Protein AF-0000000073372221 (afdb_homodimer)

Structure (mmCIF, N/CA/C/O backbone):
data_AF-0000000073372221-model_v1
#
loop_
_entity.id
_entity.type
_entity.pdbx_description
1 polymer 'Polygalacturonase-like protein Glycoside hydrolase family 28'
#
loop_
_atom_site.group_PDB
_atom_site.id
_atom_site.type_symbol
_atom_site.label_atom_id
_atom_site.label_alt_id
_atom_site.label_comp_id
_atom_site.label_asym_id
_atom_site.label_entity_id
_atom_site.label_seq_id
_atom_site.pdbx_PDB_ins_code
_atom_site.Cartn_x
_atom_site.Cartn_y
_atom_site.Cartn_z
_atom_site.occupancy
_atom_site.B_iso_or_equiv
_atom_site.auth_seq_id
_atom_site.auth_comp_id
_atom_site.auth_asym_id
_atom_site.auth_atom_id
_atom_site.pdbx_PDB_model_num
ATOM 1 N N . MET A 1 1 ? -45.25 82.562 12.953 1 22.88 1 MET A N 1
ATOM 2 C CA . MET A 1 1 ? -43.906 82.562 13.57 1 22.88 1 MET A CA 1
ATOM 3 C C . MET A 1 1 ? -43.281 81.188 13.523 1 22.88 1 MET A C 1
ATOM 5 O O . MET A 1 1 ? -43.781 80.25 14.195 1 22.88 1 MET A O 1
ATOM 9 N N . LYS A 1 2 ? -42.906 80.938 12.188 1 36.53 2 LYS A N 1
ATOM 10 C CA . LYS A 1 2 ? -42.125 79.812 11.562 1 36.53 2 LYS A CA 1
ATOM 11 C C . LYS A 1 2 ? -40.812 79.625 12.289 1 36.53 2 LYS A C 1
ATOM 13 O O . LYS A 1 2 ? -39.906 80.438 12.164 1 36.53 2 LYS A O 1
ATOM 18 N N . ILE A 1 3 ? -40.812 79.125 13.609 1 31.11 3 ILE A N 1
ATOM 19 C CA . ILE A 1 3 ? -39.625 78.812 14.43 1 31.11 3 ILE A CA 1
ATOM 20 C C . ILE A 1 3 ? -38.688 77.875 13.695 1 31.11 3 ILE A C 1
ATOM 22 O O . ILE A 1 3 ? -39.062 76.75 13.375 1 31.11 3 ILE A O 1
ATOM 26 N N . ASN A 1 4 ? -37.719 78.375 12.992 1 34.91 4 ASN A N 1
ATOM 27 C CA . ASN A 1 4 ? -36.625 77.75 12.266 1 34.91 4 ASN A CA 1
ATOM 28 C C . ASN A 1 4 ? -35.625 77.125 13.219 1 34.91 4 ASN A C 1
ATOM 30 O O . ASN A 1 4 ? -34.969 77.812 14 1 34.91 4 ASN A O 1
ATOM 34 N N . PHE A 1 5 ? -35.875 76 13.758 1 31.81 5 PHE A N 1
ATOM 35 C CA . PHE A 1 5 ? -34.906 75.25 14.578 1 31.81 5 PHE A CA 1
ATOM 36 C C . PHE A 1 5 ? -33.656 74.938 13.781 1 31.81 5 PHE A C 1
ATOM 38 O O . PHE A 1 5 ? -33.719 74.188 12.797 1 31.81 5 PHE A O 1
ATOM 45 N N . LYS A 1 6 ? -32.75 75.75 13.633 1 37.62 6 LYS A N 1
ATOM 46 C CA . LYS A 1 6 ? -31.422 75.5 13.086 1 37.62 6 LYS A CA 1
ATOM 47 C C . LYS A 1 6 ? -30.703 74.438 13.891 1 37.62 6 LYS A C 1
ATOM 49 O O . LYS A 1 6 ? -30.469 74.625 15.094 1 37.62 6 LYS A O 1
ATOM 54 N N . ILE A 1 7 ? -30.828 73.188 13.57 1 36.28 7 ILE A N 1
ATOM 55 C CA . ILE A 1 7 ? -30.078 72.125 14.141 1 36.28 7 ILE A CA 1
ATOM 56 C C . ILE A 1 7 ? -28.578 72.312 13.867 1 36.28 7 ILE A C 1
ATOM 58 O O . ILE A 1 7 ? -28.172 72.438 12.719 1 36.28 7 ILE A O 1
ATOM 62 N N . VAL A 1 8 ? -27.797 72.938 14.75 1 39.16 8 VAL A N 1
ATOM 63 C CA . VAL A 1 8 ? -26.344 73 14.68 1 39.16 8 VAL A CA 1
ATOM 64 C C . VAL A 1 8 ? -25.75 71.625 14.781 1 39.16 8 VAL A C 1
ATOM 66 O O . VAL A 1 8 ? -25.984 70.938 15.766 1 39.16 8 VAL A O 1
ATOM 69 N N . LEU A 1 9 ? -25.438 71 13.695 1 36 9 LEU A N 1
ATOM 70 C CA . LEU A 1 9 ? -24.688 69.75 13.547 1 36 9 LEU A CA 1
ATOM 71 C C . LEU A 1 9 ? -23.281 69.875 14.117 1 36 9 LEU A C 1
ATOM 73 O O . LEU A 1 9 ? -22.484 70.688 13.586 1 36 9 LEU A O 1
ATOM 77 N N . LEU A 1 10 ? -23.047 69.875 15.398 1 38.25 10 LEU A N 1
ATOM 78 C CA . LEU A 1 10 ? -21.719 69.688 15.969 1 38.25 10 LEU A CA 1
ATOM 79 C C . LEU A 1 10 ? -21 68.5 15.383 1 38.25 10 LEU A C 1
ATOM 81 O O . LEU A 1 10 ? -21.406 67.375 15.594 1 38.25 10 LEU A O 1
ATOM 85 N N . ILE A 1 11 ? -20.312 68.688 14.289 1 37.31 11 ILE A N 1
ATOM 86 C CA . ILE A 1 11 ? -19.406 67.688 13.734 1 37.31 11 ILE A CA 1
ATOM 87 C C . ILE A 1 11 ? -18.281 67.375 14.727 1 37.31 11 ILE A C 1
ATOM 89 O O . ILE A 1 11 ? -17.484 68.25 15.039 1 37.31 11 ILE A O 1
ATOM 93 N N . PHE A 1 12 ? -18.469 66.562 15.703 1 38.06 12 PHE A N 1
ATOM 94 C CA . PHE A 1 12 ? -17.359 66 16.469 1 38.06 12 PHE A CA 1
ATOM 95 C C . PHE A 1 12 ? -16.328 65.375 15.539 1 38.06 12 PHE A C 1
ATOM 97 O O . PHE A 1 12 ? -16.625 64.375 14.875 1 38.06 12 PHE A O 1
ATOM 104 N N . CYS A 1 13 ? -15.344 66.062 15.078 1 36.94 13 CYS A N 1
ATOM 105 C CA . CYS A 1 13 ? -14.148 65.562 14.43 1 36.94 13 CYS A CA 1
ATOM 106 C C . CYS A 1 13 ? -13.422 64.562 15.344 1 36.94 13 CYS A C 1
ATOM 108 O O . CYS A 1 13 ? -12.805 64.938 16.328 1 36.94 13 CYS A O 1
ATOM 110 N N . ILE A 1 14 ? -13.906 63.375 15.57 1 37.94 14 ILE A N 1
ATOM 111 C CA . ILE A 1 14 ? -13.055 62.344 16.125 1 37.94 14 ILE A CA 1
ATOM 112 C C . ILE A 1 14 ? -11.758 62.25 15.336 1 37.94 14 ILE A C 1
ATOM 114 O O . ILE A 1 14 ? -11.766 61.938 14.141 1 37.94 14 ILE A O 1
ATOM 118 N N . SER A 1 15 ? -10.781 63.094 15.664 1 35.09 15 SER A N 1
ATOM 119 C CA . SER A 1 15 ? -9.43 62.844 15.172 1 35.09 15 SER A CA 1
ATOM 120 C C . SER A 1 15 ? -9.023 61.375 15.336 1 35.09 15 SER A C 1
ATOM 122 O O . SER A 1 15 ? -8.883 60.906 16.469 1 35.09 15 SER A O 1
ATOM 124 N N . LEU A 1 16 ? -9.43 60.531 14.523 1 38.31 16 LEU A N 1
ATOM 125 C CA . LEU A 1 16 ? -8.742 59.25 14.383 1 38.31 16 LEU A CA 1
ATOM 126 C C . LEU A 1 16 ? -7.234 59.469 14.273 1 38.31 16 LEU A C 1
ATOM 128 O O . LEU A 1 16 ? -6.742 59.938 13.258 1 38.31 16 LEU A O 1
ATOM 132 N N . SER A 1 17 ? -6.617 59.969 15.305 1 37.09 17 SER A N 1
ATOM 133 C CA . SER A 1 17 ? -5.164 59.844 15.297 1 37.09 17 SER A CA 1
ATOM 134 C C . SER A 1 17 ? -4.734 58.469 14.766 1 37.09 17 SER A C 1
ATOM 136 O O . SER A 1 17 ? -4.941 57.438 15.43 1 37.09 17 SER A O 1
ATOM 138 N N . VAL A 1 18 ? -4.863 58.281 13.539 1 42.62 18 VAL A N 1
ATOM 139 C CA . VAL A 1 18 ? -4.133 57.156 12.93 1 42.62 18 VAL A CA 1
ATOM 140 C C . VAL A 1 18 ? -2.674 57.188 13.383 1 42.62 18 VAL A C 1
ATOM 142 O O . VAL A 1 18 ? -1.914 58.094 12.977 1 42.62 18 VAL A O 1
ATOM 145 N N . SER A 1 19 ? -2.426 57.125 14.625 1 46.94 19 SER A N 1
ATOM 146 C CA . SER A 1 19 ? -1.034 56.969 15.039 1 46.94 19 SER A CA 1
ATOM 147 C C . SER A 1 19 ? -0.268 56.062 14.086 1 46.94 19 SER A C 1
ATOM 149 O O . SER A 1 19 ? -0.694 54.938 13.812 1 46.94 19 SER A O 1
ATOM 151 N N . ALA A 1 20 ? 0.435 56.625 13.133 1 59.56 20 ALA A N 1
ATOM 152 C CA . ALA A 1 20 ? 1.305 55.906 12.203 1 59.56 20 ALA A CA 1
ATOM 153 C C . ALA A 1 20 ? 2.104 54.812 12.93 1 59.56 20 ALA A C 1
ATOM 155 O O . ALA A 1 20 ? 2.846 55.125 13.875 1 59.56 20 ALA A O 1
ATOM 156 N N . GLN A 1 21 ? 1.766 53.625 12.711 1 78.38 21 GLN A N 1
ATOM 157 C CA . GLN A 1 21 ? 2.49 52.5 13.32 1 78.38 21 GLN A CA 1
ATOM 158 C C . GLN A 1 21 ? 3.994 52.656 13.102 1 78.38 21 GLN A C 1
ATOM 160 O O . GLN A 1 21 ? 4.445 52.875 11.977 1 78.38 21 GLN A O 1
ATOM 165 N N . LYS A 1 22 ? 4.82 52.719 14.18 1 94.31 22 LYS A N 1
ATOM 166 C CA . LYS A 1 22 ? 6.277 52.75 14.094 1 94.31 22 LYS A CA 1
ATOM 167 C C . LYS A 1 22 ? 6.832 51.531 13.359 1 94.31 22 LYS A C 1
ATOM 169 O O . LYS A 1 22 ? 6.324 50.438 13.516 1 94.31 22 LYS A O 1
ATOM 174 N N . VAL A 1 23 ? 7.727 51.875 12.445 1 98.06 23 VAL A N 1
ATOM 175 C CA . VAL A 1 23 ? 8.312 50.812 11.633 1 98.06 23 VAL A CA 1
ATOM 176 C C . VAL A 1 23 ? 9.711 50.5 12.141 1 98.06 23 VAL A C 1
ATOM 178 O O . VAL A 1 23 ? 10.523 51.406 12.375 1 98.06 23 VAL A O 1
ATOM 181 N N . PHE A 1 24 ? 9.945 49.188 12.336 1 98.5 24 PHE A N 1
ATOM 182 C CA . PHE A 1 24 ? 11.227 48.656 12.766 1 98.5 24 PHE A CA 1
ATOM 183 C C . PHE A 1 24 ? 11.812 47.719 11.711 1 98.5 24 PHE A C 1
ATOM 185 O O . PHE A 1 24 ? 11.539 46.531 11.711 1 98.5 24 PHE A O 1
ATOM 192 N N . ASP A 1 25 ? 12.656 48.375 10.867 1 98.44 25 ASP A N 1
ATOM 193 C CA . ASP A 1 25 ? 13.297 47.594 9.797 1 98.44 25 ASP A CA 1
ATOM 194 C C . ASP A 1 25 ? 14.414 46.719 10.352 1 98.44 25 ASP A C 1
ATOM 196 O O . ASP A 1 25 ? 15.367 47.219 10.953 1 98.44 25 ASP A O 1
ATOM 200 N N . ILE A 1 26 ? 14.344 45.438 10.016 1 98.75 26 ILE A N 1
ATOM 201 C CA . ILE A 1 26 ? 15.297 44.531 10.609 1 98.75 26 ILE A CA 1
ATOM 202 C C . ILE A 1 26 ? 16.703 44.844 10.133 1 98.75 26 ILE A C 1
ATOM 204 O O . ILE A 1 26 ? 17.688 44.594 10.828 1 98.75 26 ILE A O 1
ATOM 208 N N . LYS A 1 27 ? 16.797 45.406 8.977 1 98.44 27 LYS A N 1
ATOM 209 C CA . LYS A 1 27 ? 18.109 45.781 8.453 1 98.44 27 LYS A CA 1
ATOM 210 C C . LYS A 1 27 ? 18.75 46.875 9.297 1 98.44 27 LYS A C 1
ATOM 212 O O . LYS A 1 27 ? 19.969 46.938 9.414 1 98.44 27 LYS A O 1
ATOM 217 N N . LYS A 1 28 ? 17.984 47.719 9.859 1 98.25 28 LYS A N 1
ATOM 218 C CA . LYS A 1 28 ? 18.484 48.75 10.742 1 98.25 28 LYS A CA 1
ATOM 219 C C . LYS A 1 28 ? 18.969 48.188 12.07 1 98.25 28 LYS A C 1
ATOM 221 O O . LYS A 1 28 ? 19.641 48.875 12.844 1 98.25 28 LYS A O 1
ATOM 226 N N . TYR A 1 29 ? 18.672 46.938 12.234 1 98.5 29 TYR A N 1
ATOM 227 C CA . TYR A 1 29 ? 19.094 46.281 13.461 1 98.5 29 TYR A CA 1
ATOM 228 C C . TYR A 1 29 ? 20.188 45.25 13.18 1 98.5 29 TYR A C 1
ATOM 230 O O . TYR A 1 29 ? 20.516 44.438 14.039 1 98.5 29 TYR A O 1
ATOM 238 N N . GLY A 1 30 ? 20.672 45.188 11.984 1 98.31 30 GLY A N 1
ATOM 239 C CA . GLY A 1 30 ? 21.859 44.406 11.672 1 98.31 30 GLY A CA 1
ATOM 240 C C . GLY A 1 30 ? 21.562 43.188 10.82 1 98.31 30 GLY A C 1
ATOM 241 O O . GLY A 1 30 ? 22.469 42.438 10.477 1 98.31 30 GLY A O 1
ATOM 242 N N . ALA A 1 31 ? 20.328 43 10.367 1 98.69 31 ALA A N 1
ATOM 243 C CA . ALA A 1 31 ? 20 41.844 9.547 1 98.69 31 ALA A CA 1
ATOM 244 C C . ALA A 1 31 ? 20.578 41.969 8.148 1 98.69 31 ALA A C 1
ATOM 246 O O . ALA A 1 31 ? 20.578 43.062 7.562 1 98.69 31 ALA A O 1
ATOM 247 N N . VAL A 1 32 ? 21.094 40.812 7.664 1 98.69 32 VAL A N 1
ATOM 248 C CA . VAL A 1 32 ? 21.688 40.75 6.328 1 98.69 32 VAL A CA 1
ATOM 249 C C . VAL A 1 32 ? 20.875 39.781 5.461 1 98.69 32 VAL A C 1
ATOM 251 O O . VAL A 1 32 ? 20.656 38.625 5.844 1 98.69 32 VAL A O 1
ATOM 254 N N . GLY A 1 33 ? 20.438 40.25 4.293 1 98.44 33 GLY A N 1
ATOM 255 C CA . GLY A 1 33 ? 19.516 39.5 3.438 1 98.44 33 GLY A CA 1
ATOM 256 C C . GLY A 1 33 ? 20.234 38.656 2.4 1 98.44 33 GLY A C 1
ATOM 257 O O . GLY A 1 33 ? 19.859 38.656 1.226 1 98.44 33 GLY A O 1
ATOM 258 N N . ASP A 1 34 ? 21.328 37.875 2.814 1 98.38 34 ASP A N 1
ATOM 259 C CA . ASP A 1 34 ? 22.156 37.156 1.85 1 98.38 34 ASP A CA 1
ATOM 260 C C . ASP A 1 34 ? 21.828 35.656 1.864 1 98.38 34 ASP A C 1
ATOM 262 O O . ASP A 1 34 ? 22.391 34.906 1.079 1 98.38 34 ASP A O 1
ATOM 266 N N . GLY A 1 35 ? 20.984 35.312 2.713 1 98.19 35 GLY A N 1
ATOM 267 C CA . GLY A 1 35 ? 20.594 33.906 2.785 1 98.19 35 GLY A CA 1
ATOM 268 C C . GLY A 1 35 ? 21.609 33.031 3.514 1 98.19 35 GLY A C 1
ATOM 269 O O . GLY A 1 35 ? 21.438 31.828 3.613 1 98.19 35 GLY A O 1
ATOM 270 N N . LYS A 1 36 ? 22.594 33.656 4.086 1 97.94 36 LYS A N 1
ATOM 271 C CA . LYS A 1 36 ? 23.688 32.906 4.719 1 97.94 36 LYS A CA 1
ATOM 272 C C . LYS A 1 36 ? 23.906 33.375 6.156 1 97.94 36 LYS A C 1
ATOM 274 O O . LYS A 1 36 ? 24.109 32.562 7.055 1 97.94 36 LYS A O 1
ATOM 279 N N . THR A 1 37 ? 23.844 34.688 6.379 1 98.19 37 THR A N 1
ATOM 280 C CA . THR A 1 37 ? 24.047 35.281 7.699 1 98.19 37 THR A CA 1
ATOM 281 C C . THR A 1 37 ? 22.891 34.938 8.625 1 98.19 37 THR A C 1
ATOM 283 O O . THR A 1 37 ? 21.734 35.094 8.258 1 98.19 37 THR A O 1
ATOM 286 N N . LEU A 1 38 ? 23.25 34.312 9.766 1 98.62 38 LEU A N 1
ATOM 287 C CA . LEU A 1 38 ? 22.219 34.062 10.75 1 98.62 38 LEU A CA 1
ATOM 288 C C . LEU A 1 38 ? 21.719 35.344 11.391 1 98.62 38 LEU A C 1
ATOM 290 O O . LEU A 1 38 ? 22.469 36.031 12.07 1 98.62 38 LEU A O 1
ATOM 294 N N . ASN A 1 39 ? 20.453 35.562 11.273 1 98.88 39 ASN A N 1
ATOM 295 C CA . ASN A 1 39 ? 19.922 36.875 11.625 1 98.88 39 ASN A CA 1
ATOM 296 C C . ASN A 1 39 ? 19.062 36.844 12.883 1 98.88 39 ASN A C 1
ATOM 298 O O . ASN A 1 39 ? 18.359 37.781 13.203 1 98.88 39 ASN A O 1
ATOM 302 N N . THR A 1 40 ? 19.094 35.75 13.586 1 98.88 40 THR A N 1
ATOM 303 C CA . THR A 1 40 ? 18.172 35.531 14.703 1 98.88 40 THR A CA 1
ATOM 304 C C . THR A 1 40 ? 18.219 36.688 15.68 1 98.88 40 THR A C 1
ATOM 306 O O . THR A 1 40 ? 17.188 37.25 16.062 1 98.88 40 THR A O 1
ATOM 309 N N . LYS A 1 41 ? 19.406 37.125 16.047 1 98.69 41 LYS A N 1
ATOM 310 C CA . LYS A 1 41 ? 19.562 38.156 17.031 1 98.69 41 LYS A CA 1
ATOM 311 C C . LYS A 1 41 ? 19.078 39.5 16.5 1 98.69 41 LYS A C 1
ATOM 313 O O . LYS A 1 41 ? 18.391 40.25 17.203 1 98.69 41 LYS A O 1
ATOM 318 N N . ALA A 1 42 ? 19.422 39.75 15.297 1 98.81 42 ALA A N 1
ATOM 319 C CA . ALA A 1 42 ? 19.031 41.031 14.688 1 98.81 42 ALA A CA 1
ATOM 320 C C . ALA A 1 42 ? 17.5 41.125 14.586 1 98.81 42 ALA A C 1
ATOM 322 O O . ALA A 1 42 ? 16.938 42.188 14.898 1 98.81 42 ALA A O 1
ATOM 323 N N . ILE A 1 43 ? 16.906 40.062 14.188 1 98.94 43 ILE A N 1
ATOM 324 C CA . ILE A 1 43 ? 15.461 40.062 14.031 1 98.94 43 ILE A CA 1
ATOM 325 C C . ILE A 1 43 ? 14.789 40.219 15.398 1 98.94 43 ILE A C 1
ATOM 327 O O . ILE A 1 43 ? 13.867 41 15.57 1 98.94 43 ILE A O 1
ATOM 331 N N . GLN A 1 44 ? 15.336 39.438 16.344 1 98.88 44 GLN A N 1
ATOM 332 C CA . GLN A 1 44 ? 14.742 39.5 17.688 1 98.88 44 GLN A CA 1
ATOM 333 C C . GLN A 1 44 ? 14.875 40.875 18.281 1 98.88 44 GLN A C 1
ATOM 335 O O . GLN A 1 44 ? 13.969 41.375 18.969 1 98.88 44 GLN A O 1
ATOM 340 N N . LYS A 1 45 ? 15.984 41.562 18.047 1 98.81 45 LYS A N 1
ATOM 341 C CA . LYS A 1 45 ? 16.188 42.906 18.516 1 98.81 45 LYS A CA 1
ATOM 342 C C . LYS A 1 45 ? 15.117 43.844 17.969 1 98.81 45 LYS A C 1
ATOM 344 O O . LYS A 1 45 ? 14.617 44.719 18.688 1 98.81 45 LYS A O 1
ATOM 349 N N . ALA A 1 46 ? 14.828 43.688 16.75 1 98.88 46 ALA A N 1
ATOM 350 C CA . ALA A 1 46 ? 13.805 44.5 16.125 1 98.88 46 ALA A CA 1
ATOM 351 C C . ALA A 1 46 ? 12.43 44.25 16.75 1 98.88 46 ALA A C 1
ATOM 353 O O . ALA A 1 46 ? 11.672 45.188 17 1 98.88 46 ALA A O 1
ATOM 354 N N . ILE A 1 47 ? 12.094 43.031 16.984 1 98.88 47 ILE A N 1
ATOM 355 C CA . ILE A 1 47 ? 10.82 42.656 17.609 1 98.88 47 ILE A CA 1
ATOM 356 C C . ILE A 1 47 ? 10.742 43.25 19 1 98.88 47 ILE A C 1
ATOM 358 O O . ILE A 1 47 ? 9.727 43.875 19.375 1 98.88 47 ILE A O 1
ATOM 362 N N . ASP A 1 48 ? 11.852 43.125 19.734 1 98.75 48 ASP A N 1
ATOM 363 C CA . ASP A 1 48 ? 11.906 43.656 21.094 1 98.75 48 ASP A CA 1
ATOM 364 C C . ASP A 1 48 ? 11.727 45.188 21.094 1 98.75 48 ASP A C 1
ATOM 366 O O . ASP A 1 48 ? 11.047 45.719 21.969 1 98.75 48 ASP A O 1
ATOM 370 N N . ALA A 1 49 ? 12.359 45.75 20.188 1 98.69 49 ALA A N 1
ATOM 371 C CA . ALA A 1 49 ? 12.258 47.219 20.094 1 98.69 49 ALA A CA 1
ATOM 372 C C . ALA A 1 49 ? 10.82 47.656 19.812 1 98.69 49 ALA A C 1
ATOM 374 O O . ALA A 1 49 ? 10.328 48.625 20.391 1 98.69 49 ALA A O 1
ATOM 375 N N . ALA A 1 50 ? 10.211 46.938 18.953 1 98.69 50 ALA A N 1
ATOM 376 C CA . ALA A 1 50 ? 8.82 47.25 18.625 1 98.69 50 ALA A CA 1
ATOM 377 C C . ALA A 1 50 ? 7.922 47.031 19.844 1 98.69 50 ALA A C 1
ATOM 379 O O . ALA A 1 50 ? 7.059 47.875 20.141 1 98.69 50 ALA A O 1
ATOM 380 N N . ASN A 1 51 ? 8.086 45.938 20.516 1 98.5 51 ASN A N 1
ATOM 381 C CA . ASN A 1 51 ? 7.309 45.688 21.719 1 98.5 51 ASN A CA 1
ATOM 382 C C . ASN A 1 51 ? 7.516 46.75 22.781 1 98.5 51 ASN A C 1
ATOM 384 O O . ASN A 1 51 ? 6.559 47.188 23.406 1 98.5 51 ASN A O 1
ATOM 388 N N . LYS A 1 52 ? 8.766 47.125 22.984 1 97.88 52 LYS A N 1
ATOM 389 C CA . LYS A 1 52 ? 9.109 48.156 23.969 1 97.88 52 LYS A CA 1
ATOM 390 C C . LYS A 1 52 ? 8.445 49.5 23.641 1 97.88 52 LYS A C 1
ATOM 392 O O . LYS A 1 52 ? 8.109 50.25 24.547 1 97.88 52 LYS A O 1
ATOM 397 N N . SER A 1 53 ? 8.219 49.656 22.453 1 97.56 53 SER A N 1
ATOM 398 C CA . SER A 1 53 ? 7.609 50.875 22 1 97.56 53 SER A CA 1
ATOM 399 C C . SER A 1 53 ? 6.086 50.812 22.047 1 97.56 53 SER A C 1
ATOM 401 O O . SER A 1 53 ? 5.395 51.625 21.453 1 97.56 53 SER A O 1
ATOM 403 N N . LYS A 1 54 ? 5.586 49.75 22.656 1 95.12 54 LYS A N 1
ATOM 404 C CA . LYS A 1 54 ? 4.16 49.5 22.828 1 95.12 54 LYS A CA 1
ATOM 405 C C . LYS A 1 54 ? 3.488 49.188 21.5 1 95.12 54 LYS A C 1
ATOM 407 O O . LYS A 1 54 ? 2.355 49.594 21.25 1 95.12 54 LYS A O 1
ATOM 412 N N . GLY A 1 55 ? 4.352 48.625 20.656 1 94.38 55 GLY A N 1
ATOM 413 C CA . GLY A 1 55 ? 3.818 48.125 19.391 1 94.38 55 GLY A CA 1
ATOM 414 C C . GLY A 1 55 ? 4.547 48.688 18.188 1 94.38 55 GLY A C 1
ATOM 415 O O . GLY A 1 55 ? 5.312 49.656 18.297 1 94.38 55 GLY A O 1
ATOM 416 N N . GLY A 1 56 ? 4.383 47.938 17.062 1 96.56 56 GLY A N 1
ATOM 417 C CA . GLY A 1 56 ? 4.984 48.406 15.828 1 96.56 56 GLY A CA 1
ATOM 418 C C . GLY A 1 56 ? 5.09 47.312 14.781 1 96.56 56 GLY A C 1
ATOM 419 O O . GLY A 1 56 ? 4.738 46.156 15.047 1 96.56 56 GLY A O 1
ATOM 420 N N . LYS A 1 57 ? 5.465 47.844 13.633 1 98.38 57 LYS A N 1
ATOM 421 C CA . LYS A 1 57 ? 5.656 46.969 12.484 1 98.38 57 LYS A CA 1
ATOM 422 C C . LYS A 1 57 ? 7.129 46.625 12.289 1 98.38 57 LYS A C 1
ATOM 424 O O . LYS A 1 57 ? 7.953 47.531 12.086 1 98.38 57 LYS A O 1
ATOM 429 N N . VAL A 1 58 ? 7.43 45.344 12.492 1 98.81 58 VAL A N 1
ATOM 430 C CA . VAL A 1 58 ? 8.758 44.844 12.141 1 98.81 58 VAL A CA 1
ATOM 431 C C . VAL A 1 58 ? 8.805 44.5 10.656 1 98.81 58 VAL A C 1
ATOM 433 O O . VAL A 1 58 ? 8.156 43.531 10.219 1 98.81 58 VAL A O 1
ATOM 436 N N . LEU A 1 59 ? 9.617 45.188 9.945 1 98.75 59 LEU A N 1
ATOM 437 C CA . LEU A 1 59 ? 9.578 45.125 8.484 1 98.75 59 LEU A CA 1
ATOM 438 C C . LEU A 1 59 ? 10.688 44.25 7.934 1 98.75 59 LEU A C 1
ATOM 440 O O . LEU A 1 59 ? 11.859 44.438 8.281 1 98.75 59 LEU A O 1
ATOM 444 N N . PHE A 1 60 ? 10.305 43.25 7.113 1 98.81 60 PHE A N 1
ATOM 445 C CA . PHE A 1 60 ? 11.203 42.469 6.266 1 98.81 60 PHE A CA 1
ATOM 446 C C . PHE A 1 60 ? 11.133 42.938 4.82 1 98.81 60 PHE A C 1
ATOM 448 O O . PHE A 1 60 ? 10.164 42.656 4.113 1 98.81 60 PHE A O 1
ATOM 455 N N . SER A 1 61 ? 12.117 43.656 4.375 1 97.94 61 SER A N 1
ATOM 456 C CA . SER A 1 61 ? 12.195 44.094 2.98 1 97.94 61 SER A CA 1
ATOM 457 C C . SER A 1 61 ? 12.836 43.03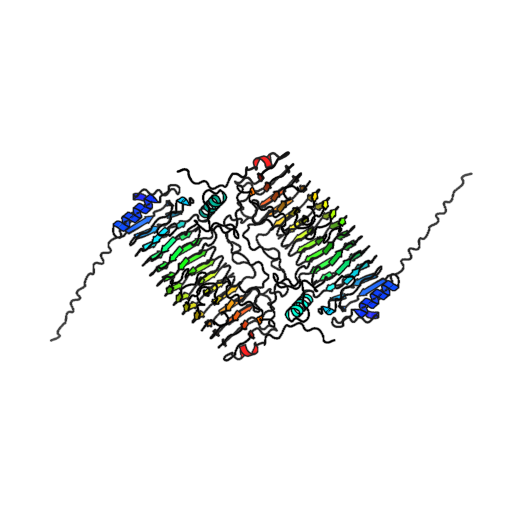1 2.111 1 97.94 61 SER A C 1
ATOM 459 O O . SER A 1 61 ? 13.164 41.938 2.596 1 97.94 61 SER A O 1
ATOM 461 N N . LYS A 1 62 ? 12.961 43.312 0.844 1 98.06 62 LYS A N 1
ATOM 462 C CA . LYS A 1 62 ? 13.484 42.344 -0.097 1 98.06 62 LYS A CA 1
ATOM 463 C C . LYS A 1 62 ? 14.805 41.75 0.39 1 98.06 62 LYS A C 1
ATOM 465 O O . LYS A 1 62 ? 15.672 42.5 0.864 1 98.06 62 LYS A O 1
ATOM 470 N N . GLY A 1 63 ? 14.938 40.469 0.386 1 98.62 63 GLY A N 1
ATOM 471 C CA . GLY A 1 63 ? 16.109 39.719 0.846 1 98.62 63 GLY A CA 1
ATOM 472 C C . GLY A 1 63 ? 15.773 38.375 1.444 1 98.62 63 GLY A C 1
ATOM 473 O O . GLY A 1 63 ? 14.594 38.062 1.656 1 98.62 63 GLY A O 1
ATOM 474 N N . THR A 1 64 ? 16.812 37.562 1.485 1 98.88 64 THR A N 1
ATOM 475 C CA . THR A 1 64 ? 16.672 36.25 2.16 1 98.88 64 THR A CA 1
ATOM 476 C C . THR A 1 64 ? 17.375 36.281 3.518 1 98.88 64 THR A C 1
ATOM 478 O O . THR A 1 64 ? 18.594 36.438 3.594 1 98.88 64 THR A O 1
ATOM 481 N N . PHE A 1 65 ? 16.609 36.156 4.57 1 98.94 65 PHE A N 1
ATOM 482 C CA . PHE A 1 65 ? 17.109 36.281 5.926 1 98.94 65 PHE A CA 1
ATOM 483 C C . PHE A 1 65 ? 17.094 34.969 6.668 1 98.94 65 PHE A C 1
ATOM 485 O O . PHE A 1 65 ? 16.031 34.531 7.133 1 98.94 65 PHE A O 1
ATOM 492 N N . LEU A 1 66 ? 18.281 34.344 6.738 1 98.88 66 LEU A N 1
ATOM 493 C CA . LEU A 1 66 ? 18.422 33.094 7.492 1 98.88 66 LEU A CA 1
ATOM 494 C C . LEU A 1 66 ? 18.25 33.344 8.984 1 98.88 66 LEU A C 1
ATOM 496 O O . LEU A 1 66 ? 18.766 34.344 9.523 1 98.88 66 LEU A O 1
ATOM 500 N N . SER A 1 67 ? 17.484 32.469 9.664 1 98.88 67 SER A N 1
ATOM 501 C CA . SER A 1 67 ? 17.266 32.656 11.086 1 98.88 67 SER A CA 1
ATOM 502 C C . SER A 1 67 ? 16.891 31.359 11.773 1 98.88 67 SER A C 1
ATOM 504 O O . SER A 1 67 ? 16.547 30.375 11.109 1 98.88 67 SER A O 1
ATOM 506 N N . GLY A 1 68 ? 17.125 31.203 13.102 1 98.56 68 GLY A N 1
ATOM 507 C CA . GLY A 1 68 ? 16.453 30.25 13.969 1 98.56 68 GLY A CA 1
ATOM 508 C C . GLY A 1 68 ? 15.164 30.797 14.562 1 98.56 68 GLY A C 1
ATOM 509 O O . GLY A 1 68 ? 14.5 31.641 13.969 1 98.56 68 GLY A O 1
ATOM 510 N N . SER A 1 69 ? 14.875 30.312 15.734 1 98.75 69 SER A N 1
ATOM 511 C CA . SER A 1 69 ? 13.602 30.672 16.359 1 98.75 69 SER A CA 1
ATOM 512 C C . SER A 1 69 ? 13.562 32.156 16.703 1 98.75 69 SER A C 1
ATOM 514 O O . SER A 1 69 ? 14.531 32.719 17.234 1 98.75 69 SER A O 1
ATOM 516 N N . ILE A 1 70 ? 12.5 32.719 16.375 1 98.88 70 ILE A N 1
ATOM 517 C CA . ILE A 1 70 ? 12.227 34.062 16.844 1 98.88 70 ILE A CA 1
ATOM 518 C C . ILE A 1 70 ? 10.93 34.094 17.656 1 98.88 70 ILE A C 1
ATOM 520 O O . ILE A 1 70 ? 10.031 33.281 17.406 1 98.88 70 ILE A O 1
ATOM 524 N N . VAL A 1 71 ? 10.867 35 18.578 1 98.88 71 VAL A N 1
ATOM 525 C CA . VAL A 1 71 ? 9.727 35.062 19.484 1 98.88 71 VAL A CA 1
ATOM 526 C C . VAL A 1 71 ? 8.961 36.375 19.234 1 98.88 71 VAL A C 1
ATOM 528 O O . VAL A 1 71 ? 9.469 37.469 19.516 1 98.88 71 VAL A O 1
ATOM 531 N N . LEU A 1 72 ? 7.789 36.219 18.688 1 98.88 72 LEU A N 1
ATOM 532 C CA . LEU A 1 72 ? 6.887 37.344 18.484 1 98.88 72 LEU A CA 1
ATOM 533 C C . LEU A 1 72 ? 6.266 37.812 19.797 1 98.88 72 LEU A C 1
ATOM 535 O O . LEU A 1 72 ? 5.926 36.969 20.641 1 98.88 72 LEU A O 1
ATOM 539 N N . LYS A 1 73 ? 6.027 39.125 19.953 1 98.69 73 LYS A N 1
ATOM 540 C CA . LYS A 1 73 ? 5.543 39.688 21.203 1 98.69 73 LYS A CA 1
ATOM 541 C C . LYS A 1 73 ? 4.301 40.562 20.969 1 98.69 73 LYS A C 1
ATOM 543 O O . LYS A 1 73 ? 3.996 40.906 19.844 1 98.69 73 LYS A O 1
ATOM 548 N N . SER A 1 74 ? 3.605 40.844 22.172 1 98.69 74 SER A N 1
ATOM 549 C CA . SER A 1 74 ? 2.342 41.562 22.109 1 98.69 74 SER A CA 1
ATOM 550 C C . SER A 1 74 ? 2.484 42.875 21.344 1 98.69 74 SER A C 1
ATOM 552 O O . SER A 1 74 ? 3.5 43.562 21.469 1 98.69 74 SER A O 1
ATOM 554 N N . ASP A 1 75 ? 1.488 43.188 20.5 1 98.56 75 ASP A N 1
ATOM 555 C CA . ASP A 1 75 ? 1.31 44.438 19.781 1 98.56 75 ASP A CA 1
ATOM 556 C C . ASP A 1 75 ? 2.328 44.562 18.641 1 98.56 75 ASP A C 1
ATOM 558 O O . ASP A 1 75 ? 2.527 45.656 18.109 1 98.56 75 ASP A O 1
ATOM 562 N N . VAL A 1 76 ? 2.967 43.5 18.281 1 98.75 76 VAL A N 1
ATOM 563 C CA . VAL A 1 76 ? 3.973 43.531 17.219 1 98.75 76 VAL A CA 1
ATOM 564 C C . VAL A 1 76 ? 3.447 42.812 15.984 1 98.75 76 VAL A C 1
ATOM 566 O O . VAL A 1 76 ? 2.848 41.719 16.094 1 98.75 76 VAL A O 1
ATOM 569 N N . GLU A 1 77 ? 3.594 43.438 14.859 1 98.75 77 GLU A N 1
ATOM 570 C CA . GLU A 1 77 ? 3.328 42.844 13.555 1 98.75 77 GLU A CA 1
ATOM 571 C C . GLU A 1 77 ? 4.629 42.531 12.82 1 98.75 77 GLU A C 1
ATOM 573 O O . GLU A 1 77 ? 5.5 43.375 12.688 1 98.75 77 GLU A O 1
ATOM 578 N N . LEU A 1 78 ? 4.82 41.25 12.383 1 98.88 78 LEU A N 1
ATOM 579 C CA . LEU A 1 78 ? 5.805 40.969 11.352 1 98.88 78 LEU A CA 1
ATOM 580 C C . LEU A 1 78 ? 5.23 41.219 9.961 1 98.88 78 LEU A C 1
ATOM 582 O O . LEU A 1 78 ? 4.215 40.625 9.594 1 98.88 78 LEU A O 1
ATOM 586 N N . PHE A 1 79 ? 5.859 42.062 9.227 1 98.81 79 PHE A N 1
ATOM 587 C CA . PHE A 1 79 ? 5.375 42.375 7.883 1 98.81 79 PHE A CA 1
ATOM 588 C C . PHE A 1 79 ? 6.434 42.062 6.836 1 98.81 79 PHE A C 1
ATOM 590 O O . PHE A 1 79 ? 7.527 42.625 6.855 1 98.81 79 PHE A O 1
ATOM 597 N N . PHE A 1 80 ? 6.094 41.219 5.875 1 98.81 80 PHE A N 1
ATOM 598 C CA . PHE A 1 80 ? 7.008 40.75 4.836 1 98.81 80 PHE A CA 1
ATOM 599 C C . PHE A 1 80 ? 6.645 41.344 3.484 1 98.81 80 PHE A C 1
ATOM 601 O O . PHE A 1 80 ? 5.609 41 2.906 1 98.81 80 PHE A O 1
ATOM 608 N N . GLU A 1 81 ? 7.523 42.156 2.992 1 98.31 81 GLU A N 1
ATOM 609 C CA . GLU A 1 81 ? 7.312 42.688 1.648 1 98.31 81 GLU A CA 1
ATOM 610 C C . GLU A 1 81 ? 7.504 41.594 0.591 1 98.31 81 GLU A C 1
ATOM 612 O O . GLU A 1 81 ? 8.133 40.562 0.854 1 98.31 81 GLU A O 1
ATOM 617 N N . GLU A 1 82 ? 6.906 41.938 -0.597 1 98 82 GLU A N 1
ATOM 618 C CA . GLU A 1 82 ? 7.156 41.031 -1.715 1 98 82 GLU A CA 1
ATOM 619 C C . GLU A 1 82 ? 8.656 40.844 -1.961 1 98 82 GLU A C 1
ATOM 621 O O . GLU A 1 82 ? 9.398 41.844 -2.006 1 98 82 GLU A O 1
ATOM 626 N N . GLY A 1 83 ? 9.062 39.625 -2.043 1 98.19 83 GLY A N 1
ATOM 627 C CA . GLY A 1 83 ? 10.477 39.375 -2.27 1 98.19 83 GLY A CA 1
ATOM 628 C C . GLY A 1 83 ? 11.242 39.094 -0.992 1 98.19 83 GLY A C 1
ATOM 629 O O . GLY A 1 83 ? 12.383 38.625 -1.034 1 98.19 83 GLY A O 1
ATOM 630 N N . ALA A 1 84 ? 10.641 39.375 0.184 1 98.81 84 ALA A N 1
ATOM 631 C CA . ALA A 1 84 ? 11.266 39.031 1.46 1 98.81 84 ALA A CA 1
ATOM 632 C C . ALA A 1 84 ? 11.094 37.531 1.781 1 98.81 84 ALA A C 1
ATOM 634 O O . ALA A 1 84 ? 9.992 37 1.666 1 98.81 84 ALA A O 1
ATOM 635 N N . ILE A 1 85 ? 12.203 36.875 2.072 1 98.94 85 ILE A N 1
ATOM 636 C CA . ILE A 1 85 ? 12.172 35.469 2.475 1 98.94 85 ILE A CA 1
ATOM 637 C C . ILE A 1 85 ? 12.781 35.312 3.865 1 98.94 85 ILE A C 1
ATOM 639 O O . ILE A 1 85 ? 13.922 35.719 4.094 1 98.94 85 ILE A O 1
ATOM 643 N N . LEU A 1 86 ? 12.031 34.906 4.832 1 98.94 86 LEU A N 1
ATOM 644 C CA . LEU A 1 86 ? 12.57 34.406 6.09 1 98.94 86 LEU A CA 1
ATOM 645 C C . LEU A 1 86 ? 12.883 32.906 5.973 1 98.94 86 LEU A C 1
ATOM 647 O O . LEU A 1 86 ? 11.984 32.094 5.797 1 98.94 86 LEU A O 1
ATOM 651 N N . LEU A 1 87 ? 14.125 32.594 6 1 98.94 87 LEU A N 1
ATOM 652 C CA . LEU A 1 87 ? 14.625 31.234 5.723 1 98.94 87 LEU A CA 1
ATOM 653 C C . LEU A 1 87 ? 15.078 30.547 7.008 1 98.94 87 LEU A C 1
ATOM 655 O O . LEU A 1 87 ? 15.93 31.078 7.73 1 98.94 87 LEU A O 1
ATOM 659 N N . GLY A 1 88 ? 14.492 29.375 7.293 1 98.75 88 GLY A N 1
ATOM 660 C CA . GLY A 1 88 ? 14.852 28.656 8.5 1 98.75 88 GLY A CA 1
ATOM 661 C C . GLY A 1 88 ? 16.234 28.031 8.43 1 98.75 88 GLY A C 1
ATOM 662 O O . GLY A 1 88 ? 16.609 27.469 7.398 1 98.75 88 GLY A O 1
ATOM 663 N N . SER A 1 89 ? 16.906 28.109 9.547 1 98.19 89 SER A N 1
ATOM 664 C CA . SER A 1 89 ? 18.188 27.422 9.703 1 98.19 89 SER A CA 1
ATOM 665 C C . SER A 1 89 ? 18.016 25.906 9.641 1 98.19 89 SER A C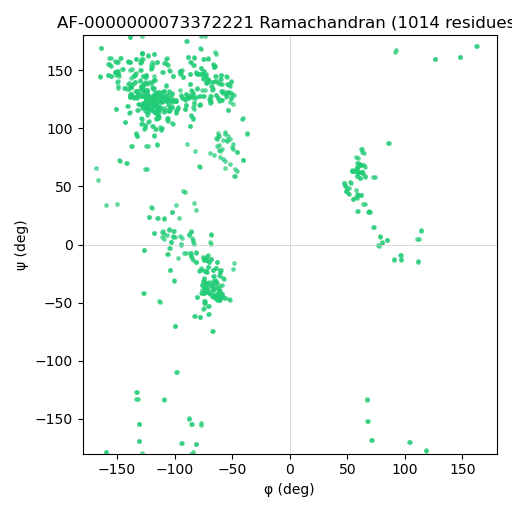 1
ATOM 667 O O . SER A 1 89 ? 17.016 25.375 10.109 1 98.19 89 SER A O 1
ATOM 669 N N . THR A 1 90 ? 18.984 25.234 9.078 1 96.81 90 THR A N 1
ATOM 670 C CA . THR A 1 90 ? 18.938 23.781 9.039 1 96.81 90 THR A CA 1
ATOM 671 C C . THR A 1 90 ? 19.688 23.172 10.219 1 96.81 90 THR A C 1
ATOM 673 O O . THR A 1 90 ? 19.844 21.953 10.305 1 96.81 90 THR A O 1
ATOM 676 N N . ASN A 1 91 ? 20.156 24.016 11.156 1 96.38 91 ASN A N 1
ATOM 677 C CA . ASN A 1 91 ? 20.797 23.594 12.406 1 96.38 91 ASN A CA 1
ATOM 678 C C . ASN A 1 91 ? 19.781 23.438 13.531 1 96.38 91 ASN A C 1
ATOM 680 O O . ASN A 1 91 ? 19.219 24.438 14.008 1 96.38 91 ASN A O 1
ATOM 684 N N . PRO A 1 92 ? 19.641 22.25 14.008 1 95.56 92 PRO A N 1
ATOM 685 C CA . PRO A 1 92 ? 18.641 22.031 15.055 1 95.56 92 PRO A CA 1
ATOM 686 C C . PRO A 1 92 ? 18.922 22.859 16.312 1 95.56 92 PRO A C 1
ATOM 688 O O . PRO A 1 92 ? 17.984 23.188 17.062 1 95.56 92 PRO A O 1
ATOM 691 N N . GLU A 1 93 ? 20.109 23.25 16.547 1 95.19 93 GLU A N 1
ATOM 692 C CA . GLU A 1 93 ? 20.484 24 17.75 1 95.19 93 GLU A CA 1
ATOM 693 C C . GLU A 1 93 ? 19.969 25.438 17.688 1 95.19 93 GLU A C 1
ATOM 695 O O . GLU A 1 93 ? 19.953 26.125 18.703 1 95.19 93 GLU A O 1
ATOM 700 N N . ASP A 1 94 ? 19.531 25.828 16.562 1 97.5 94 ASP A N 1
ATOM 701 C CA . ASP A 1 94 ? 19.047 27.188 16.391 1 97.5 94 ASP A CA 1
ATOM 702 C C . ASP A 1 94 ? 17.594 27.312 16.828 1 97.5 94 ASP A C 1
ATOM 704 O O . ASP A 1 94 ? 16.984 28.391 16.703 1 97.5 94 ASP A O 1
ATOM 708 N N . TYR A 1 95 ? 17.062 26.219 17.344 1 97.5 95 TYR A N 1
ATOM 709 C CA . TYR A 1 95 ? 15.648 26.219 17.703 1 97.5 95 TYR A CA 1
ATOM 710 C C . TYR A 1 95 ? 15.445 25.844 19.172 1 97.5 95 TYR A C 1
ATOM 712 O O . TYR A 1 95 ? 14.805 24.844 19.484 1 97.5 95 TYR A O 1
ATOM 720 N N . PRO A 1 96 ? 15.922 26.656 20.016 1 96.06 96 PRO A N 1
ATOM 721 C CA . PRO A 1 96 ? 15.641 26.391 21.438 1 96.06 96 PRO A CA 1
ATOM 722 C C . PRO A 1 96 ? 14.156 26.516 21.766 1 96.06 96 PRO A C 1
ATOM 724 O O . PRO A 1 96 ? 13.43 27.266 21.094 1 96.06 96 PRO A O 1
ATOM 727 N N . LYS A 1 97 ? 13.781 25.828 22.75 1 96.31 97 LYS A N 1
ATOM 728 C CA . LYS A 1 97 ? 12.406 25.984 23.219 1 96.31 97 LYS A CA 1
ATOM 729 C C . LYS A 1 97 ? 12.211 27.328 23.906 1 96.31 97 LYS A C 1
ATOM 731 O O . LYS A 1 97 ? 13.094 27.781 24.625 1 96.31 97 LYS A O 1
ATOM 736 N N . TYR A 1 98 ? 11.102 27.859 23.672 1 97.56 98 TYR A N 1
ATOM 737 C CA . TYR A 1 98 ? 10.602 29.016 24.391 1 97.56 98 TYR A CA 1
ATOM 738 C C . TYR A 1 98 ? 9.234 28.734 24.984 1 97.56 98 TYR A C 1
ATOM 740 O O . TYR A 1 98 ? 8.266 28.5 24.266 1 97.56 98 TYR A O 1
ATOM 748 N N . ASP A 1 99 ? 9.125 28.719 26.328 1 97.31 99 ASP A N 1
ATOM 749 C CA . ASP A 1 99 ? 7.895 28.375 27.031 1 97.31 99 ASP A CA 1
ATOM 750 C C . ASP A 1 99 ? 7.371 27.016 26.594 1 97.31 99 ASP A C 1
ATOM 752 O O . ASP A 1 99 ? 6.18 26.859 26.312 1 97.31 99 ASP A O 1
ATOM 756 N N . GLY A 1 100 ? 8.312 26.156 26.422 1 95.94 100 GLY A N 1
ATOM 757 C CA . GLY A 1 100 ? 7.973 24.781 26.078 1 95.94 100 GLY A CA 1
ATOM 758 C C . GLY A 1 100 ? 7.66 24.594 24.609 1 95.94 100 GLY A C 1
ATOM 759 O O . GLY A 1 100 ? 7.375 23.484 24.156 1 95.94 100 GLY A O 1
ATOM 760 N N . ILE A 1 101 ? 7.766 25.641 23.828 1 97.31 101 ILE A N 1
ATOM 761 C CA . ILE A 1 101 ? 7.398 25.594 22.422 1 97.31 101 ILE A CA 1
ATOM 762 C C . ILE A 1 101 ? 8.664 25.562 21.562 1 97.31 101 ILE A C 1
ATOM 764 O O . ILE A 1 101 ? 9.578 26.359 21.75 1 97.31 101 ILE A O 1
ATOM 768 N N . ARG A 1 102 ? 8.766 24.641 20.672 1 97.56 102 ARG A N 1
ATOM 769 C CA . ARG A 1 102 ? 9.805 24.641 19.656 1 97.56 102 ARG A CA 1
ATOM 770 C C . ARG A 1 102 ? 9.219 24.938 18.281 1 97.56 102 ARG A C 1
ATOM 772 O O . ARG A 1 102 ? 8.383 24.188 17.766 1 97.56 102 ARG A O 1
ATOM 779 N N . ALA A 1 103 ? 9.625 26.031 17.656 1 98.69 103 ALA A N 1
ATOM 780 C CA . ALA A 1 103 ? 9.148 26.469 16.344 1 98.69 103 ALA A CA 1
ATOM 781 C C . ALA A 1 103 ? 10.07 27.516 15.75 1 98.69 103 ALA A C 1
ATOM 783 O O . ALA A 1 103 ? 10.984 28 16.422 1 98.69 103 ALA A O 1
ATOM 784 N N . PHE A 1 104 ? 9.82 27.781 14.492 1 98.81 104 PHE A N 1
ATOM 785 C CA . PHE A 1 104 ? 10.555 28.844 13.805 1 98.81 104 PHE A CA 1
ATOM 786 C C . PHE A 1 104 ? 10.078 30.219 14.25 1 98.81 104 PHE A C 1
ATOM 788 O O . PHE A 1 104 ? 10.883 31.078 14.609 1 98.81 104 PHE A O 1
ATOM 795 N N . ILE A 1 105 ? 8.789 30.438 14.266 1 98.94 105 ILE A N 1
ATOM 796 C CA . ILE A 1 105 ? 8.172 31.625 14.836 1 98.94 105 ILE A CA 1
ATOM 797 C C . ILE A 1 105 ? 7.277 31.234 16 1 98.94 105 ILE A C 1
ATOM 799 O O . ILE A 1 105 ? 6.355 30.438 15.844 1 98.94 105 ILE A O 1
ATOM 803 N N . ILE A 1 106 ? 7.566 31.828 17.141 1 98.88 106 ILE A N 1
ATOM 804 C CA . ILE A 1 106 ? 6.887 31.469 18.375 1 98.88 106 ILE A CA 1
ATOM 805 C C . ILE A 1 106 ? 6.164 32.688 18.938 1 98.88 106 ILE A C 1
ATOM 807 O O . ILE A 1 106 ? 6.691 33.812 18.891 1 98.88 106 ILE A O 1
ATOM 811 N N . ALA A 1 107 ? 4.988 32.5 19.453 1 98.94 107 ALA A N 1
ATOM 812 C CA . ALA A 1 107 ? 4.355 33.438 20.375 1 98.94 107 ALA A CA 1
ATOM 813 C C . ALA A 1 107 ? 3.693 32.719 21.531 1 98.94 107 ALA A C 1
ATOM 815 O O . ALA A 1 107 ? 3.104 31.656 21.359 1 98.94 107 ALA A O 1
ATOM 816 N N . SER A 1 108 ? 3.842 33.219 22.641 1 98.81 108 SER A N 1
ATOM 817 C CA . SER A 1 108 ? 3.256 32.656 23.859 1 98.81 108 SER A CA 1
ATOM 818 C C . SER A 1 108 ? 2.623 33.75 24.719 1 98.81 108 SER A C 1
ATOM 820 O O . SER A 1 108 ? 3.279 34.719 25.062 1 98.81 108 SER A O 1
ATOM 822 N N . ASP A 1 109 ? 1.393 33.562 25.078 1 98.62 109 ASP A N 1
ATOM 823 C CA . ASP A 1 109 ? 0.681 34.5 25.953 1 98.62 109 ASP A CA 1
ATOM 824 C C . ASP A 1 109 ? 0.814 35.938 25.469 1 98.62 109 ASP A C 1
ATOM 826 O O . ASP A 1 109 ? 1.204 36.812 26.219 1 98.62 109 ASP A O 1
ATOM 830 N N . SER A 1 110 ? 0.564 36.125 24.219 1 98.75 110 SER A N 1
ATOM 831 C CA . SER A 1 110 ? 0.698 37.406 23.578 1 98.75 110 SER A CA 1
ATOM 832 C C . SER A 1 110 ? -0.633 37.906 23 1 98.75 110 SER A C 1
ATOM 834 O O . SER A 1 110 ? -1.543 37.094 22.797 1 98.75 110 SER A O 1
ATOM 836 N N . LYS A 1 111 ? -0.78 39.156 22.844 1 98.62 111 LYS A N 1
ATOM 837 C CA . LYS A 1 111 ? -2.014 39.75 22.328 1 98.62 111 LYS A CA 1
ATOM 838 C C . LYS A 1 111 ? -1.731 40.719 21.172 1 98.62 111 LYS A C 1
ATOM 840 O O . LYS A 1 111 ? -0.716 41.406 21.172 1 98.62 111 LYS A O 1
ATOM 845 N N . ASN A 1 112 ? -2.633 40.812 20.328 1 98.69 112 ASN A N 1
ATOM 846 C CA . ASN A 1 112 ? -2.553 41.719 19.188 1 98.69 112 ASN A CA 1
ATOM 847 C C . ASN A 1 112 ? -1.281 41.5 18.375 1 98.69 112 ASN A C 1
ATOM 849 O O . ASN A 1 112 ? -0.472 42.406 18.203 1 98.69 112 ASN A O 1
ATOM 853 N N . ILE A 1 113 ? -1.175 40.312 17.812 1 98.81 113 ILE A N 1
ATOM 854 C CA . ILE A 1 113 ? 0.011 39.969 17.031 1 98.81 113 ILE A CA 1
ATOM 855 C C . ILE A 1 113 ? -0.386 39.625 15.594 1 98.81 113 ILE A C 1
ATOM 857 O O . ILE A 1 113 ? -1.539 39.281 15.328 1 98.81 113 ILE A O 1
ATOM 861 N N . ALA A 1 114 ? 0.562 39.812 14.68 1 98.75 114 ALA A N 1
ATOM 862 C CA . ALA A 1 114 ? 0.246 39.594 13.266 1 98.75 114 ALA A CA 1
ATOM 863 C C . ALA A 1 114 ? 1.48 39.156 12.492 1 98.75 114 ALA A C 1
ATOM 865 O O . ALA A 1 114 ? 2.607 39.5 12.852 1 98.75 114 ALA A O 1
ATOM 866 N N . VAL A 1 115 ? 1.304 38.312 11.508 1 98.81 115 VAL A N 1
ATOM 867 C CA . VAL A 1 115 ? 2.266 37.938 10.484 1 98.81 115 VAL A CA 1
ATOM 868 C C . VAL A 1 115 ? 1.657 38.156 9.094 1 98.81 115 VAL A C 1
ATOM 870 O O . VAL A 1 115 ? 0.865 37.312 8.625 1 98.81 115 VAL A O 1
ATOM 873 N N . ASN A 1 116 ? 2.014 39.25 8.461 1 98.38 116 ASN A N 1
ATOM 874 C CA . ASN A 1 116 ? 1.336 39.688 7.246 1 98.38 116 ASN A CA 1
ATOM 875 C C . ASN A 1 116 ? 2.326 39.969 6.117 1 98.38 116 ASN A C 1
ATOM 877 O O . ASN A 1 116 ? 3.533 40.031 6.348 1 98.38 116 ASN A O 1
ATOM 881 N N . GLY A 1 117 ? 1.785 40.062 4.922 1 98 117 GLY A N 1
ATOM 882 C CA . GLY A 1 117 ? 2.545 40.5 3.766 1 98 117 GLY A CA 1
ATOM 883 C C . GLY A 1 117 ? 2.643 39.438 2.674 1 98 117 GLY A C 1
ATOM 884 O O . GLY A 1 117 ? 2.078 38.375 2.799 1 98 117 GLY A O 1
ATOM 885 N N . LYS A 1 118 ? 3.381 39.781 1.61 1 98.12 118 LYS A N 1
ATOM 886 C CA . LYS A 1 118 ? 3.43 38.969 0.403 1 98.12 118 LYS A CA 1
ATOM 887 C C . LYS A 1 118 ? 4.75 38.188 0.31 1 98.12 118 LYS A C 1
ATOM 889 O O . LYS A 1 118 ? 5.129 37.75 -0.768 1 98.12 118 LYS A O 1
ATOM 894 N N . GLY A 1 119 ? 5.465 38.188 1.454 1 98.62 119 GLY A N 1
ATOM 895 C CA . GLY A 1 119 ? 6.723 37.469 1.487 1 98.62 119 GLY A CA 1
ATOM 896 C C . GLY A 1 119 ? 6.539 35.969 1.721 1 98.62 119 GLY A C 1
ATOM 897 O O . GLY A 1 119 ? 5.434 35.438 1.565 1 98.62 119 GLY A O 1
ATOM 898 N N . ILE A 1 120 ? 7.723 35.281 1.937 1 98.88 120 ILE A N 1
ATOM 899 C CA . ILE A 1 120 ? 7.754 33.812 2.107 1 98.88 120 ILE A CA 1
ATOM 900 C C . ILE A 1 120 ? 8.43 33.469 3.432 1 98.88 120 ILE A C 1
ATOM 902 O O . ILE A 1 120 ? 9.461 34.062 3.783 1 98.88 120 ILE A O 1
ATOM 906 N N . ILE A 1 121 ? 7.855 32.625 4.211 1 98.94 121 ILE A N 1
ATOM 907 C CA . ILE A 1 121 ? 8.492 31.969 5.344 1 98.94 121 ILE A CA 1
ATOM 908 C C . ILE A 1 121 ? 8.773 30.516 4.992 1 98.94 121 ILE A C 1
ATOM 910 O O . ILE A 1 121 ? 7.844 29.719 4.809 1 98.94 121 ILE A O 1
ATOM 914 N N . ASP A 1 122 ? 10.016 30.188 4.809 1 98.94 122 ASP A N 1
ATOM 915 C CA . ASP A 1 122 ? 10.477 28.875 4.371 1 98.94 122 ASP A CA 1
ATOM 916 C C . ASP A 1 122 ? 11.266 28.172 5.473 1 98.94 122 ASP A C 1
ATOM 918 O O . ASP A 1 122 ? 12.359 28.609 5.832 1 98.94 122 ASP A O 1
ATOM 922 N N . GLY A 1 123 ? 10.758 27.031 5.922 1 98.75 123 GLY A N 1
ATOM 923 C CA . GLY A 1 123 ? 11.344 26.375 7.078 1 98.75 123 GLY A CA 1
ATOM 924 C C . GLY A 1 123 ? 12.523 25.484 6.727 1 98.75 123 GLY A C 1
ATOM 925 O O . GLY A 1 123 ? 13.25 25.031 7.613 1 98.75 123 GLY A O 1
ATOM 926 N N . GLN A 1 124 ? 12.703 25.234 5.453 1 98.25 124 GLN A N 1
ATOM 927 C CA . GLN A 1 124 ? 13.695 24.25 5.043 1 98.25 124 GLN A CA 1
ATOM 928 C C . GLN A 1 124 ? 13.539 22.953 5.836 1 98.25 124 GLN A C 1
ATOM 930 O O . GLN A 1 124 ? 14.523 22.391 6.301 1 98.25 124 GLN A O 1
ATOM 935 N N . GLY A 1 125 ? 12.312 22.578 5.906 1 97.75 125 GLY A N 1
ATOM 936 C CA . GLY A 1 125 ? 11.922 21.547 6.871 1 97.75 125 GLY A CA 1
ATOM 937 C C . GLY A 1 125 ? 12.523 20.188 6.574 1 97.75 125 GLY A C 1
ATOM 938 O O . GLY A 1 125 ? 12.828 19.438 7.496 1 97.75 125 GLY A O 1
ATOM 939 N N . ARG A 1 126 ? 12.609 19.844 5.309 1 96.62 126 ARG A N 1
ATOM 940 C CA . ARG A 1 126 ? 13.219 18.562 4.965 1 96.62 126 ARG A CA 1
ATOM 941 C C . ARG A 1 126 ? 14.672 18.5 5.43 1 96.62 126 ARG A C 1
ATOM 943 O O . ARG A 1 126 ? 15.086 17.531 6.074 1 96.62 126 ARG A O 1
ATOM 950 N N . GLU A 1 127 ? 15.445 19.594 5.125 1 96.5 127 GLU A N 1
ATOM 951 C CA . GLU A 1 127 ? 16.859 19.656 5.5 1 96.5 127 GLU A CA 1
ATOM 952 C C . GLU A 1 127 ? 17.031 19.609 7.016 1 96.5 127 GLU A C 1
ATOM 954 O O . GLU A 1 127 ? 17.906 18.922 7.523 1 96.5 127 GLU A O 1
ATOM 959 N N . LEU A 1 128 ? 16.203 20.328 7.68 1 97.06 128 LEU A N 1
ATOM 960 C CA . LEU A 1 128 ? 16.25 20.344 9.141 1 97.06 128 LEU A CA 1
ATOM 961 C C . LEU A 1 128 ? 15.945 18.953 9.703 1 97.06 128 LEU A C 1
ATOM 963 O O . LEU A 1 128 ? 16.656 18.469 10.586 1 97.06 128 LEU A O 1
ATOM 967 N N . ALA A 1 129 ? 14.914 18.344 9.219 1 96.19 129 ALA A N 1
ATOM 968 C CA . ALA A 1 129 ? 14.523 17.016 9.688 1 96.19 129 ALA A CA 1
ATOM 969 C C . ALA A 1 129 ? 15.641 16 9.438 1 96.19 129 ALA A C 1
ATOM 971 O O . ALA A 1 129 ? 15.922 15.156 10.289 1 96.19 129 ALA A O 1
ATOM 972 N N . LEU A 1 130 ? 16.219 16.078 8.289 1 95.12 130 LEU A N 1
ATOM 973 C CA . LEU A 1 130 ? 17.297 15.156 7.945 1 95.12 130 LEU A CA 1
ATOM 974 C C . LEU A 1 130 ? 18.531 15.398 8.82 1 95.12 130 LEU A C 1
ATOM 976 O O . LEU A 1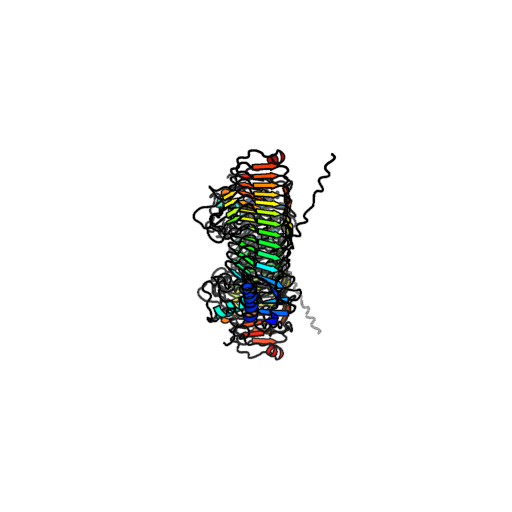 130 ? 19.25 14.453 9.148 1 95.12 130 LEU A O 1
ATOM 980 N N . ALA A 1 131 ? 18.781 16.656 9.148 1 95.56 131 ALA A N 1
ATOM 981 C CA . ALA A 1 131 ? 19.859 16.969 10.086 1 95.56 131 ALA A CA 1
ATOM 982 C C . ALA A 1 131 ? 19.609 16.328 11.445 1 95.56 131 ALA A C 1
ATOM 984 O O . ALA A 1 131 ? 20.516 15.719 12.031 1 95.56 131 ALA A O 1
ATOM 985 N N . ILE A 1 132 ? 18.438 16.391 11.898 1 95.69 132 ILE A N 1
ATOM 986 C CA . ILE A 1 132 ? 18.062 15.812 13.18 1 95.69 132 ILE A CA 1
ATOM 987 C C . ILE A 1 132 ? 18.188 14.297 13.109 1 95.69 132 ILE A C 1
ATOM 989 O O . ILE A 1 132 ? 18.703 13.664 14.039 1 95.69 132 ILE A O 1
ATOM 993 N N . ASP A 1 133 ? 17.703 13.758 12.047 1 95.06 133 ASP A N 1
ATOM 994 C CA . ASP A 1 133 ? 17.844 12.32 11.82 1 95.06 133 ASP A CA 1
ATOM 995 C C . ASP A 1 133 ? 19.297 11.891 11.859 1 95.06 133 ASP A C 1
ATOM 997 O O . ASP A 1 133 ? 19.641 10.898 12.508 1 95.06 133 ASP A O 1
ATOM 1001 N N . SER A 1 134 ? 20.109 12.633 11.203 1 94.38 134 SER A N 1
ATOM 1002 C CA . SER A 1 134 ? 21.547 12.352 11.164 1 94.38 134 SER A CA 1
ATOM 1003 C C . SER A 1 134 ? 22.156 12.391 12.562 1 94.38 134 SER A C 1
ATOM 1005 O O . SER A 1 134 ? 22.906 11.5 12.938 1 94.38 134 SER A O 1
ATOM 1007 N N . LEU A 1 135 ? 21.844 13.398 13.336 1 94.88 135 LEU A N 1
ATOM 1008 C CA . LEU A 1 135 ? 22.375 13.547 14.68 1 94.88 135 LEU A CA 1
ATOM 1009 C C . LEU A 1 135 ? 21.938 12.383 15.57 1 94.88 135 LEU A C 1
ATOM 1011 O O . LEU A 1 135 ? 22.719 11.914 16.406 1 94.88 135 LEU A O 1
ATOM 1015 N N . HIS A 1 136 ? 20.734 11.953 15.391 1 95.19 136 HIS A N 1
ATOM 1016 C CA . HIS A 1 136 ? 20.25 10.797 16.125 1 95.19 136 HIS A CA 1
ATOM 1017 C C . HIS A 1 136 ? 21.078 9.555 15.82 1 95.19 136 HIS A C 1
ATOM 1019 O O . HIS A 1 136 ? 21.562 8.883 16.734 1 95.19 136 HIS A O 1
ATOM 1025 N N . HIS A 1 137 ? 21.344 9.281 14.586 1 93.5 137 HIS A N 1
ATOM 1026 C CA . HIS A 1 137 ? 21.984 8.031 14.172 1 93.5 137 HIS A CA 1
ATOM 1027 C C . HIS A 1 137 ? 23.484 8.078 14.422 1 93.5 137 HIS A C 1
ATOM 1029 O O . HIS A 1 137 ? 24.125 7.027 14.547 1 93.5 137 HIS A O 1
ATOM 1035 N N . THR A 1 138 ? 24.062 9.273 14.508 1 92.38 138 THR A N 1
ATOM 1036 C CA . THR A 1 138 ? 25.484 9.398 14.836 1 92.38 138 THR A CA 1
ATOM 1037 C C . THR A 1 138 ? 25.688 9.406 16.344 1 92.38 138 THR A C 1
ATOM 1039 O O . THR A 1 138 ? 26.828 9.336 16.812 1 92.38 138 THR A O 1
ATOM 1042 N N . GLY A 1 139 ? 24.625 9.5 17.094 1 92.62 139 GLY A N 1
ATOM 1043 C CA . GLY A 1 139 ? 24.703 9.477 18.547 1 92.62 139 GLY A CA 1
ATOM 1044 C C . GLY A 1 139 ? 25 10.836 19.141 1 92.62 139 GLY A C 1
ATOM 1045 O O . GLY A 1 139 ? 25.125 10.969 20.359 1 92.62 139 GLY A O 1
ATOM 1046 N N . VAL A 1 140 ? 25.078 11.859 18.312 1 93.19 140 VAL A N 1
ATOM 1047 C CA . VAL A 1 140 ? 25.406 13.195 18.797 1 93.19 140 VAL A CA 1
ATOM 1048 C C . VAL A 1 140 ? 24.25 13.766 19.609 1 93.19 140 VAL A C 1
ATOM 1050 O O . VAL A 1 140 ? 24.453 14.398 20.641 1 93.19 140 VAL A O 1
ATOM 1053 N N . ARG A 1 141 ? 23.016 13.562 19.125 1 92.69 141 ARG A N 1
ATOM 1054 C CA . ARG A 1 141 ? 21.781 13.969 19.797 1 92.69 141 ARG A CA 1
ATOM 1055 C C . ARG A 1 141 ? 20.672 12.938 19.578 1 92.69 141 ARG A C 1
ATOM 1057 O O . ARG A 1 141 ? 20 12.938 18.547 1 92.69 141 ARG A O 1
ATOM 1064 N N . ILE A 1 142 ? 20.453 12.242 20.594 1 93.94 142 ILE A N 1
ATOM 1065 C CA . ILE A 1 142 ? 19.516 11.125 20.5 1 93.94 142 ILE A CA 1
ATOM 1066 C C . ILE A 1 142 ? 18.094 11.633 20.625 1 93.94 142 ILE A C 1
ATOM 1068 O O . ILE A 1 142 ? 17.781 12.445 21.5 1 93.94 142 ILE A O 1
ATOM 1072 N N . ASP A 1 143 ? 17.281 11.289 19.688 1 94.06 143 ASP A N 1
ATOM 1073 C CA . ASP A 1 143 ? 15.844 11.5 19.781 1 94.06 143 ASP A CA 1
ATOM 1074 C C . ASP A 1 143 ? 15.164 10.367 20.547 1 94.06 143 ASP A C 1
ATOM 1076 O O . ASP A 1 143 ? 15.047 9.25 20.031 1 94.06 143 ASP A O 1
ATOM 1080 N N . PRO A 1 144 ? 14.742 10.68 21.734 1 92.69 144 PRO A N 1
ATOM 1081 C CA . PRO A 1 144 ? 14.172 9.594 22.547 1 92.69 144 PRO A CA 1
ATOM 1082 C C . PRO A 1 144 ? 12.844 9.078 21.984 1 92.69 144 PRO A C 1
ATOM 1084 O O . PRO A 1 144 ? 12.375 8.016 22.391 1 92.69 144 PRO A O 1
ATOM 1087 N N . LYS A 1 145 ? 12.266 9.758 21.078 1 92.88 145 LYS A N 1
ATOM 1088 C CA . LYS A 1 145 ? 10.977 9.375 20.516 1 92.88 145 LYS A CA 1
ATOM 1089 C C . LYS A 1 145 ? 11.102 9.008 19.047 1 92.88 145 LYS A C 1
ATOM 1091 O O . LYS A 1 145 ? 10.133 9.109 18.297 1 92.88 145 LYS A O 1
ATOM 1096 N N . TYR A 1 146 ? 12.25 8.656 18.703 1 95.62 146 TYR A N 1
ATOM 1097 C CA . TYR A 1 146 ? 12.461 8.273 17.312 1 95.62 146 TYR A CA 1
ATOM 1098 C C . TYR A 1 146 ? 11.484 7.188 16.891 1 95.62 146 TYR A C 1
ATOM 1100 O O . TYR A 1 146 ? 11.297 6.191 17.594 1 95.62 146 TYR A O 1
ATOM 1108 N N . ASN A 1 147 ? 10.82 7.379 15.734 1 94.12 147 ASN A N 1
ATOM 1109 C CA . ASN A 1 147 ? 9.891 6.391 15.188 1 94.12 147 ASN A CA 1
ATOM 1110 C C . ASN A 1 147 ? 10.617 5.363 14.328 1 94.12 147 ASN A C 1
ATOM 1112 O O . ASN A 1 147 ? 10.812 5.574 13.133 1 94.12 147 ASN A O 1
ATOM 1116 N N . TYR A 1 148 ? 10.828 4.23 14.867 1 91.12 148 TYR A N 1
ATOM 1117 C CA . TYR A 1 148 ? 11.609 3.219 14.164 1 91.12 148 TYR A CA 1
ATOM 1118 C C . TYR A 1 148 ? 10.742 2.469 13.156 1 91.12 148 TYR A C 1
ATOM 1120 O O . TYR A 1 148 ? 11.258 1.812 12.25 1 91.12 148 TYR A O 1
ATOM 1128 N N . ARG A 1 149 ? 9.422 2.605 13.289 1 87.38 149 ARG A N 1
ATOM 1129 C CA . ARG A 1 149 ? 8.523 1.998 12.312 1 87.38 149 ARG A CA 1
ATOM 1130 C C . ARG A 1 149 ? 8.531 2.775 11 1 87.38 149 ARG A C 1
ATOM 1132 O O . ARG A 1 149 ? 8.539 2.182 9.922 1 87.38 149 ARG A O 1
ATOM 1139 N N . ARG A 1 150 ? 8.633 4.051 11.117 1 90.38 150 ARG A N 1
ATOM 1140 C CA . ARG A 1 150 ? 8.594 4.91 9.938 1 90.38 150 ARG A CA 1
ATOM 1141 C C . ARG A 1 150 ? 9.977 5.445 9.602 1 90.38 150 ARG A C 1
ATOM 1143 O O . ARG A 1 150 ? 10.18 6.059 8.555 1 90.38 150 ARG A O 1
ATOM 1150 N N . MET A 1 151 ? 10.906 5.215 10.469 1 90.62 151 MET A N 1
ATOM 1151 C CA . MET A 1 151 ? 12.297 5.641 10.305 1 90.62 151 MET A CA 1
ATOM 1152 C C . MET A 1 151 ? 12.391 7.156 10.195 1 90.62 151 MET A C 1
ATOM 1154 O O . MET A 1 151 ? 12.977 7.68 9.242 1 90.62 151 MET A O 1
ATOM 1158 N N . ARG A 1 152 ? 11.875 7.879 11.234 1 93.75 152 ARG A N 1
ATOM 1159 C CA . ARG A 1 152 ? 11.859 9.336 11.219 1 93.75 152 ARG A CA 1
ATOM 1160 C C . ARG A 1 152 ? 11.969 9.898 12.633 1 93.75 152 ARG A C 1
ATOM 1162 O O . ARG A 1 152 ? 11.422 9.328 13.578 1 93.75 152 ARG A O 1
ATOM 1169 N N . PRO A 1 153 ? 12.625 11.055 12.688 1 94.19 153 PRO A N 1
ATOM 1170 C CA . PRO A 1 153 ? 12.672 11.734 13.984 1 94.19 153 PRO A CA 1
ATOM 1171 C C . PRO A 1 153 ? 11.328 12.352 14.375 1 94.19 153 PRO A C 1
ATOM 1173 O O . PRO A 1 153 ? 10.539 12.727 13.5 1 94.19 153 PRO A O 1
ATOM 1176 N N . GLU A 1 154 ? 11.094 12.336 15.609 1 88.38 154 GLU A N 1
ATOM 1177 C CA . GLU A 1 154 ? 9.867 12.914 16.141 1 88.38 154 GLU A CA 1
ATOM 1178 C C . GLU A 1 154 ? 10.156 14.156 16.984 1 88.38 154 GLU A C 1
ATOM 1180 O O . GLU A 1 154 ? 9.555 15.211 16.766 1 88.38 154 GLU A O 1
ATOM 1185 N N . ASP A 1 155 ? 11.102 13.922 17.859 1 83.06 155 ASP A N 1
ATOM 1186 C CA . ASP A 1 155 ? 11.461 15.031 18.75 1 83.06 155 ASP A CA 1
ATOM 1187 C C . ASP A 1 155 ? 12.484 15.953 18.078 1 83.06 155 ASP A C 1
ATOM 1189 O O . ASP A 1 155 ? 13.359 15.492 17.359 1 83.06 155 ASP A O 1
ATOM 1193 N N . GLY A 1 156 ? 12.266 17.203 18.109 1 83 156 GLY A N 1
ATOM 1194 C CA . GLY A 1 156 ? 13.297 18.141 17.688 1 83 156 GLY A CA 1
ATOM 1195 C C . GLY A 1 156 ? 12.961 18.875 16.391 1 83 156 GLY A C 1
ATOM 1196 O O . GLY A 1 156 ? 13.578 19.875 16.062 1 83 156 GLY A O 1
ATOM 1197 N N . ARG A 1 157 ? 12 18.391 15.68 1 91.31 157 ARG A N 1
ATOM 1198 C CA . ARG A 1 157 ? 11.711 19.031 14.406 1 91.31 157 ARG A CA 1
ATOM 1199 C C . ARG A 1 157 ? 11.031 20.375 14.609 1 91.31 157 ARG A C 1
ATOM 1201 O O . ARG A 1 157 ? 11.367 21.359 13.938 1 91.31 157 ARG A O 1
ATOM 1208 N N . GLY A 1 158 ? 10.125 20.375 15.625 1 95.06 158 GLY A N 1
ATOM 1209 C CA . GLY A 1 158 ? 9.383 21.609 15.852 1 95.06 158 GLY A CA 1
ATOM 1210 C C . GLY A 1 158 ? 8.359 21.891 14.773 1 95.06 158 GLY A C 1
ATOM 1211 O O . GLY A 1 158 ? 7.98 20.984 14.016 1 95.06 158 GLY A O 1
ATOM 1212 N N . LYS A 1 159 ? 7.832 23.109 14.781 1 98.44 159 LYS A N 1
ATOM 1213 C CA . LYS A 1 159 ? 6.832 23.594 13.836 1 98.44 159 LYS A CA 1
ATOM 1214 C C . LYS A 1 159 ? 7.316 24.844 13.117 1 98.44 159 LYS A C 1
ATOM 1216 O O . LYS A 1 159 ? 8.352 25.422 13.484 1 98.44 159 LYS A O 1
ATOM 1221 N N . LEU A 1 160 ? 6.688 25.172 12.023 1 98.81 160 LEU A N 1
ATOM 1222 C CA . LEU A 1 160 ? 7.047 26.438 11.375 1 98.81 160 LEU A CA 1
ATOM 1223 C C . LEU A 1 160 ? 6.559 27.625 12.188 1 98.81 160 LEU A C 1
ATOM 1225 O O . LEU A 1 160 ? 7.344 28.516 12.523 1 98.81 160 LEU A O 1
ATOM 1229 N N . ILE A 1 161 ? 5.293 27.641 12.508 1 98.88 161 ILE A N 1
ATOM 1230 C CA . ILE A 1 161 ? 4.691 28.672 13.359 1 98.88 161 ILE A CA 1
ATOM 1231 C C . ILE A 1 161 ? 3.922 28 14.5 1 98.88 161 ILE A C 1
ATOM 1233 O O . ILE A 1 161 ? 3.189 27.031 14.273 1 98.88 161 ILE A O 1
ATOM 1237 N N . SER A 1 162 ? 4.145 28.453 15.711 1 98.88 162 SER A N 1
ATOM 1238 C CA . SER A 1 162 ? 3.387 27.953 16.859 1 98.88 162 SER A CA 1
ATOM 1239 C C . SER A 1 162 ? 3.008 29.094 17.812 1 98.88 162 SER A C 1
ATOM 1241 O O . SER A 1 162 ? 3.881 29.734 18.406 1 98.88 162 SER A O 1
ATOM 1243 N N . PHE A 1 163 ? 1.745 29.406 17.953 1 98.94 163 PHE A N 1
ATOM 1244 C CA . PHE A 1 163 ? 1.212 30.391 18.875 1 98.94 163 PHE A CA 1
ATOM 1245 C C . PHE A 1 163 ? 0.381 29.719 19.969 1 98.94 163 PHE A C 1
ATOM 1247 O O . PHE A 1 163 ? -0.521 28.938 19.672 1 98.94 163 PHE A O 1
ATOM 1254 N N . VAL A 1 164 ? 0.696 30 21.188 1 98.88 164 VAL A N 1
ATOM 1255 C CA . VAL A 1 164 ? 0.026 29.359 22.312 1 98.88 164 VAL A CA 1
ATOM 1256 C C . VAL A 1 164 ? -0.539 30.422 23.25 1 98.88 164 VAL A C 1
ATOM 1258 O O . VAL A 1 164 ? 0.17 31.359 23.641 1 98.88 164 VAL A O 1
ATOM 1261 N N . LYS A 1 165 ? -1.763 30.328 23.578 1 98.75 165 LYS A N 1
ATOM 1262 C CA . LYS A 1 165 ? -2.438 31.219 24.531 1 98.75 165 LYS A CA 1
ATOM 1263 C C . LYS A 1 165 ? -2.361 32.656 24.062 1 98.75 165 LYS A C 1
ATOM 1265 O O . LYS A 1 165 ? -2.072 33.562 24.859 1 98.75 165 LYS A O 1
ATOM 1270 N N . CYS A 1 166 ? -2.568 32.875 22.797 1 98.94 166 CYS A N 1
ATOM 1271 C CA . CYS A 1 166 ? -2.533 34.219 22.234 1 98.94 166 CYS A CA 1
ATOM 1272 C C . CYS A 1 166 ? -3.938 34.688 21.906 1 98.94 166 CYS A C 1
ATOM 1274 O O . CYS A 1 166 ? -4.867 33.906 21.781 1 98.94 166 CYS A O 1
ATOM 1276 N N . ASP A 1 167 ? -4.094 36 21.891 1 98.88 167 ASP A N 1
ATOM 1277 C CA . ASP A 1 167 ? -5.371 36.656 21.625 1 98.88 167 ASP A CA 1
ATOM 1278 C C . ASP A 1 167 ? -5.219 37.719 20.531 1 98.88 167 ASP A C 1
ATOM 1280 O O . ASP A 1 167 ? -4.273 38.5 20.562 1 98.88 167 ASP A O 1
ATOM 1284 N N . SER A 1 168 ? -6.18 37.75 19.594 1 98.88 168 SER A N 1
ATOM 1285 C CA . SER A 1 168 ? -6.176 38.688 18.5 1 98.88 168 SER A CA 1
ATOM 1286 C C . SER A 1 168 ? -4.977 38.5 17.594 1 98.88 168 SER A C 1
ATOM 1288 O O . SER A 1 168 ? -4.02 39.281 17.625 1 98.88 168 SER A O 1
ATOM 1290 N N . ILE A 1 169 ? -5.078 37.5 16.734 1 98.94 169 ILE A N 1
ATOM 1291 C CA . ILE A 1 169 ? -4.039 37.062 15.82 1 98.94 169 ILE A CA 1
ATOM 1292 C C . ILE A 1 169 ? -4.477 37.312 14.375 1 98.94 169 ILE A C 1
ATOM 1294 O O . ILE A 1 169 ? -5.605 36.969 14 1 98.94 169 ILE A O 1
ATOM 1298 N N . THR A 1 170 ? -3.652 37.969 13.602 1 98.81 170 THR A N 1
ATOM 1299 C CA . THR A 1 170 ? -3.932 38.125 12.18 1 98.81 170 THR A CA 1
ATOM 1300 C C . THR A 1 170 ? -2.783 37.594 11.336 1 98.81 170 THR A C 1
ATOM 1302 O O . THR A 1 170 ? -1.628 37.969 11.531 1 98.81 170 THR A O 1
ATOM 1305 N N . MET A 1 171 ? -3.031 36.688 10.461 1 98.38 171 MET A N 1
ATOM 1306 C CA . MET A 1 171 ? -2.119 36.188 9.445 1 98.38 171 MET A CA 1
ATOM 1307 C C . MET A 1 171 ? -2.709 36.344 8.047 1 98.38 171 MET A C 1
ATOM 1309 O O . MET A 1 171 ? -3.648 35.625 7.68 1 98.38 171 MET A O 1
ATOM 1313 N N . THR A 1 172 ? -2.123 37.188 7.219 1 98.12 172 THR A N 1
ATOM 1314 C CA . THR A 1 172 ? -2.754 37.438 5.926 1 98.12 172 THR A CA 1
ATOM 1315 C C . THR A 1 172 ? -1.706 37.562 4.824 1 98.12 172 THR A C 1
ATOM 1317 O O . THR A 1 172 ? -0.629 38.125 5.031 1 98.12 172 THR A O 1
ATOM 1320 N N . GLN A 1 173 ? -1.938 36.875 3.668 1 97.94 173 GLN A N 1
ATOM 1321 C CA . GLN A 1 173 ? -1.294 37.031 2.369 1 97.94 173 GLN A CA 1
ATOM 1322 C C . GLN A 1 173 ? 0.096 36.406 2.363 1 97.94 173 GLN A C 1
ATOM 1324 O O . GLN A 1 173 ? 0.775 36.375 1.334 1 97.94 173 GLN A O 1
ATOM 1329 N N . ILE A 1 174 ? 0.533 35.844 3.445 1 97.56 174 ILE A N 1
ATOM 1330 C CA . ILE A 1 174 ? 1.871 35.25 3.562 1 97.56 174 ILE A CA 1
ATOM 1331 C C . ILE A 1 174 ? 1.894 33.875 2.943 1 97.56 174 ILE A C 1
ATOM 1333 O O . ILE A 1 174 ? 0.863 33.188 2.879 1 97.56 174 ILE A O 1
ATOM 1337 N N . THR A 1 175 ? 3.061 33.469 2.326 1 98.75 175 THR A N 1
ATOM 1338 C CA . THR A 1 175 ? 3.295 32.094 1.873 1 98.75 175 THR A CA 1
ATOM 1339 C C . THR A 1 175 ? 4.141 31.328 2.887 1 98.75 175 THR A C 1
ATOM 1341 O O . THR A 1 175 ? 5.223 31.781 3.268 1 98.75 175 THR A O 1
ATOM 1344 N N . LEU A 1 176 ? 3.664 30.234 3.365 1 98.88 176 LEU A N 1
ATOM 1345 C CA . LEU A 1 176 ? 4.391 29.344 4.258 1 98.88 176 LEU A CA 1
ATOM 1346 C C . LEU A 1 176 ? 4.859 28.094 3.51 1 98.88 176 LEU A C 1
ATOM 1348 O O . LEU A 1 176 ? 4.086 27.469 2.781 1 98.88 176 LEU A O 1
ATOM 1352 N N . LYS A 1 177 ? 6.18 27.75 3.674 1 98.62 177 LYS A N 1
ATOM 1353 C CA . LYS A 1 177 ? 6.746 26.656 2.893 1 98.62 177 LYS A CA 1
ATOM 1354 C C . LYS A 1 177 ? 7.582 25.734 3.77 1 98.62 177 LYS A C 1
ATOM 1356 O O . LYS A 1 177 ? 8.281 26.188 4.68 1 98.62 177 LYS A O 1
ATOM 1361 N N . ASN A 1 178 ? 7.562 24.469 3.465 1 98.44 178 ASN A N 1
ATOM 1362 C CA . ASN A 1 178 ? 8.539 23.469 3.871 1 98.44 178 ASN A CA 1
ATOM 1363 C C . ASN A 1 178 ? 8.727 23.438 5.387 1 98.44 178 ASN A C 1
ATOM 1365 O O . ASN A 1 178 ? 9.836 23.625 5.883 1 98.44 178 ASN A O 1
ATOM 1369 N N . SER A 1 179 ? 7.672 23.094 6.047 1 98.38 179 SER A N 1
ATOM 1370 C CA . SER A 1 179 ? 7.723 22.953 7.496 1 98.38 179 SER A CA 1
ATOM 1371 C C . SER A 1 179 ? 8.422 21.672 7.91 1 98.38 179 SER A C 1
ATOM 1373 O O . SER A 1 179 ? 8.336 20.656 7.203 1 98.38 179 SER A O 1
ATOM 1375 N N . PRO A 1 180 ? 9.133 21.703 9.039 1 96.44 180 PRO A N 1
ATOM 1376 C CA . PRO A 1 180 ? 9.672 20.438 9.523 1 96.44 180 PRO A CA 1
ATOM 1377 C C . PRO A 1 180 ? 8.602 19.547 10.148 1 96.44 180 PRO A C 1
ATOM 1379 O O . PRO A 1 180 ? 8.773 18.312 10.195 1 96.44 180 PRO A O 1
ATOM 1382 N N . GLY A 1 181 ? 7.625 20.031 10.695 1 96.94 181 GLY A N 1
ATOM 1383 C CA . GLY A 1 181 ? 6.449 19.391 11.266 1 96.94 181 GLY A CA 1
ATOM 1384 C C . GLY A 1 181 ? 5.148 20.031 10.828 1 96.94 181 GLY A C 1
ATOM 1385 O O . GLY A 1 181 ? 4.922 20.25 9.633 1 96.94 181 GLY A O 1
ATOM 1386 N N . TRP A 1 182 ? 4.246 20.297 11.781 1 98.19 182 TRP A N 1
ATOM 1387 C CA . TRP A 1 182 ? 3.041 21.062 11.469 1 98.19 182 TRP A CA 1
ATOM 1388 C C . TRP A 1 182 ? 3.391 22.469 10.992 1 98.19 182 TRP A C 1
ATOM 1390 O O . TRP A 1 182 ? 4.324 23.094 11.5 1 98.19 182 TRP A O 1
ATOM 1400 N N . THR A 1 183 ? 2.697 22.953 9.984 1 98.75 183 THR A N 1
ATOM 1401 C CA . THR A 1 183 ? 3.09 24.219 9.359 1 98.75 183 THR A CA 1
ATOM 1402 C C . THR A 1 183 ? 2.719 25.406 10.242 1 98.75 183 THR A C 1
ATOM 1404 O O . THR A 1 183 ? 3.574 26.219 10.586 1 98.75 183 THR A O 1
ATOM 1407 N N . GLN A 1 184 ? 1.516 25.547 10.633 1 98.69 184 GLN A N 1
ATOM 1408 C CA . GLN A 1 184 ? 1.071 26.562 11.578 1 98.69 184 GLN A CA 1
ATOM 1409 C C . GLN A 1 184 ? 0.059 26 12.57 1 98.69 184 GLN A C 1
ATOM 1411 O O . GLN A 1 184 ? -0.904 25.344 12.172 1 98.69 184 GLN A O 1
ATOM 1416 N N . CYS A 1 185 ? 0.38 26.219 13.82 1 98.56 185 CYS A N 1
ATOM 1417 C CA . CYS A 1 185 ? -0.427 25.672 14.906 1 98.56 185 CYS A CA 1
ATOM 1418 C C . CYS A 1 185 ? -0.809 26.766 15.898 1 98.56 185 CYS A C 1
ATOM 1420 O O . CYS A 1 185 ? 0.052 27.5 16.375 1 98.56 185 CYS A O 1
ATOM 1422 N N . PHE A 1 186 ? -2.07 26.875 16.188 1 98.88 186 PHE A N 1
ATOM 1423 C CA . PHE A 1 186 ? -2.615 27.766 17.219 1 98.88 186 PHE A CA 1
ATOM 1424 C C . PHE A 1 186 ? -3.232 26.953 18.359 1 98.88 186 PHE A C 1
ATOM 1426 O O . PHE A 1 186 ? -4.18 26.188 18.141 1 98.88 186 PHE A O 1
ATOM 1433 N N . ARG A 1 187 ? -2.684 27.078 19.469 1 98.81 187 ARG A N 1
ATOM 1434 C CA . ARG A 1 187 ? -3.197 26.344 20.609 1 98.81 187 ARG A CA 1
ATOM 1435 C C . ARG A 1 187 ? -3.736 27.281 21.688 1 98.81 187 ARG A C 1
ATOM 1437 O O . ARG A 1 187 ? -3.057 28.234 22.078 1 98.81 187 ARG A O 1
ATOM 1444 N N . GLU A 1 188 ? -4.906 27.047 22.156 1 98.62 188 GLU A N 1
ATOM 1445 C CA . GLU A 1 188 ? -5.543 27.844 23.188 1 98.62 188 GLU A CA 1
ATOM 1446 C C . GLU A 1 188 ? -5.523 29.328 22.828 1 98.62 188 GLU A C 1
ATOM 1448 O O . GLU A 1 188 ? -5.191 30.172 23.672 1 98.62 188 GLU A O 1
ATOM 1453 N N . CYS A 1 189 ? -5.828 29.609 21.578 1 98.88 189 CYS A N 1
ATOM 1454 C CA . CYS A 1 189 ? -5.844 30.984 21.078 1 98.88 189 CYS A CA 1
ATOM 1455 C C . CYS A 1 189 ? -7.273 31.453 20.844 1 98.88 189 CYS A C 1
ATOM 1457 O O . CYS A 1 189 ? -8.195 30.641 20.75 1 98.88 189 CYS A O 1
ATOM 1459 N N . LYS A 1 190 ? -7.449 32.719 20.797 1 98.69 190 LYS A N 1
ATOM 1460 C CA . LYS A 1 190 ? -8.758 33.312 20.562 1 98.69 190 LYS A CA 1
ATOM 1461 C C . LYS A 1 190 ? -8.664 34.469 19.578 1 98.69 190 LYS A C 1
ATOM 1463 O O . LYS A 1 190 ? -7.656 35.188 19.547 1 98.69 190 LYS A O 1
ATOM 1468 N N . ASN A 1 191 ? -9.734 34.656 18.875 1 98.88 191 ASN A N 1
ATOM 1469 C CA . ASN A 1 191 ? -9.82 35.75 17.922 1 98.88 191 ASN A CA 1
ATOM 1470 C C . ASN A 1 191 ? -8.711 35.688 16.875 1 98.88 191 ASN A C 1
ATOM 1472 O O . ASN A 1 191 ? -7.785 36.5 16.891 1 98.88 191 ASN A O 1
ATOM 1476 N N . ILE A 1 192 ? -8.867 34.781 15.961 1 98.94 192 ILE A N 1
ATOM 1477 C CA . ILE A 1 192 ? -7.867 34.438 14.961 1 98.94 192 ILE A CA 1
ATOM 1478 C C . ILE A 1 192 ? -8.414 34.75 13.562 1 98.94 192 ILE A C 1
ATOM 1480 O O . ILE A 1 192 ? -9.531 34.344 13.234 1 98.94 192 ILE A O 1
ATOM 1484 N N . ILE A 1 193 ? -7.73 35.469 12.812 1 98.88 193 ILE A N 1
ATOM 1485 C CA . ILE A 1 193 ? -8.047 35.719 11.406 1 98.88 193 ILE A CA 1
ATOM 1486 C C . ILE A 1 193 ? -6.906 35.188 10.531 1 98.88 193 ILE A C 1
ATOM 1488 O O . ILE A 1 193 ? -5.789 35.719 10.594 1 98.88 193 ILE A O 1
ATOM 1492 N N . ILE A 1 194 ? -7.113 34.188 9.734 1 98.88 194 ILE A N 1
ATOM 1493 C CA . ILE A 1 194 ? -6.223 33.688 8.695 1 98.88 194 ILE A CA 1
ATOM 1494 C C . ILE A 1 194 ? -6.859 33.875 7.324 1 98.88 194 ILE A C 1
ATOM 1496 O O . ILE A 1 194 ? -7.918 33.312 7.035 1 98.88 194 ILE A O 1
ATOM 1500 N N . ASP A 1 195 ? -6.223 34.688 6.531 1 98.75 195 ASP A N 1
ATOM 1501 C CA . ASP A 1 195 ? -6.879 35.094 5.293 1 98.75 195 ASP A CA 1
ATOM 1502 C C . ASP A 1 195 ? -5.871 35.219 4.152 1 98.75 195 ASP A C 1
ATOM 1504 O O . ASP A 1 195 ? -4.773 35.75 4.336 1 98.75 195 ASP A O 1
ATOM 1508 N N . PHE A 1 196 ? -6.223 34.656 2.947 1 98.56 196 PHE A N 1
ATOM 1509 C CA . PHE A 1 196 ? -5.457 34.781 1.71 1 98.56 196 PHE A CA 1
ATOM 1510 C C . PHE A 1 196 ? -4.043 34.25 1.9 1 98.56 196 PHE A C 1
ATOM 1512 O O . PHE A 1 196 ? -3.078 34.844 1.42 1 98.56 196 PHE A O 1
ATOM 1519 N N . MET A 1 197 ? -3.961 33.156 2.615 1 97.94 197 MET A N 1
ATOM 1520 C CA . MET A 1 197 ? -2.664 32.531 2.838 1 97.94 197 MET A CA 1
ATOM 1521 C C . MET A 1 197 ? -2.41 31.422 1.812 1 97.94 197 MET A C 1
ATOM 1523 O O . MET A 1 197 ? -3.352 30.797 1.312 1 97.94 197 MET A O 1
ATOM 1527 N N . LYS A 1 198 ? -1.113 31.297 1.465 1 98.75 198 LYS A N 1
ATOM 1528 C CA . LYS A 1 198 ? -0.657 30.141 0.696 1 98.75 198 LYS A CA 1
ATOM 1529 C C . LYS A 1 198 ? 0.229 29.234 1.542 1 98.75 198 LYS A C 1
ATOM 1531 O O . LYS A 1 198 ? 1.207 29.688 2.139 1 98.75 198 LYS A O 1
ATOM 1536 N N . VAL A 1 199 ? -0.17 27.984 1.628 1 98.88 199 VAL A N 1
ATOM 1537 C CA . VAL A 1 199 ? 0.624 26.984 2.326 1 98.88 199 VAL A CA 1
ATOM 1538 C C . VAL A 1 199 ? 1.133 25.953 1.33 1 98.88 199 VAL A C 1
ATOM 1540 O O . VAL A 1 199 ? 0.342 25.312 0.623 1 98.88 199 VAL A O 1
ATOM 1543 N N . GLU A 1 200 ? 2.383 25.797 1.172 1 98.5 200 GLU A N 1
ATOM 1544 C CA . GLU A 1 200 ? 3.055 24.781 0.373 1 98.5 200 GLU A CA 1
ATOM 1545 C C . GLU A 1 200 ? 4.059 23.984 1.212 1 98.5 200 GLU A C 1
ATOM 1547 O O . GLU A 1 200 ? 5.258 24.281 1.185 1 98.5 200 GLU A O 1
ATOM 1552 N N . SER A 1 201 ? 3.545 23.016 1.857 1 98.25 201 SER A N 1
ATOM 1553 C CA . SER A 1 201 ? 4.41 22.266 2.76 1 98.25 201 SER A CA 1
ATOM 1554 C C . SER A 1 201 ? 4.246 20.766 2.562 1 98.25 201 SER A C 1
ATOM 1556 O O . SER A 1 201 ? 3.4 20.141 3.205 1 98.25 201 SER A O 1
ATOM 1558 N N . ARG A 1 202 ? 5.113 20.203 1.711 1 96.81 202 ARG A N 1
ATOM 1559 C CA . ARG A 1 202 ? 5.184 18.781 1.399 1 96.81 202 ARG A CA 1
ATOM 1560 C C . ARG A 1 202 ? 6.57 18.219 1.696 1 96.81 202 ARG A C 1
ATOM 1562 O O . ARG A 1 202 ? 6.996 17.25 1.08 1 96.81 202 ARG A O 1
ATOM 1569 N N . ALA A 1 203 ? 7.242 18.875 2.555 1 95.44 203 ALA A N 1
ATOM 1570 C CA . ALA A 1 203 ? 8.672 18.641 2.734 1 95.44 203 ALA A CA 1
ATOM 1571 C C . ALA A 1 203 ? 8.922 17.344 3.512 1 95.44 203 ALA A C 1
ATOM 1573 O O . ALA A 1 203 ? 9.914 16.656 3.281 1 95.44 203 ALA A O 1
ATOM 1574 N N . TYR A 1 204 ? 8.062 17.078 4.422 1 95.62 204 TYR A N 1
ATOM 1575 C CA . TYR A 1 204 ? 8.367 15.977 5.324 1 95.62 204 TYR A CA 1
ATOM 1576 C C . TYR A 1 204 ? 7.102 15.461 6 1 95.62 204 TYR A C 1
ATOM 1578 O O . TYR A 1 204 ? 5.992 15.906 5.68 1 95.62 204 TYR A O 1
ATOM 1586 N N . TRP A 1 205 ? 7.27 14.492 6.855 1 93.19 205 TRP A N 1
ATOM 1587 C CA . TRP A 1 205 ? 6.211 13.828 7.613 1 93.19 205 TRP A CA 1
ATOM 1588 C C . TRP A 1 205 ? 5.473 14.828 8.5 1 93.19 205 TRP A C 1
ATOM 1590 O O . TRP A 1 205 ? 6.082 15.734 9.062 1 93.19 205 TRP A O 1
ATOM 1600 N N . ASN A 1 206 ? 4.168 14.727 8.664 1 95.06 206 ASN A N 1
ATOM 1601 C CA . ASN A 1 206 ? 3.307 15.5 9.555 1 95.06 206 ASN A CA 1
ATOM 1602 C C . ASN A 1 206 ? 3.199 16.953 9.109 1 95.06 206 ASN A C 1
ATOM 1604 O O . ASN A 1 206 ? 3.045 17.859 9.938 1 95.06 206 ASN A O 1
ATOM 1608 N N . ASN A 1 207 ? 3.346 17.203 7.867 1 97.25 207 ASN A N 1
ATOM 1609 C CA . ASN A 1 207 ? 3.191 18.562 7.375 1 97.25 207 ASN A CA 1
ATOM 1610 C C . ASN A 1 207 ? 1.721 18.953 7.246 1 97.25 207 ASN A C 1
ATOM 1612 O O . ASN A 1 207 ? 1.251 19.266 6.152 1 97.25 207 ASN A O 1
ATOM 1616 N N . ASP A 1 208 ? 1.017 19.047 8.398 1 98.5 208 ASP A N 1
ATOM 1617 C CA . ASP A 1 208 ? -0.319 19.641 8.414 1 98.5 208 ASP A CA 1
ATOM 1618 C C . ASP A 1 208 ? -0.287 21.078 7.926 1 98.5 208 ASP A C 1
ATOM 1620 O O . ASP A 1 208 ? 0.671 21.812 8.188 1 98.5 208 ASP A O 1
ATOM 1624 N N . GLY A 1 209 ? -1.356 21.484 7.25 1 98.88 209 GLY A N 1
ATOM 1625 C CA . GLY A 1 209 ? -1.394 22.844 6.727 1 98.88 209 GLY A CA 1
ATOM 1626 C C . GLY A 1 209 ? -1.715 23.875 7.785 1 98.88 209 GLY A C 1
ATOM 1627 O O . GLY A 1 209 ? -0.905 24.766 8.055 1 98.88 209 GLY A O 1
ATOM 1628 N N . ILE A 1 210 ? -2.885 23.812 8.398 1 98.94 210 ILE A N 1
ATOM 1629 C CA . ILE A 1 210 ? -3.357 24.719 9.445 1 98.94 210 ILE A CA 1
ATOM 1630 C C . ILE A 1 210 ? -3.986 23.906 10.578 1 98.94 210 ILE A C 1
ATOM 1632 O O . ILE A 1 210 ? -4.906 23.125 10.352 1 98.94 210 ILE A O 1
ATOM 1636 N N . ASP A 1 211 ? -3.504 24.156 11.789 1 98.88 211 ASP A N 1
ATOM 1637 C CA . ASP A 1 211 ? -4.023 23.422 12.945 1 98.88 211 ASP A CA 1
ATOM 1638 C C . ASP A 1 211 ? -4.598 24.375 13.984 1 98.88 211 ASP A C 1
ATOM 1640 O O . ASP A 1 211 ? -3.898 25.281 14.469 1 98.88 211 ASP A O 1
ATOM 1644 N N . LEU A 1 212 ? -5.824 24.219 14.328 1 98.94 212 LEU A N 1
ATOM 1645 C CA . LEU A 1 212 ? -6.426 24.859 15.5 1 98.94 212 LEU A CA 1
ATOM 1646 C C . LEU A 1 212 ? -6.59 23.859 16.641 1 98.94 212 LEU A C 1
ATOM 1648 O O . LEU A 1 212 ? -7.309 22.859 16.5 1 98.94 212 LEU A O 1
ATOM 1652 N N . ASP A 1 213 ? -5.941 24.094 17.703 1 98.88 213 ASP A N 1
ATOM 1653 C CA . ASP A 1 213 ? -5.934 23.188 18.859 1 98.88 213 ASP A CA 1
ATOM 1654 C C . ASP A 1 213 ? -6.582 23.844 20.078 1 98.88 213 ASP A C 1
ATOM 1656 O O . ASP A 1 213 ? -5.887 24.375 20.953 1 98.88 213 ASP A O 1
ATOM 1660 N N . GLY A 1 214 ? -7.883 23.719 20.125 1 98.69 214 GLY A N 1
ATOM 1661 C CA . GLY A 1 214 ? -8.617 24.344 21.219 1 98.69 214 GLY A CA 1
ATOM 1662 C C . GLY A 1 214 ? -8.711 25.844 21.078 1 98.69 214 GLY A C 1
ATOM 1663 O O . GLY A 1 214 ? -8.336 26.578 22 1 98.69 214 GLY A O 1
ATOM 1664 N N . CYS A 1 215 ? -9.281 26.344 19.984 1 98.88 215 CYS A N 1
ATOM 1665 C CA . CYS A 1 215 ? -9.32 27.781 19.703 1 98.88 215 CYS A CA 1
ATOM 1666 C C . CYS A 1 215 ? -10.758 28.297 19.703 1 98.88 215 CYS A C 1
ATOM 1668 O O . CYS A 1 215 ? -11.695 27.516 19.531 1 98.88 215 CYS A O 1
ATOM 1670 N N . GLU A 1 216 ? -10.852 29.609 19.938 1 98.75 216 GLU A N 1
ATOM 1671 C CA . GLU A 1 216 ? -12.164 30.234 19.953 1 98.75 216 GLU A CA 1
ATOM 1672 C C . GLU A 1 216 ? -12.219 31.438 19.016 1 98.75 216 GLU A C 1
ATOM 1674 O O . GLU A 1 216 ? -11.281 32.219 18.969 1 98.75 216 GLU A O 1
ATOM 1679 N N . ASN A 1 217 ? -13.289 31.562 18.297 1 98.88 217 ASN A N 1
ATOM 1680 C CA . ASN A 1 217 ? -13.492 32.688 17.391 1 98.88 217 ASN A CA 1
ATOM 1681 C C . ASN A 1 217 ? -12.391 32.75 16.328 1 98.88 217 ASN A C 1
ATOM 1683 O O . ASN A 1 217 ? -11.641 33.75 16.297 1 98.88 217 ASN A O 1
ATOM 1687 N N . ALA A 1 218 ? -12.422 31.812 15.445 1 98.94 218 ALA A N 1
ATOM 1688 C CA . ALA A 1 218 ? -11.391 31.75 14.406 1 98.94 218 ALA A CA 1
ATOM 1689 C C . ALA A 1 218 ? -12.016 31.734 13.016 1 98.94 218 ALA A C 1
ATOM 1691 O O . ALA A 1 218 ? -13.062 31.109 12.805 1 98.94 218 ALA A O 1
ATOM 1692 N N . ARG A 1 219 ? -11.414 32.469 12.117 1 98.88 219 ARG A N 1
ATOM 1693 C CA . ARG A 1 219 ? -11.82 32.5 10.719 1 98.88 219 ARG A CA 1
ATOM 1694 C C . ARG A 1 219 ? -10.648 32.156 9.805 1 98.88 219 ARG A C 1
ATOM 1696 O O . ARG A 1 219 ? -9.586 32.781 9.891 1 98.88 219 ARG A O 1
ATOM 1703 N N . ILE A 1 220 ? -10.797 31.109 8.945 1 98.94 220 ILE A N 1
ATOM 1704 C CA . ILE A 1 220 ? -9.859 30.734 7.898 1 98.94 220 ILE A CA 1
ATOM 1705 C C . ILE A 1 220 ? -10.516 30.891 6.531 1 98.94 220 ILE A C 1
ATOM 1707 O O . ILE A 1 220 ? -11.414 30.109 6.176 1 98.94 220 ILE A O 1
ATOM 1711 N N . THR A 1 221 ? -10.078 31.906 5.758 1 98.94 221 THR A N 1
ATOM 1712 C CA . THR A 1 221 ? -10.812 32.188 4.531 1 98.94 221 THR A CA 1
ATOM 1713 C C . THR A 1 221 ? -9.852 32.469 3.377 1 98.94 221 THR A C 1
ATOM 1715 O O . THR A 1 221 ? -8.758 33 3.58 1 98.94 221 THR A O 1
ATOM 1718 N N . ASN A 1 222 ? -10.195 32.031 2.172 1 98.88 222 ASN A N 1
ATOM 1719 C CA . ASN A 1 222 ? -9.516 32.375 0.926 1 98.88 222 ASN A CA 1
ATOM 1720 C C . ASN A 1 222 ? -8.094 31.828 0.906 1 98.88 222 ASN A C 1
ATOM 1722 O O . ASN A 1 222 ? -7.18 32.469 0.39 1 98.88 222 ASN A O 1
ATOM 1726 N N . CYS A 1 223 ? -7.883 30.688 1.477 1 98.88 223 CYS A N 1
ATOM 1727 C CA . CYS A 1 223 ? -6.547 30.109 1.562 1 98.88 223 CYS A CA 1
ATOM 1728 C C . CYS A 1 223 ? -6.352 29.016 0.512 1 98.88 223 CYS A C 1
ATOM 1730 O O . CYS A 1 223 ? -7.316 28.375 0.093 1 98.88 223 CYS A O 1
ATOM 1732 N N . ASN A 1 224 ? -5.148 28.891 -0.037 1 98.88 224 ASN A N 1
ATOM 1733 C CA . ASN A 1 224 ? -4.676 27.766 -0.823 1 98.88 224 ASN A CA 1
ATOM 1734 C C . ASN A 1 224 ? -3.713 26.891 -0.025 1 98.88 224 ASN A C 1
ATOM 1736 O O . ASN A 1 224 ? -2.604 27.312 0.297 1 98.88 224 ASN A O 1
ATOM 1740 N N . VAL A 1 225 ? -4.129 25.641 0.236 1 98.94 225 VAL A N 1
ATOM 1741 C CA . VAL A 1 225 ? -3.355 24.781 1.128 1 98.94 225 VAL A CA 1
ATOM 1742 C C . VAL A 1 225 ? -2.91 23.531 0.38 1 98.94 225 VAL A C 1
ATOM 1744 O O . VAL A 1 225 ? -3.74 22.766 -0.125 1 98.94 225 VAL A O 1
ATOM 1747 N N . ASN A 1 226 ? -1.628 23.312 0.195 1 98.81 226 ASN A N 1
ATOM 1748 C CA . ASN A 1 226 ? -0.96 22.125 -0.331 1 98.81 226 ASN A CA 1
ATOM 1749 C C . ASN A 1 226 ? -0.065 21.469 0.719 1 98.81 226 ASN A C 1
ATOM 1751 O O . ASN A 1 226 ? 1.057 21.938 0.952 1 98.81 226 ASN A O 1
ATOM 1755 N N . ALA A 1 227 ? -0.594 20.391 1.354 1 98.5 227 ALA A N 1
ATOM 1756 C CA . ALA A 1 227 ? 0.051 19.844 2.549 1 98.5 227 ALA A CA 1
ATOM 1757 C C . ALA A 1 227 ? 0.302 18.344 2.406 1 98.5 227 ALA A C 1
ATOM 1759 O O . ALA A 1 227 ? -0.514 17.625 1.825 1 98.5 227 ALA A O 1
ATOM 1760 N N . ALA A 1 228 ? 1.412 17.844 2.963 1 97.94 228 ALA A N 1
ATOM 1761 C CA . ALA A 1 228 ? 1.72 16.422 2.91 1 97.94 228 ALA A CA 1
ATOM 1762 C C . ALA A 1 228 ? 0.959 15.648 3.988 1 97.94 228 ALA A C 1
ATOM 1764 O O . ALA A 1 228 ? 1.037 14.422 4.055 1 97.94 228 ALA A O 1
ATOM 1765 N N . ASP A 1 229 ? 0.314 16.297 4.828 1 97.88 229 ASP A N 1
ATOM 1766 C CA . ASP A 1 229 ? -0.607 15.734 5.816 1 97.88 229 ASP A CA 1
ATOM 1767 C C . ASP A 1 229 ? -1.939 16.484 5.805 1 97.88 229 ASP A C 1
ATOM 1769 O O . ASP A 1 229 ? -2.342 17.031 4.773 1 97.88 229 ASP A O 1
ATOM 1773 N N . ASP A 1 230 ? -2.727 16.531 6.883 1 98.75 230 ASP A N 1
ATOM 1774 C CA . ASP A 1 230 ? -4.066 17.109 6.848 1 98.75 230 ASP A CA 1
ATOM 1775 C C . ASP A 1 230 ? -4.016 18.578 6.422 1 98.75 230 ASP A C 1
ATOM 1777 O O . ASP A 1 230 ? -3.117 19.328 6.832 1 98.75 230 ASP A O 1
ATOM 1781 N N . GLY A 1 231 ? -4.949 19.031 5.566 1 98.88 231 GLY A N 1
ATOM 1782 C CA . GLY A 1 231 ? -4.984 20.406 5.086 1 98.88 231 GLY A CA 1
ATOM 1783 C C . GLY A 1 231 ? -5.32 21.406 6.172 1 98.88 231 GLY A C 1
ATOM 1784 O O . GLY A 1 231 ? -4.441 22.125 6.656 1 98.88 231 GLY A O 1
ATOM 1785 N N . ILE A 1 232 ? -6.562 21.438 6.555 1 98.94 232 ILE A N 1
ATOM 1786 C CA . ILE A 1 232 ? -7.031 22.219 7.695 1 98.94 232 ILE A CA 1
ATOM 1787 C C . ILE A 1 232 ? -7.574 21.281 8.773 1 98.94 232 ILE A C 1
ATOM 1789 O O . ILE A 1 232 ? -8.516 20.516 8.531 1 98.94 232 ILE A O 1
ATOM 1793 N N . CYS A 1 233 ? -6.973 21.391 9.961 1 98.88 233 CYS A N 1
ATOM 1794 C CA . CYS A 1 233 ? -7.246 20.375 10.977 1 98.88 233 CYS A CA 1
ATOM 1795 C C . CYS A 1 233 ? -7.586 21.016 12.312 1 98.88 233 CYS A C 1
ATOM 1797 O O . CYS A 1 233 ? -6.793 21.797 12.852 1 98.88 233 CYS A O 1
ATOM 1799 N N . LEU A 1 234 ? -8.727 20.75 12.828 1 98.88 234 LEU A N 1
ATOM 1800 C CA . LEU A 1 234 ? -9.094 21.109 14.195 1 98.88 234 LEU A CA 1
ATOM 1801 C C . LEU A 1 234 ? -8.719 19.984 15.164 1 98.88 234 LEU A C 1
ATOM 1803 O O . LEU A 1 234 ? -9.031 18.828 14.93 1 98.88 234 LEU A O 1
ATOM 1807 N N . LYS A 1 235 ? -8.047 20.406 16.172 1 98.5 235 LYS A N 1
ATOM 1808 C CA . LYS A 1 235 ? -7.574 19.438 17.172 1 98.5 235 LYS A CA 1
ATOM 1809 C C . LYS A 1 235 ? -7.953 19.875 18.578 1 98.5 235 LYS A C 1
ATOM 1811 O O . LYS A 1 235 ? -8.242 21.047 18.812 1 98.5 235 LYS A O 1
ATOM 1816 N N . SER A 1 236 ? -8.008 18.938 19.406 1 98.31 236 SER A N 1
ATOM 1817 C CA . SER A 1 236 ? -8.023 19.078 20.859 1 98.31 236 SER A CA 1
ATOM 1818 C C . SER A 1 236 ? -7.117 18.031 21.516 1 98.31 236 SER A C 1
ATOM 1820 O O . SER A 1 236 ? -7.598 17.016 22 1 98.31 236 SER A O 1
ATOM 1822 N N . GLU A 1 237 ? -5.84 18.359 21.594 1 96.62 237 GLU A N 1
ATOM 1823 C CA . GLU A 1 237 ? -4.781 17.391 21.828 1 96.62 237 GLU A CA 1
ATOM 1824 C C . GLU A 1 237 ? -4.754 16.953 23.297 1 96.62 237 GLU A C 1
ATOM 1826 O O . GLU A 1 237 ? -4.18 15.914 23.625 1 96.62 237 GLU A O 1
ATOM 1831 N N . VAL A 1 238 ? -5.305 17.766 24.141 1 94.81 238 VAL A N 1
ATOM 1832 C CA . VAL A 1 238 ? -5.375 17.422 25.562 1 94.81 238 VAL A CA 1
ATOM 1833 C C . VAL A 1 238 ? -6.738 17.812 26.109 1 94.81 238 VAL A C 1
ATOM 1835 O O . VAL A 1 238 ? -7.426 18.672 25.547 1 94.81 238 VAL A O 1
ATOM 1838 N N . PRO A 1 239 ? -7.07 17.125 27.219 1 94.81 239 PRO A N 1
ATOM 1839 C CA . PRO A 1 239 ? -8.344 17.5 27.844 1 94.81 239 PRO A CA 1
ATOM 1840 C C . PRO A 1 239 ? -8.406 19 28.172 1 94.81 239 PRO A C 1
ATOM 1842 O O . PRO A 1 239 ? -7.402 19.594 28.562 1 94.81 239 PRO A O 1
ATOM 1845 N N . GLY A 1 240 ? -9.508 19.547 28.047 1 94 240 GLY A N 1
ATOM 1846 C CA . GLY A 1 240 ? -9.695 20.938 28.422 1 94 240 GLY A CA 1
ATOM 1847 C C . GLY A 1 240 ? -9.57 21.891 27.266 1 94 240 GLY A C 1
ATOM 1848 O O . GLY A 1 240 ? -9.898 23.078 27.391 1 94 240 GLY A O 1
ATOM 1849 N N . LEU A 1 241 ? -9.148 21.406 26.156 1 95.69 241 LEU A N 1
ATOM 1850 C CA . LEU A 1 241 ? -9.07 22.234 24.969 1 95.69 241 LEU A CA 1
ATOM 1851 C C . LEU A 1 241 ? -10.383 22.219 24.203 1 95.69 241 LEU A C 1
ATOM 1853 O O . LEU A 1 241 ? -10.859 21.156 23.797 1 95.69 241 LEU A O 1
ATOM 1857 N N . HIS A 1 242 ? -10.945 23.422 23.922 1 97.62 242 HIS A N 1
ATOM 1858 C CA . HIS A 1 242 ? -12.266 23.531 23.312 1 97.62 242 HIS A CA 1
ATOM 1859 C C . HIS A 1 242 ? -12.227 24.438 22.078 1 97.62 242 HIS A C 1
ATOM 1861 O O . HIS A 1 242 ? -11.906 25.625 22.188 1 97.62 242 HIS A O 1
ATOM 1867 N N . ASN A 1 243 ? -12.531 23.859 20.969 1 98.88 243 ASN A N 1
ATOM 1868 C CA . ASN A 1 243 ? -12.781 24.656 19.781 1 98.88 243 ASN A CA 1
ATOM 1869 C C . ASN A 1 243 ? -14.219 25.156 19.734 1 98.88 243 ASN A C 1
ATOM 1871 O O . ASN A 1 243 ? -15.156 24.391 19.969 1 98.88 243 ASN A O 1
ATOM 1875 N N . ASN A 1 244 ? -14.375 26.422 19.516 1 98.81 244 ASN A N 1
ATOM 1876 C CA . ASN A 1 244 ? -15.719 27 19.469 1 98.81 244 ASN A CA 1
ATOM 1877 C C . ASN A 1 244 ? -15.781 28.188 18.516 1 98.81 244 ASN A C 1
ATOM 1879 O O . ASN A 1 244 ? -14.891 29.031 18.5 1 98.81 244 ASN A O 1
ATOM 1883 N N . ASN A 1 245 ? -16.812 28.203 17.719 1 98.88 245 ASN A N 1
ATOM 1884 C CA . ASN A 1 245 ? -17.062 29.312 16.797 1 98.88 245 ASN A CA 1
ATOM 1885 C C . ASN A 1 245 ? -15.953 29.453 15.766 1 98.88 245 ASN A C 1
ATOM 1887 O O . ASN A 1 245 ? -15.266 30.469 15.711 1 98.88 245 ASN A O 1
ATOM 1891 N N . ILE A 1 246 ? -15.914 28.453 14.906 1 98.94 246 ILE A N 1
ATOM 1892 C CA . ILE A 1 246 ? -14.891 28.375 13.867 1 98.94 246 ILE A CA 1
ATOM 1893 C C . ILE A 1 246 ? -15.547 28.469 12.492 1 98.94 246 ILE A C 1
ATOM 1895 O O . ILE A 1 246 ? -16.562 27.828 12.227 1 98.94 246 ILE A O 1
ATOM 1899 N N . TYR A 1 247 ? -14.992 29.344 11.688 1 98.94 247 TYR A N 1
ATOM 1900 C CA . TYR A 1 247 ? -15.461 29.484 10.312 1 98.94 247 TYR A CA 1
ATOM 1901 C C . TYR A 1 247 ? -14.344 29.188 9.32 1 98.94 247 TYR A C 1
ATOM 1903 O O . TYR A 1 247 ? -13.266 29.781 9.398 1 98.94 247 TYR A O 1
ATOM 1911 N N . ILE A 1 248 ? -14.578 28.266 8.367 1 98.94 248 ILE A N 1
ATOM 1912 C CA . ILE A 1 248 ? -13.672 27.922 7.277 1 98.94 248 ILE A CA 1
ATOM 1913 C C . ILE A 1 248 ? -14.391 28.094 5.938 1 98.94 248 ILE A C 1
ATOM 1915 O O . ILE A 1 248 ? -15.406 27.453 5.684 1 98.94 248 ILE A O 1
ATOM 1919 N N . GLY A 1 249 ? -13.875 29 5.094 1 98.88 249 GLY A N 1
ATOM 1920 C CA . GLY A 1 249 ? -14.617 29.234 3.865 1 98.88 249 GLY A CA 1
ATOM 1921 C C . GLY A 1 249 ? -13.742 29.688 2.711 1 98.88 249 GLY A C 1
ATOM 1922 O O . GLY A 1 249 ? -12.695 30.297 2.924 1 98.88 249 GLY A O 1
ATOM 1923 N N . ASN A 1 250 ? -14.141 29.312 1.528 1 98.88 250 ASN A N 1
ATOM 1924 C CA . ASN A 1 250 ? -13.531 29.766 0.284 1 98.88 250 ASN A CA 1
ATOM 1925 C C . ASN A 1 250 ? -12.07 29.344 0.187 1 98.88 250 ASN A C 1
ATOM 1927 O O . ASN A 1 250 ? -11.211 30.141 -0.186 1 98.88 250 ASN A O 1
ATOM 1931 N N . CYS A 1 251 ? -11.781 28.156 0.553 1 98.94 251 CYS A N 1
ATOM 1932 C CA . CYS A 1 251 ? -10.422 27.641 0.495 1 98.94 251 CYS A CA 1
ATOM 1933 C C . CYS A 1 251 ? -10.281 26.578 -0.588 1 98.94 251 CYS A C 1
ATOM 1935 O O . CYS A 1 251 ? -11.266 25.938 -0.975 1 98.94 251 CYS A O 1
ATOM 1937 N N . THR A 1 252 ? -9.133 26.438 -1.218 1 98.94 252 THR A N 1
ATOM 1938 C CA . THR A 1 252 ? -8.711 25.328 -2.07 1 98.94 252 THR A CA 1
ATOM 1939 C C . THR A 1 252 ? -7.664 24.484 -1.368 1 98.94 252 THR A C 1
ATOM 1941 O O . THR A 1 252 ? -6.645 24.984 -0.897 1 98.94 252 THR A O 1
ATOM 1944 N N . ILE A 1 253 ? -7.945 23.172 -1.35 1 98.94 253 ILE A N 1
ATOM 1945 C CA . ILE A 1 253 ? -7.105 22.312 -0.523 1 98.94 253 ILE A CA 1
ATOM 1946 C C . ILE A 1 253 ? -6.688 21.078 -1.318 1 98.94 253 ILE A C 1
ATOM 1948 O O . ILE A 1 253 ? -7.516 20.438 -1.978 1 98.94 253 ILE A O 1
ATOM 1952 N N . ARG A 1 254 ? -5.441 20.719 -1.351 1 98.44 254 ARG A N 1
ATOM 1953 C CA . ARG A 1 254 ? -4.93 19.391 -1.684 1 98.44 254 ARG A CA 1
ATOM 1954 C C . ARG A 1 254 ? -4.039 18.859 -0.571 1 98.44 254 ARG A C 1
ATOM 1956 O O . ARG A 1 254 ? -3.318 19.609 0.078 1 98.44 254 ARG A O 1
ATOM 1963 N N . SER A 1 255 ? -4.086 17.578 -0.39 1 98.31 255 SER A N 1
ATOM 1964 C CA . SER A 1 255 ? -3.443 17.016 0.79 1 98.31 255 SER A CA 1
ATOM 1965 C C . SER A 1 255 ? -3.115 15.531 0.583 1 98.31 255 SER A C 1
ATOM 1967 O O . SER A 1 255 ? -3.832 14.828 -0.131 1 98.31 255 SER A O 1
ATOM 1969 N N . SER A 1 256 ? -2.01 15.094 1.171 1 98.19 256 SER A N 1
ATOM 1970 C CA . SER A 1 256 ? -1.745 13.664 1.203 1 98.19 256 SER A CA 1
ATOM 1971 C C . SER A 1 256 ? -2.422 13 2.4 1 98.19 256 SER A C 1
ATOM 1973 O O . SER A 1 256 ? -2.07 11.883 2.777 1 98.19 256 SER A O 1
ATOM 1975 N N . ALA A 1 257 ? -3.254 13.648 3.061 1 98.31 257 ALA A N 1
ATOM 1976 C CA . ALA A 1 257 ? -4.152 13.148 4.098 1 98.31 257 ALA A CA 1
ATOM 1977 C C . ALA A 1 257 ? -5.574 13.648 3.883 1 98.31 257 ALA A C 1
ATOM 1979 O O . ALA A 1 257 ? -6.152 13.461 2.809 1 98.31 257 ALA A O 1
ATOM 1980 N N . ASN A 1 258 ? -6.219 14.281 4.891 1 98.88 258 ASN A N 1
ATOM 1981 C CA . ASN A 1 258 ? -7.574 14.805 4.746 1 98.88 258 ASN A CA 1
ATOM 1982 C C . ASN A 1 258 ? -7.57 16.281 4.371 1 98.88 258 ASN A C 1
ATOM 1984 O O . ASN A 1 258 ? -6.625 17 4.691 1 98.88 258 ASN A O 1
ATOM 1988 N N . ALA A 1 259 ? -8.594 16.703 3.629 1 98.94 259 ALA A N 1
ATOM 1989 C CA . ALA A 1 259 ? -8.703 18.125 3.33 1 98.94 259 ALA A CA 1
ATOM 1990 C C . ALA A 1 259 ? -9.078 18.922 4.578 1 98.94 259 ALA A C 1
ATOM 1992 O O . ALA A 1 259 ? -8.328 19.797 5.02 1 98.94 259 ALA A O 1
ATOM 1993 N N . VAL A 1 260 ? -10.219 18.609 5.172 1 98.94 260 VAL A N 1
ATOM 1994 C CA . VAL A 1 260 ? -10.625 19.188 6.449 1 98.94 260 VAL A CA 1
ATOM 1995 C C . VAL A 1 260 ? -10.891 18.078 7.461 1 98.94 260 VAL A C 1
ATOM 1997 O O . VAL A 1 260 ? -11.672 17.156 7.199 1 98.94 260 VAL A O 1
ATOM 2000 N N . LYS A 1 261 ? -10.258 18.219 8.633 1 98.88 261 LYS A N 1
ATOM 2001 C CA . LYS A 1 261 ? -10.352 17.125 9.602 1 98.88 261 LYS A CA 1
ATOM 2002 C C . LYS A 1 261 ? -10.562 17.672 11.016 1 98.88 261 LYS A C 1
ATOM 2004 O O . LYS A 1 261 ? -9.969 18.672 11.391 1 98.88 261 LYS A O 1
ATOM 2009 N N . PHE A 1 262 ? -11.492 17.047 11.742 1 98.69 262 PHE A N 1
ATOM 2010 C CA . PHE A 1 262 ? -11.523 17.109 13.195 1 98.69 262 PHE A CA 1
ATOM 2011 C C . PHE A 1 262 ? -10.773 15.938 13.812 1 98.69 262 PHE A C 1
ATOM 2013 O O . PHE A 1 262 ? -11.031 14.781 13.477 1 98.69 262 PHE A O 1
ATOM 2020 N N . GLY A 1 263 ? -9.828 16.281 14.672 1 94.62 263 GLY A N 1
ATOM 2021 C CA . GLY A 1 263 ? -8.992 15.234 15.25 1 94.62 263 GLY A CA 1
ATOM 2022 C C . GLY A 1 263 ? -7.602 15.18 14.648 1 94.62 263 GLY A C 1
ATOM 2023 O O . GLY A 1 263 ? -7.168 16.125 13.984 1 94.62 263 GLY A O 1
ATOM 2024 N N . THR A 1 264 ? -6.621 14.039 14.922 1 94.88 264 THR A N 1
ATOM 2025 C CA . THR A 1 264 ? -7.051 12.844 15.633 1 94.88 264 THR A CA 1
ATOM 2026 C C . THR A 1 264 ? -7.219 13.133 17.125 1 94.88 264 THR A C 1
ATOM 2028 O O . THR A 1 264 ? -8.141 12.609 17.766 1 94.88 264 THR A O 1
ATOM 2031 N N . GLY A 1 265 ? -6.184 13.953 17.672 1 97.12 265 GLY A N 1
ATOM 2032 C CA . GLY A 1 265 ? -6.426 14.344 19.062 1 97.12 265 GLY A CA 1
ATOM 2033 C C . GLY A 1 265 ? -7.777 15 19.266 1 97.12 265 GLY A C 1
ATOM 2034 O O . GLY A 1 265 ? -8.07 16.031 18.641 1 97.12 265 GLY A O 1
ATOM 2035 N N . SER A 1 266 ? -8.617 14.398 20.016 1 98.31 266 SER A N 1
ATOM 2036 C CA . SER A 1 266 ? -10 14.82 20.234 1 98.31 266 SER A CA 1
ATOM 2037 C C . SER A 1 266 ? -10.43 14.602 21.672 1 98.31 266 SER A C 1
ATOM 2039 O O . SER A 1 266 ? -11.32 13.797 21.953 1 98.31 266 SER A O 1
ATOM 2041 N N . TYR A 1 267 ? -9.867 15.406 22.5 1 97.88 267 TYR A N 1
ATOM 2042 C CA . TYR A 1 267 ? -10.078 15.219 23.938 1 97.88 267 TYR A CA 1
ATOM 2043 C C . TYR A 1 267 ? -11.117 16.203 24.469 1 97.88 267 TYR A C 1
ATOM 2045 O O . TYR A 1 267 ? -11.789 15.922 25.469 1 97.88 267 TYR A O 1
ATOM 2053 N N . GLY A 1 268 ? -11.18 17.344 23.891 1 97.75 268 GLY A N 1
ATOM 2054 C CA . GLY A 1 268 ? -12.047 18.406 24.375 1 97.75 268 GLY A CA 1
ATOM 2055 C C . GLY A 1 268 ? -13.359 18.484 23.609 1 97.75 268 GLY A C 1
ATOM 2056 O O . GLY A 1 268 ? -14.242 17.641 23.781 1 97.75 268 GLY A O 1
ATOM 2057 N N . SER A 1 269 ? -13.469 19.609 22.797 1 98.5 269 SER A N 1
ATOM 2058 C CA . SER A 1 269 ? -14.719 19.75 22.062 1 98.5 269 SER A CA 1
ATOM 2059 C C . SER A 1 269 ? -14.508 20.516 20.766 1 98.5 269 SER A C 1
ATOM 2061 O O . SER A 1 269 ? -13.508 21.219 20.609 1 98.5 269 SER A O 1
ATOM 2063 N N . PHE A 1 270 ? -15.367 20.328 19.891 1 98.88 270 PHE A N 1
ATOM 2064 C CA . PHE A 1 270 ? -15.555 21.047 18.656 1 98.88 270 PHE A CA 1
ATOM 2065 C C . PHE A 1 270 ? -17 21.5 18.5 1 98.88 270 PHE A C 1
ATOM 2067 O O . PHE A 1 270 ? -17.875 20.688 18.141 1 98.88 270 PHE A O 1
ATOM 2074 N N . LYS A 1 271 ? -17.266 22.766 18.719 1 98.81 271 LYS A N 1
ATOM 2075 C CA . LYS A 1 271 ? -18.656 23.25 18.719 1 98.81 271 LYS A CA 1
ATOM 2076 C C . LYS A 1 271 ? -18.812 24.469 17.828 1 98.81 271 LYS A C 1
ATOM 2078 O O . LYS A 1 271 ? -17.938 25.328 17.797 1 98.81 271 LYS A O 1
ATOM 2083 N N . ASN A 1 272 ? -19.938 24.516 17.125 1 98.88 272 ASN A N 1
ATOM 2084 C CA . ASN A 1 272 ? -20.266 25.656 16.281 1 98.88 272 ASN A CA 1
ATOM 2085 C C . ASN A 1 272 ? -19.203 25.906 15.219 1 98.88 272 ASN A C 1
ATOM 2087 O O . ASN A 1 272 ? -18.578 26.969 15.195 1 98.88 272 ASN A O 1
ATOM 2091 N N . VAL A 1 273 ? -19.109 24.953 14.297 1 98.94 273 VAL A N 1
ATOM 2092 C CA . VAL A 1 273 ? -18.141 25.016 13.211 1 98.94 273 VAL A CA 1
ATOM 2093 C C . VAL A 1 273 ? -18.875 25.062 11.867 1 98.94 273 VAL A C 1
ATOM 2095 O O . VAL A 1 273 ? -19.781 24.266 11.625 1 98.94 273 VAL A O 1
ATOM 2098 N N . THR A 1 274 ? -18.547 26.031 11.094 1 98.94 274 THR A N 1
ATOM 2099 C CA . THR A 1 274 ? -19.094 26.156 9.742 1 98.94 274 THR A CA 1
ATOM 2100 C C . THR A 1 274 ? -17.969 26 8.703 1 98.94 274 THR A C 1
ATOM 2102 O O . THR A 1 274 ? -16.953 26.688 8.781 1 98.94 274 THR A O 1
ATOM 2105 N N . ILE A 1 275 ? -18.141 25.109 7.715 1 98.94 275 ILE A N 1
ATOM 2106 C CA . ILE A 1 275 ? -17.234 24.859 6.598 1 98.94 275 ILE A CA 1
ATOM 2107 C C . ILE A 1 275 ? -17.984 25.031 5.281 1 98.94 275 ILE A C 1
ATOM 2109 O O . ILE A 1 275 ? -18.953 24.312 5.008 1 98.94 275 ILE A O 1
ATOM 2113 N N . GLU A 1 276 ? -17.562 25.984 4.465 1 98.69 276 GLU A N 1
ATOM 2114 C CA . GLU A 1 276 ? -18.375 26.203 3.268 1 98.69 276 GLU A CA 1
ATOM 2115 C C . GLU A 1 276 ? -17.516 26.672 2.098 1 98.69 276 GLU A C 1
ATOM 2117 O O . GLU A 1 276 ? -16.516 27.359 2.293 1 98.69 276 GLU A O 1
ATOM 2122 N N . ASN A 1 277 ? -17.875 26.25 0.962 1 98.88 277 ASN A N 1
ATOM 2123 C CA . ASN A 1 277 ? -17.234 26.641 -0.287 1 98.88 277 ASN A CA 1
ATOM 2124 C C . ASN A 1 277 ? -15.773 26.203 -0.316 1 98.88 277 ASN A C 1
ATOM 2126 O O . ASN A 1 277 ? -14.875 27.047 -0.467 1 98.88 277 ASN A O 1
ATOM 2130 N N . ILE A 1 278 ? -15.594 24.922 -0.256 1 98.94 278 ILE A N 1
ATOM 2131 C CA . ILE A 1 278 ? -14.258 24.344 -0.266 1 98.94 278 ILE A CA 1
ATOM 2132 C C . ILE A 1 278 ? -14.047 23.547 -1.556 1 98.94 278 ILE A C 1
ATOM 2134 O O . ILE A 1 278 ? -14.891 22.734 -1.935 1 98.94 278 ILE A O 1
ATOM 2138 N N . LYS A 1 279 ? -12.984 23.828 -2.283 1 98.94 279 LYS A N 1
ATOM 2139 C CA . LYS A 1 279 ? -12.531 23.016 -3.414 1 98.94 279 LYS A CA 1
ATOM 2140 C C . LYS A 1 279 ? -11.406 22.078 -2.998 1 98.94 279 LYS A C 1
ATOM 2142 O O . LYS A 1 279 ? -10.391 22.516 -2.455 1 98.94 279 LYS A O 1
ATOM 2147 N N . VAL A 1 280 ? -11.609 20.766 -3.234 1 98.94 280 VAL A N 1
ATOM 2148 C CA . VAL A 1 280 ? -10.641 19.75 -2.885 1 98.94 280 VAL A CA 1
ATOM 2149 C C . VAL A 1 280 ? -10.195 19 -4.145 1 98.94 280 VAL A C 1
ATOM 2151 O O . VAL A 1 280 ? -11.008 18.703 -5.016 1 98.94 280 VAL A O 1
ATOM 2154 N N . PHE A 1 281 ? -8.875 18.766 -4.301 1 98.88 281 PHE A N 1
ATOM 2155 C CA . PHE A 1 281 ? -8.383 17.922 -5.379 1 98.88 281 PHE A CA 1
ATOM 2156 C C . PHE A 1 281 ? -7.098 17.219 -4.969 1 98.88 281 PHE A C 1
ATOM 2158 O O . PHE A 1 281 ? -6.438 17.625 -4.008 1 98.88 281 PHE A O 1
ATOM 2165 N N . ASP A 1 282 ? -6.793 16.078 -5.629 1 98.62 282 ASP A N 1
ATOM 2166 C CA . ASP A 1 282 ? -5.566 15.336 -5.387 1 98.62 282 ASP A CA 1
ATOM 2167 C C . ASP A 1 282 ? -5.332 15.133 -3.891 1 98.62 282 ASP A C 1
ATOM 2169 O O . ASP A 1 282 ? -4.258 15.445 -3.377 1 98.62 282 ASP A O 1
ATOM 2173 N N . THR A 1 283 ? -6.363 14.633 -3.229 1 98.88 283 THR A N 1
ATOM 2174 C CA . THR A 1 283 ? -6.32 14.461 -1.781 1 98.88 283 THR A CA 1
ATOM 2175 C C . THR A 1 283 ? -6.465 12.984 -1.41 1 98.88 283 THR A C 1
ATOM 2177 O O . THR A 1 283 ? -7.43 12.336 -1.815 1 98.88 283 THR A O 1
ATOM 2180 N N . PHE A 1 284 ? -5.574 12.492 -0.664 1 98.44 284 PHE A N 1
ATOM 2181 C CA . PHE A 1 284 ? -5.379 11.062 -0.441 1 98.44 284 PHE A CA 1
ATOM 2182 C C . PHE A 1 284 ? -6.508 10.492 0.406 1 98.44 284 PHE A C 1
ATOM 2184 O O . PHE A 1 284 ? -6.938 9.352 0.188 1 98.44 284 PHE A O 1
ATOM 2191 N N . ARG A 1 285 ? -6.953 11.195 1.409 1 98.56 285 ARG A N 1
ATOM 2192 C CA . ARG A 1 285 ? -7.961 10.68 2.328 1 98.56 285 ARG A CA 1
ATOM 2193 C C . ARG A 1 285 ? -9.297 11.398 2.139 1 98.56 285 ARG A C 1
ATOM 2195 O O . ARG A 1 285 ? -9.797 11.5 1.019 1 98.56 285 ARG A O 1
ATOM 2202 N N . SER A 1 286 ? -9.969 11.844 3.213 1 98.88 286 SER A N 1
ATOM 2203 C CA . SER A 1 286 ? -11.344 12.32 3.102 1 98.88 286 SER A CA 1
ATOM 2204 C C . SER A 1 286 ? -11.383 13.805 2.734 1 98.88 286 SER A C 1
ATOM 2206 O O . SER A 1 286 ? -10.523 14.578 3.158 1 98.88 286 SER A O 1
ATOM 2208 N N . ALA A 1 287 ? -12.414 14.148 1.966 1 98.94 287 ALA A N 1
ATOM 2209 C CA . ALA A 1 287 ? -12.695 15.57 1.788 1 98.94 287 ALA A CA 1
ATOM 2210 C C . ALA A 1 287 ? -13.031 16.234 3.121 1 98.94 287 ALA A C 1
ATOM 2212 O O . ALA A 1 287 ? -12.516 17.312 3.432 1 98.94 287 ALA A O 1
ATOM 2213 N N . VAL A 1 288 ? -13.883 15.531 3.861 1 98.94 288 VAL A N 1
ATOM 2214 C CA . VAL A 1 288 ? -14.203 15.992 5.207 1 98.94 288 VAL A CA 1
ATOM 2215 C C . VAL A 1 288 ? -14.227 14.797 6.168 1 98.94 288 VAL A C 1
ATOM 2217 O O . VAL A 1 288 ? -14.867 13.789 5.891 1 98.94 288 VAL A O 1
ATOM 2220 N N . ALA A 1 289 ? -13.523 14.914 7.262 1 98.94 289 ALA A N 1
ATOM 2221 C CA . ALA A 1 289 ? -13.5 13.898 8.305 1 98.94 289 ALA A CA 1
ATOM 2222 C C . ALA A 1 289 ? -13.805 14.508 9.672 1 98.94 289 ALA A C 1
ATOM 2224 O O . ALA A 1 289 ? -13.125 15.438 10.109 1 98.94 289 ALA A O 1
ATOM 2225 N N . ILE A 1 290 ? -14.844 14.023 10.305 1 98.94 290 ILE A N 1
ATOM 2226 C CA . ILE A 1 290 ? -15.258 14.461 11.633 1 98.94 290 ILE A CA 1
ATOM 2227 C C . ILE A 1 290 ? -15.109 13.312 12.625 1 98.94 290 ILE A C 1
ATOM 2229 O O . ILE A 1 290 ? -15.891 12.359 12.609 1 98.94 290 ILE A O 1
ATOM 2233 N N . GLU A 1 291 ? -14.094 13.445 13.523 1 98.88 291 GLU A N 1
ATOM 2234 C CA . GLU A 1 291 ? -13.711 12.289 14.328 1 98.88 291 GLU A CA 1
ATOM 2235 C C . GLU A 1 291 ? -13.641 12.641 15.805 1 98.88 291 GLU A C 1
ATOM 2237 O O . GLU A 1 291 ? -13.039 13.648 16.188 1 98.88 291 GLU A O 1
ATOM 2242 N N . SER A 1 292 ? -14.273 11.945 16.641 1 98.75 292 SER A N 1
ATOM 2243 C CA . SER A 1 292 ? -14.117 11.945 18.094 1 98.75 292 SER A CA 1
ATOM 2244 C C . SER A 1 292 ? -13.758 10.555 18.609 1 98.75 292 SER A C 1
ATOM 2246 O O . SER A 1 292 ? -14.617 9.672 18.688 1 98.75 292 SER A O 1
ATOM 2248 N N . VAL A 1 293 ? -12.461 10.406 19 1 98.56 293 VAL A N 1
ATOM 2249 C CA . VAL A 1 293 ? -12.078 9.07 19.438 1 98.56 293 VAL A CA 1
ATOM 2250 C C . VAL A 1 293 ? -11.445 9.133 20.812 1 98.56 293 VAL A C 1
ATOM 2252 O O . VAL A 1 293 ? -11.148 8.102 21.422 1 98.56 293 VAL A O 1
ATOM 2255 N N . ASP A 1 294 ? -11.25 10.398 21.344 1 98.5 294 ASP A N 1
ATOM 2256 C CA . ASP A 1 294 ? -10.562 10.516 22.625 1 98.5 294 ASP A CA 1
ATOM 2257 C C . ASP A 1 294 ? -11.469 11.141 23.672 1 98.5 294 ASP A C 1
ATOM 2259 O O . ASP A 1 294 ? -11 11.547 24.75 1 98.5 294 ASP A O 1
ATOM 2263 N N . GLY A 1 295 ? -12.703 11.25 23.312 1 98.25 295 GLY A N 1
ATOM 2264 C CA . GLY A 1 295 ? -13.641 11.711 24.328 1 98.25 295 GLY A CA 1
ATOM 2265 C C . GLY A 1 295 ? -14.234 13.07 24.016 1 98.25 295 GLY A C 1
ATOM 2266 O O . GLY A 1 295 ? -14.969 13.641 24.828 1 98.25 295 GLY A O 1
ATOM 2267 N N . ALA A 1 296 ? -14.078 13.578 22.875 1 98.56 296 ALA A N 1
ATOM 2268 C CA . ALA A 1 296 ? -14.469 14.945 22.547 1 98.56 296 ALA A CA 1
ATOM 2269 C C . ALA A 1 296 ? -15.977 15.047 22.328 1 98.56 296 ALA A C 1
ATOM 2271 O O . ALA A 1 296 ? -16.594 14.125 21.797 1 98.56 296 ALA A O 1
ATOM 2272 N N . GLU A 1 297 ? -16.5 16.172 22.688 1 98.56 297 GLU A N 1
ATOM 2273 C CA . GLU A 1 297 ? -17.859 16.594 22.328 1 98.56 297 GLU A CA 1
ATOM 2274 C C . GLU A 1 297 ? -17.859 17.375 21.016 1 98.56 297 GLU A C 1
ATOM 2276 O O . GLU A 1 297 ? -17.234 18.422 20.906 1 98.56 297 GLU A O 1
ATOM 2281 N N . ILE A 1 298 ? -18.594 16.859 20.016 1 98.94 298 ILE A N 1
ATOM 2282 C CA . ILE A 1 298 ? -18.734 17.531 18.734 1 98.94 298 ILE A CA 1
ATOM 2283 C C . ILE A 1 298 ? -20.203 17.875 18.484 1 98.94 298 ILE A C 1
ATOM 2285 O O . ILE A 1 298 ? -21.062 17 18.5 1 98.94 298 ILE A O 1
ATOM 2289 N N . GLU A 1 299 ? -20.422 19.141 18.297 1 98.81 299 GLU A N 1
ATOM 2290 C CA . GLU A 1 299 ? -21.812 19.562 18.188 1 98.81 299 GLU A CA 1
ATOM 2291 C C . GLU A 1 299 ? -21.969 20.781 17.281 1 98.81 299 GLU A C 1
ATOM 2293 O O . GLU A 1 299 ? -21.156 21.703 17.344 1 98.81 299 GLU A O 1
ATOM 2298 N N . ASN A 1 300 ? -23 20.781 16.5 1 98.88 300 ASN A N 1
ATOM 2299 C CA . ASN A 1 300 ? -23.359 21.906 15.641 1 98.88 300 ASN A CA 1
ATOM 2300 C C . ASN A 1 300 ? -22.281 22.156 14.578 1 98.88 300 ASN A C 1
ATOM 2302 O O . ASN A 1 300 ? -21.672 23.219 14.562 1 98.88 300 ASN A O 1
ATOM 2306 N N . ILE A 1 301 ? -22.203 21.172 13.656 1 98.94 301 ILE A N 1
ATOM 2307 C CA . ILE A 1 301 ? -21.266 21.25 12.539 1 98.94 301 ILE A CA 1
ATOM 2308 C C . ILE A 1 301 ? -22.047 21.438 11.234 1 98.94 301 ILE A C 1
ATOM 2310 O O . ILE A 1 301 ? -22.953 20.672 10.93 1 98.94 301 ILE A O 1
ATOM 2314 N N . LYS A 1 302 ? -21.734 22.469 10.523 1 98.94 302 LYS A N 1
ATOM 2315 C CA . LYS A 1 302 ? -22.344 22.734 9.227 1 98.94 302 LYS A CA 1
ATOM 2316 C C . LYS A 1 302 ? -21.312 22.688 8.109 1 98.94 302 LYS A C 1
ATOM 2318 O O . LYS A 1 302 ? -20.359 23.484 8.094 1 98.94 302 LYS A O 1
ATOM 2323 N N . VAL A 1 303 ? -21.484 21.797 7.156 1 98.94 303 VAL A N 1
ATOM 2324 C CA . VAL A 1 303 ? -20.641 21.656 5.969 1 98.94 303 VAL A CA 1
ATOM 2325 C C . VAL A 1 303 ? -21.484 21.891 4.719 1 98.94 303 VAL A C 1
ATOM 2327 O O . VAL A 1 303 ? -22.547 21.297 4.555 1 98.94 303 VAL A O 1
ATOM 2330 N N . SER A 1 304 ? -21.016 22.797 3.861 1 98.88 304 SER A N 1
ATOM 2331 C CA . SER A 1 304 ? -21.797 23.016 2.648 1 98.88 304 SER A CA 1
ATOM 2332 C C . SER A 1 304 ? -20.906 23.422 1.483 1 98.88 304 SER A C 1
ATOM 2334 O O . SER A 1 304 ? -19.859 24.062 1.684 1 98.88 304 SER A O 1
ATOM 2336 N N . ASP A 1 305 ? -21.297 23.062 0.292 1 98.88 305 ASP A N 1
ATOM 2337 C CA . ASP A 1 305 ? -20.656 23.484 -0.956 1 98.88 305 ASP A CA 1
ATOM 2338 C C . ASP A 1 305 ? -19.219 23 -1.037 1 98.88 305 ASP A C 1
ATOM 2340 O O . ASP A 1 305 ? -18.297 23.812 -1.146 1 98.88 305 ASP A O 1
ATOM 2344 N N . ILE A 1 306 ? -19.109 21.703 -1.04 1 98.94 306 ILE A N 1
ATOM 2345 C CA . ILE A 1 306 ? -17.828 21.031 -1.225 1 98.94 306 ILE A CA 1
ATOM 2346 C C . ILE A 1 306 ? -17.75 20.422 -2.621 1 98.94 306 ILE A C 1
ATOM 2348 O O . ILE A 1 306 ? -18.656 19.688 -3.031 1 98.94 306 ILE A O 1
ATOM 2352 N N . THR A 1 307 ? -16.75 20.75 -3.377 1 98.94 307 THR A N 1
ATOM 2353 C CA . THR A 1 307 ? -16.422 20.078 -4.625 1 98.94 307 THR A CA 1
ATOM 2354 C C . THR A 1 307 ? -15.055 19.406 -4.535 1 98.94 307 THR A C 1
ATOM 2356 O O . THR A 1 307 ? -14.047 20.078 -4.27 1 98.94 307 THR A O 1
ATOM 2359 N N . ALA A 1 308 ? -15.039 18.125 -4.754 1 98.94 308 ALA A N 1
ATOM 2360 C CA . ALA A 1 308 ? -13.797 17.375 -4.613 1 98.94 308 ALA A CA 1
ATOM 2361 C C . ALA A 1 308 ? -13.578 16.453 -5.812 1 98.94 308 ALA A C 1
ATOM 2363 O O . ALA A 1 308 ? -14.5 15.75 -6.242 1 98.94 308 ALA A O 1
ATOM 2364 N N . VAL A 1 309 ? -12.359 16.5 -6.371 1 98.88 309 VAL A N 1
ATOM 2365 C CA . VAL A 1 309 ? -11.969 15.617 -7.473 1 98.88 309 VAL A CA 1
ATOM 2366 C C . VAL A 1 309 ? -10.695 14.859 -7.109 1 98.88 309 VAL A C 1
ATOM 2368 O O . VAL A 1 309 ? -9.805 15.406 -6.445 1 98.88 309 VAL A O 1
ATOM 2371 N N . ASN A 1 310 ? -10.641 13.531 -7.59 1 98.75 310 ASN A N 1
ATOM 2372 C CA . ASN A 1 310 ? -9.469 12.711 -7.281 1 98.75 310 ASN A CA 1
ATOM 2373 C C . ASN A 1 310 ? -9.172 12.695 -5.785 1 98.75 310 ASN A C 1
ATOM 2375 O O . ASN A 1 310 ? -8.062 13.031 -5.363 1 98.75 310 ASN A O 1
ATOM 2379 N N . THR A 1 311 ? -10.219 12.336 -5.023 1 98.88 311 THR A N 1
ATOM 2380 C CA . THR A 1 311 ? -10.172 12.375 -3.566 1 98.88 311 THR A CA 1
ATOM 2381 C C . THR A 1 311 ? -10.547 11.023 -2.973 1 98.88 311 THR A C 1
ATOM 2383 O O . THR A 1 311 ? -11.539 10.414 -3.373 1 98.88 311 THR A O 1
ATOM 2386 N N . GLY A 1 312 ? -9.805 10.562 -2.072 1 98.56 312 GLY A N 1
ATOM 2387 C CA . GLY A 1 312 ? -9.836 9.18 -1.619 1 98.56 312 GLY A CA 1
ATOM 2388 C C . GLY A 1 312 ? -11.148 8.805 -0.953 1 98.56 312 GLY A C 1
ATOM 2389 O O . GLY A 1 312 ? -11.547 7.641 -0.967 1 98.56 312 GLY A O 1
ATOM 2390 N N . ASN A 1 313 ? -11.812 9.695 -0.315 1 98.81 313 ASN A N 1
ATOM 2391 C CA . ASN A 1 313 ? -13.047 9.5 0.431 1 98.81 313 ASN A CA 1
ATOM 2392 C C . ASN A 1 313 ? -13.844 10.805 0.53 1 98.81 313 ASN A C 1
ATOM 2394 O O . ASN A 1 313 ? -13.266 11.891 0.587 1 98.81 313 ASN A O 1
ATOM 2398 N N . ALA A 1 314 ? -15.156 10.672 0.496 1 98.88 314 ALA A N 1
ATOM 2399 C CA . ALA A 1 314 ? -15.977 11.875 0.517 1 98.88 314 ALA A CA 1
ATOM 2400 C C . ALA A 1 314 ? -16.172 12.383 1.942 1 98.88 314 ALA A C 1
ATOM 2402 O O . ALA A 1 314 ? -15.711 13.477 2.285 1 98.88 314 ALA A O 1
ATOM 2403 N N . ILE A 1 315 ? -16.797 11.516 2.76 1 98.81 315 ILE A N 1
ATOM 2404 C CA . ILE A 1 315 ? -17.203 11.922 4.102 1 98.81 315 ILE A CA 1
ATOM 2405 C C . ILE A 1 315 ? -16.906 10.797 5.094 1 98.81 315 ILE A C 1
ATOM 2407 O O . ILE A 1 315 ? -17.25 9.641 4.855 1 98.81 315 ILE A O 1
ATOM 2411 N N . LEU A 1 316 ? -16.25 11.141 6.141 1 98.94 316 LEU A N 1
ATOM 2412 C CA . LEU A 1 316 ? -16.078 10.25 7.281 1 98.94 316 LEU A CA 1
ATOM 2413 C C . LEU A 1 316 ? -16.578 10.906 8.562 1 98.94 316 LEU A C 1
ATOM 2415 O O . LEU A 1 316 ? -16.203 12.031 8.883 1 98.94 316 LEU A O 1
ATOM 2419 N N . ILE A 1 317 ? -17.469 10.297 9.25 1 98.94 317 ILE A N 1
ATOM 2420 C CA . ILE A 1 317 ? -17.859 10.672 10.609 1 98.94 317 ILE A CA 1
ATOM 2421 C C . ILE A 1 317 ? -17.672 9.484 11.547 1 98.94 317 ILE A C 1
ATOM 2423 O O . ILE A 1 317 ? -18.297 8.438 11.383 1 98.94 317 ILE A O 1
ATOM 2427 N N . ARG A 1 318 ? -16.781 9.641 12.523 1 98.94 318 ARG A N 1
ATOM 2428 C CA . ARG A 1 318 ? -16.422 8.508 13.375 1 98.94 318 ARG A CA 1
ATOM 2429 C C . ARG A 1 318 ? -16.469 8.898 14.852 1 98.94 318 ARG A C 1
ATOM 2431 O O . ARG A 1 318 ? -15.75 9.805 15.281 1 98.94 318 ARG A O 1
ATOM 2438 N N . LEU A 1 319 ? -17.359 8.289 15.609 1 98.88 319 LEU A N 1
ATOM 2439 C CA . LEU A 1 319 ? -17.328 8.289 17.062 1 98.88 319 LEU A CA 1
ATOM 2440 C C . LEU A 1 319 ? -16.703 7.008 17.594 1 98.88 319 LEU A C 1
ATOM 2442 O O . LEU A 1 319 ? -17.172 5.906 17.297 1 98.88 319 LEU A O 1
ATOM 2446 N N . GLY A 1 320 ? -15.578 7.113 18.25 1 98.62 320 GLY A N 1
ATOM 2447 C CA . GLY A 1 320 ? -14.883 6.004 18.891 1 98.62 320 GLY A CA 1
ATOM 2448 C C . GLY A 1 320 ? -14.477 6.297 20.312 1 98.62 320 GLY A C 1
ATOM 2449 O O . GLY A 1 320 ? -14.961 7.25 20.922 1 98.62 320 GLY A O 1
ATOM 2450 N N . HIS A 1 321 ? -13.641 5.371 20.812 1 98.56 321 HIS A N 1
ATOM 2451 C CA . HIS A 1 321 ? -13.117 5.531 22.172 1 98.56 321 HIS A CA 1
ATOM 2452 C C . HIS A 1 321 ? -11.711 4.957 22.281 1 98.56 321 HIS A C 1
ATOM 2454 O O . HIS A 1 321 ? -11.492 3.977 23 1 98.56 321 HIS A O 1
ATOM 2460 N N . ARG A 1 322 ? -10.82 5.633 21.703 1 97.94 322 ARG A N 1
ATOM 2461 C CA . ARG A 1 322 ? -9.414 5.234 21.688 1 97.94 322 ARG A CA 1
ATOM 2462 C C . ARG A 1 322 ? -8.727 5.613 23 1 97.94 322 ARG A C 1
ATOM 2464 O O . ARG A 1 322 ? -7.945 4.828 23.547 1 97.94 322 ARG A O 1
ATOM 2471 N N . ASN A 1 323 ? -9 6.824 23.422 1 96.06 323 ASN A N 1
ATOM 2472 C CA . ASN A 1 323 ? -8.484 7.355 24.672 1 96.06 323 ASN A CA 1
ATOM 2473 C C . ASN A 1 323 ? -9.547 8.156 25.422 1 96.06 323 ASN A C 1
ATOM 2475 O O . ASN A 1 323 ? -10.711 8.195 25.016 1 96.06 323 ASN A O 1
ATOM 2479 N N . GLY A 1 324 ? -9.117 8.633 26.594 1 93.19 324 GLY A N 1
ATOM 2480 C CA . GLY A 1 324 ? -10.031 9.43 27.406 1 93.19 324 GLY A CA 1
ATOM 2481 C C . GLY A 1 324 ? -10.82 8.609 28.406 1 93.19 324 GLY A C 1
ATOM 2482 O O . GLY A 1 324 ? -10.898 7.383 28.281 1 93.19 324 GLY A O 1
ATOM 2483 N N . GLU A 1 325 ? -11.422 9.242 29.281 1 93.69 325 GLU A N 1
ATOM 2484 C CA . GLU A 1 325 ? -12.125 8.562 30.359 1 93.69 325 GLU A CA 1
ATOM 2485 C C . GLU A 1 325 ? -13.445 7.965 29.875 1 93.69 325 GLU A C 1
ATOM 2487 O O . GLU A 1 325 ? -13.836 6.883 30.312 1 93.69 325 GLU A O 1
ATOM 2492 N N . LYS A 1 326 ? -14.086 8.664 29.062 1 96 326 LYS A N 1
ATOM 2493 C CA . LYS A 1 326 ? -15.359 8.219 28.484 1 96 326 LYS A CA 1
ATOM 2494 C C . LYS A 1 326 ? -15.461 8.602 27.016 1 96 326 LYS A C 1
ATOM 2496 O O . LYS A 1 326 ? -14.75 9.5 26.547 1 96 326 LYS A O 1
ATOM 2501 N N . ALA A 1 327 ? -16.312 7.883 26.328 1 97.81 327 ALA A N 1
ATOM 2502 C CA . ALA A 1 327 ? -16.578 8.25 24.938 1 97.81 327 ALA A CA 1
ATOM 2503 C C . ALA A 1 327 ? -17.25 9.617 24.844 1 97.81 327 ALA A C 1
ATOM 2505 O O . ALA A 1 327 ? -18.094 9.961 25.688 1 97.81 327 ALA A O 1
ATOM 2506 N N . GLY A 1 328 ? -16.891 10.414 23.891 1 98.31 328 GLY A N 1
ATOM 2507 C CA . GLY A 1 328 ? -17.609 11.656 23.594 1 98.31 328 GLY A CA 1
ATOM 2508 C C . GLY A 1 328 ? -18.906 11.438 22.844 1 98.31 328 GLY A C 1
ATOM 2509 O O . GLY A 1 328 ? -19.562 10.414 23.031 1 98.31 328 GLY A O 1
ATOM 2510 N N . TYR A 1 329 ? -19.312 12.453 22.141 1 98.75 329 TYR A N 1
ATOM 2511 C CA . TYR A 1 329 ? -20.484 12.336 21.281 1 98.75 329 TYR A CA 1
ATOM 2512 C C . TYR A 1 329 ? -20.328 13.195 20.031 1 98.75 329 TYR A C 1
ATOM 2514 O O . TYR A 1 329 ? -19.484 14.078 19.984 1 98.75 329 TYR A O 1
ATOM 2522 N N . ILE A 1 330 ? -21.062 12.922 19.031 1 98.94 330 ILE A N 1
ATOM 2523 C CA . ILE A 1 330 ? -21.219 13.719 17.828 1 98.94 330 ILE A CA 1
ATOM 2524 C C . ILE A 1 330 ? -22.703 13.945 17.547 1 98.94 330 ILE A C 1
ATOM 2526 O O . ILE A 1 330 ? -23.469 12.984 17.375 1 98.94 330 ILE A O 1
ATOM 2530 N N . LYS A 1 331 ? -23.078 15.156 17.5 1 98.69 331 LYS A N 1
ATOM 2531 C CA . LYS A 1 331 ? -24.5 15.422 17.266 1 98.69 331 LYS A CA 1
ATOM 2532 C C . LYS A 1 331 ? -24.688 16.688 16.438 1 98.69 331 LYS A C 1
ATOM 2534 O O . LYS A 1 331 ? -23.875 17.609 16.5 1 98.69 331 LYS A O 1
ATOM 2539 N N . ASN A 1 332 ? -25.75 16.719 15.695 1 98.88 332 ASN A N 1
ATOM 2540 C CA . ASN A 1 332 ? -26.156 17.859 14.891 1 98.88 332 ASN A CA 1
ATOM 2541 C C . ASN A 1 332 ? -25.109 18.219 13.844 1 98.88 332 ASN A C 1
ATOM 2543 O O . ASN A 1 332 ? -24.578 19.328 13.852 1 98.88 332 ASN A O 1
ATOM 2547 N N . VAL A 1 333 ? -24.984 17.328 12.898 1 98.94 333 VAL A N 1
ATOM 2548 C CA . VAL A 1 333 ? -24.078 17.516 11.773 1 98.94 333 VAL A CA 1
ATOM 2549 C C . VAL A 1 333 ? -24.875 17.625 10.477 1 98.94 333 VAL A C 1
ATOM 2551 O O . VAL A 1 333 ? -25.703 16.766 10.18 1 98.94 333 VAL A O 1
ATOM 2554 N N . SER A 1 334 ? -24.688 18.719 9.773 1 98.94 334 SER A N 1
ATOM 2555 C CA . SER A 1 334 ? -25.328 18.906 8.477 1 98.94 334 SER A CA 1
ATOM 2556 C C . SER A 1 334 ? -24.297 19.016 7.355 1 98.94 334 SER A C 1
ATOM 2558 O O . SER A 1 334 ? -23.359 19.797 7.441 1 98.94 334 SER A O 1
ATOM 2560 N N . VAL A 1 335 ? -24.453 18.203 6.289 1 98.94 335 VAL A N 1
ATOM 2561 C CA . VAL A 1 335 ? -23.625 18.219 5.094 1 98.94 335 VAL A CA 1
ATOM 2562 C C . VAL A 1 335 ? -24.484 18.422 3.855 1 98.94 335 VAL A C 1
ATOM 2564 O O . VAL A 1 335 ? -25.328 17.562 3.535 1 98.94 335 VAL A O 1
ATOM 2567 N N . LYS A 1 336 ? -24.281 19.547 3.162 1 98.88 336 LYS A N 1
ATOM 2568 C CA . LYS A 1 336 ? -25.156 19.891 2.047 1 98.88 336 LYS A CA 1
ATOM 2569 C C . LYS A 1 336 ? -24.344 20.328 0.827 1 98.88 336 LYS A C 1
ATOM 2571 O O . LYS A 1 336 ? -23.297 20.953 0.961 1 98.88 336 LYS A O 1
ATOM 2576 N N . ASN A 1 337 ? -24.859 20.031 -0.352 1 98.88 337 ASN A N 1
ATOM 2577 C CA . ASN A 1 337 ? -24.266 20.469 -1.613 1 98.88 337 ASN A CA 1
ATOM 2578 C C . ASN A 1 337 ? -22.828 20 -1.756 1 98.88 337 ASN A C 1
ATOM 2580 O O . ASN A 1 337 ? -21.906 20.812 -1.869 1 98.88 337 ASN A O 1
ATOM 2584 N N . VAL A 1 338 ? -22.703 18.688 -1.832 1 98.88 338 VAL A N 1
ATOM 2585 C CA . VAL A 1 338 ? -21.375 18.062 -1.912 1 98.88 338 VAL A CA 1
ATOM 2586 C C . VAL A 1 338 ? -21.281 17.219 -3.184 1 98.88 338 VAL A C 1
ATOM 2588 O O . VAL A 1 338 ? -22.172 16.438 -3.486 1 98.88 338 VAL A O 1
ATOM 2591 N N . LYS A 1 339 ? -20.266 17.438 -3.986 1 98.94 339 LYS A N 1
ATOM 2592 C CA . LYS A 1 339 ? -19.938 16.641 -5.156 1 98.94 339 LYS A CA 1
ATOM 2593 C C . LYS A 1 339 ? -18.5 16.109 -5.074 1 98.94 339 LYS A C 1
ATOM 2595 O O . LYS A 1 339 ? -17.547 16.906 -4.992 1 98.94 339 LYS A O 1
ATOM 2600 N N . VAL A 1 340 ? -18.328 14.781 -5.098 1 98.94 340 VAL A N 1
ATOM 2601 C CA . VAL A 1 340 ? -17 14.203 -4.91 1 98.94 340 VAL A CA 1
ATOM 2602 C C . VAL A 1 340 ? -16.766 13.117 -5.957 1 98.94 340 VAL A C 1
ATOM 2604 O O . VAL A 1 340 ? -17.641 12.289 -6.215 1 98.94 340 VAL A O 1
ATOM 2607 N N . GLN A 1 341 ? -15.633 13.141 -6.621 1 98.94 341 GLN A N 1
ATOM 2608 C CA . GLN A 1 341 ? -15.156 12.062 -7.48 1 98.94 341 GLN A CA 1
ATOM 2609 C C . GLN A 1 341 ? -14.031 11.289 -6.809 1 98.94 341 GLN A C 1
ATOM 2611 O O . GLN A 1 341 ? -13 11.867 -6.449 1 98.94 341 GLN A O 1
ATOM 2616 N N . ILE A 1 342 ? -14.242 10.016 -6.605 1 98.81 342 ILE A N 1
ATOM 2617 C CA . ILE A 1 342 ? -13.273 9.109 -5.98 1 98.81 342 ILE A CA 1
ATOM 2618 C C . ILE A 1 342 ? -12.539 8.32 -7.059 1 98.81 342 ILE A C 1
ATOM 2620 O O . ILE A 1 342 ? -13.164 7.656 -7.887 1 98.81 342 ILE A O 1
ATOM 2624 N N . PRO A 1 343 ? -11.211 8.383 -7.082 1 98.19 343 PRO A N 1
ATOM 2625 C CA . PRO A 1 343 ? -10.453 7.613 -8.07 1 98.19 343 PRO A CA 1
ATOM 2626 C C . PRO A 1 343 ? -10.219 6.168 -7.645 1 98.19 343 PRO A C 1
ATOM 2628 O O . PRO A 1 343 ? -10.391 5.832 -6.469 1 98.19 343 PRO A O 1
ATOM 2631 N N . PHE A 1 344 ? -9.891 5.273 -8.68 1 97.44 344 PHE A N 1
ATOM 2632 C CA . PHE A 1 344 ? -9.484 3.914 -8.352 1 97.44 344 PHE A CA 1
ATOM 2633 C C . PHE A 1 344 ? -8.055 3.893 -7.812 1 97.44 344 PHE A C 1
ATOM 2635 O O . PHE A 1 344 ? -7.723 3.078 -6.949 1 97.44 344 PHE A O 1
ATOM 2642 N N . GLY A 1 345 ? -7.164 4.797 -8.25 1 95 345 GLY A N 1
ATOM 2643 C CA . GLY A 1 345 ? -5.77 4.863 -7.844 1 95 345 GLY A CA 1
ATOM 2644 C C . GLY A 1 345 ? -5.531 5.82 -6.691 1 95 345 GLY A C 1
ATOM 2645 O O . GLY A 1 345 ? -6.48 6.293 -6.062 1 95 345 GLY A O 1
ATOM 2646 N N . ARG A 1 346 ? -4.27 6.113 -6.352 1 95.38 346 ARG A N 1
ATOM 2647 C CA . ARG A 1 346 ? -3.914 6.969 -5.227 1 95.38 346 ARG A CA 1
ATOM 2648 C C . ARG A 1 346 ? -3.875 8.438 -5.641 1 95.38 346 ARG A C 1
ATOM 2650 O O . ARG A 1 346 ? -3.121 8.812 -6.543 1 95.38 346 ARG A O 1
ATOM 2657 N N . PRO A 1 347 ? -4.543 9.242 -4.938 1 97.62 347 PRO A N 1
ATOM 2658 C CA . PRO A 1 347 ? -4.664 10.648 -5.348 1 97.62 347 PRO A CA 1
ATOM 2659 C C . PRO A 1 347 ? -3.365 11.43 -5.152 1 97.62 347 PRO A C 1
ATOM 2661 O O . PRO A 1 347 ? -3.152 12.453 -5.809 1 97.62 347 PRO A O 1
ATOM 2664 N N . ASP A 1 348 ? -2.504 11.008 -4.281 1 97.56 348 ASP A N 1
ATOM 2665 C CA . ASP A 1 348 ? -1.316 11.781 -3.926 1 97.56 348 ASP A CA 1
ATOM 2666 C C . ASP A 1 348 ? -0.073 11.227 -4.617 1 97.56 348 ASP A C 1
ATOM 2668 O O . ASP A 1 348 ? 1.043 11.383 -4.117 1 97.56 348 ASP A O 1
ATOM 2672 N N . ILE A 1 349 ? -0.219 10.594 -5.777 1 96.25 349 ILE A N 1
ATOM 2673 C CA . ILE A 1 349 ? 0.845 9.883 -6.477 1 96.25 349 ILE A CA 1
ATOM 2674 C C . ILE A 1 349 ? 1.979 10.844 -6.809 1 96.25 349 ILE A C 1
ATOM 2676 O O . ILE A 1 349 ? 3.139 10.438 -6.914 1 96.25 349 ILE A O 1
ATOM 2680 N N . ASP A 1 350 ? 1.753 12.156 -6.879 1 94.19 350 ASP A N 1
ATOM 2681 C CA . ASP A 1 350 ? 2.764 13.117 -7.312 1 94.19 350 ASP A CA 1
ATOM 2682 C C . ASP A 1 350 ? 3.389 13.828 -6.121 1 94.19 350 ASP A C 1
ATOM 2684 O O . ASP A 1 350 ? 4.152 14.781 -6.293 1 94.19 350 ASP A O 1
ATOM 2688 N N . TYR A 1 351 ? 3.082 13.438 -4.949 1 95.56 351 TYR A N 1
ATOM 2689 C CA . TYR A 1 351 ? 3.643 14.062 -3.76 1 95.56 351 TYR A CA 1
ATOM 2690 C C . TYR A 1 351 ? 5.035 13.523 -3.461 1 95.56 351 TYR A C 1
ATOM 2692 O O . TYR A 1 351 ? 5.301 12.336 -3.656 1 95.56 351 TYR A O 1
ATOM 2700 N N . ASP A 1 352 ? 5.891 14.398 -2.889 1 90.38 352 ASP A N 1
ATOM 2701 C CA . ASP A 1 352 ? 7.223 14.031 -2.418 1 90.38 352 ASP A CA 1
ATOM 2702 C C . ASP A 1 352 ? 7.145 13.148 -1.174 1 90.38 352 ASP A C 1
ATOM 2704 O O . ASP A 1 352 ? 8.047 12.352 -0.913 1 90.38 352 ASP A O 1
ATOM 2708 N N . MET A 1 353 ? 6.176 13.422 -0.474 1 93.81 353 MET A N 1
ATOM 2709 C CA . MET A 1 353 ? 5.824 12.656 0.718 1 93.81 353 MET A CA 1
ATOM 2710 C C . MET A 1 353 ? 4.379 12.18 0.651 1 93.81 353 MET A C 1
ATOM 2712 O O . MET A 1 353 ? 3.453 12.953 0.9 1 93.81 353 MET A O 1
ATOM 2716 N N . ARG A 1 354 ? 4.25 10.906 0.309 1 95.44 354 ARG A N 1
ATOM 2717 C CA . ARG A 1 354 ? 2.924 10.328 0.127 1 95.44 354 ARG A CA 1
ATOM 2718 C C . ARG A 1 354 ? 2.449 9.633 1.399 1 95.44 354 ARG A C 1
ATOM 2720 O O . ARG A 1 354 ? 3.258 9.094 2.16 1 95.44 354 ARG A O 1
ATOM 2727 N N . GLY A 1 355 ? 1.154 9.656 1.576 1 93.69 355 GLY A N 1
ATOM 2728 C CA . GLY A 1 355 ? 0.577 8.984 2.73 1 93.69 355 GLY A CA 1
ATOM 2729 C C . GLY A 1 355 ? 0.74 7.48 2.689 1 93.69 355 GLY A C 1
ATOM 2730 O O . GLY A 1 355 ? 0.867 6.895 1.612 1 93.69 355 GLY A O 1
ATOM 2731 N N . PRO A 1 356 ? 0.755 6.883 3.859 1 91.19 356 PRO A N 1
ATOM 2732 C CA . PRO A 1 356 ? 0.925 5.426 3.896 1 91.19 356 PRO A CA 1
ATOM 2733 C C . PRO A 1 356 ? -0.308 4.676 3.398 1 91.19 356 PRO A C 1
ATOM 2735 O O . PRO A 1 356 ? -1.438 5.055 3.719 1 91.19 356 PRO A O 1
ATOM 2738 N N . GLU A 1 357 ? -0.049 3.605 2.682 1 89.56 357 GLU A N 1
ATOM 2739 C CA . GLU A 1 357 ? -1.118 2.721 2.23 1 89.56 357 GLU A CA 1
ATOM 2740 C C . GLU A 1 357 ? -1.415 1.64 3.266 1 89.56 357 GLU A C 1
ATOM 2742 O O . GLU A 1 357 ? -0.614 1.404 4.172 1 89.56 357 GLU A O 1
ATOM 2747 N N . VAL A 1 358 ? -2.611 1.067 3.094 1 92 358 VAL A N 1
ATOM 2748 C CA . VAL A 1 358 ? -2.947 -0.057 3.963 1 92 358 VAL A CA 1
ATOM 2749 C C . VAL A 1 358 ? -2.352 -1.344 3.395 1 92 358 VAL A C 1
ATOM 2751 O O . VAL A 1 358 ? -2.094 -1.438 2.191 1 92 358 VAL A O 1
ATOM 2754 N N . ASP A 1 359 ? -2.092 -2.326 4.227 1 88.75 359 ASP A N 1
ATOM 2755 C CA . ASP A 1 359 ? -1.456 -3.561 3.779 1 88.75 359 ASP A CA 1
ATOM 2756 C C . ASP A 1 359 ? -2.443 -4.727 3.801 1 88.75 359 ASP A C 1
ATOM 2758 O O . ASP A 1 359 ? -2.051 -5.875 4.012 1 88.75 359 ASP A O 1
ATOM 2762 N N . TYR A 1 360 ? -3.748 -4.488 3.75 1 92.88 360 TYR A N 1
ATOM 2763 C CA . TYR A 1 360 ? -4.781 -5.512 3.629 1 92.88 360 TYR A CA 1
ATOM 2764 C C . TYR A 1 360 ? -5.566 -5.344 2.334 1 92.88 360 TYR A C 1
ATOM 2766 O O . TYR A 1 360 ? -5.508 -4.289 1.697 1 92.88 360 TYR A O 1
ATOM 2774 N N . PHE A 1 361 ? -6.273 -6.34 1.957 1 94.88 361 PHE A N 1
ATOM 2775 C CA . PHE A 1 361 ? -7.047 -6.324 0.72 1 94.88 361 PHE A CA 1
ATOM 2776 C C . PHE A 1 361 ? -8.367 -5.582 0.915 1 94.88 361 PHE A C 1
ATOM 2778 O O . PHE A 1 361 ? -9.047 -5.766 1.929 1 94.88 361 PHE A O 1
ATOM 2785 N N . HIS A 1 362 ? -8.625 -4.77 -0.007 1 95.88 362 HIS A N 1
ATOM 2786 C CA . HIS A 1 362 ? -9.867 -4.008 0.049 1 95.88 362 HIS A CA 1
ATOM 2787 C C . HIS A 1 362 ? -10.305 -3.566 -1.343 1 95.88 362 HIS A C 1
ATOM 2789 O O . HIS A 1 362 ? -9.484 -3.484 -2.26 1 95.88 362 HIS A O 1
ATOM 2795 N N . ASN A 1 363 ? -11.57 -3.361 -1.526 1 97.75 363 ASN A N 1
ATOM 2796 C CA . ASN A 1 363 ? -12.141 -2.607 -2.639 1 97.75 363 ASN A CA 1
ATOM 2797 C C . ASN A 1 363 ? -12.266 -1.124 -2.305 1 97.75 363 ASN A C 1
ATOM 2799 O O . ASN A 1 363 ? -11.844 -0.688 -1.229 1 97.75 363 ASN A O 1
ATOM 2803 N N . PRO A 1 364 ? -12.695 -0.213 -3.297 1 97.81 364 PRO A N 1
ATOM 2804 C CA . PRO A 1 364 ? -12.867 1.201 -2.957 1 97.81 364 PRO A CA 1
ATOM 2805 C C . PRO A 1 364 ? -13.734 1.406 -1.717 1 97.81 364 PRO A C 1
ATOM 2807 O O . PRO A 1 364 ? -14.727 0.698 -1.53 1 97.81 364 PRO A O 1
ATOM 2810 N N . PHE A 1 365 ? -13.383 2.34 -0.874 1 98.44 365 PHE A N 1
ATOM 2811 C CA . PHE A 1 365 ? -14.008 2.523 0.432 1 98.44 365 PHE A CA 1
ATOM 2812 C C . PHE A 1 365 ? -15.242 3.412 0.323 1 98.44 365 PHE A C 1
ATOM 2814 O O . PHE A 1 365 ? -15.227 4.41 -0.4 1 98.44 365 PHE A O 1
ATOM 2821 N N . PRO A 1 366 ? -16.266 3.053 1 1 98.69 366 PRO A N 1
ATOM 2822 C CA . PRO A 1 366 ? -17.422 3.941 1.101 1 98.69 366 PRO A CA 1
ATOM 2823 C C . PRO A 1 366 ? -17.203 5.082 2.092 1 98.69 366 PRO A C 1
ATOM 2825 O O . PRO A 1 366 ? -16.203 5.102 2.807 1 98.69 366 PRO A O 1
ATOM 2828 N N . SER A 1 367 ? -18.094 6.027 2.031 1 98.88 367 SER A N 1
ATOM 2829 C CA . SER A 1 367 ? -18.25 6.957 3.146 1 98.88 367 SER A CA 1
ATOM 2830 C C . SER A 1 367 ? -18.828 6.258 4.371 1 98.88 367 SER A C 1
ATOM 2832 O O . SER A 1 367 ? -19.859 5.594 4.285 1 98.88 367 SER A O 1
ATOM 2834 N N . SER A 1 368 ? -18.156 6.426 5.457 1 98.81 368 SER A N 1
ATOM 2835 C CA . SER A 1 368 ? -18.625 5.773 6.672 1 98.81 368 SER A CA 1
ATOM 2836 C C . SER A 1 368 ? -19.094 6.797 7.703 1 98.81 368 SER A C 1
ATOM 2838 O O . SER A 1 368 ? -18.406 7.805 7.934 1 98.81 368 SER A O 1
ATOM 2840 N N . ILE A 1 369 ? -20.219 6.59 8.211 1 98.88 369 ILE A N 1
ATOM 2841 C CA . ILE A 1 369 ? -20.766 7.273 9.383 1 98.88 369 ILE A CA 1
ATOM 2842 C C . ILE A 1 369 ? -21.047 6.262 10.484 1 98.88 369 ILE A C 1
ATOM 2844 O O . ILE A 1 369 ? -22.016 5.52 10.422 1 98.88 369 ILE A O 1
ATOM 2848 N N . ALA A 1 370 ? -20.125 6.23 11.484 1 98.88 370 ALA A N 1
ATOM 2849 C CA . ALA A 1 370 ? -20.172 5.078 12.383 1 98.88 370 ALA A CA 1
ATOM 2850 C C . ALA A 1 370 ? -19.891 5.488 13.82 1 98.88 370 ALA A C 1
ATOM 2852 O O . ALA A 1 370 ? -18.844 6.078 14.117 1 98.88 370 ALA A O 1
ATOM 2853 N N . GLY A 1 371 ? -20.812 5.289 14.719 1 98.75 371 GLY A N 1
ATOM 2854 C CA . GLY A 1 371 ? -20.562 5.309 16.156 1 98.75 371 GLY A CA 1
ATOM 2855 C C . GLY A 1 371 ? -20.078 3.979 16.688 1 98.75 371 GLY A C 1
ATOM 2856 O O . GLY A 1 371 ? -19.375 3.244 15.992 1 98.75 371 GLY A O 1
ATOM 2857 N N . ILE A 1 372 ? -20.328 3.727 18 1 98.62 372 ILE A N 1
ATOM 2858 C CA . ILE A 1 372 ? -19.984 2.465 18.656 1 98.62 372 ILE A CA 1
ATOM 2859 C C . ILE A 1 372 ? -21.172 1.979 19.484 1 98.62 372 ILE A C 1
ATOM 2861 O O . ILE A 1 372 ? -22.094 2.744 19.766 1 98.62 372 ILE A O 1
ATOM 2865 N N . PRO A 1 373 ? -21.156 0.616 19.781 1 97.56 373 PRO A N 1
ATOM 2866 C CA . PRO A 1 373 ? -22.266 0.125 20.609 1 97.56 373 PRO A CA 1
ATOM 2867 C C . PRO A 1 373 ? -22.469 0.944 21.875 1 97.56 373 PRO A C 1
ATOM 2869 O O . PRO A 1 373 ? -21.516 1.208 22.609 1 97.56 373 PRO A O 1
ATOM 2872 N N . GLY A 1 374 ? -23.641 1.396 22.047 1 96.94 374 GLY A N 1
ATOM 2873 C CA . GLY A 1 374 ? -23.969 2.15 23.25 1 96.94 374 GLY A CA 1
ATOM 2874 C C . GLY A 1 374 ? -23.75 3.643 23.094 1 96.94 374 GLY A C 1
ATOM 2875 O O . GLY A 1 374 ? -24.172 4.43 23.938 1 96.94 374 GLY A O 1
ATOM 2876 N N . HIS A 1 375 ? -23.109 4.105 22.109 1 98.25 375 HIS A N 1
ATOM 2877 C CA . HIS A 1 375 ? -22.828 5.512 21.828 1 98.25 375 HIS A CA 1
ATOM 2878 C C . HIS A 1 375 ? -23.109 5.848 20.375 1 98.25 375 HIS A C 1
ATOM 2880 O O . HIS A 1 375 ? -22.219 5.754 19.531 1 98.25 375 HIS A O 1
ATOM 2886 N N . LEU A 1 376 ? -24.297 6.359 20.125 1 98.12 376 LEU A N 1
ATOM 2887 C CA . LEU A 1 376 ? -24.75 6.605 18.766 1 98.12 376 LEU A CA 1
ATOM 2888 C C . LEU A 1 376 ? -24.422 8.031 18.328 1 98.12 376 LEU A C 1
ATOM 2890 O O . LEU A 1 376 ? -24.469 8.961 19.141 1 98.12 376 LEU A O 1
ATOM 2894 N N . ILE A 1 377 ? -24.078 8.18 17.062 1 98.88 377 ILE A N 1
ATOM 2895 C CA . ILE A 1 377 ? -24.062 9.516 16.469 1 98.88 377 ILE A CA 1
ATOM 2896 C C . ILE A 1 377 ? -25.5 10.016 16.312 1 98.88 377 ILE A C 1
ATOM 2898 O O . ILE A 1 377 ? -26.391 9.258 15.93 1 98.88 377 ILE A O 1
ATOM 2902 N N . GLU A 1 378 ? -25.672 11.312 16.578 1 98.62 378 GLU A N 1
ATOM 2903 C CA . GLU A 1 378 ? -27.047 11.758 16.656 1 98.62 378 GLU A CA 1
ATOM 2904 C C . GLU A 1 378 ? -27.312 12.906 15.688 1 98.62 378 GLU A C 1
ATOM 2906 O O . GLU A 1 378 ? -26.531 13.844 15.602 1 98.62 378 GLU A O 1
ATOM 2911 N N . ASN A 1 379 ? -28.359 12.805 14.977 1 98.56 379 ASN A N 1
ATOM 2912 C CA . ASN A 1 379 ? -28.906 13.883 14.156 1 98.56 379 ASN A CA 1
ATOM 2913 C C . ASN A 1 379 ? -27.922 14.305 13.07 1 98.56 379 ASN A C 1
ATOM 2915 O O . ASN A 1 379 ? -27.297 15.367 13.156 1 98.56 379 ASN A O 1
ATOM 2919 N N . VAL A 1 380 ? -27.922 13.555 11.992 1 98.81 380 VAL A N 1
ATOM 2920 C CA . VAL A 1 380 ? -27.078 13.82 10.828 1 98.81 380 VAL A CA 1
ATOM 2921 C C . VAL A 1 380 ? -27.953 14.086 9.609 1 98.81 380 VAL A C 1
ATOM 2923 O O . VAL A 1 380 ? -28.906 13.344 9.336 1 98.81 380 VAL A O 1
ATOM 2926 N N . THR A 1 381 ? -27.719 15.172 8.945 1 98.81 381 THR A N 1
ATOM 2927 C CA . THR A 1 381 ? -28.422 15.477 7.699 1 98.81 381 THR A CA 1
ATOM 2928 C C . THR A 1 381 ? -27.453 15.492 6.52 1 98.81 381 THR A C 1
ATOM 2930 O O . THR A 1 381 ? -26.469 16.219 6.539 1 98.81 381 THR A O 1
ATOM 2933 N N . LEU A 1 382 ? -27.719 14.727 5.465 1 98.81 382 LEU A N 1
ATOM 2934 C CA . LEU A 1 382 ? -27.031 14.734 4.172 1 98.81 382 LEU A CA 1
ATOM 2935 C C . LEU A 1 382 ? -27.984 15.148 3.059 1 98.81 382 LEU A C 1
ATOM 2937 O O . LEU A 1 382 ? -29.016 14.5 2.846 1 98.81 382 LEU A O 1
ATOM 2941 N N . GLU A 1 383 ? -27.672 16.234 2.398 1 98.88 383 GLU A N 1
ATOM 2942 C CA . GLU A 1 383 ? -28.594 16.75 1.398 1 98.88 383 GLU A CA 1
ATOM 2943 C C . GLU A 1 383 ? -27.859 17.219 0.153 1 98.88 383 GLU A C 1
ATOM 2945 O O . GLU A 1 383 ? -26.859 17.938 0.254 1 98.88 383 GLU A O 1
ATOM 2950 N N . ASN A 1 384 ? -28.359 16.875 -1.026 1 98.88 384 ASN A N 1
ATOM 2951 C CA . ASN A 1 384 ? -27.766 17.266 -2.299 1 98.88 384 ASN A CA 1
ATOM 2952 C C . ASN A 1 384 ? -26.312 16.828 -2.395 1 98.88 384 ASN A C 1
ATOM 2954 O O . ASN A 1 384 ? -25.406 17.656 -2.549 1 98.88 384 ASN A O 1
ATOM 2958 N N . ILE A 1 385 ? -26.188 15.523 -2.354 1 98.88 385 ILE A N 1
ATOM 2959 C CA . ILE A 1 385 ? -24.859 14.922 -2.391 1 98.88 385 ILE A CA 1
ATOM 2960 C C . ILE A 1 385 ? -24.734 14.031 -3.627 1 98.88 385 ILE A C 1
ATOM 2962 O O . ILE A 1 385 ? -25.625 13.227 -3.922 1 98.88 385 ILE A O 1
ATOM 2966 N N . GLU A 1 386 ? -23.703 14.234 -4.383 1 98.94 386 GLU A N 1
ATOM 2967 C CA . GLU A 1 386 ? -23.328 13.383 -5.504 1 98.94 386 GLU A CA 1
ATOM 2968 C C . GLU A 1 386 ? -21.922 12.82 -5.328 1 98.94 386 GLU A C 1
ATOM 2970 O O . GLU A 1 386 ? -20.969 13.578 -5.164 1 98.94 386 GLU A O 1
ATOM 2975 N N . ILE A 1 387 ? -21.766 11.539 -5.336 1 98.88 387 ILE A N 1
ATOM 2976 C CA . ILE A 1 387 ? -20.453 10.906 -5.277 1 98.88 387 ILE A CA 1
ATOM 2977 C C . ILE A 1 387 ? -20.281 9.938 -6.445 1 98.88 387 ILE A C 1
ATOM 2979 O O . ILE A 1 387 ? -21.156 9.086 -6.676 1 98.88 387 ILE A O 1
ATOM 2983 N N . ILE A 1 388 ? -19.234 10.086 -7.191 1 98.81 388 ILE A N 1
ATOM 2984 C CA . ILE A 1 388 ? -18.891 9.195 -8.289 1 98.81 388 ILE A CA 1
ATOM 2985 C C . ILE A 1 388 ? -17.781 8.242 -7.852 1 98.81 388 ILE A C 1
ATOM 2987 O O . ILE A 1 388 ? -16.672 8.672 -7.531 1 98.81 388 ILE A O 1
ATOM 2991 N N . TYR A 1 389 ? -18.062 6.926 -7.855 1 98.56 389 TYR A N 1
ATOM 2992 C CA . TYR A 1 389 ? -17.125 5.895 -7.457 1 98.56 389 TYR A CA 1
ATOM 2993 C C . TYR A 1 389 ? -16.562 5.16 -8.672 1 98.56 389 TYR A C 1
ATOM 2995 O O . TYR A 1 389 ? -17.266 4.988 -9.672 1 98.56 389 TYR A O 1
ATOM 3003 N N . PRO A 1 390 ? -15.352 4.695 -8.547 1 98 390 PRO A N 1
ATOM 3004 C CA . PRO A 1 390 ? -14.719 4.031 -9.688 1 98 390 PRO A CA 1
ATOM 3005 C C . PRO A 1 390 ? -15.305 2.645 -9.953 1 98 390 PRO A C 1
ATOM 3007 O O . PRO A 1 390 ? -15.219 2.1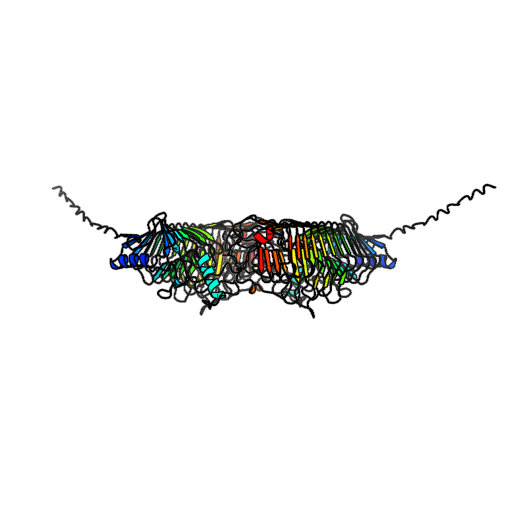43 -11.078 1 98 390 PRO A O 1
ATOM 3010 N N . GLY A 1 391 ? -15.914 2.02 -8.945 1 97.19 391 GLY A N 1
ATOM 3011 C CA . GLY A 1 391 ? -16.281 0.62 -9.078 1 97.19 391 GLY A CA 1
ATOM 3012 C C . GLY A 1 391 ? -15.078 -0.307 -9.156 1 97.19 391 GLY A C 1
ATOM 3013 O O . GLY A 1 391 ? -14.172 -0.23 -8.328 1 97.19 391 GLY A O 1
ATOM 3014 N N . LYS A 1 392 ? -15.07 -1.262 -10.102 1 96.12 392 LYS A N 1
ATOM 3015 C CA . LYS A 1 392 ? -14.008 -2.246 -10.305 1 96.12 392 LYS A CA 1
ATOM 3016 C C . LYS A 1 392 ? -13.797 -3.09 -9.055 1 96.12 392 LYS A C 1
ATOM 3018 O O . LYS A 1 392 ? -12.672 -3.482 -8.75 1 96.12 392 LYS A O 1
ATOM 3023 N N . ALA A 1 393 ? -14.891 -3.252 -8.297 1 96.5 393 ALA A N 1
ATOM 3024 C CA . ALA A 1 393 ? -14.789 -4.121 -7.125 1 96.5 393 ALA A CA 1
ATOM 3025 C C . ALA A 1 393 ? -14.781 -5.594 -7.535 1 96.5 393 ALA A C 1
ATOM 3027 O O . ALA A 1 393 ? -15.469 -5.984 -8.484 1 96.5 393 ALA A O 1
ATOM 3028 N N . SER A 1 394 ? -13.992 -6.359 -6.793 1 95.81 394 SER A N 1
ATOM 3029 C CA . SER A 1 394 ? -13.93 -7.801 -7.023 1 95.81 394 SER A CA 1
ATOM 3030 C C . SER A 1 394 ? -14 -8.57 -5.711 1 95.81 394 SER A C 1
ATOM 3032 O O . SER A 1 394 ? -13.391 -8.172 -4.715 1 95.81 394 SER A O 1
ATOM 3034 N N . LYS A 1 395 ? -14.758 -9.688 -5.777 1 95.5 395 LYS A N 1
ATOM 3035 C CA . LYS A 1 395 ? -14.82 -10.555 -4.602 1 95.5 395 LYS A CA 1
ATOM 3036 C C . LYS A 1 395 ? -13.5 -11.289 -4.383 1 95.5 395 LYS A C 1
ATOM 3038 O O . LYS A 1 395 ? -13.258 -11.82 -3.301 1 95.5 395 LYS A O 1
ATOM 3043 N N . GLY A 1 396 ? -12.688 -11.367 -5.438 1 94.44 396 GLY A N 1
ATOM 3044 C CA . GLY A 1 396 ? -11.344 -11.914 -5.305 1 94.44 396 GLY A CA 1
ATOM 3045 C C . GLY A 1 396 ? -10.414 -11.031 -4.496 1 94.44 396 GLY A C 1
ATOM 3046 O O . GLY A 1 396 ? -9.578 -11.531 -3.744 1 94.44 396 GLY A O 1
ATOM 3047 N N . MET A 1 397 ? -10.609 -9.703 -4.637 1 96.25 397 MET A N 1
ATOM 3048 C CA . MET A 1 397 ? -9.789 -8.742 -3.908 1 96.25 397 MET A CA 1
ATOM 3049 C C . MET A 1 397 ? -10.172 -8.711 -2.434 1 96.25 397 MET A C 1
ATOM 3051 O O . MET A 1 397 ? -9.312 -8.844 -1.562 1 96.25 397 MET A O 1
ATOM 3055 N N . ALA A 1 398 ? -11.445 -8.57 -2.188 1 96.19 398 ALA A N 1
ATOM 3056 C CA . ALA A 1 398 ? -12.008 -8.555 -0.837 1 96.19 398 ALA A CA 1
ATOM 3057 C C . ALA A 1 398 ? -13.516 -8.758 -0.866 1 96.19 398 ALA A C 1
ATOM 3059 O O . ALA A 1 398 ? -14.195 -8.305 -1.789 1 96.19 398 ALA A O 1
ATOM 3060 N N . TYR A 1 399 ? -13.992 -9.469 0.17 1 95.44 399 TYR A N 1
ATOM 3061 C CA . TYR A 1 399 ? -15.422 -9.766 0.187 1 95.44 399 TYR A CA 1
ATOM 3062 C C . TYR A 1 399 ? -15.93 -9.906 1.616 1 95.44 399 TYR A C 1
ATOM 3064 O O . TYR A 1 399 ? -15.492 -10.789 2.357 1 95.44 399 TYR A O 1
ATOM 3072 N N . HIS A 1 400 ? -16.797 -9.062 2.018 1 94.5 400 HIS A N 1
ATOM 3073 C CA . HIS A 1 400 ? -17.594 -9.156 3.232 1 94.5 400 HIS A CA 1
ATOM 3074 C C . HIS A 1 400 ? -19.062 -9.375 2.902 1 94.5 400 HIS A C 1
ATOM 3076 O O . HIS A 1 400 ? -19.781 -8.422 2.555 1 94.5 400 HIS A O 1
ATOM 3082 N N . PRO A 1 401 ? -19.5 -10.539 2.967 1 92.31 401 PRO A N 1
ATOM 3083 C CA . PRO A 1 401 ? -20.875 -10.805 2.555 1 92.31 401 PRO A CA 1
ATOM 3084 C C . PRO A 1 401 ? -21.906 -10.156 3.473 1 92.31 401 PRO A C 1
ATOM 3086 O O . PRO A 1 401 ? -21.656 -9.992 4.668 1 92.31 401 PRO A O 1
ATOM 3089 N N . LEU A 1 402 ? -23.109 -9.891 2.943 1 91.31 402 LEU A N 1
ATOM 3090 C CA . LEU A 1 402 ? -24.188 -9.25 3.684 1 91.31 402 LEU A CA 1
ATOM 3091 C C . LEU A 1 402 ? -24.688 -10.156 4.797 1 91.31 402 LEU A C 1
ATOM 3093 O O . LEU A 1 402 ? -25.203 -9.68 5.816 1 91.31 402 LEU A O 1
ATOM 3097 N N . SER A 1 403 ? -24.469 -11.508 4.703 1 88.69 403 SER A N 1
ATOM 3098 C CA . SER A 1 403 ? -24.906 -12.461 5.711 1 88.69 403 SER A CA 1
ATOM 3099 C C . SER A 1 403 ? -24.016 -12.398 6.953 1 88.69 403 SER A C 1
ATOM 3101 O O . SER A 1 403 ? -24.359 -12.961 7.996 1 88.69 403 SER A O 1
ATOM 3103 N N . ARG A 1 404 ? -22.906 -11.719 6.852 1 92.12 404 ARG A N 1
ATOM 3104 C CA . ARG A 1 404 ? -21.953 -11.648 7.957 1 92.12 404 ARG A CA 1
ATOM 3105 C C . ARG A 1 404 ? -21.75 -10.211 8.422 1 92.12 404 ARG A C 1
ATOM 3107 O O . ARG A 1 404 ? -20.641 -9.828 8.805 1 92.12 404 ARG A O 1
ATOM 3114 N N . LEU A 1 405 ? -22.719 -9.422 8.328 1 93.44 405 LEU A N 1
ATOM 3115 C CA . LEU A 1 405 ? -22.625 -8.023 8.727 1 93.44 405 LEU A CA 1
ATOM 3116 C C . LEU A 1 405 ? -22.203 -7.902 10.188 1 93.44 405 LEU A C 1
ATOM 3118 O O . LEU A 1 405 ? -21.531 -6.941 10.57 1 93.44 405 LEU A O 1
ATOM 3122 N N . LYS A 1 406 ? -22.562 -8.883 11.016 1 91.94 406 LYS A N 1
ATOM 3123 C CA . LYS A 1 406 ? -22.203 -8.883 12.43 1 91.94 406 LYS A CA 1
ATOM 3124 C C . LYS A 1 406 ? -20.688 -8.969 12.625 1 91.94 406 LYS A C 1
ATOM 3126 O O . LYS A 1 406 ? -20.188 -8.656 13.695 1 91.94 406 LYS A O 1
ATOM 3131 N N . ASP A 1 407 ? -19.969 -9.461 11.547 1 93.25 407 ASP A N 1
ATOM 3132 C CA . ASP A 1 407 ? -18.531 -9.688 11.641 1 93.25 407 ASP A CA 1
ATOM 3133 C C . ASP A 1 407 ? -17.75 -8.422 11.32 1 93.25 407 ASP A C 1
ATOM 3135 O O . ASP A 1 407 ? -16.531 -8.391 11.461 1 93.25 407 ASP A O 1
ATOM 3139 N N . VAL A 1 408 ? -18.406 -7.305 10.844 1 95.94 408 VAL A N 1
ATOM 3140 C CA . VAL A 1 408 ? -17.703 -6.043 10.664 1 95.94 408 VAL A CA 1
ATOM 3141 C C . VAL A 1 408 ? -17.188 -5.543 12.008 1 95.94 408 VAL A C 1
ATOM 3143 O O . VAL A 1 408 ? -17.953 -5.391 12.961 1 95.94 408 VAL A O 1
ATOM 3146 N N . LYS A 1 409 ? -15.906 -5.277 12.07 1 95.56 409 LYS A N 1
ATOM 3147 C CA . LYS A 1 409 ? -15.281 -4.875 13.328 1 95.56 409 LYS A CA 1
ATOM 3148 C C . LYS A 1 409 ? -15.789 -3.504 13.773 1 95.56 409 LYS A C 1
ATOM 3150 O O . LYS A 1 409 ? -15.961 -2.602 12.953 1 95.56 409 LYS A O 1
ATOM 3155 N N . GLU A 1 410 ? -15.992 -3.441 15.102 1 98.06 410 GLU A N 1
ATOM 3156 C CA . GLU A 1 410 ? -16.375 -2.154 15.672 1 98.06 410 GLU A CA 1
ATOM 3157 C C . GLU A 1 410 ? -15.188 -1.194 15.711 1 98.06 410 GLU A C 1
ATOM 3159 O O . GLU A 1 410 ? -15.359 0.02 15.586 1 98.06 410 GLU A O 1
ATOM 3164 N N . ASN A 1 411 ? -14.039 -1.759 15.891 1 98.12 411 ASN A N 1
ATOM 3165 C CA . ASN A 1 411 ? -12.789 -1.018 15.984 1 98.12 411 ASN A CA 1
ATOM 3166 C C . ASN A 1 411 ? -12.914 0.181 16.922 1 98.12 411 ASN A C 1
ATOM 3168 O O . ASN A 1 411 ? -12.531 1.296 16.562 1 98.12 411 ASN A O 1
ATOM 3172 N N . ILE A 1 412 ? -13.375 -0.083 18.109 1 98.56 412 ILE A N 1
ATOM 3173 C CA . ILE A 1 412 ? -13.742 0.941 19.078 1 98.56 412 ILE A CA 1
ATOM 3174 C C . ILE A 1 412 ? -12.516 1.796 19.422 1 98.56 412 ILE A C 1
ATOM 3176 O O . ILE A 1 412 ? -12.617 3.021 19.5 1 98.56 412 ILE A O 1
ATOM 3180 N N . ASN A 1 413 ? -11.344 1.202 19.578 1 97.94 413 ASN A N 1
ATOM 3181 C CA . ASN A 1 413 ? -10.133 1.881 20.016 1 97.94 413 ASN A CA 1
ATOM 3182 C C . ASN A 1 413 ? -9.203 2.201 18.859 1 97.94 413 ASN A C 1
ATOM 3184 O O . ASN A 1 413 ? -8.039 2.555 19.062 1 97.94 413 ASN A O 1
ATOM 3188 N N . GLY A 1 414 ? -9.734 2.033 17.656 1 97.31 414 GLY A N 1
ATOM 3189 C CA . GLY A 1 414 ? -8.883 2.178 16.5 1 97.31 414 GLY A CA 1
ATOM 3190 C C . GLY A 1 414 ? -8.578 3.623 16.156 1 97.31 414 GLY A C 1
ATOM 3191 O O . GLY A 1 414 ? -9.344 4.523 16.5 1 97.31 414 GLY A O 1
ATOM 3192 N N . TYR A 1 415 ? -7.363 3.85 15.508 1 96.88 415 TYR A N 1
ATOM 3193 C CA . TYR A 1 415 ? -7.078 5.133 14.875 1 96.88 415 TYR A CA 1
ATOM 3194 C C . TYR A 1 415 ? -8.102 5.449 13.797 1 96.88 415 TYR A C 1
ATOM 3196 O O . TYR A 1 415 ? -8.305 4.656 12.867 1 96.88 415 TYR A O 1
ATOM 3204 N N . PRO A 1 416 ? -8.766 6.613 13.906 1 97.62 416 PRO A N 1
ATOM 3205 C CA . PRO A 1 416 ? -9.875 6.879 12.992 1 97.62 416 PRO A CA 1
ATOM 3206 C C . PRO A 1 416 ? -9.406 7.305 11.602 1 97.62 416 PRO A C 1
ATOM 3208 O O . PRO A 1 416 ? -8.68 8.289 11.461 1 97.62 416 PRO A O 1
ATOM 3211 N N . GLU A 1 417 ? -9.75 6.625 10.625 1 97.44 417 GLU A N 1
ATOM 3212 C CA . GLU A 1 417 ? -9.586 6.898 9.195 1 97.44 417 GLU A CA 1
ATOM 3213 C C . GLU A 1 417 ? -10.609 6.125 8.367 1 97.44 417 GLU A C 1
ATOM 3215 O O . GLU A 1 417 ? -11.156 5.117 8.828 1 97.44 417 GLU A O 1
ATOM 3220 N N . PHE A 1 418 ? -10.828 6.574 7.164 1 97.69 418 PHE A N 1
ATOM 3221 C CA . PHE A 1 418 ? -11.859 5.945 6.344 1 97.69 418 PHE A CA 1
ATOM 3222 C C . PHE A 1 418 ? -11.508 4.492 6.059 1 97.69 418 PHE A C 1
ATOM 3224 O O . PHE A 1 418 ? -12.375 3.705 5.672 1 97.69 418 PHE A O 1
ATOM 3231 N N . THR A 1 419 ? -10.273 4.109 6.293 1 97.19 419 THR A N 1
ATOM 3232 C CA . THR A 1 419 ? -9.82 2.75 6.016 1 97.19 419 THR A CA 1
ATOM 3233 C C . THR A 1 419 ? -9.93 1.877 7.262 1 97.19 419 THR A C 1
ATOM 3235 O O . THR A 1 419 ? -9.664 0.675 7.207 1 97.19 419 THR A O 1
ATOM 3238 N N . MET A 1 420 ? -10.383 2.344 8.375 1 97.56 420 MET A N 1
ATOM 3239 C CA . MET A 1 420 ? -10.18 1.738 9.688 1 97.56 420 MET A CA 1
ATOM 3240 C C . MET A 1 420 ? -10.977 0.446 9.82 1 97.56 420 MET A C 1
ATOM 3242 O O . MET A 1 420 ? -10.695 -0.378 10.688 1 97.56 420 MET A O 1
ATOM 3246 N N . PHE A 1 421 ? -11.922 0.184 8.969 1 97.56 421 PHE A N 1
ATOM 3247 C CA . PHE A 1 421 ? -12.82 -0.949 9.172 1 97.56 421 PHE A CA 1
ATOM 3248 C C . PHE A 1 421 ? -12.438 -2.109 8.258 1 97.56 421 PHE A C 1
ATOM 3250 O O . PHE A 1 421 ? -13.07 -3.168 8.297 1 97.56 421 PHE A O 1
ATOM 3257 N N . GLY A 1 422 ? -11.391 -1.965 7.496 1 95.69 422 GLY A N 1
ATOM 3258 C CA . GLY A 1 422 ? -11.125 -2.957 6.469 1 95.69 422 GLY A CA 1
ATOM 3259 C C . GLY A 1 422 ? -12.156 -2.955 5.355 1 95.69 422 GLY A C 1
ATOM 3260 O O . GLY A 1 422 ? -12.695 -1.904 5 1 95.69 422 GLY A O 1
ATOM 3261 N N . GLU A 1 423 ? -12.352 -4.098 4.727 1 97 423 GLU A N 1
ATOM 3262 C CA . GLU A 1 423 ? -13.375 -4.223 3.693 1 97 423 GLU A CA 1
ATOM 3263 C C . GLU A 1 423 ? -14.766 -4.008 4.27 1 97 423 GLU A C 1
ATOM 3265 O O . GLU A 1 423 ? -15.125 -4.609 5.281 1 97 423 GLU A O 1
ATOM 3270 N N . LEU A 1 424 ? -15.484 -3.131 3.629 1 98 424 LEU A N 1
ATOM 3271 C CA . LEU A 1 424 ? -16.859 -2.871 4.035 1 98 424 LEU A CA 1
ATOM 3272 C C . LEU A 1 424 ? -17.844 -3.441 3.016 1 98 424 LEU A C 1
ATOM 3274 O O . LEU A 1 424 ? -17.5 -3.615 1.844 1 98 424 LEU A O 1
ATOM 3278 N N . PRO A 1 425 ? -19.078 -3.73 3.436 1 96.56 425 PRO A N 1
ATOM 3279 C CA . PRO A 1 425 ? -20.031 -4.461 2.613 1 96.56 425 PRO A CA 1
ATOM 3280 C C . PRO A 1 425 ? -20.781 -3.559 1.636 1 96.56 425 PRO A C 1
ATOM 3282 O O . PRO A 1 425 ? -21.672 -4.023 0.919 1 96.56 425 PRO A O 1
ATOM 3285 N N . SER A 1 426 ? -20.5 -2.236 1.572 1 97.19 426 SER A N 1
ATOM 3286 C CA . SER A 1 426 ? -21.156 -1.283 0.674 1 97.19 426 SER A CA 1
ATOM 3287 C C . SER A 1 426 ? -20.109 -0.473 -0.102 1 97.19 426 SER A C 1
ATOM 3289 O O . SER A 1 426 ? -18.953 -0.419 0.281 1 97.19 426 SER A O 1
ATOM 3291 N N . TRP A 1 427 ? -20.562 0.106 -1.238 1 97.31 427 TRP A N 1
ATOM 3292 C CA . TRP A 1 427 ? -19.609 0.89 -2.014 1 97.31 427 TRP A CA 1
ATOM 3293 C C . TRP A 1 427 ? -19.844 2.385 -1.819 1 97.31 427 TRP A C 1
ATOM 3295 O O . TRP A 1 427 ? -18.938 3.195 -2.043 1 97.31 427 TRP A O 1
ATOM 3305 N N . GLY A 1 428 ? -21.031 2.812 -1.41 1 98.38 428 GLY A N 1
ATOM 3306 C CA . GLY A 1 428 ? -21.359 4.223 -1.279 1 98.38 428 GLY A CA 1
ATOM 3307 C C . GLY A 1 428 ? -21.266 4.727 0.149 1 98.38 428 GLY A C 1
ATOM 3308 O O . GLY A 1 428 ? -20.312 5.418 0.512 1 98.38 428 GLY A O 1
ATOM 3309 N N . PHE A 1 429 ? -22.312 4.184 0.971 1 98.69 429 PHE A N 1
ATOM 3310 C CA . PHE A 1 429 ? -22.359 4.574 2.375 1 98.69 429 PHE A CA 1
ATOM 3311 C C . PHE A 1 429 ? -22.438 3.35 3.275 1 98.69 429 PHE A C 1
ATOM 3313 O O . PHE A 1 429 ? -23.172 2.404 2.98 1 98.69 429 PHE A O 1
ATOM 3320 N N . TYR A 1 430 ? -21.719 3.328 4.285 1 98.5 430 TYR A N 1
ATOM 3321 C CA . TYR A 1 430 ? -21.875 2.432 5.426 1 98.5 430 TYR A CA 1
ATOM 3322 C C . TYR A 1 430 ? -22.219 3.211 6.688 1 98.5 430 TYR A C 1
ATOM 3324 O O . TYR A 1 430 ? -21.406 4.004 7.176 1 98.5 430 TYR A O 1
ATOM 3332 N N . VAL A 1 431 ? -23.406 3.008 7.23 1 98.06 431 VAL A N 1
ATOM 3333 C CA . VAL A 1 431 ? -23.891 3.77 8.367 1 98.06 431 VAL A CA 1
ATOM 3334 C C . VAL A 1 431 ? -24.219 2.822 9.523 1 98.06 431 VAL A C 1
ATOM 3336 O O . VAL A 1 431 ? -25.031 1.901 9.375 1 98.06 431 VAL A O 1
ATOM 3339 N N . ARG A 1 432 ? -23.562 3.064 10.633 1 97.75 432 ARG A N 1
ATOM 3340 C CA . ARG A 1 432 ? -23.734 2.148 11.758 1 97.75 432 ARG A CA 1
ATOM 3341 C C . ARG A 1 432 ? -23.797 2.906 13.078 1 97.75 432 ARG A C 1
ATOM 3343 O O . ARG A 1 432 ? -23.031 3.854 13.297 1 97.75 432 ARG A O 1
ATOM 3350 N N . HIS A 1 433 ? -24.688 2.568 14.047 1 97.81 433 HIS A N 1
ATOM 3351 C CA . HIS A 1 433 ? -24.844 3.154 15.375 1 97.81 433 HIS A CA 1
ATOM 3352 C C . HIS A 1 433 ? -25.141 4.648 15.289 1 97.81 433 HIS A C 1
ATOM 3354 O O . HIS A 1 433 ? -24.391 5.465 15.836 1 97.81 433 HIS A O 1
ATOM 3360 N N . VAL A 1 434 ? -26.297 4.934 14.57 1 97.44 434 VAL A N 1
ATOM 3361 C CA . VAL A 1 434 ? -26.734 6.312 14.367 1 97.44 434 VAL A CA 1
ATOM 3362 C C . VAL A 1 434 ? -28.203 6.457 14.75 1 97.44 434 VAL A C 1
ATOM 3364 O O . VAL A 1 434 ? -29.016 5.574 14.469 1 97.44 434 VAL A O 1
ATOM 3367 N N . HIS A 1 435 ? -28.469 7.473 15.445 1 96.31 435 HIS A N 1
ATOM 3368 C CA . HIS A 1 435 ? -29.844 7.832 15.781 1 96.31 435 HIS A CA 1
ATOM 3369 C C . HIS A 1 435 ? -30.234 9.156 15.133 1 96.31 435 HIS A C 1
ATOM 3371 O O . HIS A 1 435 ? -29.75 10.219 15.539 1 96.31 435 HIS A O 1
ATOM 3377 N N . GLY A 1 436 ? -31.094 9.109 14.211 1 95.06 436 GLY A N 1
ATOM 3378 C CA . GLY A 1 436 ? -31.531 10.297 13.508 1 95.06 436 GLY A CA 1
ATOM 3379 C C . GLY A 1 436 ? -30.625 10.672 12.344 1 95.06 436 GLY A C 1
ATOM 3380 O O . GLY A 1 436 ? -29.75 11.547 12.484 1 95.06 436 GLY A O 1
ATOM 3381 N N . ILE A 1 437 ? -30.859 10.109 11.125 1 96.38 437 ILE A N 1
ATOM 3382 C CA . ILE A 1 437 ? -30.125 10.484 9.922 1 96.38 437 ILE A CA 1
ATOM 3383 C C . ILE A 1 437 ? -31.109 10.711 8.773 1 96.38 437 ILE A C 1
ATOM 3385 O O . ILE A 1 437 ? -32 9.898 8.547 1 96.38 437 ILE A O 1
ATOM 3389 N N . GLN A 1 438 ? -31.016 11.875 8.141 1 96.44 438 GLN A N 1
ATOM 3390 C CA . GLN A 1 438 ? -31.812 12.25 6.973 1 96.44 438 GLN A CA 1
ATOM 3391 C C . GLN A 1 438 ? -30.938 12.352 5.727 1 96.44 438 GLN A C 1
ATOM 3393 O O . GLN A 1 438 ? -29.953 13.109 5.707 1 96.44 438 GLN A O 1
ATOM 3398 N N . MET A 1 439 ? -31.281 11.578 4.707 1 96.81 439 MET A N 1
ATOM 3399 C CA . MET A 1 439 ? -30.609 11.633 3.408 1 96.81 439 MET A CA 1
ATOM 3400 C C . MET A 1 439 ? -31.578 12.086 2.32 1 96.81 439 MET A C 1
ATOM 3402 O O . MET A 1 439 ? -32.531 11.383 2.008 1 96.81 439 MET A O 1
ATOM 3406 N N . LYS A 1 440 ? -31.312 13.297 1.781 1 97.38 440 LYS A N 1
ATOM 3407 C CA . LYS A 1 440 ? -32.188 13.891 0.794 1 97.38 440 LYS A CA 1
ATOM 3408 C C . LYS A 1 440 ? -31.453 14.242 -0.489 1 97.38 440 LYS A C 1
ATOM 3410 O O . LYS A 1 440 ? -30.469 14.992 -0.461 1 97.38 440 LYS A O 1
ATOM 3415 N N . ASN A 1 441 ? -31.922 13.75 -1.594 1 97.94 441 ASN A N 1
ATOM 3416 C CA . ASN A 1 441 ? -31.312 14 -2.896 1 97.94 441 ASN A CA 1
ATOM 3417 C C . ASN A 1 441 ? -29.859 13.547 -2.938 1 97.94 441 ASN A C 1
ATOM 3419 O O . ASN A 1 441 ? -28.953 14.359 -3.145 1 97.94 441 ASN A O 1
ATOM 3423 N N . ILE A 1 442 ? -29.734 12.242 -2.75 1 98.06 442 ILE A N 1
ATOM 3424 C CA . ILE A 1 442 ? -28.438 11.594 -2.805 1 98.06 442 ILE A CA 1
ATOM 3425 C C . ILE A 1 442 ? -28.281 10.867 -4.137 1 98.06 442 ILE A C 1
ATOM 3427 O O . ILE A 1 442 ? -29.125 10.047 -4.508 1 98.06 442 ILE A O 1
ATOM 3431 N N . LYS A 1 443 ? -27.234 11.195 -4.902 1 98.19 443 LYS A N 1
ATOM 3432 C CA . LYS A 1 443 ? -26.922 10.523 -6.16 1 98.19 443 LYS A CA 1
ATOM 3433 C C . LYS A 1 443 ? -25.578 9.82 -6.078 1 98.19 443 LYS A C 1
ATOM 3435 O O . LYS A 1 443 ? -24.531 10.469 -5.938 1 98.19 443 LYS A O 1
ATOM 3440 N N . LEU A 1 444 ? -25.578 8.508 -6.145 1 97.88 444 LEU A N 1
ATOM 3441 C CA . LEU A 1 444 ? -24.375 7.695 -6.18 1 97.88 444 LEU A CA 1
ATOM 3442 C C . LEU A 1 444 ? -24.188 7.047 -7.547 1 97.88 444 LEU A C 1
ATOM 3444 O O . LEU A 1 444 ? -25.078 6.344 -8.031 1 97.88 444 LEU A O 1
ATOM 3448 N N . VAL A 1 445 ? -23 7.324 -8.141 1 97.75 445 VAL A N 1
ATOM 3449 C CA . VAL A 1 445 ? -22.734 6.875 -9.5 1 97.75 445 VAL A CA 1
ATOM 3450 C C . VAL A 1 445 ? -21.547 5.922 -9.5 1 97.75 445 VAL A C 1
ATOM 3452 O O . VAL A 1 445 ? -20.578 6.125 -8.766 1 97.75 445 VAL A O 1
ATOM 3455 N N . LEU A 1 446 ? -21.641 4.883 -10.336 1 96.5 446 LEU A N 1
ATOM 3456 C CA . LEU A 1 446 ? -20.531 3.969 -10.578 1 96.5 446 LEU A CA 1
ATOM 3457 C C . LEU A 1 446 ? -19.984 4.145 -11.992 1 96.5 446 LEU A C 1
ATOM 3459 O O . LEU A 1 446 ? -20.75 4.105 -12.969 1 96.5 446 LEU A O 1
ATOM 3463 N N . ASP A 1 447 ? -18.625 4.277 -12.031 1 96.5 447 ASP A N 1
ATOM 3464 C CA . ASP A 1 447 ? -17.984 4.258 -13.344 1 96.5 447 ASP A CA 1
ATOM 3465 C C . ASP A 1 447 ? -17.906 2.838 -13.898 1 96.5 447 ASP A C 1
ATOM 3467 O O . ASP A 1 447 ? -18.062 2.625 -15.102 1 96.5 447 ASP A O 1
ATOM 3471 N N . LYS A 1 448 ? -17.594 1.888 -13.102 1 95.81 448 LYS A N 1
ATOM 3472 C CA . LYS A 1 448 ? -17.578 0.459 -13.398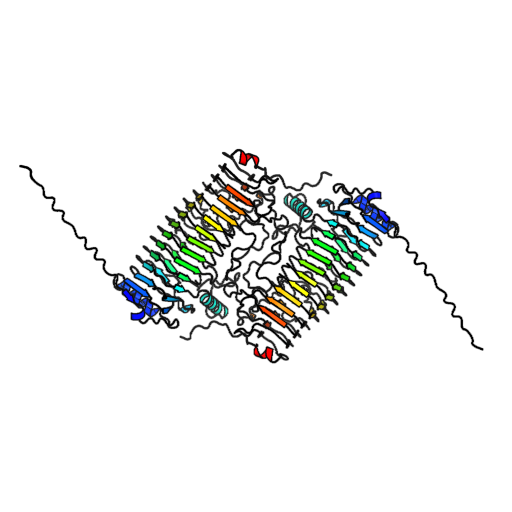 1 95.81 448 LYS A CA 1
ATOM 3473 C C . LYS A 1 448 ? -18.375 -0.325 -12.359 1 95.81 448 LYS A C 1
ATOM 3475 O O . LYS A 1 448 ? -18.875 0.25 -11.391 1 95.81 448 LYS A O 1
ATOM 3480 N N . GLU A 1 449 ? -18.406 -1.562 -12.531 1 93.69 449 GLU A N 1
ATOM 3481 C CA . GLU A 1 449 ? -19.297 -2.396 -11.719 1 93.69 449 GLU A CA 1
ATOM 3482 C C . GLU A 1 449 ? -18.75 -2.561 -10.297 1 93.69 449 GLU A C 1
ATOM 3484 O O . GLU A 1 449 ? -17.531 -2.518 -10.086 1 93.69 449 GLU A O 1
ATOM 3489 N N . ASP A 1 450 ? -19.703 -2.703 -9.398 1 95.94 450 ASP A N 1
ATOM 3490 C CA . ASP A 1 450 ? -19.453 -3.068 -8.008 1 95.94 450 ASP A CA 1
ATOM 3491 C C . ASP A 1 450 ? -20.5 -4.07 -7.512 1 95.94 450 ASP A C 1
ATOM 3493 O O . ASP A 1 450 ? -21.703 -3.859 -7.688 1 95.94 450 ASP A O 1
ATOM 3497 N N . PHE A 1 451 ? -20.016 -5.199 -6.945 1 93.06 451 PHE A N 1
ATOM 3498 C CA . PHE A 1 451 ? -20.938 -6.254 -6.531 1 93.06 451 PHE A CA 1
ATOM 3499 C C . PHE A 1 451 ? -21.672 -5.859 -5.258 1 93.06 451 PHE A C 1
ATOM 3501 O O . PHE A 1 451 ? -22.672 -6.484 -4.895 1 93.06 451 PHE A O 1
ATOM 3508 N N . ARG A 1 452 ? -21.25 -4.848 -4.562 1 96 452 ARG A N 1
ATOM 3509 C CA . ARG A 1 452 ? -21.812 -4.422 -3.285 1 96 452 ARG A CA 1
ATOM 3510 C C . ARG A 1 452 ? -23 -3.48 -3.496 1 96 452 ARG A C 1
ATOM 3512 O O . ARG A 1 452 ? -23.094 -2.803 -4.52 1 96 452 ARG A O 1
ATOM 3519 N N . PRO A 1 453 ? -23.844 -3.459 -2.404 1 95.25 453 PRO A N 1
ATOM 3520 C CA . PRO A 1 453 ? -24.906 -2.443 -2.459 1 95.25 453 PRO A CA 1
ATOM 3521 C C . PRO A 1 453 ? -24.375 -1.036 -2.174 1 95.25 453 PRO A C 1
ATOM 3523 O O . PRO A 1 453 ? -23.297 -0.88 -1.6 1 95.25 453 PRO A O 1
ATOM 3526 N N . ALA A 1 454 ? -25.109 -0.044 -2.596 1 96.31 454 ALA A N 1
ATOM 3527 C CA . ALA A 1 454 ? -24.734 1.354 -2.416 1 96.31 454 ALA A CA 1
ATOM 3528 C C . ALA A 1 454 ? -24.75 1.741 -0.939 1 96.31 454 ALA A C 1
ATOM 3530 O O . ALA A 1 454 ? -23.891 2.498 -0.482 1 96.31 454 ALA A O 1
ATOM 3531 N N . PHE A 1 455 ? -25.797 1.179 -0.243 1 96 455 PHE A N 1
ATOM 3532 C CA . PHE A 1 455 ? -25.984 1.542 1.157 1 96 455 PHE A CA 1
ATOM 3533 C C . PHE A 1 455 ? -26.078 0.297 2.031 1 96 455 PHE A C 1
ATOM 3535 O O . PHE A 1 455 ? -26.766 -0.662 1.674 1 96 455 PHE A O 1
ATOM 3542 N N . VAL A 1 456 ? -25.422 0.29 3.125 1 95.94 456 VAL A N 1
ATOM 3543 C CA . VAL A 1 456 ? -25.688 -0.627 4.23 1 95.94 456 VAL A CA 1
ATOM 3544 C C . VAL A 1 456 ? -25.906 0.164 5.516 1 95.94 456 VAL A C 1
ATOM 3546 O O . VAL A 1 456 ? -25.062 0.978 5.898 1 95.94 456 VAL A O 1
ATOM 3549 N N . PHE A 1 457 ? -27.078 0.01 6.125 1 95.19 457 PHE A N 1
ATOM 3550 C CA . PHE A 1 457 ? -27.406 0.567 7.43 1 95.19 457 PHE A CA 1
ATOM 3551 C C . PHE A 1 457 ? -27.453 -0.526 8.492 1 95.19 457 PHE A C 1
ATOM 3553 O O . PHE A 1 457 ? -28.141 -1.527 8.336 1 95.19 457 PHE A O 1
ATOM 3560 N N . ASP A 1 458 ? -26.656 -0.35 9.547 1 94.62 458 ASP A N 1
ATOM 3561 C CA . ASP A 1 458 ? -26.531 -1.335 10.617 1 94.62 458 ASP A CA 1
ATOM 3562 C C . ASP A 1 458 ? -26.734 -0.686 11.984 1 94.62 458 ASP A C 1
ATOM 3564 O O . ASP A 1 458 ? -25.859 0.028 12.477 1 94.62 458 ASP A O 1
ATOM 3568 N N . ASP A 1 459 ? -27.875 -0.929 12.703 1 93.38 459 ASP A N 1
ATOM 3569 C CA . ASP A 1 459 ? -28.203 -0.331 14 1 93.38 459 ASP A CA 1
ATOM 3570 C C . ASP A 1 459 ? -28.406 1.177 13.867 1 93.38 459 ASP A C 1
ATOM 3572 O O . ASP A 1 459 ? -27.734 1.96 14.539 1 93.38 459 ASP A O 1
ATOM 3576 N N . VAL A 1 460 ? -29.391 1.509 12.992 1 94.44 460 VAL A N 1
ATOM 3577 C CA . VAL A 1 460 ? -29.734 2.9 12.734 1 94.44 460 VAL A CA 1
ATOM 3578 C C . VAL A 1 460 ? -31.188 3.152 13.156 1 94.44 460 VAL A C 1
ATOM 3580 O O . VAL A 1 460 ? -32.094 2.396 12.789 1 94.44 460 VAL A O 1
ATOM 3583 N N . LYS A 1 461 ? -31.297 4.102 13.953 1 92.38 461 LYS A N 1
ATOM 3584 C CA . LYS A 1 461 ? -32.625 4.5 14.414 1 92.38 461 LYS A CA 1
ATOM 3585 C C . LYS A 1 461 ? -33.031 5.824 13.781 1 92.38 461 LYS A C 1
ATOM 3587 O O . LYS A 1 461 ? -32.219 6.746 13.656 1 92.38 461 LYS A O 1
ATOM 3592 N N . ASP A 1 462 ? -34.344 5.91 13.328 1 91.75 462 ASP A N 1
ATOM 3593 C CA . ASP A 1 462 ? -34.906 7.125 12.758 1 91.75 462 ASP A CA 1
ATOM 3594 C C . ASP A 1 462 ? -34.188 7.531 11.477 1 91.75 462 ASP A C 1
ATOM 3596 O O . ASP A 1 462 ? -33.656 8.648 11.383 1 91.75 462 ASP A O 1
ATOM 3600 N N . LEU A 1 463 ? -34.25 6.633 10.453 1 93.44 463 LEU A N 1
ATOM 3601 C CA . LEU A 1 463 ? -33.656 6.859 9.133 1 93.44 463 LEU A CA 1
ATOM 3602 C C . LEU A 1 463 ? -34.688 7.422 8.172 1 93.44 463 LEU A C 1
ATOM 3604 O O . LEU A 1 463 ? -35.812 6.91 8.094 1 93.44 463 LEU A O 1
ATOM 3608 N N . THR A 1 464 ? -34.406 8.508 7.5 1 92.25 464 THR A N 1
ATOM 3609 C CA . THR A 1 464 ? -35.219 9.055 6.414 1 92.25 464 THR A CA 1
ATOM 3610 C C . THR A 1 464 ? -34.438 9.133 5.121 1 92.25 464 THR A C 1
ATOM 3612 O O . THR A 1 464 ? -33.312 9.672 5.105 1 92.25 464 THR A O 1
ATOM 3615 N N . MET A 1 465 ? -34.969 8.547 4.027 1 93 465 MET A N 1
ATOM 3616 C CA . MET A 1 465 ? -34.344 8.633 2.703 1 93 465 MET A CA 1
ATOM 3617 C C . MET A 1 465 ? -35.344 9.164 1.681 1 93 465 MET A C 1
ATOM 3619 O O . MET A 1 465 ? -36.438 8.609 1.532 1 93 465 MET A O 1
ATOM 3623 N N . LYS A 1 466 ? -34.969 10.258 1.053 1 92.62 466 LYS A N 1
ATOM 3624 C CA . LYS A 1 466 ? -35.812 10.859 0.027 1 92.62 466 LYS A CA 1
ATOM 3625 C C . LYS A 1 466 ? -35 11.172 -1.231 1 92.62 466 LYS A C 1
ATOM 3627 O O . LYS A 1 466 ? -33.969 11.82 -1.161 1 92.62 466 LYS A O 1
ATOM 3632 N N . THR A 1 467 ? -35.469 10.758 -2.443 1 93.56 467 THR A N 1
ATOM 3633 C CA . THR A 1 467 ? -34.844 11.031 -3.736 1 93.56 467 THR A CA 1
ATOM 3634 C C . THR A 1 467 ? -33.438 10.469 -3.789 1 93.56 467 THR A C 1
ATOM 3636 O O . THR A 1 467 ? -32.469 11.227 -3.865 1 93.56 467 THR A O 1
ATOM 3639 N N . ILE A 1 468 ? -33.406 9.164 -3.658 1 93.88 468 ILE A N 1
ATOM 3640 C CA . ILE A 1 468 ? -32.125 8.445 -3.734 1 93.88 468 ILE A CA 1
ATOM 3641 C C . ILE A 1 468 ? -31.922 7.898 -5.148 1 93.88 468 ILE A C 1
ATOM 3643 O O . ILE A 1 468 ? -32.781 7.152 -5.656 1 93.88 468 ILE A O 1
ATOM 3647 N N . ASP A 1 469 ? -30.859 8.352 -5.816 1 93.62 469 ASP A N 1
ATOM 3648 C CA . ASP A 1 469 ? -30.5 7.898 -7.156 1 93.62 469 ASP A CA 1
ATOM 3649 C C . ASP A 1 469 ? -29.297 6.973 -7.125 1 93.62 469 ASP A C 1
ATOM 3651 O O . ASP A 1 469 ? -28.172 7.426 -6.898 1 93.62 469 ASP A O 1
ATOM 3655 N N . VAL A 1 470 ? -29.484 5.691 -7.324 1 93.25 470 VAL A N 1
ATOM 3656 C CA . VAL A 1 470 ? -28.438 4.664 -7.355 1 93.25 470 VAL A CA 1
ATOM 3657 C C . VAL A 1 470 ? -28.594 3.816 -8.617 1 93.25 470 VAL A C 1
ATOM 3659 O O . VAL A 1 470 ? -29.656 3.828 -9.258 1 93.25 470 VAL A O 1
ATOM 3662 N N . PRO A 1 471 ? -27.453 3.162 -9.016 1 87.75 471 PRO A N 1
ATOM 3663 C CA . PRO A 1 471 ? -27.562 2.34 -10.227 1 87.75 471 PRO A CA 1
ATOM 3664 C C . PRO A 1 471 ? -28.719 1.346 -10.164 1 87.75 471 PRO A C 1
ATOM 3666 O O . PRO A 1 471 ? -29 0.79 -9.094 1 87.75 471 PRO A O 1
ATOM 3669 N N . SER A 1 472 ? -29.406 1.251 -11.258 1 73.5 472 SER A N 1
ATOM 3670 C CA . SER A 1 472 ? -30.594 0.399 -11.359 1 73.5 472 SER A CA 1
ATOM 3671 C C . SER A 1 472 ? -30.203 -1.048 -11.648 1 73.5 472 SER A C 1
ATOM 3673 O O . SER A 1 472 ? -31.078 -1.885 -11.906 1 73.5 472 SER A O 1
ATOM 3675 N N . ASP A 1 473 ? -29.141 -1.491 -11.117 1 64.94 473 ASP A N 1
ATOM 3676 C CA . ASP A 1 473 ? -28.719 -2.842 -11.477 1 64.94 473 ASP A CA 1
ATOM 3677 C C . ASP A 1 473 ? -29.562 -3.891 -10.742 1 64.94 473 ASP A C 1
ATOM 3679 O O . ASP A 1 473 ? -30.547 -3.557 -10.094 1 64.94 473 ASP A O 1
ATOM 3683 N N . LYS A 1 474 ? -29.25 -5.137 -11.023 1 62.25 474 LYS A N 1
ATOM 3684 C CA . LYS A 1 474 ? -30 -6.324 -10.617 1 62.25 474 LYS A CA 1
ATOM 3685 C C . LYS A 1 474 ? -29.891 -6.555 -9.109 1 62.25 474 LYS A C 1
ATOM 3687 O O . LYS A 1 474 ? -30.469 -7.512 -8.586 1 62.25 474 LYS A O 1
ATOM 3692 N N . ILE A 1 475 ? -29.172 -5.602 -8.438 1 72.5 475 ILE A N 1
ATOM 3693 C CA . ILE A 1 475 ? -29.078 -5.879 -7.008 1 72.5 475 ILE A CA 1
ATOM 3694 C C . ILE A 1 475 ? -29.734 -4.758 -6.215 1 72.5 475 ILE A C 1
ATOM 3696 O O . ILE A 1 475 ? -29.781 -3.611 -6.668 1 72.5 475 ILE A O 1
ATOM 3700 N N . ASN A 1 476 ? -30.375 -5.141 -5.082 1 82.69 476 ASN A N 1
ATOM 3701 C CA . ASN A 1 476 ? -30.859 -4.137 -4.137 1 82.69 476 ASN A CA 1
ATOM 3702 C C . ASN A 1 476 ? -29.703 -3.301 -3.578 1 82.69 476 ASN A C 1
ATOM 3704 O O . ASN A 1 476 ? -28.734 -3.844 -3.064 1 82.69 476 ASN A O 1
ATOM 3708 N N . GLN A 1 477 ? -29.859 -2.082 -3.77 1 90.56 477 GLN A N 1
ATOM 3709 C CA . GLN A 1 477 ? -28.766 -1.156 -3.492 1 90.56 477 GLN A CA 1
ATOM 3710 C C . GLN A 1 477 ? -28.828 -0.653 -2.053 1 90.56 477 GLN A C 1
ATOM 3712 O O . GLN A 1 477 ? -27.906 0.028 -1.591 1 90.56 477 GLN A O 1
ATOM 3717 N N . ILE A 1 478 ? -29.891 -0.974 -1.301 1 92 478 ILE A N 1
ATOM 3718 C CA . ILE A 1 478 ? -30.047 -0.49 0.067 1 92 478 ILE A CA 1
ATOM 3719 C C . ILE A 1 478 ? -30.297 -1.668 1.006 1 92 478 ILE A C 1
ATOM 3721 O O . ILE A 1 478 ? -31.281 -2.385 0.863 1 92 478 ILE A O 1
ATOM 3725 N N . VAL A 1 479 ? -29.391 -1.85 1.975 1 92.12 479 VAL A N 1
ATOM 3726 C CA . VAL A 1 479 ? -29.453 -2.975 2.902 1 92.12 479 VAL A CA 1
ATOM 3727 C C . VAL A 1 479 ? -29.625 -2.459 4.328 1 92.12 479 VAL A C 1
ATOM 3729 O O . VAL A 1 479 ? -28.953 -1.506 4.734 1 92.12 479 VAL A O 1
ATOM 3732 N N . PHE A 1 480 ? -30.562 -3.088 5.113 1 90.69 480 PHE A N 1
ATOM 3733 C CA . PHE A 1 480 ? -30.828 -2.725 6.504 1 90.69 480 PHE A CA 1
ATOM 3734 C C . PHE A 1 480 ? -30.562 -3.898 7.434 1 90.69 480 PHE A C 1
ATOM 3736 O O . PHE A 1 480 ? -31.031 -5.012 7.191 1 90.69 480 PHE A O 1
ATOM 3743 N N . LYS A 1 481 ? -29.703 -3.691 8.359 1 88.94 481 LYS A N 1
ATOM 3744 C CA . LYS A 1 481 ? -29.547 -4.598 9.492 1 88.94 481 LYS A CA 1
ATOM 3745 C C . LYS A 1 481 ? -29.844 -3.891 10.812 1 88.94 481 LYS A C 1
ATOM 3747 O O . LYS A 1 481 ? -29.141 -2.945 11.18 1 88.94 481 LYS A O 1
ATOM 3752 N N . ASP A 1 482 ? -30.875 -4.336 11.641 1 87 482 ASP A N 1
ATOM 3753 C CA . ASP A 1 482 ? -31.25 -3.748 12.922 1 87 482 ASP A CA 1
ATOM 3754 C C . ASP A 1 482 ? -31.656 -2.283 12.75 1 87 482 ASP A C 1
ATOM 3756 O O . ASP A 1 482 ? -31.156 -1.413 13.469 1 87 482 ASP A O 1
ATOM 3760 N N . VAL A 1 483 ? -32.438 -2.141 11.641 1 86.25 483 VAL A N 1
ATOM 3761 C CA . VAL A 1 483 ? -32.938 -0.802 11.359 1 86.25 483 VAL A CA 1
ATOM 3762 C C . VAL A 1 483 ? -34.469 -0.775 11.531 1 86.25 483 VAL A C 1
ATOM 3764 O O . VAL A 1 483 ? -35.188 -1.64 11.008 1 86.25 483 VAL A O 1
ATOM 3767 N N . LEU A 1 484 ? -34.875 0.01 12.469 1 66.62 484 LEU A N 1
ATOM 3768 C CA . LEU A 1 484 ? -36.312 0.18 12.656 1 66.62 484 LEU A CA 1
ATOM 3769 C C . LEU A 1 484 ? -36.875 1.209 11.68 1 66.62 484 LEU A C 1
ATOM 3771 O O . LEU A 1 484 ? -36.406 2.348 11.641 1 66.62 484 LEU A O 1
ATOM 3775 N N . SER A 1 485 ? -37.125 0.819 10.43 1 60.09 485 SER A N 1
ATOM 3776 C CA . SER A 1 485 ? -37.438 1.713 9.32 1 60.09 485 SER A CA 1
ATOM 3777 C C . SER A 1 485 ? -38.75 2.465 9.57 1 60.09 485 SER A C 1
ATOM 3779 O O . SER A 1 485 ? -39.781 1.851 9.695 1 60.09 485 SER A O 1
ATOM 3781 N N . SER A 1 486 ? -38.688 3.65 10.195 1 58.31 486 SER A N 1
ATOM 3782 C CA . SER A 1 486 ? -39.969 4.348 10.375 1 58.31 486 SER A CA 1
ATOM 3783 C C . SER A 1 486 ? -40.156 5.426 9.312 1 58.31 486 SER A C 1
ATOM 3785 O O . SER A 1 486 ? -41.25 6.012 9.211 1 58.31 486 SER A O 1
ATOM 3787 N N . ASN A 1 487 ? -39.281 5.641 8.188 1 65.06 487 ASN A N 1
ATOM 3788 C CA . ASN A 1 487 ? -39.562 6.789 7.332 1 65.06 487 ASN A CA 1
ATOM 3789 C C . ASN A 1 487 ? -38.781 6.719 6.02 1 65.06 487 ASN A C 1
ATOM 3791 O O . ASN A 1 487 ? -38 7.625 5.703 1 65.06 487 ASN A O 1
ATOM 3795 N N . LEU A 1 488 ? -39 5.562 5.344 1 73.44 488 LEU A N 1
ATOM 3796 C CA . LEU A 1 488 ? -38.438 5.457 4.004 1 73.44 488 LEU A CA 1
ATOM 3797 C C . LEU A 1 488 ? -39.469 5.84 2.943 1 73.44 488 LEU A C 1
ATOM 3799 O O . LEU A 1 488 ? -40.625 5.465 3.039 1 73.44 488 LEU A O 1
ATOM 3803 N N . ASP A 1 489 ? -39 6.684 2.027 1 71.81 489 ASP A N 1
ATOM 3804 C CA . ASP A 1 489 ? -39.906 6.941 0.902 1 71.81 489 ASP A CA 1
ATOM 3805 C C . ASP A 1 489 ? -40.125 5.676 0.082 1 71.81 489 ASP A C 1
ATOM 3807 O O . ASP A 1 489 ? -39.438 4.676 0.262 1 71.81 489 ASP A O 1
ATOM 3811 N N . SER A 1 490 ? -41.156 5.727 -0.763 1 69.06 490 SER A N 1
ATOM 3812 C CA . SER A 1 490 ? -41.625 4.551 -1.495 1 69.06 490 SER A CA 1
ATOM 3813 C C . SER A 1 490 ? -40.531 3.998 -2.4 1 69.06 490 SER A C 1
ATOM 3815 O O . SER A 1 490 ? -40.406 2.781 -2.547 1 69.06 490 SER A O 1
ATOM 3817 N N . GLU A 1 491 ? -39.781 4.832 -2.941 1 71.12 491 GLU A N 1
ATOM 3818 C CA . GLU A 1 491 ? -38.719 4.387 -3.863 1 71.12 491 GLU A CA 1
ATOM 3819 C C . GLU A 1 491 ? -37.594 3.686 -3.121 1 71.12 491 GLU A C 1
ATOM 3821 O O . GLU A 1 491 ? -37.094 2.66 -3.58 1 71.12 491 GLU A O 1
ATOM 3826 N N . SER A 1 492 ? -37.375 4.188 -2.039 1 71.44 492 SER A N 1
ATOM 3827 C CA . SER A 1 492 ? -36.312 3.588 -1.221 1 71.44 492 SER A CA 1
ATOM 3828 C C . SER A 1 492 ? -36.75 2.25 -0.641 1 71.44 492 SER A C 1
ATOM 3830 O O . SER A 1 492 ? -35.969 1.322 -0.52 1 71.44 492 SER A O 1
ATOM 3832 N N . LEU A 1 493 ? -37.938 2.184 -0.387 1 72 493 LEU A N 1
ATOM 3833 C CA . LEU A 1 493 ? -38.5 0.942 0.143 1 72 493 LEU A CA 1
ATOM 3834 C C . LEU A 1 493 ? -38.375 -0.185 -0.878 1 72 493 LEU A C 1
ATOM 3836 O O . LEU A 1 493 ? -38.125 -1.336 -0.512 1 72 493 LEU A O 1
ATOM 3840 N N . LYS A 1 494 ? -38.469 0.157 -2.162 1 68.19 494 LYS A N 1
ATOM 3841 C CA . LYS A 1 494 ? -38.406 -0.842 -3.225 1 68.19 494 LYS A CA 1
ATOM 3842 C C . LYS A 1 494 ? -36.969 -1.374 -3.385 1 68.19 494 LYS A C 1
ATOM 3844 O O . LYS A 1 494 ? -36.75 -2.43 -3.984 1 68.19 494 LYS A O 1
ATOM 3849 N N . ARG A 1 495 ? -36.125 -0.738 -2.826 1 71.62 495 ARG A N 1
ATOM 3850 C CA . ARG A 1 495 ? -34.719 -1.082 -3.018 1 71.62 495 ARG A CA 1
ATOM 3851 C C . ARG A 1 495 ? -34.125 -1.765 -1.777 1 71.62 495 ARG A C 1
ATOM 3853 O O . ARG A 1 495 ? -32.906 -1.942 -1.664 1 71.62 495 ARG A O 1
ATOM 3860 N N . LYS A 1 496 ? -34.969 -2.07 -0.862 1 69.75 496 LYS A N 1
ATOM 3861 C CA . LYS A 1 496 ? -34.562 -2.635 0.42 1 69.75 496 LYS A CA 1
ATOM 3862 C C . LYS A 1 496 ? -34.406 -4.152 0.329 1 69.75 496 LYS A C 1
ATOM 3864 O O . LYS A 1 496 ? -35.219 -4.824 -0.333 1 69.75 496 LYS A O 1
ATOM 3869 N N . ILE A 1 497 ? -33.219 -4.688 0.758 1 64.56 497 ILE A N 1
ATOM 3870 C CA . ILE A 1 497 ? -33.062 -6.133 0.865 1 64.56 497 ILE A CA 1
ATOM 3871 C C . ILE A 1 497 ? -32.594 -6.5 2.277 1 64.56 497 ILE A C 1
ATOM 3873 O O . ILE A 1 497 ? -31.859 -5.746 2.916 1 64.56 497 ILE A O 1
ATOM 3877 N N . GLU A 1 498 ? -33.188 -7.637 2.797 1 64.88 498 GLU A N 1
ATOM 3878 C CA . GLU A 1 498 ? -32.688 -8.219 4.035 1 64.88 498 GLU A CA 1
ATOM 3879 C C . GLU A 1 498 ? -31.344 -8.938 3.803 1 64.88 498 GLU A C 1
ATOM 3881 O O . GLU A 1 498 ? -31.156 -9.555 2.752 1 64.88 498 GLU A O 1
ATOM 3886 N N . PRO A 1 499 ? -30.312 -8.773 4.57 1 60.94 499 PRO A N 1
ATOM 3887 C CA . PRO A 1 499 ? -28.938 -9.281 4.426 1 60.94 499 PRO A CA 1
ATOM 3888 C C . PRO A 1 499 ? -28.906 -10.781 4.121 1 60.94 499 PRO A C 1
ATOM 3890 O O . PRO A 1 499 ? -27.844 -11.32 3.801 1 60.94 499 PRO A O 1
ATOM 3893 N N . GLU A 1 500 ? -29.812 -11.664 4.238 1 61.44 500 GLU A N 1
ATOM 3894 C CA . GLU A 1 500 ? -29.609 -13.109 4.301 1 61.44 500 GLU A CA 1
ATOM 3895 C C . GLU A 1 500 ? -29.109 -13.648 2.965 1 61.44 500 GLU A C 1
ATOM 3897 O O . GLU A 1 500 ? -28.766 -14.828 2.855 1 61.44 500 GLU A O 1
ATOM 3902 N N . GLN A 1 501 ? -28.688 -12.797 1.851 1 52.72 501 GLN A N 1
ATOM 3903 C CA . GLN A 1 501 ? -28.719 -13.281 0.475 1 52.72 501 GLN A CA 1
ATOM 3904 C C . GLN A 1 501 ? -27.344 -13.742 0.023 1 52.72 501 GLN A C 1
ATOM 3906 O O . GLN A 1 501 ? -27.203 -14.375 -1.027 1 52.72 501 GLN A O 1
ATOM 3911 N N . ASN A 1 502 ? -26.312 -14.414 0.925 1 59.84 502 ASN A N 1
ATOM 3912 C CA . ASN A 1 502 ? -25.125 -14.766 0.155 1 59.84 502 ASN A CA 1
ATOM 3913 C C . ASN A 1 502 ? -24.312 -15.844 0.858 1 59.84 502 ASN A C 1
ATOM 3915 O O . ASN A 1 502 ? -23.094 -15.922 0.674 1 59.84 502 ASN A O 1
ATOM 3919 N N . LYS A 1 503 ? -25.156 -16.75 1.556 1 67.31 503 LYS A N 1
ATOM 3920 C CA . LYS A 1 503 ? -24.547 -17.906 2.211 1 67.31 503 LYS A CA 1
ATOM 3921 C C . LYS A 1 503 ? -24.516 -19.109 1.279 1 67.31 503 LYS A C 1
ATOM 3923 O O . LYS A 1 503 ? -25.484 -19.391 0.582 1 67.31 503 LYS A O 1
ATOM 3928 N N . PHE A 1 504 ? -23.266 -19.609 1.139 1 71.56 504 PHE A N 1
ATOM 3929 C CA . PHE A 1 504 ? -23.188 -20.859 0.4 1 71.56 504 PHE A CA 1
ATOM 3930 C C . PHE A 1 504 ? -23.797 -22 1.21 1 71.56 504 PHE A C 1
ATOM 3932 O O . PHE A 1 504 ? -23.516 -22.141 2.4 1 71.56 504 PHE A O 1
ATOM 3939 N N . GLU A 1 505 ? -24.766 -22.734 0.664 1 74.19 505 GLU A N 1
ATOM 3940 C CA . GLU A 1 505 ? -25.359 -23.922 1.279 1 74.19 505 GLU A CA 1
ATOM 3941 C C . GLU A 1 505 ? -24.953 -25.188 0.528 1 74.19 505 GLU A C 1
ATOM 3943 O O . GLU A 1 505 ? -24.969 -25.219 -0.704 1 74.19 505 GLU A O 1
ATOM 3948 N N . LEU A 1 506 ? -24.422 -26.188 1.281 1 68.38 506 LEU A N 1
ATOM 3949 C CA . LEU A 1 506 ? -24.125 -27.469 0.67 1 68.38 506 LEU A CA 1
ATOM 3950 C C . LEU A 1 506 ? -25.391 -28.094 0.067 1 68.38 506 LEU A C 1
ATOM 3952 O O . LEU A 1 506 ? -26.469 -28.016 0.661 1 68.38 506 LEU A O 1
ATOM 3956 N N . PRO A 1 507 ? -25.234 -28.516 -1.165 1 63.94 507 PRO A N 1
ATOM 3957 C CA . PRO A 1 507 ? -26.391 -29.203 -1.728 1 63.94 507 PRO A CA 1
ATOM 3958 C C . PRO A 1 507 ? -26.859 -30.391 -0.876 1 63.94 507 PRO A C 1
ATOM 3960 O O . PRO A 1 507 ? -26.031 -31.047 -0.243 1 63.94 507 PRO A O 1
ATOM 3963 N N . SER A 1 508 ? -28.281 -30.391 -0.511 1 58.72 508 SER A N 1
ATOM 3964 C CA . SER A 1 508 ? -28.859 -31.516 0.234 1 58.72 508 SER A CA 1
ATOM 3965 C C . SER A 1 508 ? -28.469 -32.844 -0.398 1 58.72 508 SER A C 1
ATOM 3967 O O . SER A 1 508 ? -28.453 -32.969 -1.624 1 58.72 508 SER A O 1
ATOM 3969 N N . LYS A 1 509 ? -27.922 -33.812 0.389 1 49.81 509 LYS A N 1
ATOM 3970 C CA . LYS A 1 509 ? -27.594 -35.188 -0.038 1 49.81 509 LYS A CA 1
ATOM 3971 C C . LYS A 1 509 ? -28.844 -35.906 -0.523 1 49.81 509 LYS A C 1
ATOM 3973 O O . LYS A 1 509 ? -29.906 -35.812 0.082 1 49.81 509 LYS A O 1
ATOM 3978 N N . MET B 1 1 ? 35.812 -62.75 -65.375 1 24.83 1 MET B N 1
ATOM 3979 C CA . MET B 1 1 ? 34.594 -63.219 -64.75 1 24.83 1 MET B CA 1
ATOM 3980 C C . MET B 1 1 ? 34.062 -62.188 -63.75 1 24.83 1 MET B C 1
ATOM 3982 O O . MET B 1 1 ? 34.656 -62 -62.688 1 24.83 1 MET B O 1
ATOM 3986 N N . LYS B 1 2 ? 33.562 -61 -64.312 1 32.66 2 LYS B N 1
ATOM 3987 C CA . LYS B 1 2 ? 32.969 -59.781 -63.812 1 32.66 2 LYS B CA 1
ATOM 3988 C C . LYS B 1 2 ? 31.734 -60.094 -62.969 1 32.66 2 LYS B C 1
ATOM 3990 O O . LYS B 1 2 ? 30.688 -60.5 -63.5 1 32.66 2 LYS B O 1
ATOM 3995 N N . ILE B 1 3 ? 31.922 -60.781 -61.781 1 33.66 3 ILE B N 1
ATOM 3996 C CA . ILE B 1 3 ? 30.844 -61.188 -60.875 1 33.66 3 ILE B CA 1
ATOM 3997 C C . ILE B 1 3 ? 30.016 -60 -60.438 1 33.66 3 ILE B C 1
ATOM 3999 O O . ILE B 1 3 ? 30.562 -59.031 -59.875 1 33.66 3 ILE B O 1
ATOM 4003 N N . ASN B 1 4 ? 28.906 -59.688 -61.031 1 35.78 4 ASN B N 1
ATOM 4004 C CA . ASN B 1 4 ? 27.859 -58.688 -60.812 1 35.78 4 ASN B CA 1
ATOM 4005 C C . ASN B 1 4 ? 27.125 -58.969 -59.5 1 35.78 4 ASN B C 1
ATOM 4007 O O . ASN B 1 4 ? 26.453 -60 -59.344 1 35.78 4 ASN B O 1
ATOM 4011 N N . PHE B 1 5 ? 27.672 -58.656 -58.375 1 32.88 5 PHE B N 1
ATOM 4012 C CA . PHE B 1 5 ? 26.984 -58.812 -57.094 1 32.88 5 PHE B CA 1
ATOM 4013 C C . PHE B 1 5 ? 25.734 -57.969 -57.031 1 32.88 5 PHE B C 1
ATOM 4015 O O . PHE B 1 5 ? 25.812 -56.75 -57.125 1 32.88 5 PHE B O 1
ATOM 4022 N N . LYS B 1 6 ? 24.609 -58.406 -57.5 1 38.12 6 LYS B N 1
ATOM 4023 C CA . LYS B 1 6 ? 23.297 -57.812 -57.312 1 38.12 6 LYS B CA 1
ATOM 4024 C C . LYS B 1 6 ? 22.969 -57.656 -55.844 1 38.12 6 LYS B C 1
ATOM 4026 O O . LYS B 1 6 ? 22.953 -58.656 -55.094 1 38.12 6 LYS B O 1
ATOM 4031 N N . ILE B 1 7 ? 23.219 -56.531 -55.281 1 36.03 7 ILE B N 1
ATOM 4032 C CA . ILE B 1 7 ? 22.859 -56.188 -53.906 1 36.03 7 ILE B CA 1
ATOM 4033 C C . ILE B 1 7 ? 21.328 -56.188 -53.781 1 36.03 7 ILE B C 1
ATOM 4035 O O . ILE B 1 7 ? 20.625 -55.5 -54.5 1 36.03 7 ILE B O 1
ATOM 4039 N N . VAL B 1 8 ? 20.688 -57.312 -53.406 1 38.81 8 VAL B N 1
ATOM 4040 C CA . VAL B 1 8 ? 19.266 -57.375 -53.062 1 38.81 8 VAL B CA 1
ATOM 4041 C C . VAL B 1 8 ? 18.984 -56.5 -51.844 1 38.81 8 VAL B C 1
ATOM 4043 O O . VAL B 1 8 ? 19.562 -56.688 -50.781 1 38.81 8 VAL B O 1
ATOM 4046 N N . LEU B 1 9 ? 18.594 -55.281 -52.094 1 36.59 9 LEU B N 1
ATOM 4047 C CA . LEU B 1 9 ? 18.094 -54.344 -51.094 1 36.59 9 LEU B CA 1
ATOM 4048 C C . LEU B 1 9 ? 16.844 -54.875 -50.406 1 36.59 9 LEU B C 1
ATOM 4050 O O . LEU B 1 9 ? 15.812 -55.062 -51.031 1 36.59 9 LEU B O 1
ATOM 4054 N N . LEU B 1 10 ? 16.906 -55.75 -49.438 1 38 10 LEU B N 1
ATOM 4055 C CA . LEU B 1 10 ? 15.797 -56.125 -48.562 1 38 10 LEU B CA 1
ATOM 4056 C C . LEU B 1 10 ? 15.195 -54.906 -47.906 1 38 10 LEU B C 1
ATOM 4058 O O . LEU B 1 10 ? 15.852 -54.25 -47.094 1 38 10 LEU B O 1
ATOM 4062 N N . ILE B 1 11 ? 14.227 -54.281 -48.5 1 37.59 11 ILE B N 1
ATOM 4063 C CA . ILE B 1 11 ? 13.414 -53.219 -47.906 1 37.59 11 ILE B CA 1
ATOM 4064 C C . ILE B 1 11 ? 12.641 -53.781 -46.719 1 37.59 11 ILE B C 1
ATOM 4066 O O . ILE B 1 11 ? 11.797 -54.656 -46.875 1 37.59 11 ILE B O 1
ATOM 4070 N N . PHE B 1 12 ? 13.211 -53.844 -45.531 1 38.41 12 PHE B N 1
ATOM 4071 C CA . PHE B 1 12 ? 12.477 -54.062 -44.312 1 38.41 12 PHE B CA 1
ATOM 4072 C C . PHE B 1 12 ? 11.359 -53.031 -44.156 1 38.41 12 PHE B C 1
ATOM 4074 O O . PHE B 1 12 ? 11.625 -51.844 -43.938 1 38.41 12 PHE B O 1
ATOM 4081 N N . CYS B 1 13 ? 10.172 -53.25 -44.656 1 36.72 13 CYS B N 1
ATOM 4082 C CA . CYS B 1 13 ? 8.961 -52.5 -44.344 1 36.72 13 CYS B CA 1
ATOM 4083 C C . CYS B 1 13 ? 8.656 -52.531 -42.875 1 36.72 13 CYS B C 1
ATOM 4085 O O . CYS B 1 13 ? 8.25 -53.594 -42.344 1 36.72 13 CYS B O 1
ATOM 4087 N N . ILE B 1 14 ? 9.344 -51.844 -42.031 1 38.09 14 ILE B N 1
ATOM 4088 C CA . ILE B 1 14 ? 8.875 -51.594 -40.656 1 38.09 14 ILE B CA 1
ATOM 4089 C C . ILE B 1 14 ? 7.441 -51.094 -40.688 1 38.09 14 ILE B C 1
ATOM 4091 O O . ILE B 1 14 ? 7.176 -50 -41.25 1 38.09 14 ILE B O 1
ATOM 4095 N N . SER B 1 15 ? 6.449 -51.938 -40.781 1 35.22 15 SER B N 1
ATOM 4096 C CA . SER B 1 15 ? 5.07 -51.562 -40.531 1 35.22 15 SER B CA 1
ATOM 4097 C C . SER B 1 15 ? 4.965 -50.719 -39.25 1 35.22 15 SER B C 1
ATOM 4099 O O . SER B 1 15 ? 5.184 -51.25 -38.156 1 35.22 15 SER B O 1
ATOM 4101 N N . LEU B 1 16 ? 5.254 -49.5 -39.25 1 38.69 16 LEU B N 1
ATOM 4102 C CA . LEU B 1 16 ? 4.77 -48.594 -38.219 1 38.69 16 LEU B CA 1
ATOM 4103 C C . LEU B 1 16 ? 3.281 -48.812 -37.969 1 38.69 16 LEU B C 1
ATOM 4105 O O . LEU B 1 16 ? 2.447 -48.406 -38.781 1 38.69 16 LEU B O 1
ATOM 4109 N N . SER B 1 17 ? 2.885 -49.969 -37.5 1 37.34 17 SER B N 1
ATOM 4110 C CA . SER B 1 17 ? 1.526 -50.031 -36.969 1 37.34 17 SER B CA 1
ATOM 4111 C C . SER B 1 17 ? 1.188 -48.781 -36.156 1 37.34 17 SER B C 1
ATOM 4113 O O . SER B 1 17 ? 1.725 -48.594 -35.062 1 37.34 17 SER B O 1
ATOM 4115 N N . VAL B 1 18 ? 1 -47.719 -36.781 1 43.12 18 VAL B N 1
ATOM 4116 C CA . VAL B 1 18 ? 0.308 -46.625 -36.125 1 43.12 18 VAL B CA 1
ATOM 4117 C C . VAL B 1 18 ? -0.952 -47.125 -35.438 1 43.12 18 VAL B C 1
ATOM 4119 O O . VAL B 1 18 ? -1.922 -47.5 -36.094 1 43.12 18 VAL B O 1
ATOM 4122 N N . SER B 1 19 ? -0.826 -48.031 -34.531 1 47.22 19 SER B N 1
ATOM 4123 C CA . SER B 1 19 ? -2.002 -48.406 -33.75 1 47.22 19 SER B CA 1
ATOM 4124 C C . SER B 1 19 ? -2.879 -47.219 -33.438 1 47.22 19 SER B C 1
ATOM 4126 O O . SER B 1 19 ? -2.4 -46.219 -32.906 1 47.22 19 SER B O 1
ATOM 4128 N N . ALA B 1 20 ? -3.916 -46.938 -34.219 1 59.81 20 ALA B N 1
ATOM 4129 C CA . ALA B 1 20 ? -4.914 -45.906 -34 1 59.81 20 ALA B CA 1
ATOM 4130 C C . ALA B 1 20 ? -5.312 -45.844 -32.531 1 59.81 20 ALA B C 1
ATOM 4132 O O . ALA B 1 20 ? -5.777 -46.844 -31.953 1 59.81 20 ALA B O 1
ATOM 4133 N N . GLN B 1 21 ? -4.902 -44.812 -31.859 1 78.5 21 GLN B N 1
ATOM 4134 C CA . GLN B 1 21 ? -5.262 -44.656 -30.453 1 78.5 21 GLN B CA 1
ATOM 4135 C C . GLN B 1 21 ? -6.766 -44.781 -30.25 1 78.5 21 GLN B C 1
ATOM 4137 O O . GLN B 1 21 ? -7.555 -44.156 -30.969 1 78.5 21 GLN B O 1
ATOM 4142 N N . LYS B 1 22 ? -7.238 -45.719 -29.406 1 94.25 22 LYS B N 1
ATOM 4143 C CA . LYS B 1 22 ? -8.648 -45.906 -29.078 1 94.25 22 LYS B CA 1
ATOM 4144 C C . LYS B 1 22 ? -9.227 -44.625 -28.453 1 94.25 22 LYS B C 1
ATOM 4146 O O . LYS B 1 22 ? -8.547 -43.938 -27.672 1 94.25 22 LYS B O 1
ATOM 4151 N N . VAL B 1 23 ? -10.375 -44.281 -29 1 98.06 23 VAL B N 1
ATOM 4152 C CA . VAL B 1 23 ? -11.023 -43.062 -28.547 1 98.06 23 VAL B CA 1
ATOM 4153 C C . VAL B 1 23 ? -12.164 -43.406 -27.594 1 98.06 23 VAL B C 1
ATOM 4155 O O . VAL B 1 23 ? -12.984 -44.281 -27.891 1 98.06 23 VAL B O 1
ATOM 4158 N N . PHE B 1 24 ? -12.164 -42.75 -26.422 1 98.5 24 PHE B N 1
ATOM 4159 C CA . PHE B 1 24 ? -13.188 -42.906 -25.406 1 98.5 24 PHE B CA 1
ATOM 4160 C C . PHE B 1 24 ? -13.922 -41.562 -25.172 1 98.5 24 PHE B C 1
ATOM 4162 O O . PHE B 1 24 ? -13.5 -40.75 -24.359 1 98.5 24 PHE B O 1
ATOM 4169 N N . ASP B 1 25 ? -15.039 -41.469 -25.906 1 98.44 25 ASP B N 1
ATOM 4170 C CA . ASP B 1 25 ? -15.852 -40.25 -25.812 1 98.44 25 ASP B CA 1
ATOM 4171 C C . ASP B 1 25 ? -16.641 -40.25 -24.5 1 98.44 25 ASP B C 1
ATOM 4173 O O . ASP B 1 25 ? -17.438 -41.156 -24.234 1 98.44 25 ASP B O 1
ATOM 4177 N N . ILE B 1 26 ? -16.5 -39.156 -23.781 1 98.75 26 ILE B N 1
ATOM 4178 C CA . ILE B 1 26 ? -17.109 -39.125 -22.453 1 98.75 26 ILE B CA 1
ATOM 4179 C C . ILE B 1 26 ? -18.625 -39.156 -22.594 1 98.75 26 ILE B C 1
ATOM 4181 O O . ILE B 1 26 ? -19.328 -39.656 -21.703 1 98.75 26 ILE B O 1
ATOM 4185 N N . LYS B 1 27 ? -19.125 -38.688 -23.672 1 98.44 27 LYS B N 1
ATOM 4186 C CA . LYS B 1 27 ? -20.562 -38.688 -23.891 1 98.44 27 LYS B CA 1
ATOM 4187 C C . LYS B 1 27 ? -21.078 -40.125 -24.016 1 98.44 27 LYS B C 1
ATOM 4189 O O . LYS B 1 27 ? -22.219 -40.438 -23.656 1 98.44 27 LYS B O 1
ATOM 4194 N N . LYS B 1 28 ? -20.297 -41 -24.516 1 98.25 28 LYS B N 1
ATOM 4195 C CA . LYS B 1 28 ? -20.656 -42.406 -24.625 1 98.25 28 LYS B CA 1
ATOM 4196 C C . LYS B 1 28 ? -20.672 -43.094 -23.266 1 98.25 28 LYS B C 1
ATOM 4198 O O . LYS B 1 28 ? -21.172 -44.188 -23.109 1 98.25 28 LYS B O 1
ATOM 4203 N N . TYR B 1 29 ? -20.172 -42.375 -22.312 1 98.56 29 TYR B N 1
ATOM 4204 C CA . TYR B 1 29 ? -20.141 -42.906 -20.953 1 98.56 29 TYR B CA 1
ATOM 4205 C C . TYR B 1 29 ? -21.125 -42.188 -20.047 1 98.56 29 TYR B C 1
ATOM 4207 O O . TYR B 1 29 ? -21.078 -42.312 -18.828 1 98.56 29 TYR B O 1
ATOM 4215 N N . GLY B 1 30 ? -21.922 -41.281 -20.578 1 98.31 30 GLY B N 1
ATOM 4216 C CA . GLY B 1 30 ? -23.031 -40.688 -19.844 1 98.31 30 GLY B CA 1
ATOM 4217 C C . GLY B 1 30 ? -22.828 -39.219 -19.547 1 98.31 30 GLY B C 1
ATOM 4218 O O . GLY B 1 30 ? -23.688 -38.594 -18.922 1 98.31 30 GLY B O 1
ATOM 4219 N N . ALA B 1 31 ? -21.75 -38.625 -20.047 1 98.75 31 ALA B N 1
ATOM 4220 C CA . ALA B 1 31 ? -21.516 -37.188 -19.766 1 98.75 31 ALA B CA 1
ATOM 4221 C C . ALA B 1 31 ? -22.5 -36.312 -20.547 1 98.75 31 ALA B C 1
ATOM 4223 O O . ALA B 1 31 ? -22.797 -36.594 -21.703 1 98.75 31 ALA B O 1
ATOM 4224 N N . VAL B 1 32 ? -22.969 -35.281 -19.828 1 98.69 32 VAL B N 1
ATOM 4225 C CA . VAL B 1 32 ? -23.906 -34.312 -20.406 1 98.69 32 VAL B CA 1
ATOM 4226 C C . VAL B 1 32 ? -23.266 -32.906 -20.438 1 98.69 32 VAL B C 1
ATOM 4228 O O . VAL B 1 32 ? -22.781 -32.438 -19.406 1 98.69 32 VAL B O 1
ATOM 4231 N N . GLY B 1 33 ? -23.234 -32.312 -21.609 1 98.44 33 GLY B N 1
ATOM 4232 C CA . GLY B 1 33 ? -22.516 -31.047 -21.844 1 98.44 33 GLY B CA 1
ATOM 4233 C C . GLY B 1 33 ? -23.375 -29.828 -21.625 1 98.44 33 GLY B C 1
ATOM 4234 O O . GLY B 1 33 ? -23.359 -28.891 -22.438 1 98.44 33 GLY B O 1
ATOM 4235 N N . ASP B 1 34 ? -24.188 -29.766 -20.484 1 98.44 34 ASP B N 1
ATOM 4236 C CA . ASP B 1 34 ? -25.156 -28.688 -20.281 1 98.44 34 ASP B CA 1
ATOM 4237 C C . ASP B 1 34 ? -24.656 -27.688 -19.25 1 98.44 34 ASP B C 1
ATOM 4239 O O . ASP B 1 34 ? -25.312 -26.672 -18.984 1 98.44 34 ASP B O 1
ATOM 4243 N N . GLY B 1 35 ? -23.562 -27.984 -18.719 1 98.19 35 GLY B N 1
ATOM 4244 C CA . GLY B 1 35 ? -22.984 -27.062 -17.734 1 98.19 35 GLY B CA 1
ATOM 4245 C C . GLY B 1 35 ? -23.625 -27.172 -16.359 1 98.19 35 GLY B C 1
ATOM 4246 O O . GLY B 1 35 ? -23.281 -26.422 -15.445 1 98.19 35 GLY B O 1
ATOM 4247 N N . LYS B 1 36 ? -24.484 -28.125 -16.203 1 97.94 36 LYS B N 1
ATOM 4248 C CA . LYS B 1 36 ? -25.234 -28.266 -14.953 1 97.94 36 LYS B CA 1
ATOM 4249 C C . LYS B 1 36 ? -25.094 -29.672 -14.375 1 97.94 36 LYS B C 1
ATOM 4251 O O . LYS B 1 36 ? -24.922 -29.828 -13.164 1 97.94 36 LYS B O 1
ATOM 4256 N N . THR B 1 37 ? -25.156 -30.688 -15.234 1 98.25 37 THR B N 1
ATOM 4257 C CA . THR B 1 37 ? -25.047 -32.062 -14.812 1 98.25 37 THR B CA 1
ATOM 4258 C C . THR B 1 37 ? -23.625 -32.375 -14.336 1 98.25 37 THR B C 1
ATOM 4260 O O . THR B 1 37 ? -22.656 -32.062 -15.016 1 98.25 37 THR B O 1
ATOM 4263 N N . LEU B 1 38 ? -23.562 -32.875 -13.094 1 98.62 38 LEU B N 1
ATOM 4264 C CA . LEU B 1 38 ? -22.25 -33.312 -12.594 1 98.62 38 LEU B CA 1
ATOM 4265 C C . LEU B 1 38 ? -21.766 -34.562 -13.32 1 98.62 38 LEU B C 1
ATOM 4267 O O . LEU B 1 38 ? -22.391 -35.625 -13.203 1 98.62 38 LEU B O 1
ATOM 4271 N N . ASN B 1 39 ? -20.641 -34.438 -13.922 1 98.88 39 ASN B N 1
ATOM 4272 C CA . ASN B 1 39 ? -20.219 -35.5 -14.844 1 98.88 39 ASN B CA 1
ATOM 4273 C C . ASN B 1 39 ? -19.031 -36.281 -14.281 1 98.88 39 ASN B C 1
ATOM 4275 O O . ASN B 1 39 ? -18.391 -37.031 -15.008 1 98.88 39 ASN B O 1
ATOM 4279 N N . THR B 1 40 ? -18.703 -36.094 -13.039 1 98.88 40 THR B N 1
ATOM 4280 C CA . THR B 1 40 ? -17.484 -36.656 -12.461 1 98.88 40 THR B CA 1
ATOM 4281 C C . THR B 1 40 ? -17.406 -38.156 -12.734 1 98.88 40 THR B C 1
ATOM 4283 O O . THR B 1 40 ? -16.391 -38.656 -13.211 1 98.88 40 THR B O 1
ATOM 4286 N N . LYS B 1 41 ? -18.484 -38.875 -12.484 1 98.69 41 LYS B N 1
ATOM 4287 C CA . LYS B 1 41 ? -18.484 -40.312 -12.625 1 98.69 41 LYS B CA 1
ATOM 4288 C C . LYS B 1 41 ? -18.344 -40.719 -14.094 1 98.69 41 LYS B C 1
ATOM 4290 O O . LYS B 1 41 ? -17.594 -41.656 -14.422 1 98.69 41 LYS B O 1
ATOM 4295 N N . ALA B 1 42 ? -19.047 -40.031 -14.906 1 98.81 42 ALA B N 1
ATOM 4296 C CA . ALA B 1 42 ? -19.016 -40.344 -16.328 1 98.81 42 ALA B CA 1
ATOM 4297 C C . ALA B 1 42 ? -17.625 -40.156 -16.906 1 98.81 42 ALA B C 1
ATOM 4299 O O . ALA B 1 42 ? -17.125 -41 -17.656 1 98.81 42 ALA B O 1
ATOM 4300 N N . ILE B 1 43 ? -17.031 -39.094 -16.531 1 98.94 43 ILE B N 1
ATOM 4301 C CA . ILE B 1 43 ? -15.695 -38.781 -17.031 1 98.94 43 ILE B CA 1
ATOM 4302 C C . ILE B 1 43 ? -14.688 -39.781 -16.5 1 98.94 43 ILE B C 1
ATOM 4304 O O . ILE B 1 43 ? -13.867 -40.312 -17.25 1 98.94 43 ILE B O 1
ATOM 4308 N N . GLN B 1 44 ? -14.82 -40.062 -15.188 1 98.88 44 GLN B N 1
ATOM 4309 C CA . GLN B 1 44 ? -13.891 -41 -14.602 1 98.88 44 GLN B CA 1
ATOM 4310 C C . GLN B 1 44 ? -14.031 -42.406 -15.234 1 98.88 44 GLN B C 1
ATOM 4312 O O . GLN B 1 44 ? -13.031 -43.094 -15.438 1 98.88 44 GLN B O 1
ATOM 4317 N N . LYS B 1 45 ? -15.234 -42.812 -15.562 1 98.81 45 LYS B N 1
ATOM 4318 C CA . LYS B 1 45 ? -15.469 -44.062 -16.234 1 98.81 45 LYS B CA 1
ATOM 4319 C C . LYS B 1 45 ? -14.734 -44.125 -17.578 1 98.81 45 LYS B C 1
ATOM 4321 O O . LYS B 1 45 ? -14.172 -45.156 -17.922 1 98.81 45 LYS B O 1
ATOM 4326 N N . ALA B 1 46 ? -14.789 -43.062 -18.266 1 98.88 46 ALA B N 1
ATOM 4327 C CA . ALA B 1 46 ? -14.102 -43 -19.547 1 98.88 46 ALA B CA 1
ATOM 4328 C C . ALA B 1 46 ? -12.586 -43.125 -19.375 1 98.88 46 ALA B C 1
ATOM 4330 O O . ALA B 1 46 ? -11.914 -43.812 -20.125 1 98.88 46 ALA B O 1
ATOM 4331 N N . ILE B 1 47 ? -12.039 -42.469 -18.422 1 98.88 47 ILE B N 1
ATOM 4332 C CA . ILE B 1 47 ? -10.602 -42.5 -18.141 1 98.88 47 ILE B CA 1
ATOM 4333 C C . ILE B 1 47 ? -10.203 -43.938 -17.766 1 98.88 47 ILE B C 1
ATOM 4335 O O . ILE B 1 47 ? -9.219 -44.469 -18.281 1 98.88 47 ILE B O 1
ATOM 4339 N N . ASP B 1 48 ? -11.031 -44.531 -16.891 1 98.75 48 ASP B N 1
ATOM 4340 C CA . ASP B 1 48 ? -10.758 -45.906 -16.453 1 98.75 48 ASP B CA 1
ATOM 4341 C C . ASP B 1 48 ? -10.789 -46.875 -17.625 1 98.75 48 ASP B C 1
ATOM 4343 O O . ASP B 1 48 ? -9.969 -47.781 -17.703 1 98.75 48 ASP B O 1
ATOM 4347 N N . ALA B 1 49 ? -11.734 -46.656 -18.438 1 98.69 49 ALA B N 1
ATOM 4348 C CA . ALA B 1 49 ? -11.852 -47.531 -19.609 1 98.69 49 ALA B CA 1
ATOM 4349 C C . ALA B 1 49 ? -10.625 -47.406 -20.516 1 98.69 49 ALA B C 1
ATOM 4351 O O . ALA B 1 49 ? -10.117 -48.406 -21.031 1 98.69 49 ALA B O 1
ATOM 4352 N N . ALA B 1 50 ? -10.211 -46.219 -20.688 1 98.69 50 ALA B N 1
ATOM 4353 C CA . ALA B 1 50 ? -9.023 -46 -21.516 1 98.69 50 ALA B CA 1
ATOM 4354 C C . ALA B 1 50 ? -7.797 -46.656 -20.891 1 98.69 50 ALA B C 1
ATOM 4356 O O . ALA B 1 50 ? -7.008 -47.312 -21.578 1 98.69 50 ALA B O 1
ATOM 4357 N N . ASN B 1 51 ? -7.605 -46.469 -19.609 1 98.5 51 ASN B N 1
ATOM 4358 C CA . ASN B 1 51 ? -6.484 -47.062 -18.891 1 98.5 51 ASN B CA 1
ATOM 4359 C C . ASN B 1 51 ? -6.52 -48.594 -19 1 98.5 51 ASN B C 1
ATOM 4361 O O . ASN B 1 51 ? -5.492 -49.219 -19.234 1 98.5 51 ASN B O 1
ATOM 4365 N N . LYS B 1 52 ? -7.699 -49.156 -18.812 1 97.81 52 LYS B N 1
ATOM 4366 C CA . LYS B 1 52 ? -7.871 -50.594 -18.875 1 97.81 52 LYS B CA 1
ATOM 4367 C C . LYS B 1 52 ? -7.516 -51.156 -20.266 1 97.81 52 LYS B C 1
ATOM 4369 O O . LYS B 1 52 ? -7.039 -52.281 -20.391 1 97.81 52 LYS B O 1
ATOM 4374 N N . SER B 1 53 ? -7.66 -50.344 -21.156 1 97.56 53 SER B N 1
ATOM 4375 C CA . SER B 1 53 ? -7.375 -50.719 -22.547 1 97.56 53 SER B CA 1
ATOM 4376 C C . SER B 1 53 ? -5.902 -50.5 -22.875 1 97.56 53 SER B C 1
ATOM 4378 O O . SER B 1 53 ? -5.523 -50.5 -24.047 1 97.56 53 SER B O 1
ATOM 4380 N N . LYS B 1 54 ? -5.117 -50.188 -21.875 1 95.06 54 LYS B N 1
ATOM 4381 C CA . LYS B 1 54 ? -3.68 -49.969 -22 1 95.06 54 LYS B CA 1
ATOM 4382 C C . LYS B 1 54 ? -3.385 -48.688 -22.75 1 95.06 54 LYS B C 1
ATOM 4384 O O . LYS B 1 54 ? -2.436 -48.625 -23.531 1 95.06 54 LYS B O 1
ATOM 4389 N N . GLY B 1 55 ? -4.383 -47.812 -22.594 1 94.31 55 GLY B N 1
ATOM 4390 C CA . GLY B 1 55 ? -4.18 -46.5 -23.141 1 94.31 55 GLY B CA 1
ATOM 4391 C C . GLY B 1 55 ? -5.293 -46.062 -24.078 1 94.31 55 GLY B C 1
ATOM 4392 O O . GLY B 1 55 ? -6.117 -46.875 -24.5 1 94.31 55 GLY B O 1
ATOM 4393 N N . GLY B 1 56 ? -5.355 -44.719 -24.25 1 96.56 56 GLY B N 1
ATOM 4394 C CA . GLY B 1 56 ? -6.344 -44.156 -25.156 1 96.56 56 GLY B CA 1
ATOM 4395 C C . GLY B 1 56 ? -6.598 -42.688 -24.938 1 96.56 56 GLY B C 1
ATOM 4396 O O . GLY B 1 56 ? -6.035 -42.062 -24.016 1 96.56 56 GLY B O 1
ATOM 4397 N N . LYS B 1 57 ? -7.352 -42.219 -25.922 1 98.38 57 LYS B N 1
ATOM 4398 C CA . LYS B 1 57 ? -7.746 -40.812 -25.906 1 98.38 57 LYS B CA 1
ATOM 4399 C C . LYS B 1 57 ? -9.156 -40.656 -25.359 1 98.38 57 LYS B C 1
ATOM 4401 O O . LYS B 1 57 ? -10.117 -41.188 -25.906 1 98.38 57 LYS B O 1
ATOM 4406 N N . VAL B 1 58 ? -9.211 -40 -24.188 1 98.81 58 VAL B N 1
ATOM 4407 C CA . VAL B 1 58 ? -10.508 -39.594 -23.656 1 98.81 58 VAL B CA 1
ATOM 4408 C C . VAL B 1 58 ? -10.93 -38.25 -24.281 1 98.81 58 VAL B C 1
ATOM 4410 O O . VAL B 1 58 ? -10.312 -37.219 -24.016 1 98.81 58 VAL B O 1
ATOM 4413 N N . LEU B 1 59 ? -12 -38.281 -24.969 1 98.75 59 LEU B N 1
ATOM 4414 C CA . LEU B 1 59 ? -12.375 -37.188 -25.844 1 98.75 59 LEU B CA 1
ATOM 4415 C C . LEU B 1 59 ? -13.469 -36.344 -25.188 1 98.75 59 LEU B C 1
ATOM 4417 O O . LEU B 1 59 ? -14.5 -36.875 -24.781 1 98.75 59 LEU B O 1
ATOM 4421 N N . PHE B 1 60 ? -13.211 -35.031 -25.047 1 98.81 60 PHE B N 1
ATOM 4422 C CA . PHE B 1 60 ? -14.203 -34 -24.719 1 98.81 60 PHE B CA 1
ATOM 4423 C C . PHE B 1 60 ? -14.609 -33.219 -25.969 1 98.81 60 PHE B C 1
ATOM 4425 O O . PHE B 1 60 ? -13.859 -32.375 -26.453 1 98.81 60 PHE B O 1
ATOM 4432 N N . SER B 1 61 ? -15.773 -33.5 -26.5 1 98 61 SER B N 1
ATOM 4433 C CA . SER B 1 61 ? -16.297 -32.75 -27.625 1 98 61 SER B CA 1
ATOM 4434 C C . SER B 1 61 ? -17.016 -31.469 -27.172 1 98 61 SER B C 1
ATOM 4436 O O . SER B 1 61 ? -17.047 -31.172 -25.969 1 98 61 SER B O 1
ATOM 4438 N N . LYS B 1 62 ? -17.547 -30.75 -28.109 1 98.06 62 LYS B N 1
ATOM 4439 C CA . LYS B 1 62 ? -18.172 -29.469 -27.797 1 98.06 62 LYS B CA 1
ATOM 4440 C C . LYS B 1 62 ? -19.203 -29.625 -26.688 1 98.06 62 LYS B C 1
ATOM 4442 O O . LYS B 1 62 ? -20 -30.578 -26.703 1 98.06 62 LYS B O 1
ATOM 4447 N N . GLY B 1 63 ? -19.172 -28.797 -25.688 1 98.62 63 GLY B N 1
ATOM 4448 C CA . GLY B 1 63 ? -20.047 -28.812 -24.531 1 98.62 63 GLY B CA 1
ATOM 4449 C C . GLY B 1 63 ? -19.375 -28.328 -23.266 1 98.62 63 GLY B C 1
ATOM 4450 O O . GLY B 1 63 ? -18.172 -28.141 -23.234 1 98.62 63 GLY B O 1
ATOM 4451 N N . THR B 1 64 ? -20.234 -27.969 -22.328 1 98.88 64 THR B N 1
ATOM 4452 C CA . THR B 1 64 ? -19.75 -27.609 -21 1 98.88 64 THR B CA 1
ATOM 4453 C C . THR B 1 64 ? -20.016 -28.734 -20 1 98.88 64 THR B C 1
ATOM 4455 O O . THR B 1 64 ? -21.172 -29.062 -19.734 1 98.88 64 THR B O 1
ATOM 4458 N N . PHE B 1 65 ? -18.984 -29.312 -19.484 1 98.94 65 PHE B N 1
ATOM 4459 C CA . PHE B 1 65 ? -19.094 -30.5 -18.625 1 98.94 65 PHE B CA 1
ATOM 4460 C C . PHE B 1 65 ? -18.688 -30.172 -17.203 1 98.94 65 PHE B C 1
ATOM 4462 O O . PHE B 1 65 ? -17.5 -30.094 -16.891 1 98.94 65 PHE B O 1
ATOM 4469 N N . LEU B 1 66 ? -19.719 -29.984 -16.359 1 98.88 66 LEU B N 1
ATOM 4470 C CA . LEU B 1 66 ? -19.469 -29.75 -14.938 1 98.88 66 LEU B CA 1
ATOM 4471 C C . LEU B 1 66 ? -18.906 -31 -14.273 1 98.88 66 LEU B C 1
ATOM 4473 O O . LEU B 1 66 ? -19.375 -32.125 -14.523 1 98.88 66 LEU B O 1
ATOM 4477 N N . SER B 1 67 ? -17.875 -30.828 -13.414 1 98.88 67 SER B N 1
ATOM 4478 C CA . SER B 1 67 ? -17.281 -31.984 -12.766 1 98.88 67 SER B CA 1
ATOM 4479 C C . SER B 1 67 ? -16.562 -31.594 -11.484 1 98.88 67 SER B C 1
ATOM 4481 O O . SER B 1 67 ? -16.297 -30.406 -11.25 1 98.88 67 SER B O 1
ATOM 4483 N N . GLY B 1 68 ? -16.375 -32.5 -10.508 1 98.56 68 GLY B N 1
ATOM 4484 C CA . GLY B 1 68 ? -15.367 -32.438 -9.469 1 98.56 68 GLY B CA 1
ATOM 4485 C C . GLY B 1 68 ? -14.039 -33.062 -9.875 1 98.56 68 GLY B C 1
ATOM 4486 O O . GLY B 1 68 ? -13.695 -33.094 -11.055 1 98.56 68 GLY B O 1
ATOM 4487 N N . SER B 1 69 ? -13.367 -33.594 -8.906 1 98.75 69 SER B N 1
ATOM 4488 C CA . SER B 1 69 ? -12.031 -34.125 -9.156 1 98.75 69 SER B CA 1
ATOM 4489 C C . SER B 1 69 ? -12.086 -35.344 -10.062 1 98.75 69 SER B C 1
ATOM 4491 O O . SER B 1 69 ? -12.93 -36.219 -9.883 1 98.75 69 SER B O 1
ATOM 4493 N N . ILE B 1 70 ? -11.25 -35.312 -10.992 1 98.88 70 ILE B N 1
ATOM 4494 C CA . ILE B 1 70 ? -11.031 -36.531 -11.789 1 98.88 70 ILE B CA 1
ATOM 4495 C C . ILE B 1 70 ? -9.57 -36.969 -11.68 1 98.88 70 ILE B C 1
ATOM 4497 O O . ILE B 1 70 ? -8.688 -36.125 -11.477 1 98.88 70 ILE B O 1
ATOM 4501 N N . VAL B 1 71 ? -9.367 -38.219 -11.82 1 98.88 71 VAL B N 1
ATOM 4502 C CA . VAL B 1 71 ? -8.031 -38.812 -11.664 1 98.88 71 VAL B CA 1
ATOM 4503 C C . VAL B 1 71 ? -7.551 -39.375 -13 1 98.88 71 VAL B C 1
ATOM 4505 O O . VAL B 1 71 ? -8.109 -40.344 -13.5 1 98.88 71 VAL B O 1
ATOM 4508 N N . LEU B 1 72 ? -6.574 -38.719 -13.555 1 98.88 72 LEU B N 1
ATOM 4509 C CA . LEU B 1 72 ? -5.926 -39.188 -14.773 1 98.88 72 LEU B CA 1
ATOM 4510 C C . LEU B 1 72 ? -5.02 -40.375 -14.492 1 98.88 72 LEU B C 1
ATOM 4512 O O . LEU B 1 72 ? -4.352 -40.406 -13.453 1 98.88 72 LEU B O 1
ATOM 4516 N N . LYS B 1 73 ? -4.922 -41.312 -15.453 1 98.62 73 LYS B N 1
ATOM 4517 C CA . LYS B 1 73 ? -4.176 -42.562 -15.258 1 98.62 73 LYS B CA 1
ATOM 4518 C C . LYS B 1 73 ? -3.174 -42.781 -16.391 1 98.62 73 LYS B C 1
ATOM 4520 O O . LYS B 1 73 ? -3.26 -42.125 -17.438 1 98.62 73 LYS B O 1
ATOM 4525 N N . SER B 1 74 ? -2.215 -43.75 -16.094 1 98.69 74 SER B N 1
ATOM 4526 C CA . SER B 1 74 ? -1.125 -44 -17.016 1 98.69 74 SER B CA 1
ATOM 4527 C C . SER B 1 74 ? -1.655 -44.312 -18.422 1 98.69 74 SER B C 1
ATOM 4529 O O . SER B 1 74 ? -2.676 -44.969 -18.578 1 98.69 74 SER B O 1
ATOM 4531 N N . ASP B 1 75 ? -0.996 -43.75 -19.453 1 98.56 75 ASP B N 1
ATOM 4532 C CA . ASP B 1 75 ? -1.199 -44 -20.875 1 98.56 75 ASP B CA 1
ATOM 4533 C C . ASP B 1 75 ? -2.502 -43.375 -21.359 1 98.56 75 ASP B C 1
ATOM 4535 O O . ASP B 1 75 ? -2.982 -43.719 -22.453 1 98.56 75 ASP B O 1
ATOM 4539 N N . VAL B 1 76 ? -3.078 -42.5 -20.594 1 98.75 76 VAL B N 1
ATOM 4540 C CA . VAL B 1 76 ? -4.34 -41.875 -20.969 1 98.75 76 VAL B CA 1
ATOM 4541 C C . VAL B 1 76 ? -4.102 -40.406 -21.328 1 98.75 76 VAL B C 1
ATOM 4543 O O . VAL B 1 76 ? -3.355 -39.688 -20.641 1 98.75 76 VAL B O 1
ATOM 4546 N N . GLU B 1 77 ? -4.641 -40 -22.438 1 98.75 77 GLU B N 1
ATOM 4547 C CA . GLU B 1 77 ? -4.688 -38.625 -22.859 1 98.75 77 GLU B CA 1
ATOM 4548 C C . GLU B 1 77 ? -6.09 -38.031 -22.688 1 98.75 77 GLU B C 1
ATOM 4550 O O . GLU B 1 77 ? -7.07 -38.625 -23.156 1 98.75 77 GLU B O 1
ATOM 4555 N N . LEU B 1 78 ? -6.23 -36.906 -21.969 1 98.88 78 LEU B N 1
ATOM 4556 C CA . LEU B 1 78 ? -7.422 -36.062 -22.078 1 98.88 78 LEU B CA 1
ATOM 4557 C C . LEU B 1 78 ? -7.312 -35.125 -23.266 1 98.88 78 LEU B C 1
ATOM 4559 O O . LEU B 1 78 ? -6.379 -34.312 -23.328 1 98.88 78 LEU B O 1
ATOM 4563 N N . PHE B 1 79 ? -8.227 -35.219 -24.172 1 98.81 79 PHE B N 1
ATOM 4564 C CA . PHE B 1 79 ? -8.195 -34.344 -25.344 1 98.81 79 PHE B CA 1
ATOM 4565 C C . PHE B 1 79 ? -9.461 -33.5 -25.422 1 98.81 79 PHE B C 1
ATOM 4567 O O . PHE B 1 79 ? -10.57 -34.031 -25.531 1 98.81 79 PHE B O 1
ATOM 4574 N N . PHE B 1 80 ? -9.297 -32.188 -25.469 1 98.81 80 PHE B N 1
ATOM 4575 C CA . PHE B 1 80 ? -10.398 -31.234 -25.484 1 98.81 80 PHE B CA 1
ATOM 4576 C C . PHE B 1 80 ? -10.523 -30.578 -26.859 1 98.81 80 PHE B C 1
ATOM 4578 O O . PHE B 1 80 ? -9.664 -29.781 -27.25 1 98.81 80 PHE B O 1
ATOM 4585 N N . GLU B 1 81 ? -11.602 -30.844 -27.5 1 98.31 81 GLU B N 1
ATOM 4586 C CA . GLU B 1 81 ? -11.859 -30.172 -28.766 1 98.31 81 GLU B CA 1
ATOM 4587 C C . GLU B 1 81 ? -12.195 -28.703 -28.547 1 98.31 81 GLU B C 1
ATOM 4589 O O . GLU B 1 81 ? -12.586 -28.312 -27.438 1 98.31 81 GLU B O 1
ATOM 4594 N N . GLU B 1 82 ? -12.016 -27.953 -29.672 1 98.06 82 GLU B N 1
ATOM 4595 C CA . GLU B 1 82 ? -12.461 -26.562 -29.594 1 98.06 82 GLU B CA 1
ATOM 4596 C C . GLU B 1 82 ? -13.93 -26.469 -29.188 1 98.06 82 GLU B C 1
ATOM 4598 O O . GLU B 1 82 ? -14.773 -27.172 -29.75 1 98.06 82 GLU B O 1
ATOM 4603 N N . GLY B 1 83 ? -14.18 -25.672 -28.219 1 98.25 83 GLY B N 1
ATOM 4604 C CA . GLY B 1 83 ? -15.547 -25.516 -27.75 1 98.25 83 GLY B CA 1
ATOM 4605 C C . GLY B 1 83 ? -15.875 -26.391 -26.547 1 98.25 83 GLY B C 1
ATOM 4606 O O . GLY B 1 83 ? -16.906 -26.188 -25.891 1 98.25 83 GLY B O 1
ATOM 4607 N N . ALA B 1 84 ? -15 -27.359 -26.219 1 98.81 84 ALA B N 1
ATOM 4608 C CA . ALA B 1 84 ? -15.188 -28.172 -25.031 1 98.81 84 ALA B CA 1
ATOM 4609 C C . ALA B 1 84 ? -14.742 -27.422 -23.781 1 98.81 84 ALA B C 1
ATOM 4611 O O . ALA B 1 84 ? -13.656 -26.812 -23.75 1 98.81 84 ALA B O 1
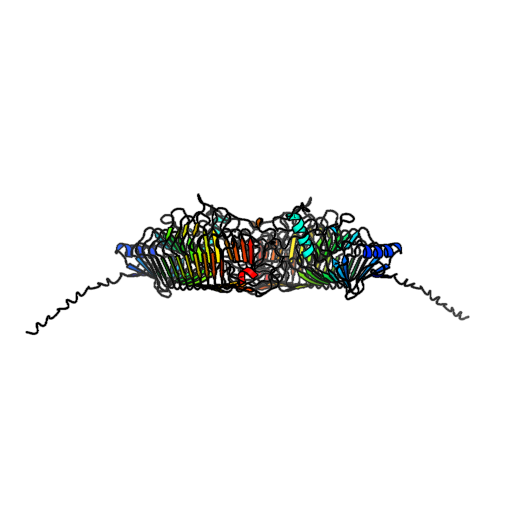ATOM 4612 N N . ILE B 1 85 ? -15.609 -27.344 -22.781 1 98.94 85 ILE B N 1
ATOM 4613 C CA . ILE B 1 85 ? -15.281 -26.719 -21.5 1 98.94 85 ILE B CA 1
ATOM 4614 C C . ILE B 1 85 ? -15.445 -27.734 -20.375 1 98.94 85 ILE B C 1
ATOM 4616 O O . ILE B 1 85 ? -16.516 -28.328 -20.219 1 98.94 85 ILE B O 1
ATOM 4620 N N . LEU B 1 86 ? -14.406 -28.094 -19.688 1 98.94 86 LEU B N 1
ATOM 4621 C CA . LEU B 1 86 ? -14.484 -28.766 -18.406 1 98.94 86 LEU B CA 1
ATOM 4622 C C . LEU B 1 86 ? -14.625 -27.75 -17.266 1 98.94 86 LEU B C 1
ATOM 4624 O O . LEU B 1 86 ? -13.711 -26.953 -17.031 1 98.94 86 LEU B O 1
ATOM 4628 N N . LEU B 1 87 ? -15.75 -27.719 -16.656 1 98.94 87 LEU B N 1
ATOM 4629 C CA . LEU B 1 87 ? -16.125 -26.703 -15.688 1 98.94 87 LEU B CA 1
ATOM 4630 C C . LEU B 1 87 ? -16.094 -27.281 -14.273 1 98.94 87 LEU B C 1
ATOM 4632 O O . LEU B 1 87 ? -16.766 -28.266 -13.984 1 98.94 87 LEU B O 1
ATOM 4636 N N . GLY B 1 88 ? -15.305 -26.641 -13.391 1 98.75 88 GLY B N 1
ATOM 4637 C CA . GLY B 1 88 ? -15.203 -27.109 -12.016 1 98.75 88 GLY B CA 1
ATOM 4638 C C . GLY B 1 88 ? -16.453 -26.828 -11.203 1 98.75 88 GLY B C 1
ATOM 4639 O O . GLY B 1 88 ? -17.031 -25.75 -11.289 1 98.75 88 GLY B O 1
ATOM 4640 N N . SER B 1 89 ? -16.797 -27.812 -10.398 1 98.19 89 SER B N 1
ATOM 4641 C CA . SER B 1 89 ? -17.875 -27.656 -9.422 1 98.19 89 SER B CA 1
ATOM 4642 C C . SER B 1 89 ? -17.531 -26.594 -8.383 1 98.19 89 SER B C 1
ATOM 4644 O O . SER B 1 89 ? -16.375 -26.453 -7.988 1 98.19 89 SER B O 1
ATOM 4646 N N . THR B 1 90 ? -18.516 -25.875 -7.949 1 96.88 90 THR B N 1
ATOM 4647 C CA . THR B 1 90 ? -18.281 -24.875 -6.902 1 96.88 90 THR B CA 1
ATOM 4648 C C . THR B 1 90 ? -18.594 -25.469 -5.527 1 96.88 90 THR B C 1
ATOM 4650 O O . THR B 1 90 ? -18.578 -24.75 -4.523 1 96.88 90 THR B O 1
ATOM 4653 N N . ASN B 1 91 ? -18.875 -26.766 -5.445 1 96.38 91 ASN B N 1
ATOM 4654 C CA . ASN B 1 91 ? -19.078 -27.516 -4.203 1 96.38 91 ASN B CA 1
ATOM 4655 C C . ASN B 1 91 ? -17.766 -28.109 -3.705 1 96.38 91 ASN B C 1
ATOM 4657 O O . ASN B 1 91 ? -17.234 -29.047 -4.312 1 96.38 91 ASN B O 1
ATOM 4661 N N . PR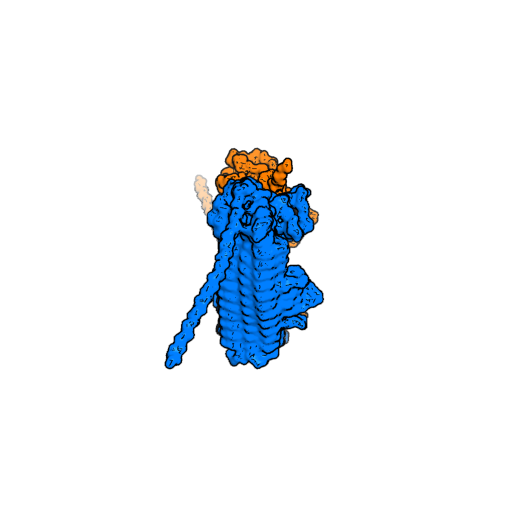O B 1 92 ? -17.344 -27.672 -2.564 1 95.62 92 PRO B N 1
ATOM 4662 C CA . PRO B 1 92 ? -16.062 -28.172 -2.057 1 95.62 92 PRO B CA 1
ATOM 4663 C C . PRO B 1 92 ? -16.062 -29.688 -1.841 1 95.62 92 PRO B C 1
ATOM 4665 O O . PRO B 1 92 ? -15.016 -30.328 -1.896 1 95.62 92 PRO B O 1
ATOM 4668 N N . GLU B 1 93 ? -17.188 -30.281 -1.652 1 95.25 93 GLU B N 1
ATOM 4669 C CA . GLU B 1 93 ? -17.297 -31.703 -1.376 1 95.25 93 GLU B CA 1
ATOM 4670 C C . GLU B 1 93 ? -17 -32.531 -2.627 1 95.25 93 GLU B C 1
ATOM 4672 O O . GLU B 1 93 ? -16.781 -33.75 -2.541 1 95.25 93 GLU B O 1
ATOM 4677 N N . ASP B 1 94 ? -16.969 -31.891 -3.723 1 97.5 94 ASP B N 1
ATOM 4678 C CA . ASP B 1 94 ? -16.734 -32.594 -4.984 1 97.5 94 ASP B CA 1
ATOM 4679 C C . ASP B 1 94 ? -15.242 -32.781 -5.234 1 97.5 94 ASP B C 1
ATOM 4681 O O . ASP B 1 94 ? -14.844 -33.312 -6.277 1 97.5 94 ASP B O 1
ATOM 4685 N N . TYR B 1 95 ? -14.445 -32.406 -4.246 1 97.44 95 TYR B N 1
ATOM 4686 C CA . TYR B 1 95 ? -13 -32.469 -4.434 1 97.44 95 TYR B CA 1
ATOM 4687 C C . TYR B 1 95 ? -12.344 -33.281 -3.336 1 97.44 95 TYR B C 1
ATOM 4689 O O . TYR B 1 95 ? -11.508 -32.781 -2.584 1 97.44 95 TYR B O 1
ATOM 4697 N N . PRO B 1 96 ? -12.648 -34.531 -3.289 1 96.06 96 PRO B N 1
ATOM 4698 C CA . PRO B 1 96 ? -11.945 -35.375 -2.33 1 96.06 96 PRO B CA 1
ATOM 4699 C C . PRO B 1 96 ? -10.453 -35.5 -2.646 1 96.06 96 PRO B C 1
ATOM 4701 O O . PRO B 1 96 ? -10.055 -35.375 -3.809 1 96.06 96 PRO B O 1
ATOM 4704 N N . LYS B 1 97 ? -9.727 -35.719 -1.634 1 96.19 97 LYS B N 1
ATOM 4705 C CA . LYS B 1 97 ? -8.312 -35.969 -1.867 1 96.19 97 LYS B CA 1
ATOM 4706 C C . LYS B 1 97 ? -8.102 -37.344 -2.502 1 96.19 97 LYS B C 1
ATOM 4708 O O . LYS B 1 97 ? -8.797 -38.312 -2.16 1 96.19 97 LYS B O 1
ATOM 4713 N N . TYR B 1 98 ? -7.199 -37.375 -3.361 1 97.5 98 TYR B N 1
ATOM 4714 C CA . TYR B 1 98 ? -6.668 -38.594 -3.934 1 97.5 98 TYR B CA 1
ATOM 4715 C C . TYR B 1 98 ? -5.156 -38.688 -3.752 1 97.5 98 TYR B C 1
ATOM 4717 O O . TYR B 1 98 ? -4.418 -37.844 -4.285 1 97.5 98 TYR B O 1
ATOM 4725 N N . ASP B 1 99 ? -4.656 -39.656 -2.969 1 97.25 99 ASP B N 1
ATOM 4726 C CA . ASP B 1 99 ? -3.24 -39.781 -2.65 1 97.25 99 ASP B CA 1
ATOM 4727 C C . ASP B 1 99 ? -2.688 -38.5 -2.045 1 97.25 99 ASP B C 1
ATOM 4729 O O . ASP B 1 99 ? -1.618 -38.031 -2.443 1 97.25 99 ASP B O 1
ATOM 4733 N N . GLY B 1 100 ? -3.535 -37.938 -1.231 1 95.88 100 GLY B N 1
ATOM 4734 C CA . GLY B 1 100 ? -3.131 -36.75 -0.515 1 95.88 100 GLY B CA 1
ATOM 4735 C C . GLY B 1 100 ? -3.229 -35.469 -1.357 1 95.88 100 GLY B C 1
ATOM 4736 O O . GLY B 1 100 ? -2.93 -34.375 -0.881 1 95.88 100 GLY B O 1
ATOM 4737 N N . ILE B 1 101 ? -3.674 -35.594 -2.578 1 97.25 101 ILE B N 1
ATOM 4738 C CA . ILE B 1 101 ? -3.729 -34.469 -3.508 1 97.25 101 ILE B CA 1
ATOM 4739 C C . ILE B 1 101 ? -5.164 -33.969 -3.631 1 97.25 101 ILE B C 1
ATOM 4741 O O . ILE B 1 101 ? -6.09 -34.75 -3.838 1 97.25 101 ILE B O 1
ATOM 4745 N N . ARG B 1 102 ? -5.406 -32.75 -3.451 1 97.5 102 ARG B N 1
ATOM 4746 C CA . ARG B 1 102 ? -6.684 -32.094 -3.762 1 97.5 102 ARG B CA 1
ATOM 4747 C C . ARG B 1 102 ? -6.562 -31.203 -4.984 1 97.5 102 ARG B C 1
ATOM 4749 O O . ARG B 1 102 ? -5.824 -30.219 -4.965 1 97.5 102 ARG B O 1
ATOM 4756 N N . ALA B 1 103 ? -7.266 -31.516 -6.055 1 98.69 103 ALA B N 1
ATOM 4757 C CA . ALA B 1 103 ? -7.246 -30.766 -7.301 1 98.69 103 ALA B CA 1
ATOM 4758 C C . ALA B 1 103 ? -8.43 -31.125 -8.188 1 98.69 103 ALA B C 1
ATOM 4760 O O . ALA B 1 103 ? -9.18 -32.062 -7.883 1 98.69 103 ALA B O 1
ATOM 4761 N N . PHE B 1 104 ? -8.594 -30.328 -9.219 1 98.81 104 PHE B N 1
ATOM 4762 C CA . PHE B 1 104 ? -9.625 -30.594 -10.211 1 98.81 104 PHE B CA 1
ATOM 4763 C C . PHE B 1 104 ? -9.227 -31.766 -11.102 1 98.81 104 PHE B C 1
ATOM 4765 O O . PHE B 1 104 ? -10 -32.719 -11.289 1 98.81 104 PHE B O 1
ATOM 4772 N N . ILE B 1 105 ? -8.031 -31.75 -11.617 1 98.94 105 ILE B N 1
ATOM 4773 C CA . ILE B 1 105 ? -7.441 -32.875 -12.336 1 98.94 105 ILE B CA 1
ATOM 4774 C C . ILE B 1 105 ? -6.203 -33.375 -11.594 1 98.94 105 ILE B C 1
ATOM 4776 O O . ILE B 1 105 ? -5.266 -32.594 -11.359 1 98.94 105 ILE B O 1
ATOM 4780 N N . ILE B 1 106 ? -6.227 -34.656 -11.273 1 98.88 106 ILE B N 1
ATOM 4781 C CA . ILE B 1 106 ? -5.18 -35.25 -10.453 1 98.88 106 ILE B CA 1
ATOM 4782 C C . ILE B 1 106 ? -4.492 -36.375 -11.227 1 98.88 106 ILE B C 1
ATOM 4784 O O . ILE B 1 106 ? -5.152 -37.125 -11.93 1 98.88 106 ILE B O 1
ATOM 4788 N N . ALA B 1 107 ? -3.207 -36.469 -11.125 1 98.94 107 ALA B N 1
ATOM 4789 C CA . ALA B 1 107 ? -2.471 -37.688 -11.453 1 98.94 107 ALA B CA 1
ATOM 4790 C C . ALA B 1 107 ? -1.411 -38 -10.398 1 98.94 107 ALA B C 1
ATOM 4792 O O . ALA B 1 107 ? -0.765 -37.062 -9.875 1 98.94 107 ALA B O 1
ATOM 4793 N N . SER B 1 108 ? -1.297 -39.156 -10.055 1 98.81 108 SER B N 1
ATOM 4794 C CA . SER B 1 108 ? -0.32 -39.594 -9.07 1 98.81 108 SER B CA 1
ATOM 4795 C C . SER B 1 108 ? 0.385 -40.875 -9.547 1 98.81 108 SER B C 1
ATOM 4797 O O . SER B 1 108 ? -0.267 -41.875 -9.883 1 98.81 108 SER B O 1
ATOM 4799 N N . ASP B 1 109 ? 1.685 -40.844 -9.555 1 98.62 109 ASP B N 1
ATOM 4800 C CA . ASP B 1 109 ? 2.49 -42 -9.906 1 98.62 109 ASP B CA 1
ATOM 4801 C C . ASP B 1 109 ? 2.035 -42.594 -11.234 1 98.62 109 ASP B C 1
ATOM 4803 O O . ASP B 1 109 ? 1.77 -43.812 -11.328 1 98.62 109 ASP B O 1
ATOM 4807 N N . SER B 1 110 ? 1.882 -41.781 -12.203 1 98.75 110 SER B N 1
ATOM 4808 C CA . SER B 1 110 ? 1.399 -42.188 -13.523 1 98.75 110 SER B CA 1
ATOM 4809 C C . SER B 1 110 ? 2.434 -41.875 -14.602 1 98.75 110 SER B C 1
ATOM 4811 O O . SER B 1 110 ? 3.342 -41.062 -14.398 1 98.75 110 SER B O 1
ATOM 4813 N N . LYS B 1 111 ? 2.354 -42.562 -15.695 1 98.62 111 LYS B N 1
ATOM 4814 C CA . LYS B 1 111 ? 3.301 -42.406 -16.797 1 98.62 111 LYS B CA 1
ATOM 4815 C C . LYS B 1 111 ? 2.572 -42.219 -18.125 1 98.62 111 LYS B C 1
ATOM 4817 O O . LYS B 1 111 ? 1.513 -42.812 -18.344 1 98.62 111 LYS B O 1
ATOM 4822 N N . ASN B 1 112 ? 3.176 -41.531 -18.969 1 98.62 112 ASN B N 1
ATOM 4823 C CA . ASN B 1 112 ? 2.652 -41.281 -20.312 1 98.62 112 ASN B CA 1
ATOM 4824 C C . ASN B 1 112 ? 1.242 -40.688 -20.266 1 98.62 112 ASN B C 1
ATOM 4826 O O . ASN B 1 112 ? 0.306 -41.281 -20.812 1 98.62 112 ASN B O 1
ATOM 4830 N N . ILE B 1 113 ? 1.137 -39.531 -19.703 1 98.81 113 ILE B N 1
ATOM 4831 C CA . ILE B 1 113 ? -0.162 -38.875 -19.562 1 98.81 113 ILE B CA 1
ATOM 4832 C C . ILE B 1 113 ? -0.157 -37.531 -20.297 1 98.81 113 ILE B C 1
ATOM 4834 O O . ILE B 1 113 ? 0.904 -36.969 -20.547 1 98.81 113 ILE B O 1
ATOM 4838 N N . ALA B 1 114 ? -1.349 -37.125 -20.719 1 98.75 114 ALA B N 1
ATOM 4839 C CA . ALA B 1 114 ? -1.424 -35.875 -21.5 1 98.75 114 ALA B CA 1
ATOM 4840 C C . ALA B 1 114 ? -2.756 -35.156 -21.266 1 98.75 114 ALA B C 1
ATOM 4842 O O . ALA B 1 114 ? -3.771 -35.812 -21 1 98.75 114 ALA B O 1
ATOM 4843 N N . VAL B 1 115 ? -2.758 -33.875 -21.297 1 98.81 115 VAL B N 1
ATOM 4844 C CA . VAL B 1 115 ? -3.914 -32.969 -21.344 1 98.81 115 VAL B CA 1
ATOM 4845 C C . VAL B 1 115 ? -3.76 -32 -22.516 1 98.81 115 VAL B C 1
ATOM 4847 O O . VAL B 1 115 ? -3.031 -31.016 -22.422 1 98.81 115 VAL B O 1
ATOM 4850 N N . ASN B 1 116 ? -4.43 -32.281 -23.625 1 98.38 116 ASN B N 1
ATOM 4851 C CA . ASN B 1 116 ? -4.191 -31.594 -24.875 1 98.38 116 ASN B CA 1
ATOM 4852 C C . ASN B 1 116 ? -5.492 -31.062 -25.469 1 98.38 116 ASN B C 1
ATOM 4854 O O . ASN B 1 116 ? -6.578 -31.438 -25.047 1 98.38 116 ASN B O 1
ATOM 4858 N N . GLY B 1 117 ? -5.34 -30.141 -26.422 1 98.12 117 GLY B N 1
ATOM 4859 C CA . GLY B 1 117 ? -6.453 -29.672 -27.234 1 98.12 117 GLY B CA 1
ATOM 4860 C C . GLY B 1 117 ? -6.723 -28.188 -27.078 1 98.12 117 GLY B C 1
ATOM 4861 O O . GLY B 1 117 ? -6.008 -27.5 -26.344 1 98.12 117 GLY B O 1
ATOM 4862 N N . LYS B 1 118 ? -7.77 -27.719 -27.75 1 98.19 118 LYS B N 1
ATOM 4863 C CA . LYS B 1 118 ? -8.055 -26.297 -27.844 1 98.19 118 LYS B CA 1
ATOM 4864 C C . LYS B 1 118 ? -9.227 -25.906 -26.953 1 98.19 118 LYS B C 1
ATOM 4866 O O . LYS B 1 118 ? -9.836 -24.844 -27.141 1 98.19 118 LYS B O 1
ATOM 4871 N N . GLY B 1 119 ? -9.586 -26.844 -26.047 1 98.62 119 GLY B N 1
ATOM 4872 C CA . GLY B 1 119 ? -10.672 -26.562 -25.125 1 98.62 119 GLY B CA 1
ATOM 4873 C C . GLY B 1 119 ? -10.234 -25.734 -23.938 1 98.62 119 GLY B C 1
ATOM 4874 O O . GLY B 1 119 ? -9.164 -25.125 -23.953 1 98.62 119 GLY B O 1
ATOM 4875 N N . ILE B 1 120 ? -11.203 -25.594 -22.953 1 98.88 120 ILE B N 1
ATOM 4876 C CA . ILE B 1 120 ? -10.992 -24.781 -21.75 1 98.88 120 ILE B CA 1
ATOM 4877 C C . ILE B 1 120 ? -11.211 -25.625 -20.5 1 98.88 120 ILE B C 1
ATOM 4879 O O . ILE B 1 120 ? -12.156 -26.406 -20.438 1 98.88 120 ILE B O 1
ATOM 4883 N N . ILE B 1 121 ? -10.336 -25.578 -19.562 1 98.94 121 ILE B N 1
ATOM 4884 C CA . ILE B 1 121 ? -10.531 -26.078 -18.203 1 98.94 121 ILE B CA 1
ATOM 4885 C C . ILE B 1 121 ? -10.695 -24.906 -17.25 1 98.94 121 ILE B C 1
ATOM 4887 O O . ILE B 1 121 ? -9.766 -24.125 -17.047 1 98.94 121 ILE B O 1
ATOM 4891 N N . ASP B 1 122 ? -11.883 -24.719 -16.766 1 98.94 122 ASP B N 1
ATOM 4892 C CA . ASP B 1 122 ? -12.266 -23.594 -15.922 1 98.94 122 ASP B CA 1
ATOM 4893 C C . ASP B 1 122 ? -12.609 -24.062 -14.508 1 98.94 122 ASP B C 1
ATOM 4895 O O . ASP B 1 122 ? -13.609 -24.75 -14.305 1 98.94 122 ASP B O 1
ATOM 4899 N N . GLY B 1 123 ? -11.844 -23.578 -13.539 1 98.75 123 GLY B N 1
ATOM 4900 C CA . GLY B 1 123 ? -11.977 -24.078 -12.188 1 98.75 123 GLY B CA 1
ATOM 4901 C C . GLY B 1 123 ? -13.086 -23.406 -11.406 1 98.75 123 GLY B C 1
ATOM 4902 O O . GLY B 1 123 ? -13.461 -23.859 -10.32 1 98.75 123 GLY B O 1
ATOM 4903 N N . GLN B 1 124 ? -13.586 -22.312 -11.93 1 98.25 124 GLN B N 1
ATOM 4904 C CA . GLN B 1 124 ? -14.508 -21.5 -11.164 1 98.25 124 GLN B CA 1
ATOM 4905 C C . GLN B 1 124 ? -13.969 -21.219 -9.766 1 98.25 124 GLN B C 1
ATOM 4907 O O . GLN B 1 124 ? -14.695 -21.328 -8.773 1 98.25 124 GLN B O 1
ATOM 4912 N N . GLY B 1 125 ? -12.734 -20.859 -9.781 1 97.75 125 GLY B N 1
ATOM 4913 C CA . GLY B 1 125 ? -11.953 -20.859 -8.555 1 97.75 125 GLY B CA 1
ATOM 4914 C C . GLY B 1 125 ? -12.43 -19.828 -7.543 1 97.75 125 GLY B C 1
ATOM 4915 O O . GLY B 1 125 ? -12.352 -20.062 -6.332 1 97.75 125 GLY B O 1
ATOM 4916 N N . ARG B 1 126 ? -12.828 -18.672 -8.023 1 96.62 126 ARG B N 1
ATOM 4917 C CA . ARG B 1 126 ? -13.328 -17.672 -7.102 1 96.62 126 ARG B CA 1
ATOM 4918 C C . ARG B 1 126 ? -14.562 -18.172 -6.359 1 96.62 126 ARG B C 1
ATOM 4920 O O . ARG B 1 126 ? -14.648 -18.062 -5.133 1 96.62 126 ARG B O 1
ATOM 4927 N N . GLU B 1 127 ? -15.531 -18.75 -7.133 1 96.56 127 GLU B N 1
ATOM 4928 C CA . GLU B 1 127 ? -16.766 -19.266 -6.555 1 96.56 127 GLU B CA 1
ATOM 4929 C C . GLU B 1 127 ? -16.5 -20.375 -5.559 1 96.56 127 GLU B C 1
ATOM 4931 O O . GLU B 1 127 ? -17.094 -20.438 -4.484 1 96.56 127 GLU B O 1
ATOM 4936 N N . LEU B 1 128 ? -15.617 -21.234 -5.93 1 97.06 128 LEU B N 1
ATOM 4937 C CA . LEU B 1 128 ? -15.258 -22.344 -5.043 1 97.06 128 LEU B CA 1
ATOM 4938 C C . LEU B 1 128 ? -14.625 -21.812 -3.756 1 97.06 128 LEU B C 1
ATOM 4940 O O . LEU B 1 128 ? -14.984 -22.25 -2.66 1 97.06 128 LEU B O 1
ATOM 4944 N N . ALA B 1 129 ? -13.695 -20.906 -3.893 1 96.25 129 ALA B N 1
ATOM 4945 C CA . ALA B 1 129 ? -13.023 -20.344 -2.729 1 96.25 129 ALA B CA 1
ATOM 4946 C C . ALA B 1 129 ? -14.023 -19.641 -1.811 1 96.25 129 ALA B C 1
ATOM 4948 O O . ALA B 1 129 ? -13.938 -19.75 -0.586 1 96.25 129 ALA B O 1
ATOM 4949 N N . LEU B 1 130 ? -14.914 -18.922 -2.393 1 95.19 130 LEU B N 1
ATOM 4950 C CA . LEU B 1 130 ? -15.914 -18.203 -1.612 1 95.19 130 LEU B CA 1
ATOM 4951 C C . LEU B 1 130 ? -16.859 -19.172 -0.913 1 95.19 130 LEU B C 1
ATOM 4953 O O . LEU B 1 130 ? -17.328 -18.891 0.194 1 95.19 130 LEU B O 1
ATOM 4957 N N . ALA B 1 131 ? -17.172 -20.281 -1.585 1 95.69 131 ALA B N 1
ATOM 4958 C CA . ALA B 1 131 ? -17.969 -21.328 -0.941 1 95.69 131 ALA B CA 1
ATOM 4959 C C . ALA B 1 131 ? -17.266 -21.875 0.292 1 95.69 131 ALA B C 1
ATOM 4961 O O . ALA B 1 131 ? -17.875 -22.031 1.35 1 95.69 131 ALA B O 1
ATOM 4962 N N . ILE B 1 132 ? -16.031 -22.109 0.179 1 95.81 132 ILE B N 1
ATOM 4963 C CA . ILE B 1 132 ? -15.227 -22.641 1.282 1 95.81 132 ILE B CA 1
ATOM 4964 C C . ILE B 1 132 ? -15.164 -21.609 2.41 1 95.81 132 ILE B C 1
ATOM 4966 O O . ILE B 1 132 ? -15.305 -21.953 3.584 1 95.81 132 ILE B O 1
ATOM 4970 N N . ASP B 1 133 ? -14.938 -20.391 2.021 1 95.19 133 ASP B N 1
ATOM 4971 C CA . ASP B 1 133 ? -14.938 -19.297 2.986 1 95.19 133 ASP B CA 1
ATOM 4972 C C . ASP B 1 133 ? -16.25 -19.234 3.752 1 95.19 133 ASP B C 1
ATOM 4974 O O . ASP B 1 133 ? -16.266 -19.125 4.977 1 95.19 133 ASP B O 1
ATOM 4978 N N . SER B 1 134 ? -17.312 -19.344 3.035 1 94.5 134 SER B N 1
ATOM 4979 C CA . SER B 1 134 ? -18.656 -19.312 3.633 1 94.5 134 SER B CA 1
ATOM 4980 C C . SER B 1 134 ? -18.828 -20.469 4.617 1 94.5 134 SER B C 1
ATOM 4982 O O . SER B 1 134 ? -19.328 -20.266 5.727 1 94.5 134 SER B O 1
ATOM 4984 N N . LEU B 1 135 ? -18.469 -21.656 4.238 1 95.06 135 LEU B N 1
ATOM 4985 C CA . LEU B 1 135 ? -18.609 -22.828 5.094 1 95.06 135 LEU B CA 1
ATOM 4986 C C . LEU B 1 135 ? -17.781 -22.672 6.371 1 95.06 135 LEU B C 1
ATOM 4988 O O . LEU B 1 135 ? -18.219 -23.109 7.445 1 95.06 135 LEU B O 1
ATOM 4992 N N . HIS B 1 136 ? -16.625 -22.109 6.238 1 95.38 136 HIS B N 1
ATOM 4993 C CA . HIS B 1 136 ? -15.805 -21.844 7.406 1 95.38 136 HIS B CA 1
ATOM 4994 C C . HIS B 1 136 ? -16.516 -20.906 8.383 1 95.38 136 HIS B C 1
ATOM 4996 O O . HIS B 1 136 ? -16.625 -21.219 9.57 1 95.38 136 HIS B O 1
ATOM 5002 N N . HIS B 1 137 ? -17.078 -19.844 7.918 1 93.69 137 HIS B N 1
ATOM 5003 C CA . HIS B 1 137 ? -17.641 -18.812 8.781 1 93.69 137 HIS B CA 1
ATOM 5004 C C . HIS B 1 137 ? -19 -19.219 9.328 1 93.69 137 HIS B C 1
ATOM 5006 O O . HIS B 1 137 ? -19.438 -18.719 10.367 1 93.69 137 HIS B O 1
ATOM 5012 N N . THR B 1 138 ? -19.672 -20.141 8.648 1 92.81 138 THR B N 1
ATOM 5013 C CA . THR B 1 138 ? -20.953 -20.656 9.148 1 92.81 138 THR B CA 1
ATOM 5014 C C . THR B 1 138 ? -20.719 -21.812 10.117 1 92.81 138 THR B C 1
ATOM 5016 O O . THR B 1 138 ? -21.656 -22.281 10.766 1 92.81 138 THR B O 1
ATOM 5019 N N . GLY B 1 139 ? -19.5 -22.297 10.195 1 92.94 139 GLY B N 1
ATOM 5020 C CA . GLY B 1 139 ? -19.156 -23.375 11.109 1 92.94 139 GLY B CA 1
ATOM 5021 C C . GLY B 1 139 ? -19.453 -24.75 10.539 1 92.94 139 GLY B C 1
ATOM 5022 O O . GLY B 1 139 ? -19.25 -25.766 11.211 1 92.94 139 GLY B O 1
ATOM 5023 N N . VAL B 1 140 ? -19.891 -24.812 9.297 1 93.44 140 VAL B N 1
ATOM 5024 C CA . VAL B 1 140 ? -20.25 -26.094 8.68 1 93.44 140 VAL B CA 1
ATOM 5025 C C . VAL B 1 140 ? -18.984 -26.906 8.406 1 93.44 140 VAL B C 1
ATOM 5027 O O . VAL B 1 140 ? -18.969 -28.125 8.617 1 93.44 140 VAL B O 1
ATOM 5030 N N . ARG B 1 141 ? -17.938 -26.25 7.934 1 92.81 141 ARG B N 1
ATOM 5031 C CA . ARG B 1 141 ? -16.625 -26.844 7.668 1 92.81 141 ARG B CA 1
ATOM 5032 C C . ARG B 1 141 ? -15.5 -25.875 8.008 1 92.81 141 ARG B C 1
ATOM 5034 O O . ARG B 1 141 ? -15.156 -25 7.195 1 92.81 141 ARG B O 1
ATOM 5041 N N . ILE B 1 142 ? -14.898 -26.156 9.055 1 94 142 ILE B N 1
ATOM 5042 C CA . ILE B 1 142 ? -13.891 -25.234 9.57 1 94 142 ILE B CA 1
ATOM 5043 C C . ILE B 1 142 ? -12.562 -25.469 8.852 1 94 142 ILE B C 1
ATOM 5045 O O . ILE B 1 142 ? -12.133 -26.609 8.688 1 94 142 ILE B O 1
ATOM 5049 N N . ASP B 1 143 ? -12.023 -24.438 8.312 1 94 143 ASP B N 1
ATOM 5050 C CA . ASP B 1 143 ? -10.656 -24.453 7.797 1 94 143 ASP B CA 1
ATOM 5051 C C . ASP B 1 143 ? -9.648 -24.188 8.914 1 94 143 ASP B C 1
ATOM 5053 O O . ASP B 1 143 ? -9.531 -23.062 9.398 1 94 143 ASP B O 1
ATOM 5057 N N . PRO B 1 144 ? -8.945 -25.219 9.266 1 92.62 144 PRO B N 1
ATOM 5058 C CA . PRO B 1 144 ? -8.031 -25.047 10.398 1 92.62 144 PRO B CA 1
ATOM 5059 C C . PRO B 1 144 ? -6.867 -24.109 10.078 1 92.62 144 PRO B C 1
ATOM 5061 O O . PRO B 1 144 ? -6.16 -23.656 10.984 1 92.62 144 PRO B O 1
ATOM 5064 N N . LYS B 1 145 ? -6.672 -23.797 8.852 1 92.88 145 LYS B N 1
ATOM 5065 C CA . LYS B 1 145 ? -5.551 -22.953 8.445 1 92.88 145 LYS B CA 1
ATOM 5066 C C . LYS B 1 145 ? -6.047 -21.625 7.867 1 92.88 145 LYS B C 1
ATOM 5068 O O . LYS B 1 145 ? -5.355 -21 7.066 1 92.88 145 LYS B O 1
ATOM 5073 N N . TYR B 1 146 ? -7.191 -21.312 8.25 1 95.62 146 TYR B N 1
ATOM 5074 C CA . TYR B 1 146 ? -7.746 -20.047 7.762 1 95.62 146 TYR B CA 1
ATOM 5075 C C . TYR B 1 146 ? -6.793 -18.891 8.039 1 95.62 146 TYR B C 1
ATOM 5077 O O . TYR B 1 146 ? -6.285 -18.75 9.148 1 95.62 146 TYR B O 1
ATOM 5085 N N . ASN B 1 147 ? -6.516 -18.062 7.02 1 94.06 147 ASN B N 1
ATOM 5086 C CA . ASN B 1 147 ? -5.664 -16.891 7.164 1 94.06 147 ASN B CA 1
ATOM 5087 C C . ASN B 1 147 ? -6.461 -15.672 7.625 1 94.06 147 ASN B C 1
ATOM 5089 O O . ASN B 1 147 ? -7.016 -14.938 6.805 1 94.06 147 ASN B O 1
ATOM 5093 N N . TYR B 1 148 ? -6.359 -15.367 8.859 1 91.06 148 TYR B N 1
ATOM 5094 C CA . TYR B 1 148 ? -7.168 -14.289 9.414 1 91.06 148 TYR B CA 1
ATOM 5095 C C . TYR B 1 148 ? -6.535 -12.93 9.125 1 91.06 148 TYR B C 1
ATOM 5097 O O . TYR B 1 148 ? -7.195 -11.898 9.219 1 91.06 148 TYR B O 1
ATOM 5105 N N . ARG B 1 149 ? -5.254 -12.938 8.719 1 87.44 149 ARG B N 1
ATOM 5106 C CA . ARG B 1 149 ? -4.602 -11.695 8.328 1 87.44 149 ARG B CA 1
ATOM 5107 C C . ARG B 1 149 ? -5.09 -11.219 6.965 1 87.44 149 ARG B C 1
ATOM 5109 O O . ARG B 1 149 ? -5.324 -10.023 6.762 1 87.44 149 ARG B O 1
ATOM 5116 N N . ARG B 1 150 ? -5.332 -12.156 6.125 1 90.38 150 ARG B N 1
ATOM 5117 C CA . ARG B 1 150 ? -5.746 -11.828 4.762 1 90.38 150 ARG B CA 1
ATOM 5118 C C . ARG B 1 150 ? -7.23 -12.109 4.559 1 90.38 150 ARG B C 1
ATOM 5120 O O . ARG B 1 150 ? -7.797 -11.75 3.525 1 90.38 150 ARG B O 1
ATOM 5127 N N . MET B 1 151 ? -7.832 -12.727 5.508 1 90.5 151 MET B N 1
ATOM 5128 C CA . MET B 1 151 ? -9.25 -13.062 5.488 1 90.5 151 MET B CA 1
ATOM 5129 C C . MET B 1 151 ? -9.578 -13.977 4.316 1 90.5 151 MET B C 1
ATOM 5131 O O . MET B 1 151 ? -10.477 -13.688 3.525 1 90.5 151 MET B O 1
ATOM 5135 N N . ARG B 1 152 ? -8.891 -15.156 4.254 1 93.69 152 ARG B N 1
ATOM 5136 C CA . ARG B 1 152 ? -9.078 -16.094 3.148 1 93.69 152 ARG B CA 1
ATOM 5137 C C . ARG B 1 152 ? -8.844 -17.531 3.6 1 93.69 152 ARG B C 1
ATOM 5139 O O . ARG B 1 152 ? -7.98 -17.781 4.441 1 93.69 152 ARG B O 1
ATOM 5146 N N . PRO B 1 153 ? -9.594 -18.406 2.953 1 94.25 153 PRO B N 1
ATOM 5147 C CA . PRO B 1 153 ? -9.352 -19.828 3.24 1 94.25 153 PRO B CA 1
ATOM 5148 C C . PRO B 1 153 ? -8.047 -20.344 2.633 1 94.25 153 PRO B C 1
ATOM 5150 O O . PRO B 1 153 ? -7.594 -19.828 1.607 1 94.25 153 PRO B O 1
ATOM 5153 N N . GLU B 1 154 ? -7.473 -21.234 3.32 1 88.69 154 GLU B N 1
ATOM 5154 C CA . GLU B 1 154 ? -6.227 -21.844 2.857 1 88.69 154 GLU B CA 1
ATOM 5155 C C . GLU B 1 154 ? -6.414 -23.312 2.531 1 88.69 154 GLU B C 1
ATOM 5157 O O . GLU B 1 154 ? -6.008 -23.781 1.461 1 88.69 154 GLU B O 1
ATOM 5162 N N . ASP B 1 155 ? -7.047 -23.938 3.498 1 83.19 155 ASP B N 1
ATOM 5163 C CA . ASP B 1 155 ? -7.27 -25.375 3.305 1 83.19 155 ASP B CA 1
ATOM 5164 C C . ASP B 1 155 ? -8.547 -25.625 2.508 1 83.19 155 ASP B C 1
ATOM 5166 O O . ASP B 1 155 ? -9.531 -24.891 2.652 1 83.19 155 ASP B O 1
ATOM 5170 N N . GLY B 1 156 ? -8.508 -26.438 1.54 1 83.12 156 GLY B N 1
ATOM 5171 C CA . GLY B 1 156 ? -9.727 -26.875 0.888 1 83.12 156 GLY B CA 1
ATOM 5172 C C . GLY B 1 156 ? -9.875 -26.344 -0.525 1 83.12 156 GLY B C 1
ATOM 5173 O O . GLY B 1 156 ? -10.703 -26.844 -1.298 1 83.12 156 GLY B O 1
ATOM 5174 N N . ARG B 1 157 ? -9.102 -25.375 -0.873 1 91.44 157 ARG B N 1
ATOM 5175 C CA . ARG B 1 157 ? -9.281 -24.797 -2.203 1 91.44 157 ARG B CA 1
ATOM 5176 C C . ARG B 1 157 ? -8.75 -25.734 -3.279 1 91.44 157 ARG B C 1
ATOM 5178 O O . ARG B 1 157 ? -9.391 -25.938 -4.312 1 91.44 157 ARG B O 1
ATOM 5185 N N . GLY B 1 158 ? -7.59 -26.375 -2.922 1 95.06 158 GLY B N 1
ATOM 5186 C CA . GLY B 1 158 ? -6.98 -27.25 -3.914 1 95.06 158 GLY B CA 1
ATOM 5187 C C . GLY B 1 158 ? -6.363 -26.484 -5.074 1 95.06 158 GLY B C 1
ATOM 5188 O O . GLY B 1 158 ? -6.113 -25.281 -4.977 1 95.06 158 GLY B O 1
ATOM 5189 N N . LYS B 1 159 ? -6.008 -27.234 -6.121 1 98.44 159 LYS B N 1
ATOM 5190 C CA . LYS B 1 159 ? -5.395 -26.703 -7.336 1 98.44 159 LYS B CA 1
ATOM 5191 C C . LYS B 1 159 ? -6.227 -27.062 -8.57 1 98.44 159 LYS B C 1
ATOM 5193 O O . LYS B 1 159 ? -7.18 -27.828 -8.477 1 98.44 159 LYS B O 1
ATOM 5198 N N . LEU B 1 160 ? -5.992 -26.359 -9.648 1 98.81 160 LEU B N 1
ATOM 5199 C CA . LEU B 1 160 ? -6.684 -26.75 -10.875 1 98.81 160 LEU B CA 1
ATOM 5200 C C . LEU B 1 160 ? -6.145 -28.062 -11.414 1 98.81 160 LEU B C 1
ATOM 5202 O O . LEU B 1 160 ? -6.906 -29 -11.648 1 98.81 160 LEU B O 1
ATOM 5206 N N . ILE B 1 161 ? -4.848 -28.156 -11.602 1 98.88 161 ILE B N 1
ATOM 5207 C CA . ILE B 1 161 ? -4.164 -29.375 -12.016 1 98.88 161 ILE B CA 1
ATOM 5208 C C . ILE B 1 161 ? -3.02 -29.672 -11.047 1 98.88 161 ILE B C 1
ATOM 5210 O O . ILE B 1 161 ? -2.26 -28.781 -10.672 1 98.88 161 ILE B O 1
ATOM 5214 N N . SER B 1 162 ? -2.941 -30.922 -10.594 1 98.88 162 SER B N 1
ATOM 5215 C CA . SER B 1 162 ? -1.831 -31.344 -9.75 1 98.88 162 SER B CA 1
ATOM 5216 C C . SER B 1 162 ? -1.349 -32.75 -10.133 1 98.88 162 SER B C 1
ATOM 5218 O O . SER B 1 162 ? -2.09 -33.719 -10 1 98.88 162 SER B O 1
ATOM 5220 N N . PHE B 1 163 ? -0.154 -32.875 -10.648 1 98.94 163 PHE B N 1
ATOM 5221 C CA . PHE B 1 163 ? 0.489 -34.156 -10.977 1 98.94 163 PHE B CA 1
ATOM 5222 C C . PHE B 1 163 ? 1.677 -34.406 -10.055 1 98.94 163 PHE B C 1
ATOM 5224 O O . PHE B 1 163 ? 2.551 -33.562 -9.906 1 98.94 163 PHE B O 1
ATOM 5231 N N . VAL B 1 164 ? 1.69 -35.531 -9.438 1 98.88 164 VAL B N 1
ATOM 5232 C CA . VAL B 1 164 ? 2.732 -35.875 -8.477 1 98.88 164 VAL B CA 1
ATOM 5233 C C . VAL B 1 164 ? 3.395 -37.188 -8.867 1 98.88 164 VAL B C 1
ATOM 5235 O O . VAL B 1 164 ? 2.711 -38.188 -9.133 1 98.88 164 VAL B O 1
ATOM 5238 N N . LYS B 1 165 ? 4.668 -37.219 -8.945 1 98.75 165 LYS B N 1
ATOM 5239 C CA . LYS B 1 165 ? 5.461 -38.406 -9.227 1 98.75 165 LYS B CA 1
ATOM 5240 C C . LYS B 1 165 ? 5.066 -39.031 -10.57 1 98.75 165 LYS B C 1
ATOM 5242 O O . LYS B 1 165 ? 4.895 -40.25 -10.672 1 98.75 165 LYS B O 1
ATOM 5247 N N . CYS B 1 166 ? 4.883 -38.188 -11.539 1 98.94 166 CYS B N 1
ATOM 5248 C CA . CYS B 1 166 ? 4.508 -38.625 -12.875 1 98.94 166 CYS B CA 1
ATOM 5249 C C . CYS B 1 166 ? 5.684 -38.531 -13.836 1 98.94 166 CYS B C 1
ATOM 5251 O O . CYS B 1 166 ? 6.641 -37.812 -13.578 1 98.94 166 CYS B O 1
ATOM 5253 N N . ASP B 1 167 ? 5.648 -39.344 -14.859 1 98.88 167 ASP B N 1
ATOM 5254 C CA . ASP B 1 167 ? 6.695 -39.406 -15.875 1 98.88 167 ASP B CA 1
ATOM 5255 C C . ASP B 1 167 ? 6.098 -39.312 -17.281 1 98.88 167 ASP B C 1
ATOM 5257 O O . ASP B 1 167 ? 5.105 -39.969 -17.578 1 98.88 167 ASP B O 1
ATOM 5261 N N . SER B 1 168 ? 6.742 -38.5 -18.125 1 98.88 168 SER B N 1
ATOM 5262 C CA . SER B 1 168 ? 6.293 -38.312 -19.516 1 98.88 168 SER B CA 1
ATOM 5263 C C . SER B 1 168 ? 4.918 -37.656 -19.562 1 98.88 168 SER B C 1
ATOM 5265 O O . SER B 1 168 ? 3.916 -38.312 -19.828 1 98.88 168 SER B O 1
ATOM 5267 N N . ILE B 1 169 ? 4.91 -36.375 -19.375 1 98.94 169 ILE B N 1
ATOM 5268 C CA . ILE B 1 169 ? 3.717 -35.531 -19.297 1 98.94 169 ILE B CA 1
ATOM 5269 C C . ILE B 1 169 ? 3.686 -34.562 -20.469 1 98.94 169 ILE B C 1
ATOM 5271 O O . ILE B 1 169 ? 4.691 -33.906 -20.781 1 98.94 169 ILE B O 1
ATOM 5275 N N . THR B 1 170 ? 2.584 -34.5 -21.188 1 98.81 170 THR B N 1
ATOM 5276 C CA . THR B 1 170 ? 2.416 -33.531 -22.25 1 98.81 170 THR B CA 1
ATOM 5277 C C . THR B 1 170 ? 1.157 -32.688 -22.031 1 98.81 170 THR B C 1
ATOM 5279 O O . THR B 1 170 ? 0.065 -33.25 -21.875 1 98.81 170 THR B O 1
ATOM 5282 N N . MET B 1 171 ? 1.27 -31.438 -21.969 1 98.38 171 MET B N 1
ATOM 5283 C CA . MET B 1 171 ? 0.186 -30.453 -21.922 1 98.38 171 MET B CA 1
ATOM 5284 C C . MET B 1 171 ? 0.321 -29.453 -23.047 1 98.38 171 MET B C 1
ATOM 5286 O O . MET B 1 171 ? 1.202 -28.594 -23.016 1 98.38 171 MET B O 1
ATOM 5290 N N . THR B 1 172 ? -0.589 -29.469 -24.031 1 98.12 172 THR B N 1
ATOM 5291 C CA . THR B 1 172 ? -0.391 -28.578 -25.172 1 98.12 172 THR B CA 1
ATOM 5292 C C . THR B 1 172 ? -1.716 -27.969 -25.609 1 98.12 172 THR B C 1
ATOM 5294 O O . THR B 1 172 ? -2.752 -28.641 -25.594 1 98.12 172 THR B O 1
ATOM 5297 N N . GLN B 1 173 ? -1.747 -26.625 -25.859 1 97.94 173 GLN B N 1
ATOM 5298 C CA . GLN B 1 173 ? -2.75 -25.844 -26.578 1 97.94 173 GLN B CA 1
ATOM 5299 C C . GLN B 1 173 ? -3.986 -25.609 -25.719 1 97.94 173 GLN B C 1
ATOM 5301 O O . GLN B 1 173 ? -4.918 -24.922 -26.125 1 97.94 173 GLN B O 1
ATOM 5306 N N . ILE B 1 174 ? -4.023 -26.125 -24.516 1 97.56 174 ILE B N 1
ATOM 5307 C CA . ILE B 1 174 ? -5.18 -26.016 -23.641 1 97.56 174 ILE B CA 1
ATOM 5308 C C . ILE B 1 174 ? -5.195 -24.656 -22.969 1 97.56 174 ILE B C 1
ATOM 5310 O O . ILE B 1 174 ? -4.145 -24.031 -22.797 1 97.56 174 ILE B O 1
ATOM 5314 N N . THR B 1 175 ? -6.418 -24.094 -22.703 1 98.81 175 THR B N 1
ATOM 5315 C CA . THR B 1 175 ? -6.594 -22.891 -21.906 1 98.81 175 THR B CA 1
ATOM 5316 C C . THR B 1 175 ? -7.004 -23.25 -20.469 1 98.81 175 THR B C 1
ATOM 5318 O O . THR B 1 175 ? -7.98 -23.984 -20.266 1 98.81 175 THR B O 1
ATOM 5321 N N . LEU B 1 176 ? -6.277 -22.828 -19.5 1 98.88 176 LEU B N 1
ATOM 5322 C CA . LEU B 1 176 ? -6.594 -23 -18.094 1 98.88 176 LEU B CA 1
ATOM 5323 C C . LEU B 1 176 ? -7.09 -21.688 -17.484 1 98.88 176 LEU B C 1
ATOM 5325 O O . LEU B 1 176 ? -6.48 -20.641 -17.688 1 98.88 176 LEU B O 1
ATOM 5329 N N . LYS B 1 177 ? -8.242 -21.766 -16.734 1 98.62 177 LYS B N 1
ATOM 5330 C CA . LYS B 1 177 ? -8.867 -20.547 -16.234 1 98.62 177 LYS B CA 1
ATOM 5331 C C . LYS B 1 177 ? -9.281 -20.703 -14.773 1 98.62 177 LYS B C 1
ATOM 5333 O O . LYS B 1 177 ? -9.742 -21.781 -14.367 1 98.62 177 LYS B O 1
ATOM 5338 N N . ASN B 1 178 ? -9.18 -19.656 -14.031 1 98.44 178 ASN B N 1
ATOM 5339 C CA . ASN B 1 178 ? -9.859 -19.422 -12.758 1 98.44 178 ASN B CA 1
ATOM 5340 C C . ASN B 1 178 ? -9.594 -20.562 -11.773 1 98.44 178 ASN B C 1
ATOM 5342 O O . ASN B 1 178 ? -10.531 -21.203 -11.297 1 98.44 178 ASN B O 1
ATOM 5346 N N . SER B 1 179 ? -8.367 -20.688 -11.422 1 98.38 179 SER B N 1
ATOM 5347 C CA . SER B 1 179 ? -7.977 -21.688 -10.43 1 98.38 179 SER B CA 1
ATOM 5348 C C . SER B 1 179 ? -8.352 -21.234 -9.023 1 98.38 179 SER B C 1
ATOM 5350 O O . SER B 1 179 ? -8.344 -20.047 -8.719 1 98.38 179 SER B O 1
ATOM 5352 N N . PRO B 1 180 ? -8.711 -22.203 -8.164 1 96.38 180 PRO B N 1
ATOM 5353 C CA . PRO B 1 180 ? -8.914 -21.812 -6.77 1 96.38 180 PRO B CA 1
ATOM 5354 C C . PRO B 1 180 ? -7.602 -21.547 -6.035 1 96.38 180 PRO B C 1
ATOM 5356 O O . PRO B 1 180 ? -7.582 -20.812 -5.043 1 96.38 180 PRO B O 1
ATOM 5359 N N . GLY B 1 181 ? -6.57 -22.141 -6.367 1 96.94 181 GLY B N 1
ATOM 5360 C CA . GLY B 1 181 ? -5.211 -21.984 -5.875 1 96.94 181 GLY B CA 1
ATOM 5361 C C . GLY B 1 181 ? -4.18 -21.906 -6.988 1 96.94 181 GLY B C 1
ATOM 5362 O O . GLY B 1 181 ? -4.332 -21.125 -7.922 1 96.94 181 GLY B O 1
ATOM 5363 N N . TRP B 1 182 ? -3.084 -22.672 -6.859 1 98.12 182 TRP B N 1
ATOM 5364 C CA . TRP B 1 182 ? -2.129 -22.781 -7.957 1 98.12 182 TRP B CA 1
ATOM 5365 C C . TRP B 1 182 ? -2.785 -23.391 -9.195 1 98.12 182 TRP B C 1
ATOM 5367 O O . TRP B 1 182 ? -3.605 -24.297 -9.078 1 98.12 182 TRP B O 1
ATOM 5377 N N . THR B 1 183 ? -2.486 -22.875 -10.367 1 98.75 183 THR B N 1
ATOM 5378 C CA . THR B 1 183 ? -3.209 -23.281 -11.57 1 98.75 183 THR B CA 1
ATOM 5379 C C . THR B 1 183 ? -2.762 -24.656 -12.023 1 98.75 183 THR B C 1
ATOM 5381 O O . THR B 1 183 ? -3.586 -25.562 -12.188 1 98.75 183 THR B O 1
ATOM 5384 N N . GLN B 1 184 ? -1.526 -24.875 -12.242 1 98.69 184 GLN B N 1
ATOM 5385 C CA . GLN B 1 184 ? -0.97 -26.188 -12.57 1 98.69 184 GLN B CA 1
ATOM 5386 C C . GLN B 1 184 ? 0.35 -26.422 -11.836 1 98.69 184 GLN B C 1
ATOM 5388 O O . GLN B 1 184 ? 1.234 -25.562 -11.852 1 98.69 184 GLN B O 1
ATOM 5393 N N . CYS B 1 185 ? 0.373 -27.547 -11.156 1 98.56 185 CYS B N 1
ATOM 5394 C CA . CYS B 1 185 ? 1.523 -27.891 -10.328 1 98.56 185 CYS B CA 1
ATOM 5395 C C . CYS B 1 185 ? 2.025 -29.281 -10.648 1 98.56 185 CYS B C 1
ATOM 5397 O O . CYS B 1 185 ? 1.246 -30.234 -10.672 1 98.56 185 CYS B O 1
ATOM 5399 N N . PHE B 1 186 ? 3.293 -29.406 -10.922 1 98.88 186 PHE B N 1
ATOM 5400 C CA . PHE B 1 186 ? 3.988 -30.672 -11.109 1 98.88 186 PHE B CA 1
ATOM 5401 C C . PHE B 1 186 ? 5.008 -30.906 -10 1 98.88 186 PHE B C 1
ATOM 5403 O O . PHE B 1 186 ? 5.945 -30.125 -9.836 1 98.88 186 PHE B O 1
ATOM 5410 N N . ARG B 1 187 ? 4.789 -31.906 -9.273 1 98.81 187 ARG B N 1
ATOM 5411 C CA . ARG B 1 187 ? 5.707 -32.188 -8.18 1 98.81 187 ARG B CA 1
ATOM 5412 C C . ARG B 1 187 ? 6.398 -33.531 -8.391 1 98.81 187 ARG B C 1
ATOM 5414 O O . ARG B 1 187 ? 5.742 -34.562 -8.664 1 98.81 187 ARG B O 1
ATOM 5421 N N . GLU B 1 188 ? 7.676 -33.594 -8.266 1 98.62 188 GLU B N 1
ATOM 5422 C CA . GLU B 1 188 ? 8.469 -34.781 -8.422 1 98.62 188 GLU B CA 1
ATOM 5423 C C . GLU B 1 188 ? 8.148 -35.5 -9.734 1 98.62 188 GLU B C 1
ATOM 5425 O O . GLU B 1 188 ? 7.965 -36.719 -9.758 1 98.62 188 GLU B O 1
ATOM 5430 N N . CYS B 1 189 ? 8.047 -34.719 -10.789 1 98.88 189 CYS B N 1
ATOM 5431 C CA . CYS B 1 189 ? 7.742 -35.219 -12.109 1 98.88 189 CYS B CA 1
ATOM 5432 C C . CYS B 1 189 ? 8.961 -35.188 -13.016 1 98.88 189 CYS B C 1
ATOM 5434 O O . CYS B 1 189 ? 9.922 -34.438 -12.734 1 98.88 189 CYS B O 1
ATOM 5436 N N . LYS B 1 190 ? 8.953 -35.938 -14.055 1 98.69 190 LYS B N 1
ATOM 5437 C CA . LYS B 1 190 ? 10.047 -35.969 -15.016 1 98.69 190 LYS B CA 1
ATOM 5438 C C . LYS B 1 190 ? 9.523 -36.031 -16.453 1 98.69 190 LYS B C 1
ATOM 5440 O O . LYS B 1 190 ? 8.461 -36.594 -16.703 1 98.69 190 LYS B O 1
ATOM 5445 N N . ASN B 1 191 ? 10.297 -35.469 -17.312 1 98.88 191 ASN B N 1
ATOM 5446 C CA . ASN B 1 191 ? 9.969 -35.469 -18.734 1 98.88 191 ASN B CA 1
ATOM 5447 C C . ASN B 1 191 ? 8.617 -34.781 -18.984 1 98.88 191 ASN B C 1
ATOM 5449 O O . ASN B 1 191 ? 7.641 -35.469 -19.312 1 98.88 191 ASN B O 1
ATOM 5453 N N . ILE B 1 192 ? 8.641 -33.5 -18.891 1 98.94 192 ILE B N 1
ATOM 5454 C CA . ILE B 1 192 ? 7.441 -32.656 -18.969 1 98.94 192 ILE B CA 1
ATOM 5455 C C . ILE B 1 192 ? 7.523 -31.75 -20.188 1 98.94 192 ILE B C 1
ATOM 5457 O O . ILE B 1 192 ? 8.539 -31.078 -20.391 1 98.94 192 ILE B O 1
ATOM 5461 N N . ILE B 1 193 ? 6.559 -31.766 -21 1 98.88 193 ILE B N 1
ATOM 5462 C CA . ILE B 1 193 ? 6.426 -30.828 -22.094 1 98.88 193 ILE B CA 1
ATOM 5463 C C . ILE B 1 193 ? 5.156 -30 -21.922 1 98.88 193 ILE B C 1
ATOM 5465 O O . ILE B 1 193 ? 4.047 -30.531 -21.938 1 98.88 193 ILE B O 1
ATOM 5469 N N . ILE B 1 194 ? 5.266 -28.719 -21.719 1 98.88 194 ILE B N 1
ATOM 5470 C CA . ILE B 1 194 ? 4.191 -27.734 -21.703 1 98.88 194 ILE B CA 1
ATOM 5471 C C . ILE B 1 194 ? 4.375 -26.75 -22.859 1 98.88 194 ILE B C 1
ATOM 5473 O O . ILE B 1 194 ? 5.375 -26.031 -22.906 1 98.88 194 ILE B O 1
ATOM 5477 N N . ASP B 1 195 ? 3.43 -26.75 -23.75 1 98.75 195 ASP B N 1
ATOM 5478 C CA . ASP B 1 195 ? 3.643 -26.016 -24.984 1 98.75 195 ASP B CA 1
ATOM 5479 C C . ASP B 1 195 ? 2.344 -25.375 -25.469 1 98.75 195 ASP B C 1
ATOM 5481 O O . ASP B 1 195 ? 1.286 -26 -25.438 1 98.75 195 ASP B O 1
ATOM 5485 N N . PHE B 1 196 ? 2.412 -24.078 -25.875 1 98.56 196 PHE B N 1
ATOM 5486 C CA . PHE B 1 196 ? 1.317 -23.328 -26.484 1 98.56 196 PHE B CA 1
ATOM 5487 C C . PHE B 1 196 ? 0.101 -23.312 -25.578 1 98.56 196 PHE B C 1
ATOM 5489 O O . PHE B 1 196 ? -1.032 -23.469 -26.031 1 98.56 196 PHE B O 1
ATOM 5496 N N . MET B 1 197 ? 0.366 -23.141 -24.297 1 97.94 197 MET B N 1
ATOM 5497 C CA . MET B 1 197 ? -0.721 -23.062 -23.328 1 97.94 197 MET B CA 1
ATOM 5498 C C . MET B 1 197 ? -1.113 -21.609 -23.062 1 97.94 197 MET B C 1
ATOM 5500 O O . MET B 1 197 ? -0.285 -20.719 -23.188 1 97.94 197 MET B O 1
ATOM 5504 N N . LYS B 1 198 ? -2.428 -21.453 -22.797 1 98.75 198 LYS B N 1
ATOM 5505 C CA . LYS B 1 198 ? -2.93 -20.188 -22.266 1 98.75 198 LYS B CA 1
ATOM 5506 C C . LYS B 1 198 ? -3.406 -20.344 -20.828 1 98.75 198 LYS B C 1
ATOM 5508 O O . LYS B 1 198 ? -4.227 -21.219 -20.531 1 98.75 198 LYS B O 1
ATOM 5513 N N . VAL B 1 199 ? -2.836 -19.547 -19.969 1 98.88 199 VAL B N 1
ATOM 5514 C CA . VAL B 1 199 ? -3.252 -19.516 -18.578 1 98.88 199 VAL B CA 1
ATOM 5515 C C . VAL B 1 199 ? -3.881 -18.172 -18.25 1 98.88 199 VAL B C 1
ATOM 5517 O O . VAL B 1 199 ? -3.25 -17.125 -18.438 1 98.88 199 VAL B O 1
ATOM 5520 N N . GLU B 1 200 ? -5.098 -18.109 -17.891 1 98.44 200 GLU B N 1
ATOM 5521 C CA . GLU B 1 200 ? -5.828 -16.938 -17.406 1 98.44 200 GLU B CA 1
ATOM 5522 C C . GLU B 1 200 ? -6.438 -17.188 -16.031 1 98.44 200 GLU B C 1
ATOM 5524 O O . GLU B 1 200 ? -7.621 -17.516 -15.922 1 98.44 200 GLU B O 1
ATOM 5529 N N . SER B 1 201 ? -5.641 -16.969 -15.062 1 98.25 201 SER B N 1
ATOM 5530 C CA . SER B 1 201 ? -6.105 -17.266 -13.711 1 98.25 201 SER B CA 1
ATOM 5531 C C . SER B 1 201 ? -5.809 -16.109 -12.758 1 98.25 201 SER B C 1
ATOM 5533 O O . SER B 1 201 ? -4.742 -16.062 -12.141 1 98.25 201 SER B O 1
ATOM 5535 N N . ARG B 1 202 ? -6.797 -15.227 -12.617 1 96.69 202 ARG B N 1
ATOM 5536 C CA . ARG B 1 202 ? -6.762 -14.07 -11.727 1 96.69 202 ARG B CA 1
ATOM 5537 C C . ARG B 1 202 ? -7.918 -14.109 -10.734 1 96.69 202 ARG B C 1
ATOM 5539 O O . ARG B 1 202 ? -8.375 -13.062 -10.266 1 96.69 202 ARG B O 1
ATOM 5546 N N . ALA B 1 203 ? -8.391 -15.258 -10.508 1 95.31 203 ALA B N 1
ATOM 5547 C CA . ALA B 1 203 ? -9.664 -15.43 -9.812 1 95.31 203 ALA B CA 1
ATOM 5548 C C . ALA B 1 203 ? -9.508 -15.203 -8.312 1 95.31 203 ALA B C 1
ATOM 5550 O O . ALA B 1 203 ? -10.422 -14.711 -7.648 1 95.31 203 ALA B O 1
ATOM 5551 N N . TYR B 1 204 ? -8.398 -15.594 -7.812 1 95.44 204 TYR B N 1
ATOM 5552 C CA . TYR B 1 204 ? -8.281 -15.586 -6.355 1 95.44 204 TYR B CA 1
ATOM 5553 C C . TYR B 1 204 ? -6.816 -15.586 -5.93 1 95.44 204 TYR B C 1
ATOM 5555 O O . TYR B 1 204 ? -5.918 -15.5 -6.77 1 95.44 204 TYR B O 1
ATOM 5563 N N . TRP B 1 205 ? -6.598 -15.602 -4.641 1 93.06 205 TRP B N 1
ATOM 5564 C CA . TRP B 1 205 ? -5.293 -15.594 -3.994 1 93.06 205 TRP B CA 1
ATOM 5565 C C . TRP B 1 205 ? -4.469 -16.812 -4.41 1 93.06 205 TRP B C 1
ATOM 5567 O O . TRP B 1 205 ? -5.008 -17.906 -4.574 1 93.06 205 TRP B O 1
ATOM 5577 N N . ASN B 1 206 ? -3.162 -16.703 -4.609 1 94.94 206 ASN B N 1
ATOM 5578 C CA . ASN B 1 206 ? -2.193 -17.75 -4.895 1 94.94 206 ASN B CA 1
ATOM 5579 C C . ASN B 1 206 ? -2.41 -18.359 -6.281 1 94.94 206 ASN B C 1
ATOM 5581 O O . ASN B 1 206 ? -2.131 -19.531 -6.5 1 94.94 206 ASN B O 1
ATOM 5585 N N . ASN B 1 207 ? -2.945 -17.609 -7.172 1 97.19 207 ASN B N 1
ATOM 5586 C CA . ASN B 1 207 ? -3.119 -18.125 -8.531 1 97.19 207 ASN B CA 1
ATOM 5587 C C . ASN B 1 207 ? -1.812 -18.078 -9.312 1 97.19 207 ASN B C 1
ATOM 5589 O O . ASN B 1 207 ? -1.721 -17.406 -10.344 1 97.19 207 ASN B O 1
ATOM 5593 N N . ASP B 1 208 ? -0.833 -18.906 -8.891 1 98.5 208 ASP B N 1
ATOM 5594 C CA . ASP B 1 208 ? 0.361 -19.125 -9.703 1 98.5 208 ASP B CA 1
ATOM 5595 C C . ASP B 1 208 ? 0.001 -19.703 -11.062 1 98.5 208 ASP B C 1
ATOM 5597 O O . ASP B 1 208 ? -0.926 -20.516 -11.172 1 98.5 208 ASP B O 1
ATOM 5601 N N . GLY B 1 209 ? 0.765 -19.328 -12.086 1 98.88 209 GLY B N 1
ATOM 5602 C CA . GLY B 1 209 ? 0.472 -19.812 -13.422 1 98.88 209 GLY B CA 1
ATOM 5603 C C . GLY B 1 209 ? 0.941 -21.25 -13.648 1 98.88 209 GLY B C 1
ATOM 5604 O O . GLY B 1 209 ? 0.133 -22.125 -13.922 1 98.88 209 GLY B O 1
ATOM 5605 N N . ILE B 1 210 ? 2.236 -21.5 -13.555 1 98.88 210 ILE B N 1
ATOM 5606 C CA . ILE B 1 210 ? 2.863 -22.797 -13.734 1 98.88 210 ILE B CA 1
ATOM 5607 C C . ILE B 1 210 ? 3.893 -23.031 -12.633 1 98.88 210 ILE B C 1
ATOM 5609 O O . ILE B 1 210 ? 4.805 -22.219 -12.445 1 98.88 210 ILE B O 1
ATOM 5613 N N . ASP B 1 211 ? 3.75 -24.156 -11.945 1 98.88 211 ASP B N 1
ATOM 5614 C CA . ASP B 1 211 ? 4.672 -24.469 -10.852 1 98.88 211 ASP B CA 1
ATOM 5615 C C . ASP B 1 211 ? 5.387 -25.797 -11.102 1 98.88 211 ASP B C 1
ATOM 5617 O O . ASP B 1 211 ? 4.746 -26.828 -11.281 1 98.88 211 ASP B O 1
ATOM 5621 N N . LEU B 1 212 ? 6.676 -25.797 -11.133 1 98.94 212 LEU B N 1
ATOM 5622 C CA . LEU B 1 212 ? 7.5 -27 -11.078 1 98.94 212 LEU B CA 1
ATOM 5623 C C . LEU B 1 212 ? 8.117 -27.172 -9.695 1 98.94 212 LEU B C 1
ATOM 5625 O O . LEU B 1 212 ? 8.898 -26.328 -9.25 1 98.94 212 LEU B O 1
ATOM 5629 N N . ASP B 1 213 ? 7.781 -28.203 -9.039 1 98.88 213 ASP B N 1
ATOM 5630 C CA . ASP B 1 213 ? 8.219 -28.469 -7.672 1 98.88 213 ASP B CA 1
ATOM 5631 C C . ASP B 1 213 ? 9.094 -29.719 -7.617 1 98.88 213 ASP B C 1
ATOM 5633 O O . ASP B 1 213 ? 8.617 -30.812 -7.277 1 98.88 213 ASP B O 1
ATOM 5637 N N . GLY B 1 214 ? 10.367 -29.5 -7.859 1 98.69 214 GLY B N 1
ATOM 5638 C CA . GLY B 1 214 ? 11.289 -30.609 -7.875 1 98.69 214 GLY B CA 1
ATOM 5639 C C . GLY B 1 214 ? 11.141 -31.5 -9.102 1 98.69 214 GLY B C 1
ATOM 5640 O O . GLY B 1 214 ? 10.961 -32.719 -8.984 1 98.69 214 GLY B O 1
ATOM 5641 N N . CYS B 1 215 ? 11.297 -30.922 -10.312 1 98.88 215 CYS B N 1
ATOM 5642 C CA . CYS B 1 215 ? 11.07 -31.656 -11.562 1 98.88 215 CYS B CA 1
ATOM 5643 C C . CYS B 1 215 ? 12.359 -31.781 -12.359 1 98.88 215 CYS B C 1
ATOM 5645 O O . CYS B 1 215 ? 13.312 -31.031 -12.148 1 98.88 215 CYS B O 1
ATOM 5647 N N . GLU B 1 216 ? 12.344 -32.812 -13.227 1 98.75 216 GLU B N 1
ATOM 5648 C CA . GLU B 1 216 ? 13.516 -33.062 -14.055 1 98.75 216 GLU B CA 1
ATOM 5649 C C . GLU B 1 216 ? 13.133 -33.125 -15.531 1 98.75 216 GLU B C 1
ATOM 5651 O O . GLU B 1 216 ? 12.133 -33.75 -15.891 1 98.75 216 GLU B O 1
ATOM 5656 N N . ASN B 1 217 ? 13.93 -32.531 -16.375 1 98.88 217 ASN B N 1
ATOM 5657 C CA . ASN B 1 217 ? 13.719 -32.562 -17.812 1 98.88 217 ASN B CA 1
ATOM 5658 C C . ASN B 1 217 ? 12.352 -31.984 -18.188 1 98.88 217 ASN B C 1
ATOM 5660 O O . ASN B 1 217 ? 11.5 -32.688 -18.734 1 98.88 217 ASN B O 1
ATOM 5664 N N . ALA B 1 218 ? 12.242 -30.703 -18.031 1 98.94 218 ALA B N 1
ATOM 5665 C CA . ALA B 1 218 ? 10.984 -30.016 -18.297 1 98.94 218 ALA B CA 1
ATOM 5666 C C . ALA B 1 218 ? 11.18 -28.891 -19.312 1 98.94 218 ALA B C 1
ATOM 5668 O O . ALA B 1 218 ? 12.188 -28.172 -19.266 1 98.94 218 ALA B O 1
ATOM 5669 N N . ARG B 1 219 ? 10.258 -28.766 -20.219 1 98.88 219 ARG B N 1
ATOM 5670 C CA . ARG B 1 219 ? 10.234 -27.688 -21.203 1 98.88 219 ARG B CA 1
ATOM 5671 C C . ARG B 1 219 ? 8.906 -26.938 -21.156 1 98.88 219 ARG B C 1
ATOM 5673 O O . ARG B 1 219 ? 7.84 -27.562 -21.266 1 98.88 219 ARG B O 1
ATOM 5680 N N . ILE B 1 220 ? 8.938 -25.609 -20.938 1 98.94 220 ILE B N 1
ATOM 5681 C CA . ILE B 1 220 ? 7.797 -24.703 -21.016 1 98.94 220 ILE B CA 1
ATOM 5682 C C . ILE B 1 220 ? 8.008 -23.703 -22.141 1 98.94 220 ILE B C 1
ATOM 5684 O O . ILE B 1 220 ? 8.859 -22.812 -22.047 1 98.94 220 ILE B O 1
ATOM 5688 N N . THR B 1 221 ? 7.234 -23.859 -23.25 1 98.94 221 THR B N 1
ATOM 5689 C CA . THR B 1 221 ? 7.539 -23.031 -24.406 1 98.94 221 THR B CA 1
ATOM 5690 C C . THR B 1 221 ? 6.262 -22.469 -25.031 1 98.94 221 THR B C 1
ATOM 5692 O O . THR B 1 221 ? 5.211 -23.109 -24.984 1 98.94 221 THR B O 1
ATOM 5695 N N . ASN B 1 222 ? 6.301 -21.25 -25.547 1 98.88 222 ASN B N 1
ATOM 5696 C CA . ASN B 1 222 ? 5.25 -20.641 -26.344 1 98.88 222 ASN B CA 1
ATOM 5697 C C . ASN B 1 222 ? 3.965 -20.453 -25.547 1 98.88 222 ASN B C 1
ATOM 5699 O O . ASN B 1 222 ? 2.867 -20.609 -26.078 1 98.88 222 ASN B O 1
ATOM 5703 N N . CYS B 1 223 ? 4.082 -20.156 -24.281 1 98.88 223 CYS B N 1
ATOM 5704 C CA . CYS B 1 223 ? 2.916 -20.031 -23.422 1 98.88 223 CYS B CA 1
ATOM 5705 C C . CYS B 1 223 ? 2.574 -18.562 -23.188 1 98.88 223 CYS B C 1
ATOM 5707 O O . CYS B 1 223 ? 3.455 -17.703 -23.234 1 98.88 223 CYS B O 1
ATOM 5709 N N . ASN B 1 224 ? 1.287 -18.234 -23.078 1 98.88 224 ASN B N 1
ATOM 5710 C CA . ASN B 1 224 ? 0.765 -16.969 -22.578 1 98.88 224 ASN B CA 1
ATOM 5711 C C . ASN B 1 224 ? 0.197 -17.125 -21.172 1 98.88 224 ASN B C 1
ATOM 5713 O O . ASN B 1 224 ? -0.82 -17.781 -20.969 1 98.88 224 ASN B O 1
ATOM 5717 N N . VAL B 1 225 ? 0.836 -16.438 -20.203 1 98.94 225 VAL B N 1
ATOM 5718 C CA . VAL B 1 225 ? 0.472 -16.656 -18.812 1 98.94 225 VAL B CA 1
ATOM 5719 C C . VAL B 1 225 ? -0.003 -15.336 -18.203 1 98.94 225 VAL B C 1
ATOM 5721 O O . VAL B 1 225 ? 0.738 -14.352 -18.172 1 98.94 225 VAL B O 1
ATOM 5724 N N . ASN B 1 226 ? -1.239 -15.227 -17.766 1 98.75 226 ASN B N 1
ATOM 5725 C CA . ASN B 1 226 ? -1.867 -14.148 -17.016 1 98.75 226 ASN B CA 1
ATOM 5726 C C . ASN B 1 226 ? -2.332 -14.625 -15.633 1 98.75 226 ASN B C 1
ATOM 5728 O O . ASN B 1 226 ? -3.387 -15.25 -15.516 1 98.75 226 ASN B O 1
ATOM 5732 N N . ALA B 1 227 ? -1.507 -14.32 -14.594 1 98.5 227 ALA B N 1
ATOM 5733 C CA . ALA B 1 227 ? -1.703 -14.938 -13.289 1 98.5 227 ALA B CA 1
ATOM 5734 C C . ALA B 1 227 ? -1.784 -13.891 -12.188 1 98.5 227 ALA B C 1
ATOM 5736 O O . ALA B 1 227 ? -1.084 -12.875 -12.234 1 98.5 227 ALA B O 1
ATOM 5737 N N . ALA B 1 228 ? -2.607 -14.117 -11.156 1 97.94 228 ALA B N 1
ATOM 5738 C CA . ALA B 1 228 ? -2.727 -13.188 -10.031 1 97.94 228 ALA B CA 1
ATOM 5739 C C . ALA B 1 228 ? -1.596 -13.391 -9.031 1 97.94 228 ALA B C 1
ATOM 5741 O O . ALA B 1 228 ? -1.495 -12.656 -8.039 1 97.94 228 ALA B O 1
ATOM 5742 N N . ASP B 1 229 ? -0.818 -14.352 -9.195 1 97.88 229 ASP B N 1
ATOM 5743 C CA . ASP B 1 229 ? 0.412 -14.602 -8.445 1 97.88 229 ASP B CA 1
ATOM 5744 C C . ASP B 1 229 ? 1.575 -14.898 -9.391 1 97.88 229 ASP B C 1
ATOM 5746 O O . ASP B 1 229 ? 1.598 -14.422 -10.531 1 97.88 229 ASP B O 1
ATOM 5750 N N . ASP B 1 230 ? 2.625 -15.625 -9.008 1 98.69 230 ASP B N 1
ATOM 5751 C CA . ASP B 1 230 ? 3.807 -15.805 -9.844 1 98.69 230 ASP B CA 1
ATOM 5752 C C . ASP B 1 230 ? 3.443 -16.453 -11.18 1 98.69 230 ASP B C 1
ATOM 5754 O O . ASP B 1 230 ? 2.611 -17.359 -11.227 1 98.69 230 ASP B O 1
ATOM 5758 N N . GLY B 1 231 ? 4.023 -15.977 -12.297 1 98.88 231 GLY B N 1
ATOM 5759 C CA . GLY B 1 231 ? 3.738 -16.516 -13.625 1 98.88 231 GLY B CA 1
ATOM 5760 C C . GLY B 1 231 ? 4.23 -17.938 -13.812 1 98.88 231 GLY B C 1
ATOM 5761 O O . GLY B 1 231 ? 3.439 -18.875 -13.805 1 98.88 231 GLY B O 1
ATOM 5762 N N . ILE B 1 232 ? 5.516 -18.078 -13.961 1 98.94 232 ILE B N 1
ATOM 5763 C CA . ILE B 1 232 ? 6.188 -19.375 -13.984 1 98.94 232 ILE B CA 1
ATOM 5764 C C . ILE B 1 232 ? 7.133 -19.484 -12.789 1 98.94 232 ILE B C 1
ATOM 5766 O O . ILE B 1 232 ? 8.062 -18.688 -12.648 1 98.94 232 ILE B O 1
ATOM 5770 N N . CYS B 1 233 ? 6.887 -20.516 -11.984 1 98.88 233 CYS B N 1
ATOM 5771 C CA . CYS B 1 233 ? 7.57 -20.578 -10.703 1 98.88 233 CYS B CA 1
ATOM 5772 C C . CYS B 1 233 ? 8.195 -21.953 -10.477 1 98.88 233 CYS B C 1
ATOM 5774 O O . CYS B 1 233 ? 7.492 -22.969 -10.5 1 98.88 233 CYS B O 1
ATOM 5776 N N . LEU B 1 234 ? 9.461 -22 -10.289 1 98.88 234 LEU B N 1
ATOM 5777 C CA . LEU B 1 234 ? 10.156 -23.203 -9.836 1 98.88 234 LEU B CA 1
ATOM 5778 C C . LEU B 1 234 ? 10.227 -23.25 -8.312 1 98.88 234 LEU B C 1
ATOM 5780 O O . LEU B 1 234 ? 10.602 -22.266 -7.672 1 98.88 234 LEU B O 1
ATOM 5784 N N . LYS B 1 235 ? 9.828 -24.359 -7.82 1 98.5 235 LYS B N 1
ATOM 5785 C CA . LYS B 1 235 ? 9.789 -24.531 -6.371 1 98.5 235 LYS B CA 1
ATOM 5786 C C . LYS B 1 235 ? 10.492 -25.828 -5.957 1 98.5 235 LYS B C 1
ATOM 5788 O O . LYS B 1 235 ? 10.68 -26.734 -6.773 1 98.5 235 LYS B O 1
ATOM 5793 N N . SER B 1 236 ? 10.914 -25.828 -4.777 1 98.31 236 SER B N 1
ATOM 5794 C CA . SER B 1 236 ? 11.328 -27 -4.004 1 98.31 236 SER B CA 1
ATOM 5795 C C . SER B 1 236 ? 10.797 -26.938 -2.576 1 98.31 236 SER B C 1
ATOM 5797 O O . SER B 1 236 ? 11.523 -26.562 -1.653 1 98.31 236 SER B O 1
ATOM 5799 N N . GLU B 1 237 ? 9.562 -27.391 -2.4 1 96.62 237 GLU B N 1
ATOM 5800 C CA . GLU B 1 237 ? 8.758 -27.062 -1.228 1 96.62 237 GLU B CA 1
ATOM 5801 C C . GLU B 1 237 ? 9.203 -27.875 -0.013 1 96.62 237 GLU B C 1
ATOM 5803 O O . GLU B 1 237 ? 8.883 -27.516 1.125 1 96.62 237 GLU B O 1
ATOM 5808 N N . VAL B 1 238 ? 9.867 -28.953 -0.263 1 94.81 238 VAL B N 1
ATOM 5809 C CA . VAL B 1 238 ? 10.391 -29.781 0.825 1 94.81 238 VAL B CA 1
ATOM 5810 C C . VAL B 1 238 ? 11.789 -30.266 0.474 1 94.81 238 VAL B C 1
ATOM 5812 O O . VAL B 1 238 ? 12.164 -30.312 -0.7 1 94.81 238 VAL B O 1
ATOM 5815 N N . PRO B 1 239 ? 12.523 -30.594 1.563 1 94.88 239 PRO B N 1
ATOM 5816 C CA . PRO B 1 239 ? 13.852 -31.141 1.282 1 94.88 239 PRO B CA 1
ATOM 5817 C C . PRO B 1 239 ? 13.812 -32.344 0.347 1 94.88 239 PRO B C 1
ATOM 5819 O O . PRO B 1 239 ? 12.891 -33.156 0.427 1 94.88 239 PRO B O 1
ATOM 5822 N N . GLY B 1 240 ? 14.75 -32.438 -0.445 1 94 240 GLY B N 1
ATOM 5823 C CA . GLY B 1 240 ? 14.852 -33.625 -1.306 1 94 240 GLY B CA 1
ATOM 5824 C C . GLY B 1 240 ? 14.266 -33.406 -2.688 1 94 240 GLY B C 1
ATOM 5825 O O . GLY B 1 240 ? 14.461 -34.219 -3.586 1 94 240 GLY B O 1
ATOM 5826 N N . LEU B 1 241 ? 13.617 -32.312 -2.877 1 95.62 241 LEU B N 1
ATOM 5827 C CA . LEU B 1 241 ? 13.086 -31.984 -4.191 1 95.62 241 LEU B CA 1
ATOM 5828 C C . LEU B 1 241 ? 14.117 -31.234 -5.02 1 95.62 241 LEU B C 1
ATOM 5830 O O . LEU B 1 241 ? 14.586 -30.172 -4.613 1 95.62 241 LEU B O 1
ATOM 5834 N N . HIS B 1 242 ? 14.414 -31.734 -6.234 1 97.69 242 HIS B N 1
ATOM 5835 C CA . HIS B 1 242 ? 15.469 -31.172 -7.066 1 97.69 242 HIS B CA 1
ATOM 5836 C C . HIS B 1 242 ? 14.961 -30.844 -8.461 1 97.69 242 HIS B C 1
ATOM 5838 O O . HIS B 1 242 ? 14.531 -31.734 -9.195 1 97.69 242 HIS B O 1
ATOM 5844 N N . ASN B 1 243 ? 15 -29.609 -8.789 1 98.88 243 ASN B N 1
ATOM 5845 C CA . ASN B 1 243 ? 14.781 -29.203 -10.18 1 98.88 243 ASN B CA 1
ATOM 5846 C C . ASN B 1 243 ? 16.078 -29.312 -10.992 1 98.88 243 ASN B C 1
ATOM 5848 O O . ASN B 1 243 ? 17.125 -28.859 -10.547 1 98.88 243 ASN B O 1
ATOM 5852 N N . ASN B 1 244 ? 15.992 -29.953 -12.117 1 98.81 244 ASN B N 1
ATOM 5853 C CA . ASN B 1 244 ? 17.172 -30.109 -12.953 1 98.81 244 ASN B CA 1
ATOM 5854 C C . ASN B 1 244 ? 16.797 -30.156 -14.438 1 98.81 244 ASN B C 1
ATOM 5856 O O . ASN B 1 244 ? 15.836 -30.828 -14.82 1 98.81 244 ASN B O 1
ATOM 5860 N N . ASN B 1 245 ? 17.547 -29.453 -15.234 1 98.88 245 ASN B N 1
ATOM 5861 C CA . ASN B 1 245 ? 17.375 -29.438 -16.688 1 98.88 245 ASN B CA 1
ATOM 5862 C C . ASN B 1 245 ? 16 -28.906 -17.078 1 98.88 245 ASN B C 1
ATOM 5864 O O . ASN B 1 245 ? 15.203 -29.625 -17.672 1 98.88 245 ASN B O 1
ATOM 5868 N N . ILE B 1 246 ? 15.852 -27.625 -16.828 1 98.94 246 ILE B N 1
ATOM 5869 C CA . ILE B 1 246 ? 14.602 -26.938 -17.109 1 98.94 246 ILE B CA 1
ATOM 5870 C C . ILE B 1 246 ? 14.812 -25.891 -18.203 1 98.94 246 ILE B C 1
ATOM 5872 O O . ILE B 1 246 ? 15.789 -25.141 -18.172 1 98.94 246 ILE B O 1
ATOM 5876 N N . TYR B 1 247 ? 13.945 -25.922 -19.172 1 98.94 247 TYR B N 1
ATOM 5877 C CA . TYR B 1 247 ? 13.977 -24.938 -20.25 1 98.94 247 TYR B CA 1
ATOM 5878 C C . TYR B 1 247 ? 12.672 -24.156 -20.297 1 98.94 247 TYR B C 1
ATOM 5880 O O . TYR B 1 247 ? 11.586 -24.734 -20.391 1 98.94 247 TYR B O 1
ATOM 5888 N N . ILE B 1 248 ? 12.742 -22.812 -20.234 1 98.94 248 ILE B N 1
ATOM 5889 C CA . ILE B 1 248 ? 11.609 -21.906 -20.391 1 98.94 248 ILE B CA 1
ATOM 5890 C C . ILE B 1 248 ? 11.883 -20.922 -21.531 1 98.94 248 ILE B C 1
ATOM 5892 O O . ILE B 1 248 ? 12.867 -20.172 -21.484 1 98.94 248 ILE B O 1
ATOM 5896 N N . GLY B 1 249 ? 11.031 -20.953 -22.562 1 98.88 249 GLY B N 1
ATOM 5897 C CA . GLY B 1 249 ? 11.352 -20.094 -23.688 1 98.88 249 GLY B CA 1
ATOM 5898 C C . GLY B 1 249 ? 10.125 -19.641 -24.469 1 98.88 249 GLY B C 1
ATOM 5899 O O . GLY B 1 249 ? 9.109 -20.344 -24.5 1 98.88 249 GLY B O 1
ATOM 5900 N N . ASN B 1 250 ? 10.219 -18.469 -25.016 1 98.88 250 ASN B N 1
ATOM 5901 C CA . ASN B 1 250 ? 9.219 -17.922 -25.938 1 98.88 250 ASN B CA 1
ATOM 5902 C C . ASN B 1 250 ? 7.859 -17.766 -25.266 1 98.88 250 ASN B C 1
ATOM 5904 O O . ASN B 1 250 ? 6.832 -18.125 -25.844 1 98.88 250 ASN B O 1
ATOM 5908 N N . CYS B 1 251 ? 7.848 -17.297 -24.062 1 98.94 251 CYS B N 1
ATOM 5909 C CA . CYS B 1 251 ? 6.605 -17.109 -23.328 1 98.94 251 CYS B CA 1
ATOM 5910 C C . CYS B 1 251 ? 6.305 -15.617 -23.141 1 98.94 251 CYS B C 1
ATOM 5912 O O . CYS B 1 251 ? 7.215 -14.789 -23.188 1 98.94 251 CYS B O 1
ATOM 5914 N N . THR B 1 252 ? 5.051 -15.219 -23.094 1 98.94 252 THR B N 1
ATOM 5915 C CA . THR B 1 252 ? 4.555 -13.914 -22.672 1 98.94 252 THR B CA 1
ATOM 5916 C C . THR B 1 252 ? 3.875 -14.016 -21.312 1 98.94 252 THR B C 1
ATOM 5918 O O . THR B 1 252 ? 2.977 -14.836 -21.109 1 98.94 252 THR B O 1
ATOM 5921 N N . ILE B 1 253 ? 4.324 -13.133 -20.406 1 98.94 253 ILE B N 1
ATOM 5922 C CA . ILE B 1 253 ? 3.879 -13.297 -19.031 1 98.94 253 ILE B CA 1
ATOM 5923 C C . ILE B 1 253 ? 3.416 -11.953 -18.469 1 98.94 253 ILE B C 1
ATOM 5925 O O . ILE B 1 253 ? 4.098 -10.938 -18.641 1 98.94 253 ILE B O 1
ATOM 5929 N N . ARG B 1 254 ? 2.277 -11.859 -17.859 1 98.44 254 ARG B N 1
ATOM 5930 C CA . ARG B 1 254 ? 1.873 -10.812 -16.922 1 98.44 254 ARG B CA 1
ATOM 5931 C C . ARG B 1 254 ? 1.413 -11.414 -15.602 1 98.44 254 ARG B C 1
ATOM 5933 O O . ARG B 1 254 ? 0.813 -12.484 -15.578 1 98.44 254 ARG B O 1
ATOM 5940 N N . SER B 1 255 ? 1.682 -10.711 -14.562 1 98.31 255 SER B N 1
ATOM 5941 C CA . SER B 1 255 ? 1.492 -11.305 -13.242 1 98.31 255 SER B CA 1
ATOM 5942 C C . SER B 1 255 ? 1.315 -10.227 -12.172 1 98.31 255 SER B C 1
ATOM 5944 O O . SER B 1 255 ? 1.878 -9.133 -12.281 1 98.31 255 SER B O 1
ATOM 5946 N N . SER B 1 256 ? 0.483 -10.531 -11.172 1 98.19 256 SER B N 1
ATOM 5947 C CA . SER B 1 256 ? 0.427 -9.648 -10.008 1 98.19 256 SER B CA 1
ATOM 5948 C C . SER B 1 256 ? 1.498 -10.016 -8.984 1 98.19 256 SER B C 1
ATOM 5950 O O . SER B 1 256 ? 1.426 -9.602 -7.828 1 98.19 256 SER B O 1
ATOM 5952 N N . ALA B 1 257 ? 2.402 -10.828 -9.32 1 98.31 257 ALA B N 1
ATOM 5953 C CA . ALA B 1 257 ? 3.619 -11.148 -8.578 1 98.31 257 ALA B CA 1
ATOM 5954 C C . ALA B 1 257 ? 4.84 -11.133 -9.492 1 98.31 257 ALA B C 1
ATOM 5956 O O . ALA B 1 257 ? 5.098 -10.133 -10.172 1 98.31 257 ALA B O 1
ATOM 5957 N N . ASN B 1 258 ? 5.656 -12.203 -9.523 1 98.88 258 ASN B N 1
ATOM 5958 C CA . ASN B 1 258 ? 6.832 -12.258 -10.391 1 98.88 258 ASN B CA 1
ATOM 5959 C C . ASN B 1 258 ? 6.523 -12.938 -11.719 1 98.88 258 ASN B C 1
ATOM 5961 O O . ASN B 1 258 ? 5.621 -13.773 -11.797 1 98.88 258 ASN B O 1
ATOM 5965 N N . ALA B 1 259 ? 7.234 -12.531 -12.773 1 98.94 259 ALA B N 1
ATOM 5966 C CA . ALA B 1 259 ? 7.066 -13.227 -14.047 1 98.94 259 ALA B CA 1
ATOM 5967 C C . ALA B 1 259 ? 7.676 -14.625 -14 1 98.94 259 ALA B C 1
ATOM 5969 O O . ALA B 1 259 ? 6.969 -15.617 -14.156 1 98.94 259 ALA B O 1
ATOM 5970 N N . VAL B 1 260 ? 8.969 -14.719 -13.742 1 98.94 260 VAL B N 1
ATOM 5971 C CA . VAL B 1 260 ? 9.641 -15.992 -13.516 1 98.94 260 VAL B CA 1
ATOM 5972 C C . VAL B 1 260 ? 10.328 -15.984 -12.156 1 98.94 260 VAL B C 1
ATOM 5974 O O . VAL B 1 260 ? 11.117 -15.086 -11.859 1 98.94 260 VAL B O 1
ATOM 5977 N N . LYS B 1 261 ? 10.047 -17.031 -11.367 1 98.88 261 LYS B N 1
ATOM 5978 C CA . LYS B 1 261 ? 10.562 -17.016 -10 1 98.88 261 LYS B CA 1
ATOM 5979 C C . LYS B 1 261 ? 11.094 -18.391 -9.609 1 98.88 261 LYS B C 1
ATOM 5981 O O . LYS B 1 261 ? 10.508 -19.422 -9.969 1 98.88 261 LYS B O 1
ATOM 5986 N N . PHE B 1 262 ? 12.266 -18.406 -8.977 1 98.69 262 PHE B N 1
ATOM 5987 C CA . PHE B 1 262 ? 12.703 -19.531 -8.164 1 98.69 262 PHE B CA 1
ATOM 5988 C C . PHE B 1 262 ? 12.328 -19.328 -6.699 1 98.69 262 PHE B C 1
ATOM 5990 O O . PHE B 1 262 ? 12.633 -18.281 -6.117 1 98.69 262 PHE B O 1
ATOM 5997 N N . GLY B 1 263 ? 11.641 -20.312 -6.156 1 94.69 263 GLY B N 1
ATOM 5998 C CA . GLY B 1 263 ? 11.156 -20.172 -4.793 1 94.69 263 GLY B CA 1
ATOM 5999 C C . GLY B 1 263 ? 9.672 -19.859 -4.719 1 94.69 263 GLY B C 1
ATOM 6000 O O . GLY B 1 263 ? 8.945 -20.047 -5.699 1 94.69 263 GLY B O 1
ATOM 6001 N N . THR B 1 264 ? 8.969 -19.453 -3.43 1 94.88 264 THR B N 1
ATOM 6002 C CA . THR B 1 264 ? 9.742 -19.156 -2.23 1 94.88 264 THR B CA 1
ATOM 6003 C C . THR B 1 264 ? 10.281 -20.438 -1.6 1 94.88 264 THR B C 1
ATOM 6005 O O . THR B 1 264 ? 11.398 -20.453 -1.083 1 94.88 264 THR B O 1
ATOM 6008 N N . GLY B 1 265 ? 9.344 -21.531 -1.586 1 97.19 265 GLY B N 1
ATOM 6009 C CA . GLY B 1 265 ? 9.914 -22.781 -1.116 1 97.19 265 GLY B CA 1
ATOM 6010 C C . GLY B 1 265 ? 11.172 -23.188 -1.868 1 97.19 265 GLY B C 1
ATOM 6011 O O . GLY B 1 265 ? 11.141 -23.359 -3.088 1 97.19 265 GLY B O 1
ATOM 6012 N N . SER B 1 266 ? 12.266 -23.234 -1.203 1 98.38 266 SER B N 1
ATOM 6013 C CA . SER B 1 266 ? 13.578 -23.484 -1.777 1 98.38 266 SER B CA 1
ATOM 6014 C C . SER B 1 266 ? 14.43 -24.359 -0.861 1 98.38 266 SER B C 1
ATOM 6016 O O . SER B 1 266 ? 15.461 -23.922 -0.354 1 98.38 266 SER B O 1
ATOM 6018 N N . TYR B 1 267 ? 14.016 -25.578 -0.799 1 97.94 267 TYR B N 1
ATOM 6019 C CA . TYR B 1 267 ? 14.656 -26.484 0.144 1 97.94 267 TYR B CA 1
ATOM 6020 C C . TYR B 1 267 ? 15.664 -27.391 -0.563 1 97.94 267 TYR B C 1
ATOM 6022 O O . TYR B 1 267 ? 16.609 -27.859 0.053 1 97.94 267 TYR B O 1
ATOM 6030 N N . GLY B 1 268 ? 15.414 -27.688 -1.79 1 97.75 268 GLY B N 1
ATOM 6031 C CA . GLY B 1 268 ? 16.234 -28.625 -2.539 1 97.75 268 GLY B CA 1
ATOM 6032 C C . GLY B 1 268 ? 17.25 -27.938 -3.438 1 97.75 268 GLY B C 1
ATOM 6033 O O . GLY B 1 268 ? 18.25 -27.391 -2.953 1 97.75 268 GLY B O 1
ATOM 6034 N N . SER B 1 269 ? 16.969 -28.062 -4.785 1 98.44 269 SER B N 1
ATOM 6035 C CA . SER B 1 269 ? 17.938 -27.438 -5.695 1 98.44 269 SER B CA 1
ATOM 6036 C C . SER B 1 269 ? 17.266 -27 -6.992 1 98.44 269 SER B C 1
ATOM 6038 O O . SER B 1 269 ? 16.172 -27.469 -7.32 1 98.44 269 SER B O 1
ATOM 6040 N N . PHE B 1 270 ? 17.844 -26.109 -7.613 1 98.88 270 PHE B N 1
ATOM 6041 C CA . PHE B 1 270 ? 17.578 -25.641 -8.961 1 98.88 270 PHE B CA 1
ATOM 6042 C C . PHE B 1 270 ? 18.844 -25.609 -9.805 1 98.88 270 PHE B C 1
ATOM 6044 O O . PHE B 1 270 ? 19.672 -24.719 -9.656 1 98.88 270 PHE B O 1
ATOM 6051 N N . LYS B 1 271 ? 18.984 -26.578 -10.695 1 98.81 271 LYS B N 1
ATOM 6052 C CA . LYS B 1 271 ? 20.234 -26.703 -11.445 1 98.81 271 LYS B CA 1
ATOM 6053 C C . LYS B 1 271 ? 19.969 -26.828 -12.938 1 98.81 271 LYS B C 1
ATOM 6055 O O . LYS B 1 271 ? 19.016 -27.469 -13.352 1 98.81 271 LYS B O 1
ATOM 6060 N N . ASN B 1 272 ? 20.828 -26.172 -13.719 1 98.88 272 ASN B N 1
ATOM 6061 C CA . ASN B 1 272 ? 20.766 -26.25 -15.172 1 98.88 272 ASN B CA 1
ATOM 6062 C C . ASN B 1 272 ? 19.406 -25.766 -15.695 1 98.88 272 ASN B C 1
ATOM 6064 O O . ASN B 1 272 ? 18.672 -26.531 -16.328 1 98.88 272 ASN B O 1
ATOM 6068 N N . VAL B 1 273 ? 19.188 -24.469 -15.5 1 98.94 273 VAL B N 1
ATOM 6069 C CA . VAL B 1 273 ? 17.953 -23.828 -15.938 1 98.94 273 VAL B CA 1
ATOM 6070 C C . VAL B 1 273 ? 18.25 -22.766 -16.984 1 98.94 273 VAL B C 1
ATOM 6072 O O . VAL B 1 273 ? 19.156 -21.953 -16.797 1 98.94 273 VAL B O 1
ATOM 6075 N N . THR B 1 274 ? 17.594 -22.859 -18.094 1 98.94 274 THR B N 1
ATOM 6076 C CA . THR B 1 274 ? 17.688 -21.859 -19.141 1 98.94 274 THR B CA 1
ATOM 6077 C C . THR B 1 274 ? 16.359 -21.141 -19.344 1 98.94 274 THR B C 1
ATOM 6079 O O . THR B 1 274 ? 15.312 -21.781 -19.516 1 98.94 274 THR B O 1
ATOM 6082 N N . ILE B 1 275 ? 16.344 -19.812 -19.312 1 98.94 275 ILE B N 1
ATOM 6083 C CA . ILE B 1 275 ? 15.195 -18.938 -19.547 1 98.94 275 ILE B CA 1
ATOM 6084 C C . ILE B 1 275 ? 15.516 -17.969 -20.688 1 98.94 275 ILE B C 1
ATOM 6086 O O . ILE B 1 275 ? 16.438 -17.156 -20.578 1 98.94 275 ILE B O 1
ATOM 6090 N N . GLU B 1 276 ? 14.75 -18.031 -21.75 1 98.69 276 GLU B N 1
ATOM 6091 C CA . GLU B 1 276 ? 15.141 -17.172 -22.859 1 98.69 276 GLU B CA 1
ATOM 6092 C C . GLU B 1 276 ? 13.922 -16.719 -23.672 1 98.69 276 GLU B C 1
ATOM 6094 O O . GLU B 1 276 ? 12.938 -17.453 -23.781 1 98.69 276 GLU B O 1
ATOM 6099 N N . ASN B 1 277 ? 14.008 -15.562 -24.172 1 98.88 277 ASN B N 1
ATOM 6100 C CA . ASN B 1 277 ? 12.984 -14.969 -25.016 1 98.88 277 ASN B CA 1
ATOM 6101 C C . ASN B 1 277 ? 11.648 -14.859 -24.297 1 98.88 277 ASN B C 1
ATOM 6103 O O . ASN B 1 277 ? 10.641 -15.414 -24.75 1 98.88 277 ASN B O 1
ATOM 6107 N N . ILE B 1 278 ? 11.664 -14.086 -23.234 1 98.94 278 ILE B N 1
ATOM 6108 C CA . ILE B 1 278 ? 10.477 -13.875 -22.422 1 98.94 278 ILE B CA 1
ATOM 6109 C C . ILE B 1 278 ? 10.008 -12.422 -22.562 1 98.94 278 ILE B C 1
ATOM 6111 O O . ILE B 1 278 ? 10.805 -11.492 -22.422 1 98.94 278 ILE B O 1
ATOM 6115 N N . LYS B 1 279 ? 8.75 -12.203 -22.891 1 98.94 279 LYS B N 1
ATOM 6116 C CA . LYS B 1 279 ? 8.102 -10.898 -22.844 1 98.94 279 LYS B CA 1
ATOM 6117 C C . LYS B 1 279 ? 7.281 -10.734 -21.578 1 98.94 279 LYS B C 1
ATOM 6119 O O . LYS B 1 279 ? 6.418 -11.562 -21.281 1 98.94 279 LYS B O 1
ATOM 6124 N N . VAL B 1 280 ? 7.582 -9.68 -20.797 1 98.94 280 VAL B N 1
ATOM 6125 C CA . VAL B 1 280 ? 6.895 -9.391 -19.547 1 98.94 280 VAL B CA 1
ATOM 6126 C C . VAL B 1 280 ? 6.211 -8.031 -19.625 1 98.94 280 VAL B C 1
ATOM 6128 O O . VAL B 1 280 ? 6.781 -7.074 -20.156 1 98.94 280 VAL B O 1
ATOM 6131 N N . PHE B 1 281 ? 4.941 -7.938 -19.172 1 98.88 281 PHE B N 1
ATOM 6132 C CA . PHE B 1 281 ? 4.277 -6.645 -19.047 1 98.88 281 PHE B CA 1
ATOM 6133 C C . PHE B 1 281 ? 3.271 -6.656 -17.906 1 98.88 281 PHE B C 1
ATOM 6135 O O . PHE B 1 281 ? 2.873 -7.723 -17.438 1 98.88 281 PHE B O 1
ATOM 6142 N N . ASP B 1 282 ? 2.947 -5.477 -17.375 1 98.62 282 ASP B N 1
ATOM 6143 C CA . ASP B 1 282 ? 1.952 -5.332 -16.328 1 98.62 282 ASP B CA 1
ATOM 6144 C C . ASP B 1 282 ? 2.189 -6.34 -15.203 1 98.62 282 ASP B C 1
ATOM 6146 O O . ASP B 1 282 ? 1.274 -7.07 -14.812 1 98.62 282 ASP B O 1
ATOM 6150 N N . THR B 1 283 ? 3.42 -6.371 -14.734 1 98.88 283 THR B N 1
ATOM 6151 C CA . THR B 1 283 ? 3.816 -7.34 -13.719 1 98.88 283 THR B CA 1
ATOM 6152 C C . THR B 1 283 ? 4.262 -6.633 -12.438 1 98.88 283 THR B C 1
ATOM 6154 O O . THR B 1 283 ? 5.141 -5.77 -12.477 1 98.88 283 THR B O 1
ATOM 6157 N N . PHE B 1 284 ? 3.699 -6.977 -11.367 1 98.44 284 PHE B N 1
ATOM 6158 C CA . PHE B 1 284 ? 3.77 -6.238 -10.117 1 98.44 284 PHE B CA 1
ATOM 6159 C C . PHE B 1 284 ? 5.16 -6.344 -9.5 1 98.44 284 PHE B C 1
ATOM 6161 O O . PHE B 1 284 ? 5.66 -5.383 -8.914 1 98.44 284 PHE B O 1
ATOM 6168 N N . ARG B 1 285 ? 5.773 -7.5 -9.547 1 98.56 285 ARG B N 1
ATOM 6169 C CA . ARG B 1 285 ? 7.062 -7.715 -8.898 1 98.56 285 ARG B CA 1
ATOM 6170 C C . ARG B 1 285 ? 8.18 -7.863 -9.93 1 98.56 285 ARG B C 1
ATOM 6172 O O . ARG B 1 285 ? 8.312 -7.031 -10.828 1 98.56 285 ARG B O 1
ATOM 6179 N N . SER B 1 286 ? 9.07 -8.859 -9.805 1 98.88 286 SER B N 1
ATOM 6180 C CA . SER B 1 286 ? 10.273 -8.906 -10.617 1 98.88 286 SER B CA 1
ATOM 6181 C C . SER B 1 286 ? 10.016 -9.594 -11.953 1 98.88 286 SER B C 1
ATOM 6183 O O . SER B 1 286 ? 9.219 -10.539 -12.023 1 98.88 286 SER B O 1
ATOM 6185 N N . ALA B 1 287 ? 10.727 -9.117 -12.977 1 98.94 287 ALA B N 1
ATOM 6186 C CA . ALA B 1 287 ? 10.75 -9.875 -14.227 1 98.94 287 ALA B CA 1
ATOM 6187 C C . ALA B 1 287 ? 11.359 -11.258 -14.016 1 98.94 287 ALA B C 1
ATOM 6189 O O . ALA B 1 287 ? 10.82 -12.266 -14.477 1 98.94 287 ALA B O 1
ATOM 6190 N N . VAL B 1 288 ? 12.477 -11.234 -13.281 1 98.94 288 VAL B N 1
ATOM 6191 C CA . VAL B 1 288 ? 13.109 -12.492 -12.906 1 98.94 288 VAL B CA 1
ATOM 6192 C C . VAL B 1 288 ? 13.562 -12.43 -11.453 1 98.94 288 VAL B C 1
ATOM 6194 O O . VAL B 1 288 ? 14.234 -11.477 -11.047 1 98.94 288 VAL B O 1
ATOM 6197 N N . ALA B 1 289 ? 13.188 -13.406 -10.672 1 98.94 289 ALA B N 1
ATOM 6198 C CA . ALA B 1 289 ? 13.609 -13.523 -9.273 1 98.94 289 ALA B CA 1
ATOM 6199 C C . ALA B 1 289 ? 14.211 -14.898 -9 1 98.94 289 ALA B C 1
ATOM 6201 O O . ALA B 1 289 ? 13.57 -15.93 -9.234 1 98.94 289 ALA B O 1
ATOM 6202 N N . ILE B 1 290 ? 15.445 -14.922 -8.555 1 98.94 290 ILE B N 1
ATOM 6203 C CA . ILE B 1 290 ? 16.156 -16.141 -8.203 1 98.94 290 ILE B CA 1
ATOM 6204 C C . ILE B 1 290 ? 16.453 -16.156 -6.703 1 98.94 290 ILE B C 1
ATOM 6206 O O . ILE B 1 290 ? 17.312 -15.414 -6.227 1 98.94 290 ILE B O 1
ATOM 6210 N N . GLU B 1 291 ? 15.734 -17.047 -5.969 1 98.88 291 GLU B N 1
ATOM 6211 C CA . GLU B 1 291 ? 15.75 -16.938 -4.512 1 98.88 291 GLU B CA 1
ATOM 6212 C C . GLU B 1 291 ? 16.078 -18.297 -3.869 1 98.88 291 GLU B C 1
ATOM 6214 O O . GLU B 1 291 ? 15.484 -19.312 -4.227 1 98.88 291 GLU B O 1
ATOM 6219 N N . SER B 1 292 ? 16.984 -18.375 -3.018 1 98.81 292 SER B N 1
ATOM 6220 C CA . SER B 1 292 ? 17.266 -19.469 -2.096 1 98.81 292 SER B CA 1
ATOM 6221 C C . SER B 1 292 ? 17.25 -18.984 -0.648 1 98.81 292 SER B C 1
ATOM 6223 O O . SER B 1 292 ? 18.203 -18.359 -0.194 1 98.81 292 SER B O 1
ATOM 6225 N N . VAL B 1 293 ? 16.156 -19.344 0.066 1 98.56 293 VAL B N 1
ATOM 6226 C CA . VAL B 1 293 ? 16.094 -18.844 1.433 1 98.56 293 VAL B CA 1
ATOM 6227 C C . VAL B 1 293 ? 15.875 -20 2.404 1 98.56 293 VAL B C 1
ATOM 6229 O O . VAL B 1 293 ? 15.906 -19.812 3.621 1 98.56 293 VAL B O 1
ATOM 6232 N N . ASP B 1 294 ? 15.672 -21.25 1.835 1 98.5 294 ASP B N 1
ATOM 6233 C CA . ASP B 1 294 ? 15.375 -22.375 2.717 1 98.5 294 ASP B CA 1
ATOM 6234 C C . ASP B 1 294 ? 16.453 -23.438 2.627 1 98.5 294 ASP B C 1
ATOM 6236 O O . ASP B 1 294 ? 16.266 -24.562 3.109 1 98.5 294 ASP B O 1
ATOM 6240 N N . GLY B 1 295 ? 17.5 -23.078 1.972 1 98.31 295 GLY B N 1
ATOM 6241 C CA . GLY B 1 295 ? 18.625 -24 1.964 1 98.31 295 GLY B CA 1
ATOM 6242 C C . GLY B 1 295 ? 18.906 -24.578 0.591 1 98.31 295 GLY B C 1
ATOM 6243 O O . GLY B 1 295 ? 19.766 -25.453 0.448 1 98.31 295 GLY B O 1
ATOM 6244 N N . ALA B 1 296 ? 18.375 -24.094 -0.426 1 98.56 296 ALA B N 1
ATOM 6245 C CA . ALA B 1 296 ? 18.469 -24.688 -1.754 1 98.56 296 ALA B CA 1
ATOM 6246 C C . ALA B 1 296 ? 19.828 -24.391 -2.396 1 98.56 296 ALA B C 1
ATOM 6248 O O . ALA B 1 296 ? 20.375 -23.312 -2.205 1 98.56 296 ALA B O 1
ATOM 6249 N N . GLU B 1 297 ? 20.281 -25.328 -3.166 1 98.56 297 GLU B N 1
ATOM 6250 C CA . GLU B 1 297 ? 21.406 -25.141 -4.078 1 98.56 297 GLU B CA 1
ATOM 6251 C C . GLU B 1 297 ? 20.938 -24.672 -5.449 1 98.56 297 GLU B C 1
ATOM 6253 O O . GLU B 1 297 ? 20.172 -25.375 -6.121 1 98.56 297 GLU B O 1
ATOM 6258 N N . ILE B 1 298 ? 21.406 -23.5 -5.879 1 98.94 298 ILE B N 1
ATOM 6259 C CA . ILE B 1 298 ? 21.078 -22.969 -7.199 1 98.94 298 ILE B CA 1
ATOM 6260 C C . ILE B 1 298 ? 22.344 -22.812 -8.023 1 98.94 298 ILE B C 1
ATOM 6262 O O . ILE B 1 298 ? 23.297 -22.141 -7.602 1 98.94 298 ILE B O 1
ATOM 6266 N N . GLU B 1 299 ? 22.344 -23.469 -9.148 1 98.75 299 GLU B N 1
ATOM 6267 C CA . GLU B 1 299 ? 23.578 -23.469 -9.922 1 98.75 299 GLU B CA 1
ATOM 6268 C C . GLU B 1 299 ? 23.312 -23.578 -11.414 1 98.75 299 GLU B C 1
ATOM 6270 O O . GLU B 1 299 ? 22.422 -24.328 -11.836 1 98.75 299 GLU B O 1
ATOM 6275 N N . ASN B 1 300 ? 24.062 -22.844 -12.188 1 98.88 300 ASN B N 1
ATOM 6276 C CA . ASN B 1 300 ? 24 -22.891 -13.648 1 98.88 300 ASN B CA 1
ATOM 6277 C C . ASN B 1 300 ? 22.656 -22.406 -14.172 1 98.88 300 ASN B C 1
ATOM 6279 O O . ASN B 1 300 ? 21.922 -23.188 -14.797 1 98.88 300 ASN B O 1
ATOM 6283 N N . ILE B 1 301 ? 22.438 -21.109 -13.953 1 98.94 301 ILE B N 1
ATOM 6284 C CA . ILE B 1 301 ? 21.219 -20.453 -14.414 1 98.94 301 ILE B CA 1
ATOM 6285 C C . ILE B 1 301 ? 21.547 -19.5 -15.562 1 98.94 301 ILE B C 1
ATOM 6287 O O . ILE B 1 301 ? 22.438 -18.641 -15.43 1 98.94 301 ILE B O 1
ATOM 6291 N N . LYS B 1 302 ? 20.906 -19.672 -16.672 1 98.94 302 LYS B N 1
ATOM 6292 C CA . LYS B 1 302 ? 21.078 -18.797 -17.828 1 98.94 302 LYS B CA 1
ATOM 6293 C C . LYS B 1 302 ? 19.781 -18.078 -18.172 1 98.94 302 LYS B C 1
ATOM 6295 O O . LYS B 1 302 ? 18.781 -18.719 -18.516 1 98.94 302 LYS B O 1
ATOM 6300 N N . VAL B 1 303 ? 19.797 -16.766 -18.125 1 98.94 303 VAL B N 1
ATOM 6301 C CA . VAL B 1 303 ? 18.672 -15.906 -18.5 1 98.94 303 VAL B CA 1
ATOM 6302 C C . VAL B 1 303 ? 19.078 -15.016 -19.672 1 98.94 303 VAL B C 1
ATOM 6304 O O . VAL B 1 303 ? 20.125 -14.359 -19.625 1 98.94 303 VAL B O 1
ATOM 6307 N N . SER B 1 304 ? 18.266 -15.023 -20.734 1 98.88 304 SER B N 1
ATOM 6308 C CA . SER B 1 304 ? 18.625 -14.164 -21.844 1 98.88 304 SER B CA 1
ATOM 6309 C C . SER B 1 304 ? 17.391 -13.688 -22.594 1 98.88 304 SER B C 1
ATOM 6311 O O . SER B 1 304 ? 16.375 -14.383 -22.641 1 98.88 304 SER B O 1
ATOM 6313 N N . ASP B 1 305 ? 17.469 -12.5 -23.156 1 98.88 305 ASP B N 1
ATOM 6314 C CA . ASP B 1 305 ? 16.469 -11.938 -24.047 1 98.88 305 ASP B CA 1
ATOM 6315 C C . ASP B 1 305 ? 15.133 -11.75 -23.328 1 98.88 305 ASP B C 1
ATOM 6317 O O . ASP B 1 305 ? 14.117 -12.32 -23.734 1 98.88 305 ASP B O 1
ATOM 6321 N N . ILE B 1 306 ? 15.203 -10.914 -22.328 1 98.94 306 ILE B N 1
ATOM 6322 C CA . ILE B 1 306 ? 14.023 -10.516 -21.578 1 98.94 306 ILE B CA 1
ATOM 6323 C C . ILE B 1 306 ? 13.633 -9.086 -21.938 1 98.94 306 ILE B C 1
ATOM 6325 O O . ILE B 1 306 ? 14.477 -8.18 -21.906 1 98.94 306 ILE B O 1
ATOM 6329 N N . THR B 1 307 ? 12.422 -8.867 -22.359 1 98.94 307 THR B N 1
ATOM 6330 C CA . THR B 1 307 ? 11.844 -7.539 -22.5 1 98.94 307 THR B CA 1
ATOM 6331 C C . THR B 1 307 ? 10.656 -7.352 -21.562 1 98.94 307 THR B C 1
ATOM 6333 O O . THR B 1 307 ? 9.695 -8.117 -21.609 1 98.94 307 THR B O 1
ATOM 6336 N N . ALA B 1 308 ? 10.75 -6.363 -20.734 1 98.94 308 ALA B N 1
ATOM 6337 C CA . ALA B 1 308 ? 9.711 -6.137 -19.734 1 98.94 308 ALA B CA 1
ATOM 6338 C C . ALA B 1 308 ? 9.281 -4.672 -19.719 1 98.94 308 ALA B C 1
ATOM 6340 O O . ALA B 1 308 ? 10.125 -3.771 -19.719 1 98.94 308 ALA B O 1
ATOM 6341 N N . VAL B 1 309 ? 7.957 -4.441 -19.734 1 98.88 309 VAL B N 1
ATOM 6342 C CA . VAL B 1 309 ? 7.391 -3.102 -19.625 1 98.88 309 VAL B CA 1
ATOM 6343 C C . VAL B 1 309 ? 6.387 -3.047 -18.484 1 98.88 309 VAL B C 1
ATOM 6345 O O . VAL B 1 309 ? 5.66 -4.012 -18.234 1 98.88 309 VAL B O 1
ATOM 6348 N N . ASN B 1 310 ? 6.375 -1.834 -17.766 1 98.75 310 ASN B N 1
ATOM 6349 C CA . ASN B 1 310 ? 5.465 -1.683 -16.641 1 98.75 310 ASN B CA 1
ATOM 6350 C C . ASN B 1 310 ? 5.613 -2.826 -15.633 1 98.75 310 ASN B C 1
ATOM 6352 O O . ASN B 1 310 ? 4.641 -3.504 -15.312 1 98.75 310 ASN B O 1
ATOM 6356 N N . THR B 1 311 ? 6.879 -3.02 -15.203 1 98.88 311 THR B N 1
ATOM 6357 C CA . THR B 1 311 ? 7.246 -4.141 -14.344 1 98.88 311 THR B CA 1
ATOM 6358 C C . THR B 1 311 ? 7.949 -3.645 -13.078 1 98.88 311 THR B C 1
ATOM 6360 O O . THR B 1 311 ? 8.859 -2.816 -13.156 1 98.88 311 THR B O 1
ATOM 6363 N N . GLY B 1 312 ? 7.559 -4.105 -11.984 1 98.56 312 GLY B N 1
ATOM 6364 C CA . GLY B 1 312 ? 7.906 -3.535 -10.695 1 98.56 312 GLY B CA 1
ATOM 6365 C C . GLY B 1 312 ? 9.391 -3.611 -10.391 1 98.56 312 GLY B C 1
ATOM 6366 O O . GLY B 1 312 ? 9.922 -2.783 -9.648 1 98.56 312 GLY B O 1
ATOM 6367 N N . ASN B 1 313 ? 10.086 -4.586 -10.859 1 98.81 313 ASN B N 1
ATOM 6368 C CA . ASN B 1 313 ? 11.5 -4.852 -10.625 1 98.81 313 ASN B CA 1
ATOM 6369 C C . ASN B 1 313 ? 12.109 -5.672 -11.758 1 98.81 313 ASN B C 1
ATOM 6371 O O . ASN B 1 313 ? 11.43 -6.5 -12.367 1 98.81 313 ASN B O 1
ATOM 6375 N N . ALA B 1 314 ? 13.359 -5.383 -12.055 1 98.88 314 ALA B N 1
ATOM 6376 C CA . ALA B 1 314 ? 13.984 -6.078 -13.172 1 98.88 314 ALA B CA 1
ATOM 6377 C C . ALA B 1 314 ? 14.508 -7.449 -12.75 1 98.88 314 ALA B C 1
ATOM 6379 O O . ALA B 1 314 ? 14.031 -8.477 -13.227 1 98.88 314 ALA B O 1
ATOM 6380 N N . ILE B 1 315 ? 15.453 -7.402 -11.789 1 98.81 315 ILE B N 1
ATOM 6381 C CA . ILE B 1 315 ? 16.172 -8.617 -11.398 1 98.81 315 ILE B CA 1
ATOM 6382 C C . ILE B 1 315 ? 16.312 -8.656 -9.875 1 98.81 315 ILE B C 1
ATOM 6384 O O . ILE B 1 315 ? 16.734 -7.676 -9.266 1 98.81 315 ILE B O 1
ATOM 6388 N N . LEU B 1 316 ? 15.953 -9.734 -9.312 1 98.94 316 LEU B N 1
ATOM 6389 C CA . LEU B 1 316 ? 16.234 -10.031 -7.91 1 98.94 316 LEU B CA 1
ATOM 6390 C C . LEU B 1 316 ? 17 -11.344 -7.773 1 98.94 316 LEU B C 1
ATOM 6392 O O . LEU B 1 316 ? 16.578 -12.375 -8.312 1 98.94 316 LEU B O 1
ATOM 6396 N N . ILE B 1 317 ? 18.125 -11.352 -7.168 1 98.94 317 ILE B N 1
ATOM 6397 C CA . ILE B 1 317 ? 18.828 -12.555 -6.738 1 98.94 317 ILE B CA 1
ATOM 6398 C C . ILE B 1 317 ? 19.078 -12.5 -5.234 1 98.94 317 ILE B C 1
ATOM 6400 O O . ILE B 1 317 ? 19.766 -11.609 -4.738 1 98.94 317 ILE B O 1
ATOM 6404 N N . ARG B 1 318 ? 18.5 -13.453 -4.5 1 98.94 318 ARG B N 1
ATOM 6405 C CA . ARG B 1 318 ? 18.547 -13.398 -3.045 1 98.94 318 ARG B CA 1
ATOM 6406 C C . ARG B 1 318 ? 18.953 -14.742 -2.457 1 98.94 318 ARG B C 1
ATOM 6408 O O . ARG B 1 318 ? 18.281 -15.75 -2.664 1 98.94 318 ARG B O 1
ATOM 6415 N N . LEU B 1 319 ? 20.109 -14.789 -1.8 1 98.88 319 LEU B N 1
ATOM 6416 C CA . LEU B 1 319 ? 20.484 -15.883 -0.913 1 98.88 319 LEU B CA 1
ATOM 6417 C C . LEU B 1 319 ? 20.219 -15.523 0.543 1 98.88 319 LEU B C 1
ATOM 6419 O O . LEU B 1 319 ? 20.719 -14.508 1.043 1 98.88 319 LEU B O 1
ATOM 6423 N N . GLY B 1 320 ? 19.328 -16.219 1.18 1 98.62 320 GLY B N 1
ATOM 6424 C CA . GLY B 1 320 ? 19 -16.062 2.588 1 98.62 320 GLY B CA 1
ATOM 6425 C C . GLY B 1 320 ? 18.984 -17.375 3.352 1 98.62 320 GLY B C 1
ATOM 6426 O O . GLY B 1 320 ? 19.5 -18.375 2.869 1 98.62 320 GLY B O 1
ATOM 6427 N N . HIS B 1 321 ? 18.453 -17.266 4.574 1 98.56 321 HIS B N 1
ATOM 6428 C CA . HIS B 1 321 ? 18.328 -18.438 5.418 1 98.56 321 HIS B CA 1
ATOM 6429 C C . HIS B 1 321 ? 17.094 -18.328 6.32 1 98.56 321 HIS B C 1
ATOM 6431 O O . HIS B 1 321 ? 17.234 -18.25 7.547 1 98.56 321 HIS B O 1
ATOM 6437 N N . ARG B 1 322 ? 16 -18.469 5.723 1 97.94 322 ARG B N 1
ATOM 6438 C CA . ARG B 1 322 ? 14.719 -18.391 6.41 1 97.94 322 ARG B CA 1
ATOM 6439 C C . ARG B 1 322 ? 14.383 -19.688 7.113 1 97.94 322 ARG B C 1
ATOM 6441 O O . ARG B 1 322 ? 13.906 -19.688 8.25 1 97.94 322 ARG B O 1
ATOM 6448 N N . ASN B 1 323 ? 14.602 -20.766 6.383 1 96.12 323 ASN B N 1
ATOM 6449 C CA . ASN B 1 323 ? 14.398 -22.109 6.895 1 96.12 323 ASN B CA 1
ATOM 6450 C C . ASN B 1 323 ? 15.516 -23.047 6.449 1 96.12 323 ASN B C 1
ATOM 6452 O O . ASN B 1 323 ? 16.484 -22.609 5.832 1 96.12 323 ASN B O 1
ATOM 6456 N N . GLY B 1 324 ? 15.375 -24.297 6.922 1 93.69 324 GLY B N 1
ATOM 6457 C CA . GLY B 1 324 ? 16.375 -25.297 6.547 1 93.69 324 GLY B CA 1
ATOM 6458 C C . GLY B 1 324 ? 17.516 -25.391 7.539 1 93.69 324 GLY B C 1
ATOM 6459 O O . GLY B 1 324 ? 17.719 -24.5 8.359 1 93.69 324 GLY B O 1
ATOM 6460 N N . GLU B 1 325 ? 18.25 -26.406 7.434 1 93.88 325 GLU B N 1
ATOM 6461 C CA . GLU B 1 325 ? 19.328 -26.672 8.391 1 93.88 325 GLU B CA 1
ATOM 6462 C C . GLU B 1 325 ? 20.516 -25.75 8.164 1 93.88 325 GLU B C 1
ATOM 6464 O O . GLU B 1 325 ? 21.156 -25.297 9.117 1 93.88 325 GLU B O 1
ATOM 6469 N N . LYS B 1 326 ? 20.812 -25.5 6.965 1 96.06 326 LYS B N 1
ATOM 6470 C CA . LYS B 1 326 ? 21.906 -24.625 6.582 1 96.06 326 LYS B CA 1
ATOM 6471 C C . LYS B 1 326 ? 21.531 -23.766 5.383 1 96.06 326 LYS B C 1
ATOM 6473 O O . LYS B 1 326 ? 20.609 -24.094 4.641 1 96.06 326 LYS B O 1
ATOM 6478 N N . ALA B 1 327 ? 22.234 -22.656 5.258 1 97.81 327 ALA B N 1
ATOM 6479 C CA . ALA B 1 327 ? 22.047 -21.828 4.07 1 97.81 327 ALA B CA 1
ATOM 6480 C C . ALA B 1 327 ? 22.484 -22.562 2.811 1 97.81 327 ALA B C 1
ATOM 6482 O O . ALA B 1 327 ? 23.469 -23.297 2.826 1 97.81 327 ALA B O 1
ATOM 6483 N N . GLY B 1 328 ? 21.75 -22.406 1.74 1 98.31 328 GLY B N 1
ATOM 6484 C CA . GLY B 1 328 ? 22.188 -22.906 0.443 1 98.31 328 GLY B CA 1
ATOM 6485 C C . GLY B 1 328 ? 23.234 -22.047 -0.22 1 98.31 328 GLY B C 1
ATOM 6486 O O . GLY B 1 328 ? 24.047 -21.422 0.461 1 98.31 328 GLY B O 1
ATOM 6487 N N . TYR B 1 329 ? 23.281 -22.109 -1.527 1 98.75 329 TYR B N 1
ATOM 6488 C CA . TYR B 1 329 ? 24.172 -21.234 -2.297 1 98.75 329 TYR B CA 1
ATOM 6489 C C . TYR B 1 329 ? 23.547 -20.891 -3.641 1 98.75 329 TYR B C 1
ATOM 6491 O O . TYR B 1 329 ? 22.609 -21.547 -4.09 1 98.75 329 TYR B O 1
ATOM 6499 N N . ILE B 1 330 ? 24 -19.875 -4.242 1 98.94 330 ILE B N 1
ATOM 6500 C CA . ILE B 1 330 ? 23.688 -19.469 -5.609 1 98.94 330 ILE B CA 1
ATOM 6501 C C . ILE B 1 330 ? 24.984 -19.203 -6.371 1 98.94 330 ILE B C 1
ATOM 6503 O O . ILE B 1 330 ? 25.781 -18.344 -5.984 1 98.94 330 ILE B O 1
ATOM 6507 N N . LYS B 1 331 ? 25.172 -19.922 -7.41 1 98.69 331 LYS B N 1
ATOM 6508 C CA . LYS B 1 331 ? 26.422 -19.734 -8.148 1 98.69 331 LYS B CA 1
ATOM 6509 C C . LYS B 1 331 ? 26.188 -19.906 -9.648 1 98.69 331 LYS B C 1
ATOM 6511 O O . LYS B 1 331 ? 25.312 -20.656 -10.062 1 98.69 331 LYS B O 1
ATOM 6516 N N . ASN B 1 332 ? 26.984 -19.234 -10.43 1 98.88 332 ASN B N 1
ATOM 6517 C CA . ASN B 1 332 ? 27 -19.328 -11.891 1 98.88 332 ASN B CA 1
ATOM 6518 C C . ASN B 1 332 ? 25.656 -18.922 -12.484 1 98.88 332 ASN B C 1
ATOM 6520 O O . ASN B 1 332 ? 24.984 -19.734 -13.141 1 98.88 332 ASN B O 1
ATOM 6524 N N . VAL B 1 333 ? 25.359 -17.656 -12.352 1 98.94 333 VAL B N 1
ATOM 6525 C CA . VAL B 1 333 ? 24.156 -17.062 -12.906 1 98.94 333 VAL B CA 1
ATOM 6526 C C . VAL B 1 333 ? 24.531 -16.062 -14 1 98.94 333 VAL B C 1
ATOM 6528 O O . VAL B 1 333 ? 25.344 -15.172 -13.781 1 98.94 333 VAL B O 1
ATOM 6531 N N . SER B 1 334 ? 24 -16.281 -15.18 1 98.94 334 SER B N 1
ATOM 6532 C CA . SER B 1 334 ? 24.219 -15.359 -16.281 1 98.94 334 SER B CA 1
ATOM 6533 C C . SER B 1 334 ? 22.906 -14.727 -16.734 1 98.94 334 SER B C 1
ATOM 6535 O O . SER B 1 334 ? 21.922 -15.438 -17 1 98.94 334 SER B O 1
ATOM 6537 N N . VAL B 1 335 ? 22.844 -13.383 -16.828 1 98.94 335 VAL B N 1
ATOM 6538 C CA . VAL B 1 335 ? 21.703 -12.617 -17.328 1 98.94 335 VAL B CA 1
ATOM 6539 C C . VAL B 1 335 ? 22.156 -11.711 -18.469 1 98.94 335 VAL B C 1
ATOM 6541 O O . VAL B 1 335 ? 22.969 -10.805 -18.266 1 98.94 335 VAL B O 1
ATOM 6544 N N . LYS B 1 336 ? 21.594 -11.953 -19.672 1 98.88 336 LYS B N 1
ATOM 6545 C CA . LYS B 1 336 ? 22.062 -11.234 -20.844 1 98.88 336 LYS B CA 1
ATOM 6546 C C . LYS B 1 336 ? 20.891 -10.711 -21.672 1 98.88 336 LYS B C 1
ATOM 6548 O O . LYS B 1 336 ? 19.859 -11.359 -21.766 1 98.88 336 LYS B O 1
ATOM 6553 N N . ASN B 1 337 ? 21.062 -9.57 -22.312 1 98.88 337 ASN B N 1
ATOM 6554 C CA . ASN B 1 337 ? 20.094 -9 -23.234 1 98.88 337 ASN B CA 1
ATOM 6555 C C . ASN B 1 337 ? 18.75 -8.781 -22.547 1 98.88 337 ASN B C 1
ATOM 6557 O O . ASN B 1 337 ? 17.734 -9.352 -22.969 1 98.88 337 ASN B O 1
ATOM 6561 N N . VAL B 1 338 ? 18.781 -7.883 -21.594 1 98.88 338 VAL B N 1
ATOM 6562 C CA . VAL B 1 338 ? 17.594 -7.59 -20.797 1 98.88 338 VAL B CA 1
ATOM 6563 C C . VAL B 1 338 ? 17.25 -6.105 -20.906 1 98.88 338 VAL B C 1
ATOM 6565 O O . VAL B 1 338 ? 18.125 -5.246 -20.766 1 98.88 338 VAL B O 1
ATOM 6568 N N . LYS B 1 339 ? 16.016 -5.789 -21.266 1 98.94 339 LYS B N 1
ATOM 6569 C CA . LYS B 1 339 ? 15.477 -4.438 -21.281 1 98.94 339 LYS B CA 1
ATOM 6570 C C . LYS B 1 339 ? 14.211 -4.348 -20.438 1 98.94 339 LYS B C 1
ATOM 6572 O O . LYS B 1 339 ? 13.234 -5.051 -20.688 1 98.94 339 LYS B O 1
ATOM 6577 N N . VAL B 1 340 ? 14.227 -3.484 -19.391 1 98.94 340 VAL B N 1
ATOM 6578 C CA . VAL B 1 340 ? 13.102 -3.416 -18.469 1 98.94 340 VAL B CA 1
ATOM 6579 C C . VAL B 1 340 ? 12.711 -1.959 -18.234 1 98.94 340 VAL B C 1
ATOM 6581 O O . VAL B 1 340 ? 13.578 -1.107 -18.016 1 98.94 340 VAL B O 1
ATOM 6584 N N . GLN B 1 341 ? 11.438 -1.631 -18.328 1 98.94 341 GLN B N 1
ATOM 6585 C CA . GLN B 1 341 ? 10.883 -0.349 -17.906 1 98.94 341 GLN B CA 1
ATOM 6586 C C . GLN B 1 341 ? 10.102 -0.488 -16.594 1 98.94 341 GLN B C 1
ATOM 6588 O O . GLN B 1 341 ? 9.156 -1.271 -16.516 1 98.94 341 GLN B O 1
ATOM 6593 N N . ILE B 1 342 ? 10.531 0.227 -15.594 1 98.88 342 ILE B N 1
ATOM 6594 C CA . ILE B 1 342 ? 9.922 0.222 -14.273 1 98.88 342 ILE B CA 1
ATOM 6595 C C . ILE B 1 342 ? 9.016 1.443 -14.117 1 98.88 342 ILE B C 1
ATOM 6597 O O . ILE B 1 342 ? 9.461 2.578 -14.305 1 98.88 342 ILE B O 1
ATOM 6601 N N . PRO B 1 343 ? 7.738 1.243 -13.797 1 98.19 343 PRO B N 1
ATOM 6602 C CA . PRO B 1 343 ? 6.84 2.383 -13.594 1 98.19 343 PRO B CA 1
ATOM 6603 C C . PRO B 1 343 ? 6.941 2.977 -12.195 1 98.19 343 PRO B C 1
ATOM 6605 O O . PRO B 1 343 ? 7.48 2.34 -11.289 1 98.19 343 PRO B O 1
ATOM 6608 N N . PHE B 1 344 ? 6.445 4.281 -12.055 1 97.5 344 PHE B N 1
ATOM 6609 C CA . PHE B 1 344 ? 6.344 4.871 -10.727 1 97.5 344 PHE B CA 1
ATOM 6610 C C . PHE B 1 344 ? 5.152 4.293 -9.969 1 97.5 344 PHE B C 1
ATOM 6612 O O . PHE B 1 344 ? 5.203 4.129 -8.75 1 97.5 344 PHE B O 1
ATOM 6619 N N . GLY B 1 345 ? 4.059 3.928 -10.656 1 95.06 345 GLY B N 1
ATOM 6620 C CA . GLY B 1 345 ? 2.85 3.391 -10.055 1 95.06 345 GLY B CA 1
ATOM 6621 C C . GLY B 1 345 ? 2.83 1.874 -10.008 1 95.06 345 GLY B C 1
ATOM 6622 O O . GLY B 1 345 ? 3.844 1.227 -10.281 1 95.06 345 GLY B O 1
ATOM 6623 N N . ARG B 1 346 ? 1.701 1.256 -9.648 1 95.38 346 ARG B N 1
ATOM 6624 C CA . ARG B 1 346 ? 1.575 -0.192 -9.508 1 95.38 346 ARG B CA 1
ATOM 6625 C C . ARG B 1 346 ? 1.219 -0.84 -10.844 1 95.38 346 ARG B C 1
ATOM 6627 O O . ARG B 1 346 ? 0.205 -0.497 -11.453 1 95.38 346 ARG B O 1
ATOM 6634 N N . PRO B 1 347 ? 1.938 -1.808 -11.211 1 97.69 347 PRO B N 1
ATOM 6635 C CA . PRO B 1 347 ? 1.745 -2.4 -12.531 1 97.69 347 PRO B CA 1
ATOM 6636 C C . PRO B 1 347 ? 0.462 -3.223 -12.633 1 97.69 347 PRO B C 1
ATOM 6638 O O . PRO B 1 347 ? -0.061 -3.43 -13.727 1 97.69 347 PRO B O 1
ATOM 6641 N N . ASP B 1 348 ? -0.06 -3.713 -11.555 1 97.5 348 ASP B N 1
ATOM 6642 C CA . ASP B 1 348 ? -1.188 -4.641 -11.578 1 97.5 348 ASP B CA 1
ATOM 6643 C C . ASP B 1 348 ? -2.492 -3.93 -11.227 1 97.5 348 ASP B C 1
ATOM 6645 O O . ASP B 1 348 ? -3.426 -4.551 -10.719 1 97.5 348 ASP B O 1
ATOM 6649 N N . ILE B 1 349 ? -2.604 -2.635 -11.5 1 96.19 349 ILE B N 1
ATOM 6650 C CA . ILE B 1 349 ? -3.719 -1.788 -11.086 1 96.19 349 ILE B CA 1
ATOM 6651 C C . ILE B 1 349 ? -5.02 -2.324 -11.688 1 96.19 349 ILE B C 1
ATOM 6653 O O . ILE B 1 349 ? -6.094 -2.129 -11.117 1 96.19 349 ILE B O 1
ATOM 6657 N N . ASP B 1 350 ? -4.988 -3.096 -12.766 1 94 350 ASP B N 1
ATOM 6658 C CA . ASP B 1 350 ? -6.199 -3.533 -13.453 1 94 350 ASP B CA 1
ATOM 6659 C C . ASP B 1 350 ? -6.547 -4.977 -13.086 1 94 350 ASP B C 1
ATOM 6661 O O . ASP B 1 350 ? -7.445 -5.57 -13.688 1 94 350 ASP B O 1
ATOM 6665 N N . TYR B 1 351 ? -5.867 -5.543 -12.172 1 95.38 351 TYR B N 1
ATOM 6666 C CA . TYR B 1 351 ? -6.145 -6.914 -11.766 1 95.38 351 TYR B CA 1
ATOM 6667 C C . TYR B 1 351 ? -7.312 -6.969 -10.789 1 95.38 351 TYR B C 1
ATOM 6669 O O . TYR B 1 351 ? -7.465 -6.086 -9.945 1 95.38 351 TYR B O 1
ATOM 6677 N N . ASP B 1 352 ? -8.07 -8.086 -10.852 1 90 352 ASP B N 1
ATOM 6678 C CA . ASP B 1 352 ? -9.148 -8.383 -9.914 1 90 352 ASP B CA 1
ATOM 6679 C C . ASP B 1 352 ? -8.602 -8.711 -8.531 1 90 352 ASP B C 1
ATOM 6681 O O . ASP B 1 352 ? -9.281 -8.5 -7.52 1 90 352 ASP B O 1
ATOM 6685 N N . MET B 1 353 ? -7.52 -9.289 -8.586 1 93.5 353 MET B N 1
ATOM 6686 C CA . MET B 1 353 ? -6.746 -9.625 -7.395 1 93.5 353 MET B CA 1
ATOM 6687 C C . MET B 1 353 ? -5.328 -9.062 -7.496 1 93.5 353 MET B C 1
ATOM 6689 O O . MET B 1 353 ? -4.48 -9.633 -8.188 1 93.5 353 MET B O 1
ATOM 6693 N N . ARG B 1 354 ? -5.141 -7.973 -6.785 1 95.25 354 ARG B N 1
ATOM 6694 C CA . ARG B 1 354 ? -3.855 -7.281 -6.844 1 95.25 354 ARG B CA 1
ATOM 6695 C C . ARG B 1 354 ? -2.945 -7.719 -5.703 1 95.25 354 ARG B C 1
ATOM 6697 O O . ARG B 1 354 ? -3.422 -8.039 -4.609 1 95.25 354 ARG B O 1
ATOM 6704 N N . GLY B 1 355 ? -1.67 -7.707 -5.988 1 93.62 355 GLY B N 1
ATOM 6705 C CA . GLY B 1 355 ? -0.701 -8.055 -4.961 1 93.62 355 GLY B CA 1
ATOM 6706 C C . GLY B 1 355 ? -0.665 -7.059 -3.816 1 93.62 355 GLY B C 1
ATOM 6707 O O . GLY B 1 355 ? -1.004 -5.887 -3.994 1 93.62 355 GLY B O 1
ATOM 6708 N N . PRO B 1 356 ? -0.272 -7.535 -2.66 1 91.19 356 PRO B N 1
ATOM 6709 C CA . PRO B 1 356 ? -0.231 -6.637 -1.505 1 91.19 356 PRO B CA 1
ATOM 6710 C C . PRO B 1 356 ? 0.892 -5.605 -1.599 1 91.19 356 PRO B C 1
ATOM 6712 O O . PRO B 1 356 ? 2.006 -5.938 -2.01 1 91.19 356 PRO B O 1
ATOM 6715 N N . GLU B 1 357 ? 0.585 -4.406 -1.154 1 89.5 357 GLU B N 1
ATOM 6716 C CA . GLU B 1 357 ? 1.585 -3.348 -1.073 1 89.5 357 GLU B CA 1
ATOM 6717 C C . GLU B 1 357 ? 2.309 -3.373 0.269 1 89.5 357 GLU B C 1
ATOM 6719 O O . GLU B 1 357 ? 1.845 -4.004 1.22 1 89.5 357 GLU B O 1
ATOM 6724 N N . VAL B 1 358 ? 3.469 -2.703 0.257 1 92.12 358 VAL B N 1
ATOM 6725 C CA . VAL B 1 358 ? 4.184 -2.572 1.522 1 92.12 358 VAL B CA 1
ATOM 6726 C C . VAL B 1 358 ? 3.625 -1.391 2.312 1 92.12 358 VAL B C 1
ATOM 6728 O O . VAL B 1 358 ? 3.043 -0.469 1.734 1 92.12 358 VAL B O 1
ATOM 6731 N N . ASP B 1 359 ? 3.744 -1.399 3.617 1 88.81 359 ASP B N 1
ATOM 6732 C CA . ASP B 1 359 ? 3.176 -0.346 4.453 1 88.81 359 ASP B CA 1
ATOM 6733 C C . ASP B 1 359 ? 4.273 0.536 5.047 1 88.81 359 ASP B C 1
ATOM 6735 O O . ASP B 1 359 ? 4.113 1.077 6.145 1 88.81 359 ASP B O 1
ATOM 6739 N N . TYR B 1 360 ? 5.465 0.587 4.461 1 92.94 360 TYR B N 1
ATOM 6740 C CA . TYR B 1 360 ? 6.551 1.48 4.852 1 92.94 360 TYR B CA 1
ATOM 6741 C C . TYR B 1 360 ? 6.902 2.438 3.721 1 92.94 360 TYR B C 1
ATOM 6743 O O . TYR B 1 360 ? 6.527 2.213 2.568 1 92.94 360 TYR B O 1
ATOM 6751 N N . PHE B 1 361 ? 7.605 3.467 4.035 1 95 361 PHE B N 1
ATOM 6752 C CA . PHE B 1 361 ? 7.984 4.48 3.055 1 95 361 PHE B CA 1
ATOM 6753 C C . PHE B 1 361 ? 9.195 4.023 2.246 1 95 361 PHE B C 1
ATOM 6755 O O . PHE B 1 361 ? 10.148 3.482 2.803 1 95 361 PHE B O 1
ATOM 6762 N N . HIS B 1 362 ? 9.07 4.223 1.017 1 96 362 HIS B N 1
ATOM 6763 C CA . HIS B 1 362 ? 10.172 3.85 0.129 1 96 362 HIS B CA 1
ATOM 6764 C C . HIS B 1 362 ? 10.125 4.652 -1.167 1 96 362 HIS B C 1
ATOM 6766 O O . HIS B 1 362 ? 9.078 5.172 -1.544 1 96 362 HIS B O 1
ATOM 6772 N N . ASN B 1 363 ? 11.242 4.816 -1.79 1 97.75 363 ASN B N 1
ATOM 6773 C CA . ASN B 1 363 ? 11.359 5.23 -3.186 1 97.75 363 ASN B CA 1
ATOM 6774 C C . ASN B 1 363 ? 11.383 4.027 -4.125 1 97.75 363 ASN B C 1
ATOM 6776 O O . ASN B 1 363 ? 11.242 2.885 -3.684 1 97.75 363 ASN B O 1
ATOM 6780 N N . PRO B 1 364 ? 11.383 4.223 -5.531 1 97.88 364 PRO B N 1
ATOM 6781 C CA . PRO B 1 364 ? 11.461 3.068 -6.43 1 97.88 364 PRO B CA 1
ATOM 6782 C C . PRO B 1 364 ? 12.609 2.129 -6.086 1 97.88 364 PRO B C 1
ATOM 6784 O O . PRO B 1 364 ? 13.703 2.586 -5.734 1 97.88 364 PRO B O 1
ATOM 6787 N N . PHE B 1 365 ? 12.398 0.844 -6.172 1 98.44 365 PHE B N 1
ATOM 6788 C CA . PHE B 1 365 ? 13.336 -0.165 -5.699 1 98.44 365 PHE B CA 1
ATOM 6789 C C . PHE B 1 365 ? 14.359 -0.5 -6.781 1 98.44 365 PHE B C 1
ATOM 6791 O O . PHE B 1 365 ? 14.008 -0.614 -7.957 1 98.44 365 PHE B O 1
ATOM 6798 N N . PRO B 1 366 ? 15.57 -0.634 -6.395 1 98.69 366 PRO B N 1
ATOM 6799 C CA . PRO B 1 366 ? 16.578 -1.136 -7.332 1 98.69 366 PRO B CA 1
ATOM 6800 C C . PRO B 1 366 ? 16.5 -2.648 -7.523 1 98.69 366 PRO B C 1
ATOM 6802 O O . PRO B 1 366 ? 15.75 -3.328 -6.82 1 98.69 366 PRO B O 1
ATOM 6805 N N . SER B 1 367 ? 17.219 -3.105 -8.516 1 98.88 367 SER B N 1
ATOM 6806 C CA . SER B 1 367 ? 17.562 -4.523 -8.578 1 98.88 367 SER B CA 1
ATOM 6807 C C . SER B 1 367 ? 18.547 -4.902 -7.492 1 98.88 367 SER B C 1
ATOM 6809 O O . SER B 1 367 ? 19.594 -4.266 -7.348 1 98.88 367 SER B O 1
ATOM 6811 N N . SER B 1 368 ? 18.203 -5.906 -6.77 1 98.81 368 SER B N 1
ATOM 6812 C CA . SER B 1 368 ? 19.094 -6.32 -5.691 1 98.81 368 SER B CA 1
ATOM 6813 C C . SER B 1 368 ? 19.688 -7.699 -5.961 1 98.81 368 SER B C 1
ATOM 6815 O O . SER B 1 368 ? 18.969 -8.617 -6.379 1 98.81 368 SER B O 1
ATOM 6817 N N . ILE B 1 369 ? 20.938 -7.797 -5.82 1 98.88 369 ILE B N 1
ATOM 6818 C CA . ILE B 1 369 ? 21.688 -9.047 -5.781 1 98.88 369 ILE B CA 1
ATOM 6819 C C . ILE B 1 369 ? 22.406 -9.172 -4.438 1 98.88 369 ILE B C 1
ATOM 6821 O O . ILE B 1 369 ? 23.422 -8.5 -4.203 1 98.88 369 ILE B O 1
ATOM 6825 N N . ALA B 1 370 ? 21.812 -10.008 -3.543 1 98.88 370 ALA B N 1
ATOM 6826 C CA . ALA B 1 370 ? 22.266 -9.914 -2.158 1 98.88 370 ALA B CA 1
ATOM 6827 C C . ALA B 1 370 ? 22.359 -11.297 -1.516 1 98.88 370 ALA B C 1
ATOM 6829 O O . ALA B 1 370 ? 21.391 -12.039 -1.479 1 98.88 370 ALA B O 1
ATOM 6830 N N . GLY B 1 371 ? 23.516 -11.703 -1.09 1 98.81 371 GLY B N 1
ATOM 6831 C CA . GLY B 1 371 ? 23.688 -12.82 -0.17 1 98.81 371 GLY B CA 1
ATOM 6832 C C . GLY B 1 371 ? 23.562 -12.414 1.286 1 98.81 371 GLY B C 1
ATOM 6833 O O . GLY B 1 371 ? 22.797 -11.508 1.617 1 98.81 371 GLY B O 1
ATOM 6834 N N . ILE B 1 372 ? 24.203 -13.195 2.189 1 98.62 372 ILE B N 1
ATOM 6835 C CA . ILE B 1 372 ? 24.234 -12.898 3.619 1 98.62 372 ILE B CA 1
ATOM 6836 C C . ILE B 1 372 ? 25.656 -13.047 4.145 1 98.62 372 ILE B C 1
ATOM 6838 O O . ILE B 1 372 ? 26.516 -13.633 3.482 1 98.62 372 ILE B O 1
ATOM 6842 N N . PRO B 1 373 ? 25.922 -12.383 5.344 1 97.56 373 PRO B N 1
ATOM 6843 C CA . PRO B 1 373 ? 27.281 -12.523 5.887 1 97.56 373 PRO B CA 1
ATOM 6844 C C . PRO B 1 373 ? 27.734 -13.977 5.984 1 97.56 373 PRO B C 1
ATOM 6846 O O . PRO B 1 373 ? 26.984 -14.82 6.5 1 97.56 373 PRO B O 1
ATOM 6849 N N . GLY B 1 374 ? 28.844 -14.242 5.414 1 97 374 GLY B N 1
ATOM 6850 C CA . GLY B 1 374 ? 29.391 -15.586 5.488 1 97 374 GLY B CA 1
ATOM 6851 C C . GLY B 1 374 ? 28.938 -16.469 4.344 1 97 374 GLY B C 1
ATOM 6852 O O . GLY B 1 374 ? 29.469 -17.562 4.152 1 97 374 GLY B O 1
ATOM 6853 N N . HIS B 1 375 ? 27.984 -16.125 3.594 1 98.25 375 HIS B N 1
ATOM 6854 C CA . HIS B 1 375 ? 27.453 -16.875 2.457 1 98.25 375 HIS B CA 1
ATOM 6855 C C . HIS B 1 375 ? 27.266 -15.969 1.246 1 98.25 375 HIS B C 1
ATOM 6857 O O . HIS B 1 375 ? 26.188 -15.391 1.063 1 98.25 375 HIS B O 1
ATOM 6863 N N . LEU B 1 376 ? 28.25 -15.961 0.371 1 98.25 376 LEU B N 1
ATOM 6864 C CA . LEU B 1 376 ? 28.25 -15.047 -0.765 1 98.25 376 LEU B CA 1
ATOM 6865 C C . LEU B 1 376 ? 27.625 -15.703 -1.992 1 98.25 376 LEU B C 1
ATOM 6867 O O . LEU B 1 376 ? 27.781 -16.906 -2.207 1 98.25 376 LEU B O 1
ATOM 6871 N N . ILE B 1 377 ? 26.922 -14.906 -2.773 1 98.88 377 ILE B N 1
ATOM 6872 C CA . ILE B 1 377 ? 26.562 -15.336 -4.121 1 98.88 377 ILE B CA 1
ATOM 6873 C C . ILE B 1 377 ? 27.812 -15.359 -5.004 1 98.88 377 ILE B C 1
ATOM 6875 O O . ILE B 1 377 ? 28.656 -14.461 -4.914 1 98.88 377 ILE B O 1
ATOM 6879 N N . GLU B 1 378 ? 27.875 -16.391 -5.844 1 98.69 378 GLU B N 1
ATOM 6880 C CA . GLU B 1 378 ? 29.156 -16.547 -6.527 1 98.69 378 GLU B CA 1
ATOM 6881 C C . GLU B 1 378 ? 28.969 -16.547 -8.039 1 98.69 378 GLU B C 1
ATOM 6883 O O . GLU B 1 378 ? 28.078 -17.203 -8.57 1 98.69 378 GLU B O 1
ATOM 6888 N N . ASN B 1 379 ? 29.781 -15.789 -8.695 1 98.62 379 ASN B N 1
ATOM 6889 C CA . ASN B 1 379 ? 29.906 -15.812 -10.148 1 98.62 379 ASN B CA 1
ATOM 6890 C C . ASN B 1 379 ? 28.609 -15.414 -10.836 1 98.62 379 ASN B C 1
ATOM 6892 O O . ASN B 1 379 ? 27.906 -16.25 -11.398 1 98.62 379 ASN B O 1
ATOM 6896 N N . VAL B 1 380 ? 28.391 -14.125 -10.93 1 98.81 380 VAL B N 1
ATOM 6897 C CA . VAL B 1 380 ? 27.219 -13.547 -11.586 1 98.81 380 VAL B CA 1
ATOM 6898 C C . VAL B 1 380 ? 27.656 -12.688 -12.766 1 98.81 380 VAL B C 1
ATOM 6900 O O . VAL B 1 380 ? 28.578 -11.875 -12.641 1 98.81 380 VAL B O 1
ATOM 6903 N N . THR B 1 381 ? 27.125 -12.93 -13.906 1 98.81 381 THR B N 1
ATOM 6904 C CA . THR B 1 381 ? 27.391 -12.109 -15.078 1 98.81 381 THR B CA 1
ATOM 6905 C C . THR B 1 381 ? 26.141 -11.375 -15.523 1 98.81 381 THR B C 1
ATOM 6907 O O . THR B 1 381 ? 25.094 -11.992 -15.773 1 98.81 381 THR B O 1
ATOM 6910 N N . LEU B 1 382 ? 26.172 -10.062 -15.664 1 98.81 382 LEU B N 1
ATOM 6911 C CA . LEU B 1 382 ? 25.156 -9.195 -16.25 1 98.81 382 LEU B CA 1
ATOM 6912 C C . LEU B 1 382 ? 25.688 -8.508 -17.516 1 98.81 382 LEU B C 1
ATOM 6914 O O . LEU B 1 382 ? 26.688 -7.793 -17.453 1 98.81 382 LEU B O 1
ATOM 6918 N N . GLU B 1 383 ? 25.062 -8.766 -18.625 1 98.88 383 GLU B N 1
ATOM 6919 C CA . GLU B 1 383 ? 25.578 -8.234 -19.891 1 98.88 383 GLU B CA 1
ATOM 6920 C C . GLU B 1 383 ? 24.453 -7.719 -20.781 1 98.88 383 GLU B C 1
ATOM 6922 O O . GLU B 1 383 ? 23.438 -8.398 -20.969 1 98.88 383 GLU B O 1
ATOM 6927 N N . ASN B 1 384 ? 24.641 -6.551 -21.375 1 98.88 384 ASN B N 1
ATOM 6928 C CA . ASN B 1 384 ? 23.656 -5.938 -22.266 1 98.88 384 ASN B CA 1
ATOM 6929 C C . ASN B 1 384 ? 22.312 -5.77 -21.578 1 98.88 384 ASN B C 1
ATOM 6931 O O . ASN B 1 384 ? 21.312 -6.32 -22.031 1 98.88 384 ASN B O 1
ATOM 6935 N N . ILE B 1 385 ? 22.375 -4.957 -20.547 1 98.88 385 ILE B N 1
ATOM 6936 C CA . ILE B 1 385 ? 21.188 -4.715 -19.734 1 98.88 385 ILE B CA 1
ATOM 6937 C C . ILE B 1 385 ? 20.812 -3.232 -19.781 1 98.88 385 ILE B C 1
ATOM 6939 O O . ILE B 1 385 ? 21.688 -2.371 -19.609 1 98.88 385 ILE B O 1
ATOM 6943 N N . GLU B 1 386 ? 19.594 -2.939 -20.094 1 98.94 386 GLU B N 1
ATOM 6944 C CA . GLU B 1 386 ? 19.031 -1.592 -20.031 1 98.94 386 GLU B CA 1
ATOM 6945 C C . GLU B 1 386 ? 17.828 -1.543 -19.109 1 98.94 386 GLU B C 1
ATOM 6947 O O . GLU B 1 386 ? 16.859 -2.283 -19.312 1 98.94 386 GLU B O 1
ATOM 6952 N N . ILE B 1 387 ? 17.828 -0.727 -18.109 1 98.88 387 ILE B N 1
ATOM 6953 C CA . ILE B 1 387 ? 16.688 -0.529 -17.234 1 98.88 387 ILE B CA 1
ATOM 6954 C C . ILE B 1 387 ? 16.328 0.955 -17.172 1 98.88 387 ILE B C 1
ATOM 6956 O O . ILE B 1 387 ? 17.203 1.798 -16.922 1 98.88 387 ILE B O 1
ATOM 6960 N N . ILE B 1 388 ? 15.102 1.275 -17.438 1 98.81 388 ILE B N 1
ATOM 6961 C CA . ILE B 1 388 ? 14.578 2.633 -17.328 1 98.81 388 ILE B CA 1
ATOM 6962 C C . ILE B 1 388 ? 13.773 2.781 -16.047 1 98.81 388 ILE B C 1
ATOM 6964 O O . ILE B 1 388 ? 12.766 2.107 -15.844 1 98.81 388 ILE B O 1
ATOM 6968 N N . TYR B 1 389 ? 14.219 3.678 -15.156 1 98.56 389 TYR B N 1
ATOM 6969 C CA . TYR B 1 389 ? 13.57 3.932 -13.867 1 98.56 389 TYR B CA 1
ATOM 6970 C C . TYR B 1 389 ? 12.797 5.242 -13.898 1 98.56 389 TYR B C 1
ATOM 6972 O O . TYR B 1 389 ? 13.195 6.191 -14.578 1 98.56 389 TYR B O 1
ATOM 6980 N N . PRO B 1 390 ? 11.742 5.297 -13.117 1 98.06 390 PRO B N 1
ATOM 6981 C CA . PRO B 1 390 ? 10.914 6.504 -13.133 1 98.06 390 PRO B CA 1
ATOM 6982 C C . PRO B 1 390 ? 11.57 7.684 -12.43 1 98.06 390 PRO B C 1
ATOM 6984 O O . PRO B 1 390 ? 11.242 8.836 -12.703 1 98.06 390 PRO B O 1
ATOM 6987 N N . GLY B 1 391 ? 12.523 7.414 -11.523 1 97.19 391 GLY B N 1
ATOM 6988 C CA . GLY B 1 391 ? 13.023 8.477 -10.664 1 97.19 391 GLY B CA 1
ATOM 6989 C C . GLY B 1 391 ? 11.984 8.977 -9.68 1 97.19 391 GLY B C 1
ATOM 6990 O O . GLY B 1 391 ? 11.352 8.188 -8.977 1 97.19 391 GLY B O 1
ATOM 6991 N N . LYS B 1 392 ? 11.82 10.305 -9.539 1 96.25 392 LYS B N 1
ATOM 6992 C CA . LYS B 1 392 ? 10.883 10.953 -8.625 1 96.25 392 LYS B CA 1
ATOM 6993 C C . LYS B 1 392 ? 11.156 10.539 -7.18 1 96.25 392 LYS B C 1
ATOM 6995 O O . LYS B 1 392 ? 10.219 10.414 -6.379 1 96.25 392 LYS B O 1
ATOM 7000 N N . ALA B 1 393 ? 12.43 10.227 -6.914 1 96.56 393 ALA B N 1
ATOM 7001 C CA . ALA B 1 393 ? 12.797 9.914 -5.535 1 96.56 393 ALA B CA 1
ATOM 7002 C C . ALA B 1 393 ? 12.867 11.172 -4.684 1 96.56 393 ALA B C 1
ATOM 7004 O O . ALA B 1 393 ? 13.297 12.227 -5.16 1 96.56 393 ALA B O 1
ATOM 7005 N N . SER B 1 394 ? 12.422 11.016 -3.436 1 95.88 394 SER B N 1
ATOM 7006 C CA . SER B 1 394 ? 12.492 12.125 -2.486 1 95.88 394 SER B CA 1
ATOM 7007 C C . SER B 1 394 ? 13.031 11.664 -1.138 1 95.88 394 SER B C 1
ATOM 7009 O O . SER B 1 394 ? 12.68 10.578 -0.66 1 95.88 394 SER B O 1
ATOM 7011 N N . LYS B 1 395 ? 13.883 12.547 -0.563 1 95.5 395 LYS B N 1
ATOM 7012 C CA . LYS B 1 395 ? 14.391 12.242 0.77 1 95.5 395 LYS B CA 1
ATOM 7013 C C . LYS B 1 395 ? 13.297 12.391 1.825 1 95.5 395 LYS B C 1
ATOM 7015 O O . LYS B 1 395 ? 13.445 11.898 2.947 1 95.5 395 LYS B O 1
ATOM 7020 N N . GLY B 1 396 ? 12.242 13.117 1.479 1 94.56 396 GLY B N 1
ATOM 7021 C CA . GLY B 1 396 ? 11.078 13.203 2.352 1 94.56 396 GLY B CA 1
ATOM 7022 C C . GLY B 1 396 ? 10.312 11.898 2.449 1 94.56 396 GLY B C 1
ATOM 7023 O O . GLY B 1 396 ? 9.805 11.547 3.518 1 94.56 396 GLY B O 1
ATOM 7024 N N . MET B 1 397 ? 10.281 11.156 1.326 1 96.38 397 MET B N 1
ATOM 7025 C CA . MET B 1 397 ? 9.578 9.875 1.288 1 96.38 397 MET B CA 1
ATOM 7026 C C . MET B 1 397 ? 10.367 8.805 2.041 1 96.38 397 MET B C 1
ATOM 7028 O O . MET B 1 397 ? 9.82 8.125 2.91 1 96.38 397 MET B O 1
ATOM 7032 N N . ALA B 1 398 ? 11.617 8.703 1.719 1 96.25 398 ALA B N 1
ATOM 7033 C CA . ALA B 1 398 ? 12.531 7.758 2.359 1 96.25 398 ALA B CA 1
ATOM 7034 C C . ALA B 1 398 ? 13.984 8.109 2.061 1 96.25 398 ALA B C 1
ATOM 7036 O O . ALA B 1 398 ? 14.305 8.594 0.97 1 96.25 398 ALA B O 1
ATOM 7037 N N . TYR B 1 399 ? 14.828 7.871 3.078 1 95.5 399 TYR B N 1
ATOM 7038 C CA . TYR B 1 399 ? 16.234 8.25 2.904 1 95.5 399 TYR B CA 1
ATOM 7039 C C . TYR B 1 399 ? 17.141 7.336 3.719 1 95.5 399 TYR B C 1
ATOM 7041 O O . TYR B 1 399 ? 17.047 7.297 4.949 1 95.5 399 TYR B O 1
ATOM 7049 N N . HIS B 1 400 ? 17.969 6.602 3.082 1 94.5 400 HIS B N 1
ATOM 7050 C CA . HIS B 1 400 ? 19.094 5.863 3.654 1 94.5 400 HIS B CA 1
ATOM 7051 C C . HIS B 1 400 ? 20.422 6.445 3.193 1 94.5 400 HIS B C 1
ATOM 7053 O O . HIS B 1 400 ? 20.875 6.184 2.072 1 94.5 400 HIS B O 1
ATOM 7059 N N . PRO B 1 401 ? 21 7.223 3.994 1 92.19 401 PRO B N 1
ATOM 7060 C CA . PRO B 1 401 ? 22.234 7.887 3.555 1 92.19 401 PRO B CA 1
ATOM 7061 C C . PRO B 1 401 ? 23.375 6.91 3.326 1 92.19 401 PRO B C 1
ATOM 7063 O O . PRO B 1 401 ? 23.453 5.875 3.996 1 92.19 401 PRO B O 1
ATOM 7066 N N . LEU B 1 402 ? 24.328 7.293 2.463 1 91.25 402 LEU B N 1
ATOM 7067 C CA . LEU B 1 402 ? 25.484 6.469 2.123 1 91.25 402 LEU B CA 1
ATOM 7068 C C . LEU B 1 402 ? 26.406 6.297 3.328 1 91.25 402 LEU B C 1
ATOM 7070 O O . LEU B 1 402 ? 27.109 5.285 3.441 1 91.25 402 LEU B O 1
ATOM 7074 N N . SER B 1 403 ? 26.344 7.215 4.34 1 88.56 403 SER B N 1
ATOM 7075 C CA . SER B 1 403 ? 27.188 7.145 5.535 1 88.56 403 SER B CA 1
ATOM 7076 C C . SER B 1 403 ? 26.688 6.062 6.488 1 88.56 403 SER B C 1
ATOM 7078 O O . SER B 1 403 ? 27.391 5.691 7.434 1 88.56 403 SER B O 1
ATOM 7080 N N . ARG B 1 404 ? 25.516 5.535 6.234 1 92 404 ARG B N 1
ATOM 7081 C CA . ARG B 1 404 ? 24.922 4.543 7.125 1 92 404 ARG B CA 1
ATOM 7082 C C . ARG B 1 404 ? 24.656 3.23 6.387 1 92 404 ARG B C 1
ATOM 7084 O O . ARG B 1 404 ? 23.672 2.547 6.648 1 92 404 ARG B O 1
ATOM 7091 N N . LEU B 1 405 ? 25.453 2.924 5.457 1 93.31 405 LEU B N 1
ATOM 7092 C CA . LEU B 1 405 ? 25.281 1.698 4.684 1 93.31 405 LEU B CA 1
ATOM 7093 C C . LEU B 1 405 ? 25.297 0.475 5.594 1 93.31 405 LEU B C 1
ATOM 7095 O O . LEU B 1 405 ? 24.625 -0.523 5.301 1 93.31 405 LEU B O 1
ATOM 7099 N N . LYS B 1 406 ? 26 0.547 6.715 1 91.69 406 LYS B N 1
ATOM 7100 C CA . LYS B 1 406 ? 26.062 -0.557 7.668 1 91.69 406 LYS B CA 1
ATOM 7101 C C . LYS B 1 406 ? 24.703 -0.842 8.281 1 91.69 406 LYS B C 1
ATOM 7103 O O . LYS B 1 406 ? 24.484 -1.917 8.844 1 91.69 406 LYS B O 1
ATOM 7108 N N . ASP B 1 407 ? 23.766 0.184 8.211 1 93.06 407 ASP B N 1
ATOM 7109 C CA . ASP B 1 407 ? 22.453 0.069 8.852 1 93.06 407 ASP B CA 1
ATOM 7110 C C . ASP B 1 407 ? 21.453 -0.624 7.938 1 93.06 407 ASP B C 1
ATOM 7112 O O . ASP B 1 407 ? 20.328 -0.916 8.352 1 93.06 407 ASP B O 1
ATOM 7116 N N . VAL B 1 408 ? 21.797 -0.903 6.637 1 95.88 408 VAL B N 1
ATOM 7117 C CA . VAL B 1 408 ? 20.906 -1.689 5.789 1 95.88 408 VAL B CA 1
ATOM 7118 C C . VAL B 1 408 ? 20.734 -3.088 6.375 1 95.88 408 VAL B C 1
ATOM 7120 O O . VAL B 1 408 ? 21.719 -3.791 6.621 1 95.88 408 VAL B O 1
ATOM 7123 N N . LYS B 1 409 ? 19.5 -3.471 6.574 1 95.5 409 LYS B N 1
ATOM 7124 C CA . LYS B 1 409 ? 19.219 -4.754 7.211 1 95.5 409 LYS B CA 1
ATOM 7125 C C . LYS B 1 409 ? 19.641 -5.914 6.32 1 95.5 409 LYS B C 1
ATOM 7127 O O . LYS B 1 409 ? 19.453 -5.871 5.102 1 95.5 409 LYS B O 1
ATOM 7132 N N . GLU B 1 410 ? 20.219 -6.918 7.012 1 98 410 GLU B N 1
ATOM 7133 C CA . GLU B 1 410 ? 20.562 -8.141 6.293 1 98 410 GLU B CA 1
ATOM 7134 C C . GLU B 1 410 ? 19.328 -8.953 5.938 1 98 410 GLU B C 1
ATOM 7136 O O . GLU B 1 410 ? 19.297 -9.633 4.91 1 98 410 GLU B O 1
ATOM 7141 N N . ASN B 1 411 ? 18.375 -8.875 6.797 1 98.12 411 ASN B N 1
ATOM 7142 C CA . ASN B 1 411 ? 17.109 -9.602 6.66 1 98.12 411 ASN B CA 1
ATOM 7143 C C . ASN B 1 411 ? 17.344 -11.062 6.297 1 98.12 411 ASN B C 1
ATOM 7145 O O . ASN B 1 411 ? 16.734 -11.578 5.355 1 98.12 411 ASN B O 1
ATOM 7149 N N . ILE B 1 412 ? 18.156 -11.719 7.086 1 98.5 412 ILE B N 1
ATOM 7150 C CA . ILE B 1 412 ? 18.641 -13.062 6.805 1 98.5 412 ILE B CA 1
ATOM 7151 C C . ILE B 1 412 ? 17.469 -14.031 6.719 1 98.5 412 ILE B C 1
ATOM 7153 O O . ILE B 1 412 ? 17.422 -14.883 5.828 1 98.5 412 ILE B O 1
ATOM 7157 N N . ASN B 1 413 ? 16.453 -13.922 7.586 1 98 413 ASN B N 1
ATOM 7158 C CA . ASN B 1 413 ? 15.344 -14.859 7.695 1 98 413 ASN B CA 1
ATOM 7159 C C . ASN B 1 413 ? 14.094 -14.32 7.016 1 98 413 ASN B C 1
ATOM 7161 O O . ASN B 1 413 ? 13 -14.859 7.207 1 98 413 ASN B O 1
ATOM 7165 N N . GLY B 1 414 ? 14.289 -13.258 6.27 1 97.31 414 GLY B N 1
ATOM 7166 C CA . GLY B 1 414 ? 13.125 -12.594 5.703 1 97.31 414 GLY B CA 1
ATOM 7167 C C . GLY B 1 414 ? 12.547 -13.328 4.508 1 97.31 414 GLY B C 1
ATOM 7168 O O . GLY B 1 414 ? 13.25 -14.07 3.822 1 97.31 414 GLY B O 1
ATOM 7169 N N . TYR B 1 415 ? 11.172 -13.156 4.293 1 96.81 415 TYR B N 1
ATOM 7170 C CA . TYR B 1 415 ? 10.555 -13.562 3.039 1 96.81 415 TYR B CA 1
ATOM 7171 C C . TYR B 1 415 ? 11.164 -12.828 1.857 1 96.81 415 TYR B C 1
ATOM 7173 O O . TYR B 1 415 ? 11.195 -11.594 1.834 1 96.81 415 TYR B O 1
ATOM 7181 N N . PRO B 1 416 ? 11.672 -13.578 0.871 1 97.62 416 PRO B N 1
ATOM 7182 C CA . PRO B 1 416 ? 12.43 -12.914 -0.194 1 97.62 416 PRO B CA 1
ATOM 7183 C C . PRO B 1 416 ? 11.539 -12.227 -1.219 1 97.62 416 PRO B C 1
ATOM 7185 O O . PRO B 1 416 ? 10.695 -12.875 -1.846 1 97.62 416 PRO B O 1
ATOM 7188 N N . GLU B 1 417 ? 11.656 -11 -1.39 1 97.44 417 GLU B N 1
ATOM 7189 C CA . GLU B 1 417 ? 11.062 -10.141 -2.406 1 97.44 417 GLU B CA 1
ATOM 7190 C C . GLU B 1 417 ? 11.898 -8.883 -2.619 1 97.44 417 GLU B C 1
ATOM 7192 O O . GLU B 1 417 ? 12.688 -8.492 -1.747 1 97.44 417 GLU B O 1
ATOM 7197 N N . PHE B 1 418 ? 11.703 -8.25 -3.742 1 97.69 418 PHE B N 1
ATOM 7198 C CA . PHE B 1 418 ? 12.531 -7.09 -4.066 1 97.69 418 PHE B CA 1
ATOM 7199 C C . PHE B 1 418 ? 12.312 -5.969 -3.059 1 97.69 418 PHE B C 1
ATOM 7201 O O . PHE B 1 418 ? 13.133 -5.055 -2.955 1 97.69 418 PHE B O 1
ATOM 7208 N N . THR B 1 419 ? 11.258 -6.062 -2.275 1 97.12 419 THR B N 1
ATOM 7209 C CA . THR B 1 419 ? 10.93 -5.023 -1.303 1 97.12 419 THR B CA 1
ATOM 7210 C C . THR B 1 419 ? 11.508 -5.367 0.068 1 97.12 419 THR B C 1
ATOM 7212 O O . THR B 1 419 ? 11.398 -4.574 1.007 1 97.12 419 THR B O 1
ATOM 7215 N N . MET B 1 420 ? 12.18 -6.445 0.26 1 97.5 420 MET B N 1
ATOM 7216 C CA . MET B 1 420 ? 12.445 -7.055 1.561 1 97.5 420 MET B CA 1
ATOM 7217 C C . MET B 1 420 ? 13.414 -6.203 2.375 1 97.5 420 MET B C 1
ATOM 7219 O O . MET B 1 420 ? 13.5 -6.352 3.596 1 97.5 420 MET B O 1
ATOM 7223 N N . PHE B 1 421 ? 14.102 -5.277 1.796 1 97.5 421 PHE B N 1
ATOM 7224 C CA . PHE B 1 421 ? 15.164 -4.566 2.504 1 97.5 421 PHE B CA 1
ATOM 7225 C C . PHE B 1 421 ? 14.695 -3.18 2.928 1 97.5 421 PHE B C 1
ATOM 7227 O O . PHE B 1 421 ? 15.445 -2.43 3.559 1 97.5 421 PHE B O 1
ATOM 7234 N N . GLY B 1 422 ? 13.469 -2.852 2.65 1 95.69 422 GLY B N 1
ATOM 7235 C CA . GLY B 1 422 ? 13.047 -1.472 2.846 1 95.69 422 GLY B CA 1
ATOM 7236 C C . GLY B 1 422 ? 13.711 -0.506 1.88 1 95.69 422 GLY B C 1
ATOM 7237 O O . GLY B 1 422 ? 13.977 -0.857 0.728 1 95.69 422 GLY B O 1
ATOM 7238 N N . GLU B 1 423 ? 13.867 0.738 2.301 1 97 423 GLU B N 1
ATOM 7239 C CA . GLU B 1 423 ? 14.555 1.728 1.477 1 97 423 GLU B CA 1
ATOM 7240 C C . GLU B 1 423 ? 16.016 1.345 1.262 1 97 423 GLU B C 1
ATOM 7242 O O . GLU B 1 423 ? 16.734 1.035 2.219 1 97 423 GLU B O 1
ATOM 7247 N N . LEU B 1 424 ? 16.406 1.353 0.019 1 98 424 LEU B N 1
ATOM 7248 C CA . LEU B 1 424 ? 17.781 1.065 -0.325 1 98 424 LEU B CA 1
ATOM 7249 C C . LEU B 1 424 ? 18.5 2.326 -0.798 1 98 424 LEU B C 1
ATOM 7251 O O . LEU B 1 424 ? 17.859 3.266 -1.275 1 98 424 LEU B O 1
ATOM 7255 N N . PRO B 1 425 ? 19.828 2.357 -0.682 1 96.5 425 PRO B N 1
ATOM 7256 C CA . PRO B 1 425 ? 20.609 3.58 -0.908 1 96.5 425 PRO B CA 1
ATOM 7257 C C . PRO B 1 425 ? 20.906 3.818 -2.385 1 96.5 425 PRO B C 1
ATOM 7259 O O . PRO B 1 425 ? 21.609 4.777 -2.727 1 96.5 425 PRO B O 1
ATOM 7262 N N . SER B 1 426 ? 20.469 2.963 -3.318 1 97.12 426 SER B N 1
ATOM 7263 C CA . SER B 1 426 ? 20.688 3.096 -4.754 1 97.12 426 SER B CA 1
ATOM 7264 C C . SER B 1 426 ? 19.375 3.002 -5.531 1 97.12 426 SER B C 1
ATOM 7266 O O . SER B 1 426 ? 18.375 2.521 -5.004 1 97.12 426 SER B O 1
ATOM 7268 N N . TRP B 1 427 ? 19.391 3.529 -6.777 1 97.25 427 TRP B N 1
ATOM 7269 C CA . TRP B 1 427 ? 18.156 3.463 -7.555 1 97.25 427 TRP B CA 1
ATOM 7270 C C . TRP B 1 427 ? 18.25 2.377 -8.617 1 97.25 427 TRP B C 1
ATOM 7272 O O . TRP B 1 427 ? 17.219 1.889 -9.102 1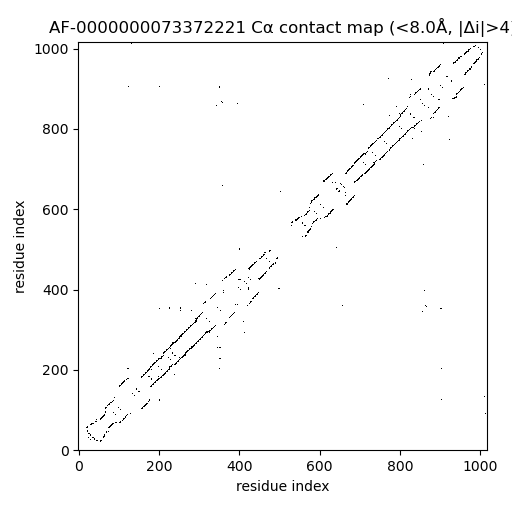 97.25 427 TRP B O 1
ATOM 7282 N N . GLY B 1 428 ? 19.422 1.95 -9.031 1 98.38 428 GLY B N 1
ATOM 7283 C CA . GLY B 1 428 ? 19.594 0.975 -10.094 1 98.38 428 GLY B CA 1
ATOM 7284 C C . GLY B 1 428 ? 19.859 -0.429 -9.586 1 98.38 428 GLY B C 1
ATOM 7285 O O . GLY B 1 428 ? 18.969 -1.28 -9.609 1 98.38 428 GLY B O 1
ATOM 7286 N N . PHE B 1 429 ? 21.156 -0.544 -8.992 1 98.69 429 PHE B N 1
ATOM 7287 C CA . PHE B 1 429 ? 21.547 -1.841 -8.453 1 98.69 429 PHE B CA 1
ATOM 7288 C C . PHE B 1 429 ? 22.047 -1.702 -7.016 1 98.69 429 PHE B C 1
ATOM 7290 O O . PHE B 1 429 ? 22.781 -0.77 -6.699 1 98.69 429 PHE B O 1
ATOM 7297 N N . TYR B 1 430 ? 21.641 -2.527 -6.176 1 98.5 430 TYR B N 1
ATOM 7298 C CA . TYR B 1 430 ? 22.234 -2.77 -4.867 1 98.5 430 TYR B CA 1
ATOM 7299 C C . TYR B 1 430 ? 22.828 -4.172 -4.785 1 98.5 430 TYR B C 1
ATOM 7301 O O . TYR B 1 430 ? 22.094 -5.164 -4.848 1 98.5 430 TYR B O 1
ATOM 7309 N N . VAL B 1 431 ? 24.141 -4.289 -4.652 1 98.25 431 VAL B N 1
ATOM 7310 C CA . VAL B 1 431 ? 24.828 -5.57 -4.676 1 98.25 431 VAL B CA 1
ATOM 7311 C C . VAL B 1 431 ? 25.594 -5.766 -3.369 1 98.25 431 VAL B C 1
ATOM 7313 O O . VAL B 1 431 ? 26.438 -4.945 -3.006 1 98.25 431 VAL B O 1
ATOM 7316 N N . ARG B 1 432 ? 25.25 -6.84 -2.691 1 97.88 432 ARG B N 1
ATOM 7317 C CA . ARG B 1 432 ? 25.859 -7.055 -1.381 1 97.88 432 ARG B CA 1
ATOM 7318 C C . ARG B 1 432 ? 26.203 -8.523 -1.167 1 97.88 432 ARG B C 1
ATOM 7320 O O . ARG B 1 432 ? 25.422 -9.406 -1.528 1 97.88 432 ARG B O 1
ATOM 7327 N N . HIS B 1 433 ? 27.375 -8.898 -0.578 1 98.06 433 HIS B N 1
ATOM 7328 C CA . HIS B 1 433 ? 27.828 -10.25 -0.258 1 98.06 433 HIS B CA 1
ATOM 7329 C C . HIS B 1 433 ? 27.891 -11.125 -1.508 1 98.06 433 HIS B C 1
ATOM 7331 O O . HIS B 1 433 ? 27.234 -12.164 -1.571 1 98.06 433 HIS B O 1
ATOM 7337 N N . VAL B 1 434 ? 28.734 -10.625 -2.488 1 97.94 434 VAL B N 1
ATOM 7338 C CA . VAL B 1 434 ? 28.891 -11.312 -3.764 1 97.94 434 VAL B CA 1
ATOM 7339 C C . VAL B 1 434 ? 30.375 -11.5 -4.062 1 97.94 434 VAL B C 1
ATOM 7341 O O . VAL B 1 434 ? 31.188 -10.609 -3.805 1 97.94 434 VAL B O 1
ATOM 7344 N N . HIS B 1 435 ? 30.719 -12.648 -4.461 1 96.88 435 HIS B N 1
ATOM 7345 C CA . HIS B 1 435 ? 32.062 -12.945 -4.926 1 96.88 435 HIS B CA 1
ATOM 7346 C C . HIS B 1 435 ? 32.094 -13.273 -6.414 1 96.88 435 HIS B C 1
ATOM 7348 O O . HIS B 1 435 ? 31.594 -14.328 -6.824 1 96.88 435 HIS B O 1
ATOM 7354 N N . GLY B 1 436 ? 32.625 -12.438 -7.176 1 95.81 436 GLY B N 1
ATOM 7355 C CA . GLY B 1 436 ? 32.688 -12.633 -8.617 1 95.81 436 GLY B CA 1
ATOM 7356 C C . GLY B 1 436 ? 31.453 -12.141 -9.336 1 95.81 436 GLY B C 1
ATOM 7357 O O . GLY B 1 436 ? 30.562 -12.922 -9.648 1 95.81 436 GLY B O 1
ATOM 7358 N N . ILE B 1 437 ? 31.406 -10.828 -9.711 1 97 437 ILE B N 1
ATOM 7359 C CA . ILE B 1 437 ? 30.312 -10.273 -10.508 1 97 437 ILE B CA 1
ATOM 7360 C C . ILE B 1 437 ? 30.891 -9.438 -11.648 1 97 437 ILE B C 1
ATOM 7362 O O . ILE B 1 437 ? 31.781 -8.625 -11.445 1 97 437 ILE B O 1
ATOM 7366 N N . GLN B 1 438 ? 30.469 -9.75 -12.875 1 96.62 438 GLN B N 1
ATOM 7367 C CA . GLN B 1 438 ? 30.828 -9.016 -14.078 1 96.62 438 GLN B CA 1
ATOM 7368 C C . GLN B 1 438 ? 29.625 -8.273 -14.656 1 96.62 438 GLN B C 1
ATOM 7370 O O . GLN B 1 438 ? 28.594 -8.891 -14.953 1 96.62 438 GLN B O 1
ATOM 7375 N N . MET B 1 439 ? 29.75 -6.969 -14.797 1 97 439 MET B N 1
ATOM 7376 C CA . MET B 1 439 ? 28.75 -6.121 -15.43 1 97 439 MET B CA 1
ATOM 7377 C C . MET B 1 439 ? 29.281 -5.48 -16.703 1 97 439 MET B C 1
ATOM 7379 O O . MET B 1 439 ? 30.203 -4.656 -16.641 1 97 439 MET B O 1
ATOM 7383 N N . LYS B 1 440 ? 28.703 -5.906 -17.844 1 97.38 440 LYS B N 1
ATOM 7384 C CA . LYS B 1 440 ? 29.203 -5.445 -19.141 1 97.38 440 LYS B CA 1
ATOM 7385 C C . LYS B 1 440 ? 28.078 -4.816 -19.953 1 97.38 440 LYS B C 1
ATOM 7387 O O . LYS B 1 440 ? 27.047 -5.457 -20.219 1 97.38 440 LYS B O 1
ATOM 7392 N N . ASN B 1 441 ? 28.266 -3.609 -20.391 1 97.94 441 ASN B N 1
ATOM 7393 C CA . ASN B 1 441 ? 27.281 -2.887 -21.203 1 97.94 441 ASN B CA 1
ATOM 7394 C C . ASN B 1 441 ? 25.953 -2.748 -20.469 1 97.94 441 ASN B C 1
ATOM 7396 O O . ASN B 1 441 ? 24.922 -3.244 -20.938 1 97.94 441 ASN B O 1
ATOM 7400 N N . ILE B 1 442 ? 26.062 -2.061 -19.359 1 98 442 ILE B N 1
ATOM 7401 C CA . ILE B 1 442 ? 24.891 -1.766 -18.531 1 98 442 ILE B CA 1
ATOM 7402 C C . ILE B 1 442 ? 24.453 -0.317 -18.75 1 98 442 ILE B C 1
ATOM 7404 O O . ILE B 1 442 ? 25.266 0.604 -18.625 1 98 442 ILE B O 1
ATOM 7408 N N . LYS B 1 443 ? 23.203 -0.094 -19.172 1 98.19 443 LYS B N 1
ATOM 7409 C CA . LYS B 1 443 ? 22.625 1.236 -19.344 1 98.19 443 LYS B CA 1
ATOM 7410 C C . LYS B 1 443 ? 21.469 1.458 -18.375 1 98.19 443 LYS B C 1
ATOM 7412 O O . LYS B 1 443 ? 20.438 0.791 -18.469 1 98.19 443 LYS B O 1
ATOM 7417 N N . LEU B 1 444 ? 21.641 2.361 -17.438 1 97.75 444 LEU B N 1
ATOM 7418 C CA . LEU B 1 444 ? 20.578 2.754 -16.516 1 97.75 444 LEU B CA 1
ATOM 7419 C C . LEU B 1 444 ? 20.094 4.172 -16.797 1 97.75 444 LEU B C 1
ATOM 7421 O O . LEU B 1 444 ? 20.906 5.109 -16.812 1 97.75 444 LEU B O 1
ATOM 7425 N N . VAL B 1 445 ? 18.781 4.289 -17.031 1 97.75 445 VAL B N 1
ATOM 7426 C CA . VAL B 1 445 ? 18.188 5.559 -17.438 1 97.75 445 VAL B CA 1
ATOM 7427 C C . VAL B 1 445 ? 17.188 6.023 -16.391 1 97.75 445 VAL B C 1
ATOM 7429 O O . VAL B 1 445 ? 16.453 5.207 -15.812 1 97.75 445 VAL B O 1
ATOM 7432 N N . LEU B 1 446 ? 17.172 7.34 -16.141 1 96.44 446 LEU B N 1
ATOM 7433 C CA . LEU B 1 446 ? 16.156 7.973 -15.289 1 96.44 446 LEU B CA 1
ATOM 7434 C C . LEU B 1 446 ? 15.227 8.844 -16.109 1 96.44 446 LEU B C 1
ATOM 7436 O O . LEU B 1 446 ? 15.672 9.695 -16.891 1 96.44 446 LEU B O 1
ATOM 7440 N N . ASP B 1 447 ? 13.906 8.617 -15.844 1 96.5 447 ASP B N 1
ATOM 7441 C CA . ASP B 1 447 ? 12.93 9.516 -16.438 1 96.5 447 ASP B CA 1
ATOM 7442 C C . ASP B 1 447 ? 12.883 10.852 -15.688 1 96.5 447 ASP B C 1
ATOM 7444 O O . ASP B 1 447 ? 12.719 11.906 -16.297 1 96.5 447 ASP B O 1
ATOM 7448 N N . LYS B 1 448 ? 12.938 10.828 -14.414 1 95.81 448 LYS B N 1
ATOM 7449 C CA . LYS B 1 448 ? 13.031 11.977 -13.516 1 95.81 448 LYS B CA 1
ATOM 7450 C C . LYS B 1 448 ? 14.18 11.812 -12.531 1 95.81 448 LYS B C 1
ATOM 7452 O O . LYS B 1 448 ? 14.852 10.781 -12.516 1 95.81 448 LYS B O 1
ATOM 7457 N N . GLU B 1 449 ? 14.344 12.75 -11.719 1 93.62 449 GLU B N 1
ATOM 7458 C CA . GLU B 1 449 ? 15.523 12.805 -10.859 1 93.62 449 GLU B CA 1
ATOM 7459 C C . GLU B 1 449 ? 15.43 11.781 -9.727 1 93.62 449 GLU B C 1
ATOM 7461 O O . GLU B 1 449 ? 14.328 11.43 -9.289 1 93.62 449 GLU B O 1
ATOM 7466 N N . ASP B 1 450 ? 16.609 11.328 -9.352 1 95.88 450 ASP B N 1
ATOM 7467 C CA . ASP B 1 450 ? 16.828 10.5 -8.172 1 95.88 450 ASP B CA 1
ATOM 7468 C C . ASP B 1 450 ? 18.094 10.93 -7.434 1 95.88 450 ASP B C 1
ATOM 7470 O O . ASP B 1 450 ? 19.156 11.07 -8.039 1 95.88 450 ASP B O 1
ATOM 7474 N N . PHE B 1 451 ? 17.953 11.18 -6.109 1 93 451 PHE B N 1
ATOM 7475 C CA . PHE B 1 451 ? 19.078 11.688 -5.34 1 93 451 PHE B CA 1
ATOM 7476 C C . PHE B 1 451 ? 20.094 10.578 -5.078 1 93 451 PHE B C 1
ATOM 7478 O O . PHE B 1 451 ? 21.234 10.852 -4.684 1 93 451 PHE B O 1
ATOM 7485 N N . ARG B 1 452 ? 19.75 9.336 -5.297 1 96 452 ARG B N 1
ATOM 7486 C CA . ARG B 1 452 ? 20.594 8.188 -5.004 1 96 452 ARG B CA 1
ATOM 7487 C C . ARG B 1 452 ? 21.531 7.887 -6.164 1 96 452 ARG B C 1
ATOM 7489 O O . ARG B 1 452 ? 21.234 8.219 -7.312 1 96 452 ARG B O 1
ATOM 7496 N N . PRO B 1 453 ? 22.656 7.176 -5.766 1 95.25 453 PRO B N 1
ATOM 7497 C CA . PRO B 1 453 ? 23.5 6.691 -6.855 1 95.25 453 PRO B CA 1
ATOM 7498 C C . PRO B 1 453 ? 22.891 5.488 -7.582 1 95.25 453 PRO B C 1
ATOM 7500 O O . PRO B 1 453 ? 22.016 4.816 -7.043 1 95.25 453 PRO B O 1
ATOM 7503 N N . ALA B 1 454 ? 23.344 5.254 -8.789 1 96.25 454 ALA B N 1
ATOM 7504 C CA . ALA B 1 454 ? 22.844 4.152 -9.617 1 96.25 454 ALA B CA 1
ATOM 7505 C C . ALA B 1 454 ? 23.234 2.803 -9.016 1 96.25 454 ALA B C 1
ATOM 7507 O O . ALA B 1 454 ? 22.453 1.852 -9.062 1 96.25 454 ALA B O 1
ATOM 7508 N N . PHE B 1 455 ? 24.5 2.787 -8.477 1 96.06 455 PHE B N 1
ATOM 7509 C CA . PHE B 1 455 ? 25.031 1.532 -7.957 1 96.06 455 PHE B CA 1
ATOM 7510 C C . PHE B 1 455 ? 25.547 1.71 -6.531 1 96.06 455 PHE B C 1
ATOM 7512 O O . PHE B 1 455 ? 26.234 2.693 -6.23 1 96.06 455 PHE B O 1
ATOM 7519 N N . VAL B 1 456 ? 25.234 0.821 -5.68 1 96 456 VAL B N 1
ATOM 7520 C CA . VAL B 1 456 ? 25.938 0.635 -4.406 1 96 456 VAL B CA 1
ATOM 7521 C C . VAL B 1 456 ? 26.391 -0.813 -4.277 1 96 456 VAL B C 1
ATOM 7523 O O . VAL B 1 456 ? 25.594 -1.743 -4.41 1 96 456 VAL B O 1
ATOM 7526 N N . PHE B 1 457 ? 27.703 -1.011 -4.129 1 95.31 457 PHE B N 1
ATOM 7527 C CA . PHE B 1 457 ? 28.328 -2.301 -3.852 1 95.31 457 PHE B CA 1
ATOM 7528 C C . PHE B 1 457 ? 28.797 -2.371 -2.408 1 95.31 457 PHE B C 1
ATOM 7530 O O . PHE B 1 457 ? 29.547 -1.501 -1.951 1 95.31 457 PHE B O 1
ATOM 7537 N N . ASP B 1 458 ? 28.328 -3.385 -1.688 1 94.81 458 ASP B N 1
ATOM 7538 C CA . ASP B 1 458 ? 28.656 -3.557 -0.275 1 94.81 458 ASP B CA 1
ATOM 7539 C C . ASP B 1 458 ? 29.156 -4.973 0.007 1 94.81 458 ASP B C 1
ATOM 7541 O O . ASP B 1 458 ? 28.375 -5.922 0.018 1 94.81 458 ASP B O 1
ATOM 7545 N N . ASP B 1 459 ? 30.469 -5.191 0.304 1 93.69 459 ASP B N 1
ATOM 7546 C CA . ASP B 1 459 ? 31.078 -6.5 0.545 1 93.69 459 ASP B CA 1
ATOM 7547 C C . ASP B 1 459 ? 31.047 -7.359 -0.716 1 93.69 459 ASP B C 1
ATOM 7549 O O . ASP B 1 459 ? 30.484 -8.461 -0.705 1 93.69 459 ASP B O 1
ATOM 7553 N N . VAL B 1 460 ? 31.688 -6.785 -1.772 1 95 460 VAL B N 1
ATOM 7554 C CA . VAL B 1 460 ? 31.766 -7.453 -3.066 1 95 460 VAL B CA 1
ATOM 7555 C C . VAL B 1 460 ? 33.219 -7.734 -3.41 1 95 460 VAL B C 1
ATOM 7557 O O . VAL B 1 460 ? 34.062 -6.844 -3.322 1 95 460 VAL B O 1
ATOM 7560 N N . LYS B 1 461 ? 33.438 -8.938 -3.672 1 93.12 461 LYS B N 1
ATOM 7561 C CA . LYS B 1 461 ? 34.781 -9.352 -4.07 1 93.12 461 LYS B CA 1
ATOM 7562 C C . LYS B 1 461 ? 34.844 -9.695 -5.559 1 93.12 461 LYS B C 1
ATOM 7564 O O . LYS B 1 461 ? 33.906 -10.312 -6.086 1 93.12 461 LYS B O 1
ATOM 7569 N N . ASP B 1 462 ? 35.906 -9.242 -6.262 1 92.56 462 ASP B N 1
ATOM 7570 C CA . ASP B 1 462 ? 36.125 -9.531 -7.676 1 92.56 462 ASP B CA 1
ATOM 7571 C C . ASP B 1 462 ? 35.031 -8.945 -8.539 1 92.56 462 ASP B C 1
ATOM 7573 O O . ASP B 1 462 ? 34.344 -9.672 -9.281 1 92.56 462 ASP B O 1
ATOM 7577 N N . LEU B 1 463 ? 34.906 -7.582 -8.508 1 93.88 463 LEU B N 1
ATOM 7578 C CA . LEU B 1 463 ? 33.938 -6.828 -9.312 1 93.88 463 LEU B CA 1
ATOM 7579 C C . LEU B 1 463 ? 34.562 -6.34 -10.609 1 93.88 463 LEU B C 1
ATOM 7581 O O . LEU B 1 463 ? 35.688 -5.797 -10.594 1 93.88 463 LEU B O 1
ATOM 7585 N N . THR B 1 464 ? 33.969 -6.602 -11.734 1 92.62 464 THR B N 1
ATOM 7586 C CA . THR B 1 464 ? 34.344 -6.043 -13.023 1 92.62 464 THR B CA 1
ATOM 7587 C C . THR B 1 464 ? 33.219 -5.238 -13.625 1 92.62 464 THR B C 1
ATOM 7589 O O . THR B 1 464 ? 32.062 -5.727 -13.719 1 92.62 464 THR B O 1
ATOM 7592 N N . MET B 1 465 ? 33.469 -3.973 -14.008 1 93.19 465 MET B N 1
ATOM 7593 C CA . MET B 1 465 ? 32.5 -3.121 -14.695 1 93.19 465 MET B CA 1
ATOM 7594 C C . MET B 1 465 ? 33.094 -2.574 -15.992 1 93.19 465 MET B C 1
ATOM 7596 O O . MET B 1 465 ? 34.156 -1.945 -15.992 1 93.19 465 MET B O 1
ATOM 7600 N N . LYS B 1 466 ? 32.375 -2.883 -17.094 1 92.94 466 LYS B N 1
ATOM 7601 C CA . LYS B 1 466 ? 32.812 -2.406 -18.406 1 92.94 466 LYS B CA 1
ATOM 7602 C C . LYS B 1 466 ? 31.641 -1.78 -19.156 1 92.94 466 LYS B C 1
ATOM 7604 O O . LYS B 1 466 ? 30.594 -2.395 -19.297 1 92.94 466 LYS B O 1
ATOM 7609 N N . THR B 1 467 ? 31.781 -0.552 -19.703 1 93.69 467 THR B N 1
ATOM 7610 C CA . THR B 1 467 ? 30.797 0.152 -20.516 1 93.69 467 THR B CA 1
ATOM 7611 C C . THR B 1 467 ? 29.516 0.37 -19.719 1 93.69 467 THR B C 1
ATOM 7613 O O . THR B 1 467 ? 28.469 -0.198 -20.062 1 93.69 467 THR B O 1
ATOM 7616 N N . ILE B 1 468 ? 29.672 1.118 -18.672 1 93.94 468 ILE B N 1
ATOM 7617 C CA . ILE B 1 468 ? 28.547 1.48 -17.812 1 93.94 468 ILE B CA 1
ATOM 7618 C C . ILE B 1 468 ? 28.016 2.861 -18.203 1 93.94 468 ILE B C 1
ATOM 7620 O O . ILE B 1 468 ? 28.766 3.84 -18.203 1 93.94 468 ILE B O 1
ATOM 7624 N N . ASP B 1 469 ? 26.75 2.916 -18.641 1 93.56 469 ASP B N 1
ATOM 7625 C CA . ASP B 1 469 ? 26.094 4.168 -19 1 93.56 469 ASP B CA 1
ATOM 7626 C C . ASP B 1 469 ? 25.078 4.586 -17.953 1 93.56 469 ASP B C 1
ATOM 7628 O O . ASP B 1 469 ? 24.016 3.967 -17.828 1 93.56 469 ASP B O 1
ATOM 7632 N N . VAL B 1 470 ? 25.359 5.59 -17.172 1 93.12 470 VAL B N 1
ATOM 7633 C CA . VAL B 1 470 ? 24.516 6.148 -16.125 1 93.12 470 VAL B CA 1
ATOM 7634 C C . VAL B 1 470 ? 24.406 7.664 -16.297 1 93.12 470 VAL B C 1
ATOM 7636 O O . VAL B 1 470 ? 25.219 8.273 -17 1 93.12 470 VAL B O 1
ATOM 7639 N N . PRO B 1 471 ? 23.281 8.242 -15.711 1 87.44 471 PRO B N 1
ATOM 7640 C CA . PRO B 1 471 ? 23.141 9.695 -15.859 1 87.44 471 PRO B CA 1
ATOM 7641 C C . PRO B 1 471 ? 24.391 10.453 -15.422 1 87.44 471 PRO B C 1
ATOM 7643 O O . PRO B 1 471 ? 25.047 10.062 -14.445 1 87.44 471 PRO B O 1
ATOM 7646 N N . SER B 1 472 ? 24.766 11.406 -16.203 1 73.06 472 SER B N 1
ATOM 7647 C CA . SER B 1 472 ? 25.969 12.188 -15.984 1 73.06 472 SER B CA 1
ATOM 7648 C C . SER B 1 472 ? 25.734 13.297 -14.961 1 73.06 472 SER B C 1
ATOM 7650 O O . SER B 1 472 ? 26.609 14.125 -14.727 1 73.06 472 SER B O 1
ATOM 7652 N N . ASP B 1 473 ? 24.859 13.094 -14.062 1 64.38 473 ASP B N 1
ATOM 7653 C CA . ASP B 1 473 ? 24.562 14.203 -13.156 1 64.38 473 ASP B CA 1
ATOM 7654 C C . ASP B 1 473 ? 25.688 14.422 -12.156 1 64.38 473 ASP B C 1
ATOM 7656 O O . ASP B 1 473 ? 26.766 13.828 -12.281 1 64.38 473 ASP B O 1
ATOM 7660 N N . LYS B 1 474 ? 25.5 15.414 -11.305 1 61.56 474 LYS B N 1
ATOM 7661 C CA . LYS B 1 474 ? 26.484 15.984 -10.383 1 61.56 474 LYS B CA 1
ATOM 7662 C C . LYS B 1 474 ? 26.844 15 -9.281 1 61.56 474 LYS B C 1
ATOM 7664 O O . LYS B 1 474 ? 27.672 15.289 -8.422 1 61.56 474 LYS B O 1
ATOM 7669 N N . ILE B 1 475 ? 26.203 13.789 -9.367 1 71 475 ILE B N 1
ATOM 7670 C CA . ILE B 1 475 ? 26.547 12.898 -8.266 1 71 475 ILE B CA 1
ATOM 7671 C C . ILE B 1 475 ? 27.25 11.656 -8.805 1 71 475 ILE B C 1
ATOM 7673 O O . ILE B 1 475 ? 27.016 11.242 -9.945 1 71 475 ILE B O 1
ATOM 7677 N N . ASN B 1 476 ? 28.266 11.188 -8.047 1 82.19 476 ASN B N 1
ATOM 7678 C CA . ASN B 1 476 ? 28.859 9.891 -8.352 1 82.19 476 ASN B CA 1
ATOM 7679 C C . ASN B 1 476 ? 27.828 8.766 -8.297 1 82.19 476 ASN B C 1
ATOM 7681 O O . ASN B 1 476 ? 27.109 8.633 -7.312 1 82.19 476 ASN B O 1
ATOM 7685 N N . GLN B 1 477 ? 27.766 8.102 -9.344 1 90.69 477 GLN B N 1
ATOM 7686 C CA . GLN B 1 477 ? 26.688 7.137 -9.555 1 90.69 477 GLN B CA 1
ATOM 7687 C C . GLN B 1 477 ? 27.094 5.746 -9.07 1 90.69 477 GLN B C 1
ATOM 7689 O O . GLN B 1 477 ? 26.266 4.836 -9.031 1 90.69 477 GLN B O 1
ATOM 7694 N N . ILE B 1 478 ? 28.359 5.547 -8.672 1 92.12 478 ILE B N 1
ATOM 7695 C CA . ILE B 1 478 ? 28.828 4.23 -8.258 1 92.12 478 ILE B CA 1
ATOM 7696 C C . ILE B 1 478 ? 29.5 4.332 -6.883 1 92.12 478 ILE B C 1
ATOM 7698 O O . ILE B 1 478 ? 30.484 5.047 -6.719 1 92.12 478 ILE B O 1
ATOM 7702 N N . VAL B 1 479 ? 28.969 3.604 -5.914 1 92.12 479 VAL B N 1
ATOM 7703 C CA . VAL B 1 479 ? 29.438 3.65 -4.535 1 92.12 479 VAL B CA 1
ATOM 7704 C C . VAL B 1 479 ? 29.953 2.271 -4.117 1 92.12 479 VAL B C 1
ATOM 7706 O O . VAL B 1 479 ? 29.297 1.258 -4.395 1 92.12 479 VAL B O 1
ATOM 7709 N N . PHE B 1 480 ? 31.141 2.205 -3.463 1 90.81 480 PHE B N 1
ATOM 7710 C CA . PHE B 1 480 ? 31.75 0.968 -2.982 1 90.81 480 PHE B CA 1
ATOM 7711 C C . PHE B 1 480 ? 31.922 1.003 -1.47 1 90.81 480 PHE B C 1
ATOM 7713 O O . PHE B 1 480 ? 32.469 1.963 -0.924 1 90.81 480 PHE B O 1
ATOM 7720 N N . LYS B 1 481 ? 31.344 0.084 -0.814 1 89.06 481 LYS B N 1
ATOM 7721 C CA . LYS B 1 481 ? 31.641 -0.188 0.59 1 89.06 481 LYS B CA 1
ATOM 7722 C C . LYS B 1 481 ? 32.188 -1.597 0.774 1 89.06 481 LYS B C 1
ATOM 7724 O O . LYS B 1 481 ? 31.516 -2.582 0.499 1 89.06 481 LYS B O 1
ATOM 7729 N N . ASP B 1 482 ? 33.469 -1.788 1.305 1 86.69 482 ASP B N 1
ATOM 7730 C CA . ASP B 1 482 ? 34.125 -3.08 1.523 1 86.69 482 ASP B CA 1
ATOM 7731 C C . ASP B 1 482 ? 34.219 -3.873 0.223 1 86.69 482 ASP B C 1
ATOM 7733 O O . ASP B 1 482 ? 33.812 -5.039 0.169 1 86.69 482 ASP B O 1
ATOM 7737 N N . VAL B 1 483 ? 34.688 -3.029 -0.778 1 86.38 483 VAL B N 1
ATOM 7738 C CA . VAL B 1 483 ? 34.812 -3.652 -2.092 1 86.38 483 VAL B CA 1
ATOM 7739 C C . VAL B 1 483 ? 36.281 -3.771 -2.465 1 86.38 483 VAL B C 1
ATOM 7741 O O . VAL B 1 483 ? 37.031 -2.805 -2.346 1 86.38 483 VAL B O 1
ATOM 7744 N N . LEU B 1 484 ? 36.688 -4.914 -2.615 1 70.44 484 LEU B N 1
ATOM 7745 C CA . LEU B 1 484 ? 38.031 -5.18 -3.137 1 70.44 484 LEU B CA 1
ATOM 7746 C C . LEU B 1 484 ? 38 -5.258 -4.66 1 70.44 484 LEU B C 1
ATOM 7748 O O . LEU B 1 484 ? 37.406 -6.164 -5.23 1 70.44 484 LEU B O 1
ATOM 7752 N N . SER B 1 485 ? 38.125 -4.039 -5.281 1 63.59 485 SER B N 1
ATOM 7753 C CA . SER B 1 485 ? 37.938 -4 -6.73 1 63.59 485 SER B CA 1
ATOM 7754 C C . SER B 1 485 ? 39.188 -4.488 -7.449 1 63.59 485 SER B C 1
ATOM 7756 O O . SER B 1 485 ? 40.312 -4.105 -7.098 1 63.59 485 SER B O 1
ATOM 7758 N N . SER B 1 486 ? 39.062 -5.578 -8.266 1 61.91 486 SER B N 1
ATOM 7759 C CA . SER B 1 486 ? 40.188 -6.062 -9.039 1 61.91 486 SER B CA 1
ATOM 7760 C C . SER B 1 486 ? 40.156 -5.531 -10.469 1 61.91 486 SER B C 1
ATOM 7762 O O . SER B 1 486 ? 41.156 -5.609 -11.188 1 61.91 486 SER B O 1
ATOM 7764 N N . ASN B 1 487 ? 39.062 -4.859 -11.086 1 66.62 487 ASN B N 1
ATOM 7765 C CA . ASN B 1 487 ? 39.062 -4.559 -12.516 1 66.62 487 ASN B CA 1
ATOM 7766 C C . ASN B 1 487 ? 37.938 -3.596 -12.891 1 66.62 487 ASN B C 1
ATOM 7768 O O . ASN B 1 487 ? 36.969 -3.984 -13.555 1 66.62 487 ASN B O 1
ATOM 7772 N N . LEU B 1 488 ? 38.031 -2.355 -12.375 1 74.12 488 LEU B N 1
ATOM 7773 C CA . LEU B 1 488 ? 37.125 -1.323 -12.844 1 74.12 488 LEU B CA 1
ATOM 7774 C C . LEU B 1 488 ? 37.688 -0.59 -14.055 1 74.12 488 LEU B C 1
ATOM 7776 O O . LEU B 1 488 ? 38.875 -0.229 -14.07 1 74.12 488 LEU B O 1
ATOM 7780 N N . ASP B 1 489 ? 36.875 -0.547 -15.094 1 71.5 489 ASP B N 1
ATOM 7781 C CA . ASP B 1 489 ? 37.344 0.255 -16.219 1 71.5 489 ASP B CA 1
ATOM 7782 C C . ASP B 1 489 ? 37.469 1.725 -15.828 1 71.5 489 ASP B C 1
ATOM 7784 O O . ASP B 1 489 ? 37 2.135 -14.766 1 71.5 489 ASP B O 1
ATOM 7788 N N . SER B 1 490 ? 38.188 2.455 -16.672 1 68.56 490 SER B N 1
ATOM 7789 C CA . SER B 1 490 ? 38.531 3.834 -16.375 1 68.56 490 SER B CA 1
ATOM 7790 C C . SER B 1 490 ? 37.312 4.703 -16.172 1 68.56 490 SER B C 1
ATOM 7792 O O . SER B 1 490 ? 37.312 5.59 -15.312 1 68.56 490 SER B O 1
ATOM 7794 N N . GLU B 1 491 ? 36.312 4.445 -16.875 1 70.5 491 GLU B N 1
ATOM 7795 C CA . GLU B 1 491 ? 35.094 5.262 -16.781 1 70.5 491 GLU B CA 1
ATOM 7796 C C . GLU B 1 491 ? 34.375 5.004 -15.461 1 70.5 491 GLU B C 1
ATOM 7798 O O . GLU B 1 491 ? 33.875 5.938 -14.82 1 70.5 491 GLU B O 1
ATOM 7803 N N . SER B 1 492 ? 34.438 3.828 -15.117 1 71.31 492 SER B N 1
ATOM 7804 C CA . SER B 1 492 ? 33.781 3.461 -13.867 1 71.31 492 SER B CA 1
ATOM 7805 C C . SER B 1 492 ? 34.562 3.988 -12.664 1 71.31 492 SER B C 1
ATOM 7807 O O . SER B 1 492 ? 33.969 4.395 -11.664 1 71.31 492 SER B O 1
ATOM 7809 N N . LEU B 1 493 ? 35.75 4 -12.812 1 72 493 LEU B N 1
ATOM 7810 C CA . LEU B 1 493 ? 36.594 4.512 -11.742 1 72 493 LEU B CA 1
ATOM 7811 C C . LEU B 1 493 ? 36.312 5.992 -11.5 1 72 493 LEU B C 1
ATOM 7813 O O . LEU B 1 493 ? 36.344 6.453 -10.352 1 72 493 LEU B O 1
ATOM 7817 N N . LYS B 1 494 ? 35.969 6.734 -12.555 1 68.31 494 LYS B N 1
ATOM 7818 C CA . LYS B 1 494 ? 35.719 8.164 -12.445 1 68.31 494 LYS B CA 1
ATOM 7819 C C . LYS B 1 494 ? 34.375 8.43 -11.734 1 68.31 494 LYS B C 1
ATOM 7821 O O . LYS B 1 494 ? 34.156 9.539 -11.25 1 68.31 494 LYS B O 1
ATOM 7826 N N . ARG B 1 495 ? 33.688 7.461 -11.594 1 72 495 ARG B N 1
ATOM 7827 C CA . ARG B 1 495 ? 32.344 7.629 -11.055 1 72 495 ARG B CA 1
ATOM 7828 C C . ARG B 1 495 ? 32.25 7.078 -9.641 1 72 495 ARG B C 1
ATOM 7830 O O . ARG B 1 495 ? 31.141 6.918 -9.102 1 72 495 ARG B O 1
ATOM 7837 N N . LYS B 1 496 ? 33.344 6.738 -9.109 1 70.56 496 LYS B N 1
ATOM 7838 C CA . LYS B 1 496 ? 33.406 6.105 -7.793 1 70.56 496 LYS B CA 1
ATOM 7839 C C . LYS B 1 496 ? 33.406 7.145 -6.676 1 70.56 496 LYS B C 1
ATOM 7841 O O . LYS B 1 496 ? 34 8.203 -6.801 1 70.56 496 LYS B O 1
ATOM 7846 N N . ILE B 1 497 ? 32.438 6.973 -5.672 1 64.38 497 ILE B N 1
ATOM 7847 C CA . ILE B 1 497 ? 32.438 7.836 -4.492 1 64.38 497 ILE B CA 1
ATOM 7848 C C . ILE B 1 497 ? 32.562 6.98 -3.23 1 64.38 497 ILE B C 1
ATOM 7850 O O . ILE B 1 497 ? 32 5.875 -3.178 1 64.38 497 ILE B O 1
ATOM 7854 N N . GLU B 1 498 ? 33.375 7.5 -2.25 1 64.44 498 GLU B N 1
ATOM 7855 C CA . GLU B 1 498 ? 33.406 6.891 -0.922 1 64.44 498 GLU B CA 1
ATOM 7856 C C . GLU B 1 498 ? 32.156 7.277 -0.13 1 64.44 498 GLU B C 1
ATOM 7858 O O . GLU B 1 498 ? 31.672 8.406 -0.235 1 64.44 498 GLU B O 1
ATOM 7863 N N . PRO B 1 499 ? 31.453 6.395 0.522 1 59.88 499 PRO B N 1
ATOM 7864 C CA . PRO B 1 499 ? 30.188 6.578 1.247 1 59.88 499 PRO B CA 1
ATOM 7865 C C . PRO B 1 499 ? 30.234 7.766 2.205 1 59.88 499 PRO B C 1
ATOM 7867 O O . PRO B 1 499 ? 29.188 8.219 2.672 1 59.88 499 PRO B O 1
ATOM 7870 N N . GLU B 1 500 ? 31.234 8.383 2.74 1 60.91 500 GLU B N 1
ATOM 7871 C CA . GLU B 1 500 ? 31.234 9.258 3.912 1 60.91 500 GLU B CA 1
ATOM 7872 C C . GLU B 1 500 ? 30.484 10.555 3.633 1 60.91 500 GLU B C 1
ATOM 7874 O O . GLU B 1 500 ? 30.266 11.352 4.547 1 60.91 500 GLU B O 1
ATOM 7879 N N . GLN B 1 501 ? 29.719 10.812 2.461 1 51.34 501 GLN B N 1
ATOM 7880 C CA . GLN B 1 501 ? 29.453 12.164 1.988 1 51.34 501 GLN B CA 1
ATOM 7881 C C . GLN B 1 501 ? 28.094 12.656 2.482 1 51.34 501 GLN B C 1
ATOM 7883 O O . GLN B 1 501 ? 27.812 13.859 2.439 1 51.34 501 GLN B O 1
ATOM 7888 N N . ASN B 1 502 ? 27.375 12.125 3.686 1 58.78 502 ASN B N 1
ATOM 7889 C CA . ASN B 1 502 ? 26.078 12.781 3.828 1 58.78 502 ASN B CA 1
ATOM 7890 C C . ASN B 1 502 ? 25.656 12.859 5.289 1 58.78 502 ASN B C 1
ATOM 7892 O O . ASN B 1 502 ? 24.453 12.891 5.59 1 58.78 502 ASN B O 1
ATOM 7896 N N . LYS B 1 503 ? 26.797 13.062 6.145 1 66.5 503 LYS B N 1
ATOM 7897 C CA . LYS B 1 503 ? 26.562 13.25 7.57 1 66.5 503 LYS B CA 1
ATOM 7898 C C . LYS B 1 503 ? 26.406 14.734 7.914 1 66.5 503 LYS B C 1
ATOM 7900 O O . LYS B 1 503 ? 27.172 15.57 7.422 1 66.5 503 LYS B O 1
ATOM 7905 N N . PHE B 1 504 ? 25.25 14.992 8.547 1 69.81 504 PHE B N 1
ATOM 7906 C CA . PHE B 1 504 ? 25.141 16.359 9.047 1 69.81 504 PHE B CA 1
ATOM 7907 C C . PHE B 1 504 ? 26.094 16.578 10.211 1 69.81 504 PHE B C 1
ATOM 7909 O O . PHE B 1 504 ? 26.188 15.758 11.125 1 69.81 504 PHE B O 1
ATOM 7916 N N . GLU B 1 505 ? 26.969 17.578 10.156 1 72.31 505 GLU B N 1
ATOM 7917 C CA . GLU B 1 505 ? 27.859 17.969 11.242 1 72.31 505 GLU B CA 1
ATOM 7918 C C . GLU B 1 505 ? 27.422 19.312 11.852 1 72.31 505 GLU B C 1
ATOM 7920 O O . GLU B 1 505 ? 27.094 20.25 11.125 1 72.31 505 GLU B O 1
ATOM 7925 N N . LEU B 1 506 ? 27.25 19.328 13.18 1 67.31 506 LEU B N 1
ATOM 7926 C CA . LEU B 1 506 ? 26.969 20.578 13.859 1 67.31 506 LEU B CA 1
ATOM 7927 C C . LEU B 1 506 ? 28.078 21.594 13.594 1 67.31 506 LEU B C 1
ATOM 7929 O O . LEU B 1 506 ? 29.25 21.25 13.586 1 67.31 506 LEU B O 1
ATOM 7933 N N . PRO B 1 507 ? 27.625 22.766 13.203 1 63.81 507 PRO B N 1
ATOM 7934 C CA . PRO B 1 507 ? 28.672 23.797 13.039 1 63.81 507 PRO B CA 1
ATOM 7935 C C . PRO B 1 507 ? 29.516 23.984 14.297 1 63.81 507 PRO B C 1
ATOM 7937 O O . PRO B 1 507 ? 29 23.844 15.414 1 63.81 507 PRO B O 1
ATOM 7940 N N . SER B 1 508 ? 30.953 23.922 14.102 1 57 508 SER B N 1
ATOM 7941 C CA . SER B 1 508 ? 31.859 24.156 15.219 1 57 508 SER B CA 1
ATOM 7942 C C . SER B 1 508 ? 31.5 25.453 15.953 1 57 508 SER B C 1
ATOM 7944 O O . SER B 1 508 ? 31.141 26.453 15.32 1 57 508 SER B O 1
ATOM 7946 N N . LYS B 1 509 ? 31.359 25.422 17.297 1 49.16 509 LYS B N 1
ATOM 7947 C CA . LYS B 1 509 ? 31.109 26.578 18.156 1 49.16 509 LYS B CA 1
ATOM 7948 C C . LYS B 1 509 ? 32.25 27.578 18.047 1 49.16 509 LYS B C 1
ATOM 7950 O O . LYS B 1 509 ? 33.438 27.203 18.047 1 49.16 509 LYS B O 1
#

Sequence (1018 aa):
MKINFKIVLLIFCISLSVSAQKVFDIKKYGAVGDGKTLNTKAIQKAIDAANKSKGGKVLFSKGTFLSGSIVLKSDVELFFEEGAILLGSTNPEDYPKYDGIRAFIIASDSKNIAVNGKGIIDGQGRELALAIDSLHHTGVRIDPKYNYRRMRPEDGRGKLISFVKCDSITMTQITLKNSPGWTQCFRECKNIIIDFMKVESRAYWNNDGIDLDGCENARITNCNVNAADDGICLKSEVPGLHNNNIYIGNCTIRSSANAVKFGTGSYGSFKNVTIENIKVFDTFRSAVAIESVDGAEIENIKVSDITAVNTGNAILIRLGHRNGEKAGYIKNVSVKNVKVQIPFGRPDIDYDMRGPEVDYFHNPFPSSIAGIPGHLIENVTLENIEIIYPGKASKGMAYHPLSRLKDVKENINGYPEFTMFGELPSWGFYVRHVHGIQMKNIKLVLDKEDFRPAFVFDDVKDLTMKTIDVPSDKINQIVFKDVLSSNLDSESLKRKIEPEQNKFELPSKMKINFKIVLLIFCISLSVSAQKVFDIKKYGAVGDGKTLNTKAIQKAIDAANKSKGGKVLFSKGTFLSGSIVLKSDVELFFEEGAILLGSTNPEDYPKYDGIRAFIIASDSKNIAVNGKGIIDGQGRELALAIDSLHHTGVRIDPKYNYRRMRPEDGRGKLISFVKCDSITMTQITLKNSPGWTQCFRECKNIIIDFMKVESRAYWNNDGIDLDGCENARITNCNVNAADDGICLKSEVPGLHNNNIYIGNCTIRSSANAVKFGTGSYGSFKNVTIENIKVFDTFRSAVAIESVDGAEIENIKVSDITAVNTGNAILIRLGHRNGEKAGYIKNVSVKNVKVQIPFGRPDIDYDMRGPEVDYFHNPFPSSIAGIPGHLIENVTLENIEIIYPGKASKGMAYHPLSRLKDVKENINGYPEFTMFGELPSWGFYVRHVHGIQMKNIKLVLDKEDFRPAFVFDDVKDLTMKTIDVPSDKINQIVFKDVLSSNLDSESLKRKIEPEQNKFELPSK

Solvent-accessible surface area (backbone atoms only — not comparable to full-atom values): 46828 Å² total; per-residue (Å²): 136,85,80,78,78,76,79,80,78,78,77,77,76,75,74,72,73,72,69,76,73,49,76,30,48,21,57,84,47,68,35,45,52,74,55,69,48,76,21,33,65,21,45,40,50,24,46,49,52,22,34,74,62,76,22,19,36,28,37,37,56,69,28,28,31,17,18,39,38,35,68,57,47,42,36,25,29,42,36,24,34,67,65,12,30,43,33,39,47,49,53,68,83,44,39,61,66,56,94,85,40,41,21,40,37,31,33,62,69,28,39,48,30,34,46,32,32,55,15,37,42,33,31,43,6,38,57,26,37,50,32,50,39,35,25,30,77,70,60,78,46,70,43,92,56,49,35,77,83,75,69,44,67,57,58,80,50,35,24,30,30,37,35,33,46,27,36,40,39,40,36,33,42,30,31,40,30,19,13,33,14,39,30,33,37,35,30,50,24,34,42,35,40,37,33,44,30,37,36,50,18,43,29,20,66,57,8,25,34,39,36,38,31,11,26,32,45,34,38,42,32,48,29,40,31,39,11,23,14,36,13,39,26,38,28,8,79,43,74,83,22,45,26,34,45,36,40,38,32,51,30,40,30,26,6,22,24,24,32,33,30,39,28,77,43,15,29,20,30,44,33,45,36,41,38,34,43,35,41,36,37,41,14,35,29,24,52,34,31,45,39,23,27,20,22,9,42,33,34,45,36,40,37,33,42,36,42,30,39,39,20,50,28,56,45,32,36,39,43,29,44,51,40,64,95,48,63,42,47,43,34,43,38,37,41,32,44,32,39,33,32,30,52,84,68,71,36,27,74,85,48,53,22,56,55,81,56,72,65,64,59,49,53,70,60,29,27,37,40,32,25,37,95,95,45,52,32,31,38,37,39,41,33,44,33,37,41,38,36,41,40,74,42,33,70,42,34,35,75,47,53,57,61,46,56,85,70,61,62,74,57,46,57,48,74,89,52,82,64,60,59,61,53,64,60,21,50,45,32,37,35,27,24,30,40,33,38,38,39,34,40,36,36,46,44,66,75,38,59,53,89,49,24,41,30,34,35,36,43,31,37,54,44,32,44,41,66,74,44,60,74,84,58,99,55,58,35,32,34,51,41,72,48,61,78,77,42,61,35,73,72,55,56,72,27,55,38,70,41,75,80,65,70,59,70,79,78,85,130,136,87,79,78,78,76,78,78,79,78,77,77,77,75,74,73,74,70,69,76,72,48,75,32,49,21,58,83,47,68,35,46,52,75,55,68,48,75,20,34,66,19,45,40,49,24,46,50,51,21,33,74,61,74,22,18,35,29,38,38,57,69,28,29,33,17,20,38,38,34,68,57,47,43,36,24,29,43,36,23,34,65,65,11,28,44,31,38,47,51,50,70,82,43,40,61,65,56,96,85,41,42,22,39,39,29,33,62,69,28,39,48,32,35,46,34,34,56,14,36,43,34,30,43,6,39,58,26,38,50,30,50,39,35,25,31,77,72,61,78,45,71,44,92,55,48,35,78,84,74,68,43,66,58,57,79,50,35,22,30,29,36,35,33,46,29,38,42,38,39,36,33,43,30,34,41,31,21,14,32,14,40,31,32,38,36,30,50,24,33,41,37,41,36,35,44,30,36,37,49,18,43,28,20,66,58,8,26,36,38,36,38,31,11,26,32,44,33,38,42,34,47,29,41,30,39,12,23,15,35,14,40,26,39,27,7,79,43,74,84,22,46,26,34,45,35,40,37,34,51,29,40,30,25,6,22,22,24,33,32,31,38,27,78,44,14,30,21,31,42,33,46,36,40,38,35,44,37,40,37,35,41,14,35,30,25,52,34,31,44,40,23,27,20,21,9,41,35,36,45,38,40,37,34,41,35,41,31,37,39,20,49,28,56,44,32,37,39,42,29,45,50,39,64,95,48,64,41,48,43,34,42,37,38,41,32,44,34,39,34,34,30,52,84,68,70,35,28,75,86,47,54,23,55,54,81,56,70,67,63,58,51,53,71,60,29,28,37,40,32,25,36,94,98,44,52,32,33,38,36,38,40,32,45,33,36,40,39,37,42,39,73,42,34,70,42,34,34,75,48,53,57,62,46,59,88,69,59,63,75,57,46,58,48,77,88,52,80,65,60,59,60,55,61,59,21,51,45,33,37,35,28,24,31,39,34,37,38,39,34,42,36,37,47,44,66,76,38,58,53,90,47,22,42,31,34,34,37,42,30,36,49,40,32,43,42,65,74,45,60,75,83,57,99,55,55,34,33,33,55,41,70,50,54,72,76,45,65,34,72,70,55,56,74,27,55,37,70,39,73,80,63,70,62,70,78,78,85,130

Radius of gyration: 34.69 Å; Cα contacts (8 Å, |Δi|>4): 3209; chains: 2; bounding box: 84×146×95 Å

Secondary structure (DSSP, 8-state):
--------------------PPEEEGGGGT---EEEEE-HHHHHHHHHHHHHTT-EEEEE-SEEEEE--EE--TTEEEEE-TTEEEEE-S-GGG---BTTB-EEEEEES-EEEEEEES-EEE--HHHHHHHHHHHHHHTSS--TT-BTTTTB--TT--EEEEEES-EEEEEES-EEE--SS-SEEEES-EEEEEES-EEEE-SSTT--SEEEES-EEEEEES-EEEESS-SEEEEE-STT-EEEEEEEEEEEEEESS-SEEEEEEESSEEEEEEEEEEEEEEEEEEEEEEEE-SS-EEEEEEEEEEEEEEEEEEEEEEE--SSSSS--EEEEEEEEEEEEE--SS-TTTT-SSPPPPPSS---PPPEEEE-BTTB-EEEEEEEEEEEEE-----TTT----GGGGGGS---TTSPPSTTTT-S-S-SSEEEEEEEEEEEEEEEEEESS--SS-SEEEEEEEEEEEEEEE----SS--EEEES-B-SEE-HHHHHTEE-GGGG---PPP-/--------------------PPEEEGGGGT---EEEEE-HHHHHHHHHHHHHTT-EEEEE-SEEEEE--EE--TTEEEEE-TTEEEEE-S-GGG---BTTB-EEEEEES-EEEEEEES-EEE--HHHHHHHHHHHHHHTSS--TT-BTTTTB--TT--EEEEEES-EEEEEES-EEE--SS-SEEEES-EEEEEES-EEEE-SSTT--SEEEES-EEEEEES-EEEESS-SEEEEE-STT-EEEEEEEEEEEEEESS-SEEEEEEESSEEEEEEEEEEEEEEEEEEEEEEEE-SS-EEEEEEEEEEEEEEEEEEEEEEE--SSSSS--EEEEEEEEEEEEE--SS-TTTT-SSPPPPPSS---PPPEEEE-BTTB-EEEEEEEEEEEEE-----TTT----GGGGGGS---TTSPPSTTTT-S-S-SSEEEEEEEEEEEEEEEEEESS--SS-SEEEEEEEEEEEEEEE----SS--EEEEEEEEEEE-HHHHHTEE-GGGG---PPP-

InterPro domains:
  IPR000743 Glycoside hydrolase, family 28 [PF00295] (84-340)
  IPR006626 Parallel beta-helix repeat [SM00710] (215-236)
  IPR006626 Parallel beta-helix repeat [SM00710] (243-264)
  IPR006626 Parallel beta-helix repeat [SM00710] (270-292)
  IPR006626 Parallel beta-helix repeat [SM00710] (298-319)
  IPR006626 Parallel beta-helix repeat [SM00710] (377-401)
  IPR011050 Pectin lyase fold/virulence factor [SSF51126] (7-393)
  IPR012334 Pectin lyase fold [G3DSA:2.160.20.10] (12-412)
  IPR024535 Rhamnogalacturonase A/B/Epimerase-like, pectate lyase domain [PF12708] (24-78)
  IPR051801 Glycosyl_Hydrolase_28_Enzymes [PTHR31339] (20-397)

pLDDT: mean 92.93, std 13.74, range [22.88, 98.94]

Foldseek 3Di:
DPPPPPPPPPPPPPPPCPVPFDEQELVVQPFDQAQPDESQVSQQVSQVVQVVVVAHEYEFEAGETEYAAHEHAARYEYEYEVNGEDEYDLDLVRFDDDPNATENYEYEQYEAYEYEYQYEYAHLQLSNFVVVLVCCVVVVDNQPPQDPVVSGGDPRSGEHEEYENYEAYYYENYEYEAGNAAHYEYANYENEEAYNYEYYYQNDPHHEAYEYAQYENYEHEQYEFETAEEHYEYAPQDEPREYYQYEYEHYEAAYLYEDYEYDPHAHEEHENYEHEQYEEALHQFEPYAYEFAAAYAYYAYHAENYEYEQHQAYYEYEFAHQHYDDTYAAERYEYEHYEYEHDQDGSNVPGPRHDDDDPAFEGRFAHEAEHAVPYAHEAYEYENYEYEYAAPDDVVRPDDALQVQVVFDRCRNFRDGSCGRPYDQANYYEYERHEHYEHYQYAYHYPDHHPGAHYEYAQYHHYAYYNYHDDPDPAQRYEYHNYPPPHYDPVNVVSYDYRNPDDDDDDDD/DPPPPPPPPPPPPPPPCPVPFDEQELVVQPFDQAQPDESAVSQQVSQVVQVVVVAHEYEFEAGETEYAAHEHAARYEYEYEVNGEYEYDLDLVRFDDDPNATENYEYEQYEAYEYEYQYEYAHLQLSNFVVVLVCCVVVVDNQPPQDPVVSGGDPRSGEHEEYENYEQYYYENYEYEAGNAAHYEYANYENEEAYNYEYYHQNDPHHEAYEYAQYENYEHENYEFETQEEHYEYAHQDEPREYYQYEYEHYEAAYLYEDYEYDPHAREEAENYEHEHYEEALHQFEPYAYEFAAAYAYYRYHAENYEYEQHQAYYEYEFAHQHYDDTYAAERHEYEHEEYEHDQDGSNVPGPRHDDDDPAFEGRFAHEHEYAVPYAHEAYEYYNYEYEYAAPDDVVRPDDALQVQVVFDRCRNFRDGSCGRPYDQANYYEYERHEHYEYYQYAYHYPDHHPGAHYEYAQYEAYEYYNYHDDPDPAQRYEYHNYPYDYYDPVNVVSYDYRNPDDDDDPDD

Nearest PDB structures (foldseek):
  2uve-assembly2_B  TM=7.359E-01  e=9.548E-18  Yersinia enterocolitica
  5olp-assembly2_B  TM=7.407E-01  e=1.432E-16  Bacteroides thetaiotaomicron VPI-5482
  4mxn-assembly2_B  TM=8.616E-01  e=2.147E-13  Parabacteroides merdae ATCC 43184
  4mxn-assembly4_D  TM=8.734E-01  e=4.038E-13  Parabacteroides merdae ATCC 43184
  4mxn-assembly3_C  TM=8.361E-01  e=3.527E-13  Parabacteroides merdae ATCC 43184

Organism: Flavobacterium johnsoniae (strain ATCC 17061 / DSM 2064 / JCM 8514 / BCRC 14874 / CCUG 350202 / NBRC 14942 / NCIMB 11054 / UW101) (NCBI:txid376686)